Protein AF-0000000079924222 (afdb_homodimer)

Organism: NCBI:txid1123349

Sequence (800 aa):
MRINTKMEVRLDELLSSLSLALDLAENKSLDHSRRTSYISFRIADKLKVSQKIKENVYYASFLHDIGISNMPNQNSLEEIHSDLNLKKVHSDIGYKIVKNLPFDNDMSKYILYHHENYDGSGPNFIAKDDIPIGAQIIALGDYFEIAHKRKDISNKEKARMKNLIKSNKNKKFNPEIADALLELMDTDKFWLDLSINLNHEILNLITPEKVKVITMKELGQIAKAFAVIIDGKSKFTHLHSDGLADNVYMMSKYIGYDKQKSVKMKIAGYLHDIGKLAVPNKILDKPGKLTSEEFNIIKTHPYWTKLILSQVKSFRHDIAQWAGNHHEKLNGQGYPEKLRGNEITEEDQIVGICDIYQALIEDRPYRKGLEKLKALNIIKGIVDSGGFDKKIYELFKEAIMRINTKMEVRLDELLSSLSLALDLAENKSLDHSRRTSYISFRIADKLKVSQKIKENVYYASFLHDIGISNMPNQNSLEEIHSDLNLKKVHSDIGYKIVKNLPFDNDMSKYILYHHENYDGSGPNFIAKDDIPIGAQIIALGDYFEIAHKRKDISNKEKARMKNLIKSNKNKKFNPEIADALLELMDTDKFWLDLSINLNHEILNLITPEKVKVITMKELGQIAKAFAVIIDGKSKFTHLHSDGLADNVYMMSKYIGYDKQKSVKMKIAGYLHDIGKLAVPNKILDKPGKLTSEEFNIIKTHPYWTKLILSQVKSFRHDIAQWAGNHHEKLNGQGYPEKLRGNEITEEDQIVGICDIYQALIEDRPYRKGLEKLKALNIIKGIVDSGGFDKKIYELFKEAI

Secondary structure (DSSP, 8-state):
--------EEHHHHHHHHHHHHHHHTT--TTHHHHHHHHHHHHHHHHT--HHHHHHHHHHHHTTTTTGGG-SS---HHHHHH-HHHHHHHHHHHHHHHHTSSS-HHHHHHHHHTT--TTS-STT---GGGS-HHHHHHHHHHHHHHHS-TT---HHHHHHHHHHHHHTBTTTB-HHHHHHHHHHTTSHHHHHHHHSS-HHHHHHTT--SS--EE-HHHHHHHHHHHHHHHHHT-TT-TTHHHHHHHHHHHHHHHHT--HHHHHHHHHHHHHTTGGGGGS-HHHHT-SSPPPHHHHHHHTHHHHHHHHHHHTSGGGTTTHHHHHHTTT--TBS--SSS--BGGGS-HHHHHHHHHHHHHHHHS-BTTBPPPPHHHHHHHHHHHHHTTSS-HHHHHHHHHH-/--------EEHHHHHHHHHHHHHHHTT--TTHHHHHHHHHHHHHHHHT--HHHHHHHHHHHHTTTTTGGG-SS---HHHHHH-HHHHHHHHHHHHHHHHTSSS-HHHHHHHHTTT--TTS-STT---GGGS-HHHHHHHHHHHHHHHS-TT---HHHHHHHHHHHHHTBTTTB-HHHHHHHHHHTTSHHHHHHHHSS-HHHHHTTT--SS--EE-HHHHHHHHHHHHHHHHHT-TT-TTHHHHHHHHHHHHHHHHT--HHHHHHHHHHHHHTTGGGGGS-HHHHT-SSPPPHHHHHHHTHHHHHHHHHHHTSGGGTTTHHHHHHTTT--TBS--SSS--BGGGS-HHHHHHHHHHHHHHHHS-BTTBPPPPHHHHHHHHHHHHHTTSS-HHHHHHHHHH-

Solvent-accessible surface area (backbone atoms only — not comparable to full-atom values): 40363 Å² total; per-residue (Å²): 129,83,77,77,83,70,79,66,39,48,47,67,39,45,44,53,25,53,19,38,38,54,19,30,46,59,76,40,62,64,50,49,30,60,50,20,18,46,45,20,34,54,34,35,58,68,64,62,55,54,70,67,52,38,49,40,36,35,56,31,29,31,47,44,61,59,14,52,62,66,46,90,66,92,65,52,64,66,52,34,75,70,33,56,65,49,41,39,52,24,14,50,46,22,19,61,56,43,60,75,34,95,59,66,74,62,34,21,50,25,25,44,42,26,67,42,16,28,63,21,80,23,62,80,52,48,35,53,86,74,43,55,67,49,6,54,41,38,25,50,19,44,48,47,58,69,70,48,61,80,58,59,74,44,70,69,50,51,48,50,52,52,48,55,49,60,72,30,41,67,35,52,30,50,52,70,60,42,50,36,43,54,55,46,66,70,24,56,46,55,50,50,62,64,41,48,97,48,60,67,65,55,47,66,72,64,55,63,88,74,76,52,67,46,50,69,67,49,48,47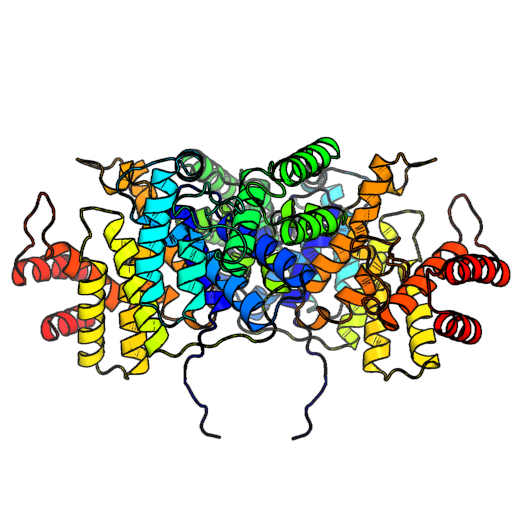,52,49,30,49,55,49,16,51,50,45,13,54,62,37,89,62,28,67,58,46,27,60,52,20,14,49,49,31,27,50,41,28,52,66,78,59,50,54,71,66,57,22,49,43,44,20,40,17,32,21,44,26,54,43,15,46,37,57,43,55,56,76,62,76,65,43,84,69,85,74,51,73,68,52,45,53,53,56,51,42,17,30,45,43,17,23,56,37,38,35,55,22,72,79,22,45,87,42,39,14,44,30,18,16,34,31,54,40,18,39,67,33,79,24,39,30,65,39,39,39,51,86,71,52,48,71,64,20,49,48,44,21,52,30,45,53,46,44,62,39,45,42,63,37,92,89,39,77,36,41,55,70,69,60,36,51,50,54,51,47,51,39,30,74,70,37,36,42,58,64,67,58,52,53,52,46,63,70,59,105,128,83,76,77,83,69,78,64,40,47,47,68,39,46,45,53,25,52,21,38,38,54,20,31,47,60,75,41,61,64,51,50,30,60,50,18,18,47,46,21,33,52,35,35,58,67,65,62,56,54,69,68,52,38,48,38,36,35,56,31,29,30,47,42,62,58,13,51,62,66,46,89,67,93,64,52,63,69,55,34,74,69,33,56,65,49,41,39,51,25,14,51,46,22,18,62,57,45,61,74,35,95,60,64,74,62,32,21,50,26,25,44,42,27,68,42,16,28,62,22,81,23,62,80,52,46,35,54,86,73,43,55,67,49,7,54,40,38,26,51,17,44,50,48,58,68,69,49,60,79,57,58,73,45,70,67,50,51,49,50,53,51,48,54,49,59,73,29,42,66,37,52,32,50,53,69,60,44,50,35,44,54,55,46,66,71,23,55,46,55,49,49,63,64,40,48,96,47,59,67,67,54,47,66,71,65,56,62,90,73,77,51,67,44,51,71,67,50,49,46,51,49,31,49,56,48,16,50,50,47,12,54,63,37,88,63,30,67,60,45,27,58,53,19,13,49,50,31,27,51,40,28,51,67,77,60,52,54,70,69,58,21,50,44,42,20,39,17,30,21,44,25,55,43,14,45,38,58,42,57,56,76,63,76,66,41,83,72,82,74,51,72,69,53,46,54,52,57,52,42,17,29,45,44,18,22,56,38,39,36,56,21,73,78,22,46,88,41,38,14,45,30,16,17,33,31,55,40,18,38,67,33,79,25,38,28,65,39,39,39,52,86,72,51,47,70,64,20,49,47,42,20,51,30,47,52,46,43,62,41,43,41,64,36,91,90,40,78,36,43,54,70,68,58,38,52,50,53,52,47,52,39,31,74,70,38,37,44,58,65,67,57,51,54,52,47,63,69,57,106

Structure (mmCIF, N/CA/C/O backbone):
data_AF-0000000079924222-model_v1
#
loop_
_entity.id
_entity.type
_entity.pdbx_description
1 polymer 'HD domain-containing protein'
#
loop_
_atom_site.group_PDB
_atom_site.id
_atom_site.type_symbol
_atom_site.label_atom_id
_atom_site.label_alt_id
_atom_site.label_comp_id
_atom_site.label_asym_id
_atom_site.label_entity_id
_atom_site.label_seq_id
_atom_site.pdbx_PDB_ins_code
_atom_site.Cartn_x
_atom_site.Cartn_y
_atom_site.Cartn_z
_atom_site.occupancy
_atom_site.B_iso_or_equiv
_atom_site.auth_seq_id
_atom_site.auth_comp_id
_atom_site.auth_asym_id
_atom_site.auth_atom_id
_atom_site.pdbx_PDB_model_num
ATOM 1 N N . MET A 1 1 ? -2.088 -8.688 35.344 1 24.53 1 MET A N 1
ATOM 2 C CA . MET A 1 1 ? -1.241 -8.484 34.156 1 24.53 1 MET A CA 1
ATOM 3 C C . MET A 1 1 ? -1.212 -7.012 33.75 1 24.53 1 MET A C 1
ATOM 5 O O . MET A 1 1 ? -2.26 -6.41 33.5 1 24.53 1 MET A O 1
ATOM 9 N N . ARG A 1 2 ? -0.379 -6.258 34.312 1 28.97 2 ARG A N 1
ATOM 10 C CA . ARG A 1 2 ? -0.293 -4.809 34.188 1 28.97 2 ARG A CA 1
ATOM 11 C C . ARG A 1 2 ? -0.279 -4.379 32.719 1 28.97 2 ARG A C 1
ATOM 13 O O . ARG A 1 2 ? 0.621 -4.758 31.953 1 28.97 2 ARG A O 1
ATOM 20 N N . ILE A 1 3 ? -1.356 -4.273 32 1 34.66 3 ILE A N 1
ATOM 21 C CA . ILE A 1 3 ? -1.546 -3.939 30.594 1 34.66 3 ILE A CA 1
ATOM 22 C C . ILE A 1 3 ? -0.616 -2.791 30.203 1 34.66 3 ILE A C 1
ATOM 24 O O . ILE A 1 3 ? -0.715 -1.691 30.766 1 34.66 3 ILE A O 1
ATOM 28 N N . ASN A 1 4 ? 0.618 -2.85 30.109 1 42.22 4 ASN A N 1
ATOM 29 C CA . ASN A 1 4 ? 1.67 -1.914 29.734 1 42.22 4 ASN A CA 1
ATOM 30 C C . ASN A 1 4 ? 1.224 -1.004 28.594 1 42.22 4 ASN A C 1
ATOM 32 O O . ASN A 1 4 ? 1.051 -1.459 27.453 1 42.22 4 ASN A O 1
ATOM 36 N N . THR A 1 5 ? 0.461 0.049 28.766 1 51.91 5 THR A N 1
ATOM 37 C CA . THR A 1 5 ? -0.309 1.023 28 1 51.91 5 THR A CA 1
ATOM 38 C C . THR A 1 5 ? 0.608 1.861 27.109 1 51.91 5 THR A C 1
ATOM 40 O O . THR A 1 5 ? 0.188 2.881 26.562 1 51.91 5 THR A O 1
ATOM 43 N N . LYS A 1 6 ? 1.975 1.461 27.062 1 63.66 6 LYS A N 1
ATOM 44 C CA . LYS A 1 6 ? 2.918 2.344 26.391 1 63.66 6 LYS A CA 1
ATOM 45 C C . LYS A 1 6 ? 2.826 2.182 24.875 1 63.66 6 LYS A C 1
ATOM 47 O O . LYS A 1 6 ? 2.84 1.06 24.359 1 63.66 6 LYS A O 1
ATOM 52 N N . MET A 1 7 ? 2.494 3.301 24.25 1 78.12 7 MET A N 1
ATOM 53 C CA . MET A 1 7 ? 2.414 3.35 22.797 1 78.12 7 MET A CA 1
ATOM 54 C C . MET A 1 7 ? 3.719 2.873 22.172 1 78.12 7 MET A C 1
ATOM 56 O O . MET A 1 7 ? 4.801 3.326 22.547 1 78.12 7 MET A O 1
ATOM 60 N N . GLU A 1 8 ? 3.729 1.849 21.422 1 86.19 8 GLU A N 1
ATOM 61 C CA . GLU A 1 8 ? 4.863 1.368 20.641 1 86.19 8 GLU A CA 1
ATOM 62 C C . GLU A 1 8 ? 4.828 1.919 19.219 1 86.19 8 GLU A C 1
ATOM 64 O O . GLU A 1 8 ? 3.846 1.733 18.5 1 86.19 8 GLU A O 1
ATOM 69 N N . VAL A 1 9 ? 5.883 2.768 18.891 1 92.75 9 VAL A N 1
ATOM 70 C CA . VAL A 1 9 ? 5.965 3.314 17.547 1 92.75 9 VAL A CA 1
ATOM 71 C C . VAL A 1 9 ? 7.062 2.596 16.766 1 92.75 9 VAL A C 1
ATOM 73 O O . VAL A 1 9 ? 8.219 2.566 17.188 1 92.75 9 VAL A O 1
ATOM 76 N N . ARG A 1 10 ? 6.664 1.994 15.734 1 93 10 ARG A N 1
ATOM 77 C CA . ARG A 1 10 ? 7.625 1.33 14.859 1 93 10 ARG A CA 1
ATOM 78 C C . ARG A 1 10 ? 8.375 2.344 14 1 93 10 ARG A C 1
ATOM 80 O O . ARG A 1 10 ? 7.766 3.164 13.32 1 93 10 ARG A O 1
ATOM 87 N N . LEU A 1 11 ? 9.734 2.215 14.008 1 93.62 11 LEU A N 1
ATOM 88 C CA . LEU A 1 11 ? 10.578 3.172 13.297 1 93.62 11 LEU A CA 1
ATOM 89 C C . LEU A 1 11 ? 10.406 3.033 11.789 1 93.62 11 LEU A C 1
ATOM 91 O O . LEU A 1 11 ? 10.43 4.027 11.062 1 93.62 11 LEU A O 1
ATOM 95 N N . ASP A 1 12 ? 10.258 1.786 11.266 1 92.88 12 ASP A N 1
ATOM 96 C CA . ASP A 1 12 ? 10.102 1.562 9.828 1 92.88 12 ASP A CA 1
ATOM 97 C C . ASP A 1 12 ? 8.836 2.232 9.305 1 92.88 12 ASP A C 1
ATOM 99 O O . ASP A 1 12 ? 8.859 2.881 8.258 1 92.88 12 ASP A O 1
ATOM 103 N N . GLU A 1 13 ? 7.738 2.152 10.07 1 92.81 13 GLU A N 1
ATOM 104 C CA . GLU A 1 13 ? 6.488 2.801 9.68 1 92.81 13 GLU A CA 1
ATOM 105 C C . GLU A 1 13 ? 6.629 4.32 9.695 1 92.81 13 GLU A C 1
ATOM 107 O O . GLU A 1 13 ? 6.164 5 8.773 1 92.81 13 GLU A O 1
ATOM 112 N N . LEU A 1 14 ? 7.254 4.785 10.734 1 95.62 14 LEU A N 1
ATOM 113 C CA . LEU A 1 14 ? 7.391 6.23 10.906 1 95.62 14 LEU A CA 1
ATOM 114 C C . LEU A 1 14 ? 8.227 6.836 9.781 1 95.62 14 LEU A C 1
ATOM 116 O O . LEU A 1 14 ? 7.789 7.781 9.125 1 95.62 14 LEU A O 1
ATOM 120 N N . LEU A 1 15 ? 9.375 6.23 9.516 1 94.81 15 LEU A N 1
ATOM 121 C CA . LEU A 1 15 ? 10.273 6.805 8.523 1 94.81 15 LEU A CA 1
ATOM 122 C C . LEU A 1 15 ? 9.711 6.637 7.117 1 94.81 15 LEU A C 1
ATOM 124 O O . LEU A 1 15 ? 9.859 7.523 6.273 1 94.81 15 LEU A O 1
ATOM 128 N N . SER A 1 16 ? 9.086 5.516 6.855 1 93.56 16 SER A N 1
ATOM 129 C CA . SER A 1 16 ? 8.422 5.328 5.574 1 93.56 16 SER A CA 1
ATOM 130 C C . SER A 1 16 ? 7.328 6.371 5.363 1 93.56 16 SER A C 1
ATOM 132 O O . SER A 1 16 ? 7.195 6.934 4.273 1 93.56 16 SER A O 1
ATOM 134 N N . SER A 1 17 ? 6.57 6.617 6.41 1 93.81 17 SER A N 1
ATOM 135 C CA . SER A 1 17 ? 5.5 7.605 6.352 1 93.81 17 SER A CA 1
ATOM 136 C C . SER A 1 17 ? 6.051 9.008 6.109 1 93.81 17 SER A C 1
ATOM 138 O O . SER A 1 17 ? 5.566 9.727 5.238 1 93.81 17 SER A O 1
ATOM 140 N N . LEU A 1 18 ? 7.062 9.383 6.848 1 94.62 18 LEU A N 1
ATOM 141 C CA . LEU A 1 18 ? 7.652 10.711 6.742 1 94.62 18 LEU A CA 1
ATOM 142 C C . LEU A 1 18 ? 8.336 10.898 5.395 1 94.62 18 LEU A C 1
ATOM 144 O O . LEU A 1 18 ? 8.383 12.016 4.863 1 94.62 18 LEU A O 1
ATOM 148 N N . SER A 1 19 ? 8.836 9.797 4.805 1 93.31 19 SER A N 1
ATOM 149 C CA . SER A 1 19 ? 9.477 9.875 3.496 1 93.31 19 SER A CA 1
ATOM 150 C C . SER A 1 19 ? 8.484 10.281 2.414 1 93.31 19 SER A C 1
ATOM 152 O O . SER A 1 19 ? 8.859 10.945 1.44 1 93.31 19 SER A O 1
ATOM 154 N N . LEU A 1 20 ? 7.211 9.953 2.574 1 90.94 20 LEU A N 1
ATOM 155 C CA . LEU A 1 20 ? 6.176 10.391 1.645 1 90.94 20 LEU A CA 1
ATOM 156 C C . LEU A 1 20 ? 6.074 11.914 1.62 1 90.94 20 LEU A C 1
ATOM 158 O O . LEU A 1 20 ? 5.945 12.508 0.55 1 90.94 20 LEU A O 1
ATOM 162 N N . ALA A 1 21 ? 6.152 12.469 2.814 1 91.31 21 ALA A N 1
ATOM 163 C CA . ALA A 1 21 ? 6.082 13.93 2.934 1 91.31 21 ALA A CA 1
ATOM 164 C C . ALA A 1 21 ? 7.277 14.594 2.26 1 91.31 21 ALA A C 1
ATOM 166 O O . ALA A 1 21 ? 7.129 15.602 1.564 1 91.31 21 ALA A O 1
ATOM 167 N N . LEU A 1 22 ? 8.406 13.984 2.42 1 89.69 22 LEU A N 1
ATOM 168 C CA . LEU A 1 22 ? 9.625 14.531 1.846 1 89.69 22 LEU A CA 1
ATOM 169 C C . LEU A 1 22 ? 9.594 14.445 0.323 1 89.69 22 LEU A C 1
ATOM 171 O O . LEU A 1 22 ? 10.031 15.375 -0.363 1 89.69 22 LEU A O 1
ATOM 175 N N . ASP A 1 23 ? 9.07 13.383 -0.22 1 88.5 23 ASP A N 1
ATOM 176 C CA . ASP A 1 23 ? 8.977 13.211 -1.667 1 88.5 23 ASP A CA 1
ATOM 177 C C . ASP A 1 23 ? 7.992 14.219 -2.271 1 88.5 23 ASP A C 1
ATOM 179 O O . ASP A 1 23 ? 8.234 14.758 -3.354 1 88.5 23 ASP A O 1
ATOM 183 N N . LEU A 1 24 ? 6.938 14.445 -1.548 1 82.69 24 LEU A N 1
ATOM 184 C CA . LEU A 1 24 ? 5.941 15.414 -1.998 1 82.69 24 LEU A CA 1
ATOM 185 C C . LEU A 1 24 ? 6.531 16.812 -2.055 1 82.69 24 LEU A C 1
ATOM 187 O O . LEU A 1 24 ? 6.219 17.594 -2.963 1 82.69 24 LEU A O 1
ATOM 191 N N . ALA A 1 25 ? 7.352 17.141 -1.09 1 78.19 25 ALA A N 1
ATOM 192 C CA . ALA A 1 25 ? 7.969 18.469 -0.973 1 78.19 25 ALA A CA 1
ATOM 193 C C . ALA A 1 25 ? 8.867 18.75 -2.17 1 78.19 25 ALA A C 1
ATOM 195 O O . ALA A 1 25 ? 9.016 19.906 -2.576 1 78.19 25 ALA A O 1
ATOM 196 N N . GLU A 1 26 ? 9.375 17.781 -2.682 1 71.5 26 GLU A N 1
ATOM 197 C CA . GLU A 1 26 ? 10.398 17.969 -3.701 1 71.5 26 GLU A CA 1
ATOM 198 C C . GLU A 1 26 ? 9.836 17.75 -5.102 1 71.5 26 GLU A C 1
ATOM 200 O O . GLU A 1 26 ? 10.586 17.625 -6.07 1 71.5 26 GLU A O 1
ATOM 205 N N . ASN A 1 27 ? 8.461 17.781 -5.141 1 64.56 27 ASN A N 1
ATOM 206 C CA . ASN A 1 27 ? 7.75 17.562 -6.398 1 64.56 27 ASN A CA 1
ATOM 207 C C . ASN A 1 27 ? 8.242 16.297 -7.105 1 64.56 27 ASN A C 1
ATOM 209 O O . ASN A 1 27 ? 8.43 16.312 -8.328 1 64.56 27 ASN A O 1
ATOM 213 N N . LYS A 1 28 ? 8.672 15.375 -6.195 1 65.81 28 LYS A N 1
ATOM 214 C CA . LYS A 1 28 ? 9.07 14.062 -6.711 1 65.81 28 LYS A CA 1
ATOM 215 C C . LYS A 1 28 ? 7.863 13.141 -6.848 1 65.81 28 LYS A C 1
ATOM 217 O O . LYS A 1 28 ? 6.75 13.5 -6.457 1 65.81 28 LYS A O 1
ATOM 222 N N . SER A 1 29 ? 8.242 12.117 -7.633 1 69 29 SER A N 1
ATOM 223 C CA . SER A 1 29 ? 7.262 11.039 -7.562 1 69 29 SER A CA 1
ATOM 224 C C . SER A 1 29 ? 7.027 10.602 -6.121 1 69 29 SER A C 1
ATOM 226 O O . SER A 1 29 ? 7.965 10.531 -5.324 1 69 29 SER A O 1
ATOM 228 N N . LEU A 1 30 ? 5.914 10.492 -5.73 1 72.88 30 LEU A N 1
ATOM 229 C CA . LEU A 1 30 ? 5.441 10.148 -4.395 1 72.88 30 LEU A CA 1
ATOM 230 C C . LEU A 1 30 ? 6.203 8.945 -3.842 1 72.88 30 LEU A C 1
ATOM 232 O O . LEU A 1 30 ? 6.402 8.836 -2.631 1 72.88 30 LEU A O 1
ATOM 236 N N . ASP A 1 31 ? 6.926 8.203 -4.672 1 83.81 31 ASP A N 1
ATOM 237 C CA . ASP A 1 31 ? 7.496 6.977 -4.133 1 83.81 31 ASP A CA 1
ATOM 238 C C . ASP A 1 31 ? 9 6.898 -4.402 1 83.81 31 ASP A C 1
ATOM 240 O O . ASP A 1 31 ? 9.594 5.824 -4.316 1 83.81 31 ASP A O 1
ATOM 244 N N . HIS A 1 32 ? 9.641 8.008 -4.52 1 90.62 32 HIS A N 1
ATOM 245 C CA . HIS A 1 32 ? 11.07 8 -4.82 1 90.62 32 HIS A CA 1
ATOM 246 C C . HIS A 1 32 ? 11.875 7.41 -3.672 1 90.62 32 HIS A C 1
ATOM 248 O O . HIS A 1 32 ? 12.688 6.504 -3.879 1 90.62 32 HIS A O 1
ATOM 254 N N . SER A 1 33 ? 11.688 7.922 -2.486 1 93.62 33 SER A N 1
ATOM 255 C CA . SER A 1 33 ? 12.469 7.484 -1.337 1 93.62 33 SER A CA 1
ATOM 256 C C . SER A 1 33 ? 12.188 6.023 -1.003 1 93.62 33 SER A C 1
ATOM 258 O O . SER A 1 33 ? 13.102 5.281 -0.623 1 93.62 33 SER A O 1
ATOM 260 N N . ARG A 1 34 ? 10.938 5.625 -1.141 1 92.56 34 ARG A N 1
ATOM 261 C CA . ARG A 1 34 ? 10.578 4.238 -0.869 1 92.56 34 ARG A CA 1
ATOM 262 C C . ARG A 1 34 ? 11.195 3.299 -1.896 1 92.56 34 ARG A C 1
ATOM 264 O O . ARG A 1 34 ? 11.672 2.215 -1.548 1 92.56 34 ARG A O 1
ATOM 271 N N . ARG A 1 35 ? 11.195 3.725 -3.129 1 94.31 35 ARG A N 1
ATOM 272 C CA . ARG A 1 35 ? 11.812 2.926 -4.18 1 94.31 35 ARG A CA 1
ATOM 273 C C . ARG A 1 35 ? 13.328 2.842 -3.979 1 94.31 35 ARG A C 1
ATOM 275 O O . ARG A 1 35 ? 13.922 1.776 -4.152 1 94.31 35 ARG A O 1
ATOM 282 N N . THR A 1 36 ? 13.898 3.965 -3.592 1 96.25 36 THR A N 1
ATOM 283 C CA . THR A 1 36 ? 15.32 3.975 -3.285 1 96.25 36 THR A CA 1
ATOM 284 C C . THR A 1 36 ? 15.633 3.023 -2.133 1 96.25 36 THR A C 1
ATOM 286 O O . THR A 1 36 ? 16.625 2.295 -2.174 1 96.25 36 THR A O 1
ATOM 289 N N . SER A 1 37 ? 14.773 3.059 -1.16 1 96.69 37 SER A N 1
ATOM 290 C CA . SER A 1 37 ? 14.953 2.176 -0.011 1 96.69 37 SER A CA 1
ATOM 291 C C . SER A 1 37 ? 14.867 0.71 -0.42 1 96.69 37 SER A C 1
ATOM 293 O O . SER A 1 37 ? 15.664 -0.115 0.034 1 96.69 37 SER A O 1
ATOM 295 N N . TYR A 1 38 ? 13.953 0.397 -1.261 1 96.31 38 TYR A N 1
ATOM 296 C CA . TYR A 1 38 ? 13.812 -0.969 -1.75 1 96.31 38 TYR A CA 1
ATOM 297 C C . TYR A 1 38 ? 15.07 -1.422 -2.484 1 96.31 38 TYR A C 1
ATOM 299 O O . TYR A 1 38 ? 15.617 -2.484 -2.188 1 96.31 38 TYR A O 1
ATOM 307 N N . ILE A 1 39 ? 15.523 -0.623 -3.445 1 97.88 39 ILE A N 1
ATOM 308 C CA . ILE A 1 39 ? 16.688 -0.972 -4.262 1 97.88 39 ILE A CA 1
ATOM 309 C C . ILE A 1 39 ? 17.922 -1.117 -3.375 1 97.88 39 ILE A C 1
ATOM 311 O O . ILE A 1 39 ? 18.656 -2.098 -3.484 1 97.88 39 ILE A O 1
ATOM 315 N N . SER A 1 40 ? 18.062 -0.158 -2.479 1 98.31 40 SER A N 1
ATOM 316 C CA . SER A 1 40 ? 19.219 -0.169 -1.584 1 98.31 40 SER A CA 1
ATOM 317 C C . SER A 1 40 ? 19.203 -1.392 -0.672 1 98.31 40 SER A C 1
ATOM 319 O O . SER A 1 40 ? 20.234 -2.021 -0.448 1 98.31 40 SER A O 1
ATOM 321 N N . PHE A 1 41 ? 18.078 -1.686 -0.173 1 96.75 41 PHE A N 1
ATOM 322 C CA . PHE A 1 41 ? 17.953 -2.852 0.695 1 96.75 41 PHE A CA 1
ATOM 323 C C . PHE A 1 41 ? 18.281 -4.129 -0.064 1 96.75 41 PHE A C 1
ATOM 325 O O . PHE A 1 41 ? 18.984 -5.008 0.459 1 96.75 41 PHE A O 1
ATOM 332 N N . ARG A 1 42 ? 17.766 -4.289 -1.256 1 96.94 42 ARG A N 1
ATOM 333 C CA . ARG A 1 42 ? 18.016 -5.484 -2.055 1 96.94 42 ARG A CA 1
ATOM 334 C C . ARG A 1 42 ? 19.516 -5.652 -2.338 1 96.94 42 ARG A C 1
ATOM 336 O O . ARG A 1 42 ? 20.031 -6.77 -2.322 1 96.94 42 ARG A O 1
ATOM 343 N N . ILE A 1 43 ? 20.172 -4.543 -2.637 1 98.44 43 ILE A N 1
ATOM 344 C CA . ILE A 1 43 ? 21.609 -4.57 -2.861 1 98.44 43 ILE A CA 1
ATOM 345 C C . ILE A 1 43 ? 22.328 -5.023 -1.588 1 98.44 43 ILE A C 1
ATOM 347 O O . ILE A 1 43 ? 23.172 -5.914 -1.629 1 98.44 43 ILE A O 1
ATOM 351 N N . ALA A 1 44 ? 21.953 -4.391 -0.457 1 97.94 44 ALA A N 1
ATOM 352 C CA . ALA A 1 44 ? 22.562 -4.734 0.823 1 97.94 44 ALA A CA 1
ATOM 353 C C . ALA A 1 44 ? 22.359 -6.211 1.151 1 97.94 44 ALA A C 1
ATOM 355 O O . ALA A 1 44 ? 23.266 -6.875 1.646 1 97.94 44 ALA A O 1
ATOM 356 N N . ASP A 1 45 ? 21.188 -6.656 0.891 1 95.38 45 ASP A N 1
ATOM 357 C CA . ASP A 1 45 ? 20.859 -8.055 1.149 1 95.38 45 ASP A CA 1
ATOM 358 C C . ASP A 1 45 ? 21.688 -8.984 0.271 1 95.38 45 ASP A C 1
ATOM 360 O O . ASP A 1 45 ? 22.172 -10.023 0.736 1 95.38 45 ASP A O 1
ATOM 364 N N . LYS A 1 46 ? 21.844 -8.664 -1.004 1 96.19 46 LYS A N 1
ATOM 365 C CA . LYS A 1 46 ? 22.625 -9.453 -1.947 1 96.19 46 LYS A CA 1
ATOM 366 C C . LYS A 1 46 ? 24.094 -9.492 -1.534 1 96.19 46 LYS A C 1
ATOM 368 O O . LYS A 1 46 ? 24.766 -10.516 -1.713 1 96.19 46 LYS A O 1
ATOM 373 N N . LEU A 1 47 ? 24.578 -8.406 -0.959 1 97.44 47 LEU A N 1
ATOM 374 C CA . LEU A 1 47 ? 25.969 -8.281 -0.538 1 97.44 47 LEU A CA 1
ATOM 375 C C . LEU A 1 47 ? 26.203 -9.047 0.76 1 97.44 47 LEU A C 1
ATOM 377 O O . LEU A 1 47 ? 27.359 -9.281 1.143 1 97.44 47 LEU A O 1
ATOM 381 N N . LYS A 1 48 ? 25.094 -9.414 1.424 1 95.44 48 LYS A N 1
ATOM 382 C CA . LYS A 1 48 ? 25.156 -10.125 2.701 1 95.44 48 LYS A CA 1
ATOM 383 C C . LYS A 1 48 ? 25.922 -9.32 3.744 1 95.44 48 LYS A C 1
ATOM 385 O O . LYS A 1 48 ? 26.766 -9.859 4.449 1 95.44 48 LYS A O 1
ATOM 390 N N . VAL A 1 49 ? 25.688 -8.016 3.697 1 96.19 49 VAL A N 1
ATOM 391 C CA . VAL A 1 49 ? 26.266 -7.172 4.742 1 96.19 49 VAL A CA 1
ATOM 392 C C . VAL A 1 49 ? 25.625 -7.5 6.086 1 96.19 49 VAL A C 1
ATOM 394 O O . VAL A 1 49 ? 24.656 -8.273 6.145 1 96.19 49 VAL A O 1
ATOM 397 N N . SER A 1 50 ? 26.219 -6.973 7.156 1 95.12 50 SER A N 1
ATOM 398 C CA . SER A 1 50 ? 25.688 -7.246 8.484 1 95.12 50 SER A CA 1
ATOM 399 C C . SER A 1 50 ? 24.25 -6.723 8.633 1 95.12 50 SER A C 1
ATOM 401 O O . SER A 1 50 ? 23.844 -5.812 7.91 1 95.12 50 SER A O 1
ATOM 403 N N . GLN A 1 51 ? 23.516 -7.312 9.547 1 93.75 51 GLN A N 1
ATOM 404 C CA . GLN A 1 51 ? 22.125 -6.906 9.797 1 93.75 51 GLN A CA 1
ATOM 405 C C . GLN A 1 51 ? 22.047 -5.434 10.18 1 93.75 51 GLN A C 1
ATOM 407 O O . GLN A 1 51 ? 21.125 -4.73 9.781 1 93.75 51 GLN A O 1
ATOM 412 N N . LYS A 1 52 ? 23.016 -5.004 10.938 1 93.81 52 LYS A N 1
ATOM 413 C CA . LYS A 1 52 ? 23.047 -3.602 11.352 1 93.81 52 LYS A CA 1
ATOM 414 C C . LYS A 1 52 ? 23.172 -2.676 10.148 1 93.81 52 LYS A C 1
ATOM 416 O O . LYS A 1 52 ? 22.469 -1.67 10.055 1 93.81 52 LYS A O 1
ATOM 421 N N . ILE A 1 53 ? 24.062 -3.025 9.211 1 96.19 53 ILE A N 1
ATOM 422 C CA . ILE A 1 53 ? 24.266 -2.215 8.016 1 96.19 53 ILE A CA 1
ATOM 423 C C . ILE A 1 53 ? 23 -2.234 7.156 1 96.19 53 ILE A C 1
ATOM 425 O O . ILE A 1 53 ? 22.562 -1.193 6.656 1 96.19 53 ILE A O 1
ATOM 429 N N . LYS A 1 54 ? 22.391 -3.393 7.023 1 95.31 54 LYS A N 1
ATOM 430 C CA . LYS A 1 54 ? 21.172 -3.527 6.23 1 95.31 54 LYS A CA 1
ATOM 431 C C . LYS A 1 54 ? 20.062 -2.643 6.789 1 95.31 54 LYS A C 1
ATOM 433 O O . LYS A 1 54 ? 19.375 -1.955 6.031 1 95.31 54 LYS A O 1
ATOM 438 N N . GLU A 1 55 ? 19.906 -2.676 8.094 1 94.12 55 GLU A N 1
ATOM 439 C CA . GLU A 1 55 ? 18.891 -1.874 8.758 1 94.12 55 GLU A CA 1
ATOM 440 C C . GLU A 1 55 ? 19.156 -0.383 8.57 1 94.12 55 GLU A C 1
ATOM 442 O O . GLU A 1 55 ? 18.234 0.381 8.273 1 94.12 55 GLU A O 1
ATOM 447 N N . ASN A 1 56 ? 20.375 -0.001 8.766 1 95.94 56 ASN A N 1
ATOM 448 C CA . ASN A 1 56 ? 20.734 1.407 8.625 1 95.94 56 ASN A CA 1
ATOM 449 C C . ASN A 1 56 ? 20.547 1.896 7.191 1 95.94 56 ASN A C 1
ATOM 451 O O . ASN A 1 56 ? 20.125 3.031 6.969 1 95.94 56 ASN A O 1
ATOM 455 N N . VAL A 1 57 ? 20.875 1.035 6.227 1 97.19 57 VAL A N 1
ATOM 456 C CA . VAL A 1 57 ? 20.672 1.37 4.82 1 97.19 57 VAL A CA 1
ATOM 457 C C . VAL A 1 57 ? 19.188 1.577 4.551 1 97.19 57 VAL A C 1
ATOM 459 O O . VAL A 1 57 ? 18.797 2.553 3.906 1 97.19 57 VAL A O 1
ATOM 462 N N . TYR A 1 58 ? 18.422 0.707 5.113 1 95.88 58 TYR A N 1
ATOM 463 C CA . TYR A 1 58 ? 16.969 0.763 4.938 1 95.88 58 TYR A CA 1
ATOM 464 C C . TYR A 1 58 ? 16.406 2.066 5.488 1 95.88 58 TYR A C 1
ATOM 466 O O . TYR A 1 58 ? 15.68 2.781 4.785 1 95.88 58 TYR A O 1
ATOM 474 N N . TYR A 1 59 ? 16.75 2.445 6.648 1 95.19 59 TYR A N 1
ATOM 475 C CA . TYR A 1 59 ? 16.203 3.621 7.32 1 95.19 59 TYR A CA 1
ATOM 476 C C . TYR A 1 59 ? 16.766 4.902 6.719 1 95.19 59 TYR A C 1
ATOM 478 O O . TYR A 1 59 ? 16.031 5.852 6.453 1 95.19 59 TYR A O 1
ATOM 486 N N . ALA A 1 60 ? 18.062 4.898 6.449 1 97.06 60 ALA A N 1
ATOM 487 C CA . ALA A 1 60 ? 18.719 6.098 5.926 1 97.06 60 ALA A CA 1
ATOM 488 C C . ALA A 1 60 ? 18.219 6.43 4.523 1 97.06 60 ALA A C 1
ATOM 490 O O . ALA A 1 60 ? 18.141 7.598 4.145 1 97.06 60 ALA A O 1
ATOM 491 N N . SER A 1 61 ? 17.891 5.395 3.781 1 96.81 61 SER A N 1
ATOM 492 C CA . SER A 1 61 ? 17.422 5.602 2.414 1 96.81 61 SER A CA 1
ATOM 493 C C . SER A 1 61 ? 16.094 6.359 2.387 1 96.81 61 SER A C 1
ATOM 495 O O . SER A 1 61 ? 15.836 7.129 1.461 1 96.81 61 SER A O 1
ATOM 497 N N . PHE A 1 62 ? 15.273 6.23 3.418 1 95.25 62 PHE A N 1
ATOM 498 C CA . PHE A 1 62 ? 14.023 6.973 3.508 1 95.25 62 PHE A CA 1
ATOM 499 C C . PHE A 1 62 ? 14.289 8.469 3.627 1 95.25 62 PHE A C 1
ATOM 501 O O . PHE A 1 62 ? 13.5 9.289 3.143 1 95.25 62 PHE A O 1
ATOM 508 N N . LEU A 1 63 ? 15.43 8.812 4.238 1 95.25 63 LEU A N 1
ATOM 509 C CA . LEU A 1 63 ? 15.68 10.195 4.645 1 95.25 63 LEU A CA 1
ATOM 510 C C . LEU A 1 63 ? 16.812 10.805 3.832 1 95.25 63 LEU A C 1
ATOM 512 O O . LEU A 1 63 ? 17.281 11.906 4.133 1 95.25 63 LEU A O 1
ATOM 516 N N . HIS A 1 64 ? 17.266 10.078 2.816 1 95.5 64 HIS A N 1
ATOM 517 C CA . HIS A 1 64 ? 18.531 10.461 2.195 1 95.5 64 HIS A CA 1
ATOM 518 C C . HIS A 1 64 ? 18.453 11.859 1.591 1 95.5 64 HIS A C 1
ATOM 520 O O . HIS A 1 64 ? 19.453 12.562 1.494 1 95.5 64 HIS A O 1
ATOM 526 N N . ASP A 1 65 ? 17.266 12.32 1.264 1 92.38 65 ASP A N 1
ATOM 527 C CA . ASP A 1 65 ? 17.078 13.617 0.621 1 92.38 65 ASP A CA 1
ATOM 528 C C . ASP A 1 65 ? 16.453 14.625 1.58 1 92.38 65 ASP A C 1
ATOM 530 O O . ASP A 1 65 ? 15.906 15.641 1.15 1 92.38 65 ASP A O 1
ATOM 534 N N . ILE A 1 66 ? 16.469 14.367 2.84 1 92 66 ILE A N 1
ATOM 535 C CA . ILE A 1 66 ? 15.797 15.188 3.842 1 92 66 ILE A CA 1
ATOM 536 C C . ILE A 1 66 ? 16.359 16.609 3.809 1 92 66 ILE A C 1
ATOM 538 O O . ILE A 1 66 ? 15.672 17.562 4.156 1 92 66 ILE A O 1
ATOM 542 N N . GLY A 1 67 ? 17.594 16.781 3.32 1 90.56 67 GLY A N 1
ATOM 543 C CA . GLY A 1 67 ? 18.234 18.078 3.271 1 90.56 67 GLY A CA 1
ATOM 544 C C . GLY A 1 67 ? 17.75 18.938 2.129 1 90.56 67 GLY A C 1
ATOM 545 O O . GLY A 1 67 ? 17.984 20.156 2.113 1 90.56 67 GLY A O 1
ATOM 546 N N . ILE A 1 68 ? 17.062 18.359 1.12 1 86.56 68 ILE A N 1
ATOM 547 C CA . ILE A 1 68 ? 16.609 19.094 -0.056 1 86.56 68 ILE A CA 1
ATOM 548 C C . ILE A 1 68 ? 15.477 20.047 0.335 1 86.56 68 ILE A C 1
ATOM 550 O O . ILE A 1 68 ? 15.383 21.156 -0.193 1 86.56 68 ILE A O 1
ATOM 554 N N . SER A 1 69 ? 14.617 19.625 1.195 1 76.38 69 SER A N 1
ATOM 555 C CA . SER A 1 69 ? 13.461 20.406 1.586 1 76.38 69 SER A CA 1
ATOM 556 C C . SER A 1 69 ? 13.875 21.734 2.223 1 76.38 69 SER A C 1
ATOM 558 O O . SER A 1 69 ? 13.094 22.688 2.275 1 76.38 69 SER A O 1
ATOM 560 N N . ASN A 1 70 ? 15.07 21.859 2.609 1 72.38 70 ASN A N 1
ATOM 561 C CA . ASN A 1 70 ? 15.531 23.047 3.312 1 72.38 70 ASN A CA 1
ATOM 562 C C . ASN A 1 70 ? 16.469 23.891 2.445 1 72.38 70 ASN A C 1
ATOM 564 O O . ASN A 1 70 ? 17.078 24.844 2.928 1 72.38 70 ASN A O 1
ATOM 568 N N . MET A 1 71 ? 16.469 23.438 1.191 1 74.06 71 MET A N 1
ATOM 569 C CA . MET A 1 71 ? 17.312 24.219 0.296 1 74.06 71 MET A CA 1
ATOM 570 C C . MET A 1 71 ? 16.594 25.484 -0.167 1 74.06 71 MET A C 1
ATOM 572 O O . MET A 1 71 ? 15.383 25.484 -0.328 1 74.06 71 MET A O 1
ATOM 576 N N . PRO A 1 72 ? 17.312 26.531 -0.249 1 59.88 72 PRO A N 1
ATOM 577 C CA . PRO A 1 72 ? 16.719 27.828 -0.598 1 59.88 72 PRO A CA 1
ATOM 578 C C . PRO A 1 72 ? 16.109 27.828 -1.997 1 59.88 72 PRO A C 1
ATOM 580 O O . PRO A 1 72 ? 15.133 28.547 -2.246 1 59.88 72 PRO A O 1
ATOM 583 N N . ASN A 1 73 ? 16.859 27.172 -2.934 1 60.31 73 ASN A N 1
ATOM 584 C CA . ASN A 1 73 ? 16.438 27.312 -4.32 1 60.31 73 ASN A CA 1
ATOM 585 C C . ASN A 1 73 ? 15.641 26.094 -4.785 1 60.31 73 ASN A C 1
ATOM 587 O O . ASN A 1 73 ? 15.875 24.984 -4.316 1 60.31 73 ASN A O 1
ATOM 591 N N . GLN A 1 74 ? 14.594 26.5 -5.527 1 62.06 74 GLN A N 1
ATOM 592 C CA . GLN A 1 74 ? 13.727 25.469 -6.09 1 62.06 74 GLN A CA 1
ATOM 593 C C . GLN A 1 74 ? 14.375 24.797 -7.289 1 62.06 74 GLN A C 1
ATOM 595 O O . GLN A 1 74 ? 14.188 25.219 -8.43 1 62.06 74 GLN A O 1
ATOM 600 N N . ASN A 1 75 ? 15.414 24.078 -7.09 1 67.44 75 ASN A N 1
ATOM 601 C CA . ASN A 1 75 ? 16 23.266 -8.156 1 67.44 75 ASN A CA 1
ATOM 602 C C . ASN A 1 75 ? 15.266 21.953 -8.336 1 67.44 75 ASN A C 1
ATOM 604 O O . ASN A 1 75 ? 14.641 21.453 -7.398 1 67.44 75 ASN A O 1
ATOM 608 N N . SER A 1 76 ? 15.219 21.562 -9.609 1 67.81 76 SER A N 1
ATOM 609 C CA . SER A 1 76 ? 14.672 20.234 -9.875 1 67.81 76 SER A CA 1
ATOM 610 C C . SER A 1 76 ? 15.531 19.141 -9.258 1 67.81 76 SER A C 1
ATOM 612 O O . SER A 1 76 ? 16.703 19.359 -8.953 1 67.81 76 SER A O 1
ATOM 614 N N . LEU A 1 77 ? 14.938 18.031 -9.008 1 68.94 77 LEU A N 1
ATOM 615 C CA . LEU A 1 77 ? 15.664 16.875 -8.5 1 68.94 77 LEU A CA 1
ATOM 616 C C . LEU A 1 77 ? 16.844 16.531 -9.398 1 68.94 77 LEU A C 1
ATOM 618 O O . LEU A 1 77 ? 17.938 16.219 -8.906 1 68.94 77 LEU A O 1
ATOM 622 N N . GLU A 1 78 ? 16.625 16.609 -10.656 1 71.38 78 GLU A N 1
ATOM 623 C CA . GLU A 1 78 ? 17.672 16.297 -11.625 1 71.38 78 GLU A CA 1
ATOM 624 C C . GLU A 1 78 ? 18.828 17.281 -11.531 1 71.38 78 GLU A C 1
ATOM 626 O O . GLU A 1 78 ? 20 16.891 -11.586 1 71.38 78 GLU A O 1
ATOM 631 N N . GLU A 1 79 ? 18.469 18.562 -11.32 1 76.5 79 GLU A N 1
ATOM 632 C CA . GLU A 1 79 ? 19.5 19.594 -11.18 1 76.5 79 GLU A CA 1
ATOM 633 C C . GLU A 1 79 ? 20.297 19.391 -9.906 1 76.5 79 GLU A C 1
ATOM 635 O O . GLU A 1 79 ? 21.531 19.5 -9.922 1 76.5 79 GLU A O 1
ATOM 640 N N . ILE A 1 80 ? 19.562 19.031 -8.938 1 76.56 80 ILE A N 1
ATOM 641 C CA . ILE A 1 80 ? 20.203 18.859 -7.645 1 76.56 80 ILE A CA 1
ATOM 642 C C . ILE A 1 80 ? 21.156 17.672 -7.699 1 76.56 80 ILE A C 1
ATOM 644 O O . ILE A 1 80 ? 22.281 17.734 -7.176 1 76.56 80 ILE A O 1
ATOM 648 N N . HIS A 1 81 ? 20.797 16.688 -8.469 1 81.56 81 HIS A N 1
ATOM 649 C CA . HIS A 1 81 ? 21.578 15.453 -8.477 1 81.56 81 HIS A CA 1
ATOM 650 C C . HIS A 1 81 ? 22.625 15.484 -9.578 1 81.56 81 HIS A C 1
ATOM 652 O O . HIS A 1 81 ? 23.453 14.57 -9.68 1 81.56 81 HIS A O 1
ATOM 658 N N . SER A 1 82 ? 22.641 16.531 -10.352 1 82.69 82 SER A N 1
ATOM 659 C CA . SER A 1 82 ? 23.641 16.641 -11.398 1 82.69 82 SER A CA 1
ATOM 660 C C . SER A 1 82 ? 24.734 17.625 -11.016 1 82.69 82 SER A C 1
ATOM 662 O O . SER A 1 82 ? 25.844 17.562 -11.555 1 82.69 82 SER A O 1
ATOM 664 N N . ASP A 1 83 ? 24.422 18.516 -10.07 1 87.62 83 ASP A N 1
ATOM 665 C CA . ASP A 1 83 ? 25.359 19.562 -9.656 1 87.62 83 ASP A CA 1
ATOM 666 C C . ASP A 1 83 ? 26.094 19.156 -8.375 1 87.62 83 ASP A C 1
ATOM 668 O O . ASP A 1 83 ? 25.453 18.922 -7.344 1 87.62 83 ASP A O 1
ATOM 672 N N . LEU A 1 84 ? 27.344 19.188 -8.469 1 90.19 84 LEU A N 1
ATOM 673 C CA . LEU A 1 84 ? 28.172 18.719 -7.359 1 90.19 84 LEU A CA 1
ATOM 674 C C . LEU A 1 84 ? 27.953 19.578 -6.117 1 90.19 84 LEU A C 1
ATOM 676 O O . LEU A 1 84 ? 27.938 19.078 -4.996 1 90.19 84 LEU A O 1
ATOM 680 N N . ASN A 1 85 ? 27.875 20.781 -6.312 1 90.12 85 ASN A N 1
ATOM 681 C CA . ASN A 1 85 ? 27.672 21.688 -5.188 1 90.12 85 ASN A CA 1
ATOM 682 C C . ASN A 1 85 ? 26.312 21.484 -4.539 1 90.12 85 ASN A C 1
ATOM 684 O O . ASN A 1 85 ? 26.188 21.484 -3.312 1 90.12 85 ASN A O 1
ATOM 688 N N . LEU A 1 86 ? 25.297 21.328 -5.336 1 89.75 86 LEU A N 1
ATOM 689 C CA . LEU A 1 86 ? 23.953 21.109 -4.82 1 89.75 86 LEU A CA 1
ATOM 690 C C . LEU A 1 86 ? 23.859 19.766 -4.102 1 89.75 86 LEU A C 1
ATOM 692 O O . LEU A 1 86 ? 23.156 19.656 -3.094 1 89.75 86 LEU A O 1
ATOM 696 N N . LYS A 1 87 ? 24.578 18.812 -4.613 1 92.56 87 LYS A N 1
ATOM 697 C CA . LYS A 1 87 ? 24.672 17.516 -3.945 1 92.56 87 LYS A CA 1
ATOM 698 C C . LYS A 1 87 ? 25.266 17.672 -2.551 1 92.56 87 LYS A C 1
ATOM 700 O O . LYS A 1 87 ? 24.734 17.125 -1.579 1 92.56 87 LYS A O 1
ATOM 705 N N . LYS A 1 88 ? 26.328 18.406 -2.533 1 94.38 88 LYS A N 1
ATOM 706 C CA . LYS A 1 88 ? 27.016 18.594 -1.258 1 94.38 88 LYS A CA 1
ATOM 707 C C . LYS A 1 88 ? 26.141 19.344 -0.262 1 94.38 88 LYS A C 1
ATOM 709 O O . LYS A 1 88 ? 26.031 18.938 0.9 1 94.38 88 LYS A O 1
ATOM 714 N N . VAL A 1 89 ? 25.531 20.375 -0.734 1 92.62 89 VAL A N 1
ATOM 715 C CA . VAL A 1 89 ? 24.75 21.25 0.142 1 92.62 89 VAL A CA 1
ATOM 716 C C . VAL A 1 89 ? 23.625 20.453 0.799 1 92.62 89 VAL A C 1
ATOM 718 O O . VAL A 1 89 ? 23.469 20.469 2.021 1 92.62 89 VAL A O 1
ATOM 721 N N . HIS A 1 90 ? 22.844 19.688 0.026 1 92.62 90 HIS A N 1
ATOM 722 C CA . HIS A 1 90 ? 21.703 19 0.633 1 92.62 90 HIS A CA 1
ATOM 723 C C . HIS A 1 90 ? 22.156 17.828 1.485 1 92.62 90 HIS A C 1
ATOM 725 O O . HIS A 1 90 ? 21.5 17.484 2.471 1 92.62 90 HIS A O 1
ATOM 731 N N . SER A 1 91 ? 23.297 17.203 1.111 1 95.38 91 SER A N 1
ATOM 732 C CA . SER A 1 91 ? 23.812 16.125 1.939 1 95.38 91 SER A CA 1
ATOM 733 C C . SER A 1 91 ? 24.328 16.641 3.279 1 95.38 91 SER A C 1
ATOM 735 O O . SER A 1 91 ? 24.141 16 4.312 1 95.38 91 SER A O 1
ATOM 737 N N . ASP A 1 92 ? 24.953 17.859 3.223 1 95.5 92 ASP A N 1
ATOM 738 C CA . ASP A 1 92 ? 25.438 18.484 4.453 1 95.5 92 ASP A CA 1
ATOM 739 C C . ASP A 1 92 ? 24.266 18.844 5.371 1 95.5 92 ASP A C 1
ATOM 741 O O . ASP A 1 92 ? 24.312 18.594 6.578 1 95.5 92 ASP A O 1
ATOM 745 N N . ILE A 1 93 ? 23.266 19.422 4.793 1 93.19 93 ILE A N 1
ATOM 746 C CA . ILE A 1 93 ? 22.078 19.812 5.555 1 93.19 93 ILE A CA 1
ATOM 747 C C . ILE A 1 93 ? 21.422 18.562 6.141 1 93.19 93 ILE A C 1
ATOM 749 O O . ILE A 1 93 ? 21.062 18.547 7.32 1 93.19 93 ILE A O 1
ATOM 753 N N . GLY A 1 94 ? 21.297 17.531 5.332 1 94.94 94 GLY A N 1
ATOM 754 C CA . GLY A 1 94 ? 20.719 16.281 5.801 1 94.94 94 GLY A CA 1
ATOM 755 C C . GLY A 1 94 ? 21.5 15.656 6.938 1 94.94 94 GLY A C 1
ATOM 756 O O . GLY A 1 94 ? 20.922 15.164 7.906 1 94.94 94 GLY A O 1
ATOM 757 N N . TYR A 1 95 ? 22.812 15.688 6.785 1 96.25 95 TYR A N 1
ATOM 758 C CA . TYR A 1 95 ? 23.688 15.188 7.844 1 96.25 95 TYR A CA 1
ATOM 759 C C . TYR A 1 95 ? 23.422 15.922 9.156 1 96.25 95 TYR A C 1
ATOM 761 O O . TYR A 1 95 ? 23.266 15.297 10.203 1 96.25 95 TYR A O 1
ATOM 769 N N . LYS A 1 96 ? 23.359 17.219 9.102 1 94.69 96 LYS A N 1
ATOM 770 C CA . LYS A 1 96 ? 23.172 18.031 10.297 1 94.69 96 LYS A CA 1
ATOM 771 C C . LYS A 1 96 ? 21.828 17.734 10.953 1 94.69 96 LYS A C 1
ATOM 773 O O . LYS A 1 96 ? 21.719 17.734 12.18 1 94.69 96 LYS A O 1
ATOM 778 N N . ILE A 1 97 ? 20.844 17.469 10.172 1 93.44 97 ILE A N 1
ATOM 779 C CA . ILE A 1 97 ? 19.516 17.156 10.688 1 93.44 97 ILE A CA 1
ATOM 780 C C . ILE A 1 97 ? 19.516 15.789 11.359 1 93.44 97 ILE A C 1
ATOM 782 O O . ILE A 1 97 ? 19.141 15.656 12.523 1 93.44 97 ILE A O 1
ATOM 786 N N . VAL A 1 98 ? 20.047 14.797 10.711 1 95.19 98 VAL A N 1
ATOM 787 C CA . VAL A 1 98 ? 19.906 13.406 11.125 1 95.19 98 VAL A CA 1
ATOM 788 C C . VAL A 1 98 ? 20.875 13.102 12.266 1 95.19 98 VAL A C 1
ATOM 790 O O . VAL A 1 98 ? 20.578 12.305 13.156 1 95.19 98 VAL A O 1
ATOM 793 N N . LYS A 1 99 ? 21.984 13.797 12.242 1 94.81 99 LYS A N 1
ATOM 794 C CA . LYS A 1 99 ? 22.969 13.562 13.297 1 94.81 99 LYS A CA 1
ATOM 795 C C . LYS A 1 99 ? 22.406 13.875 14.672 1 94.81 99 LYS A C 1
ATOM 797 O O . LYS A 1 99 ? 22.844 13.312 15.68 1 94.81 99 LYS A O 1
ATOM 802 N N . ASN A 1 100 ? 21.422 14.695 14.734 1 91.25 100 ASN A N 1
ATOM 803 C CA . ASN A 1 100 ? 20.828 15.117 15.992 1 91.25 100 ASN A CA 1
ATOM 804 C C . ASN A 1 100 ? 19.578 14.297 16.312 1 91.25 100 ASN A C 1
ATOM 806 O O . ASN A 1 100 ? 18.875 14.578 17.281 1 91.25 100 ASN A O 1
ATOM 810 N N . LEU A 1 101 ? 19.266 13.312 15.555 1 93.38 101 LEU A N 1
ATOM 811 C CA . LEU A 1 101 ? 18.125 12.43 15.781 1 93.38 101 LEU A CA 1
ATOM 812 C C . LEU A 1 101 ? 18.562 11.148 16.469 1 93.38 101 LEU A C 1
ATOM 814 O O . LEU A 1 101 ? 19.75 10.82 16.484 1 93.38 101 LEU A O 1
ATOM 818 N N . PRO A 1 102 ? 17.641 10.523 17.156 1 91.88 102 PRO A N 1
ATOM 819 C CA . PRO A 1 102 ? 17.969 9.328 17.922 1 91.88 102 PRO A CA 1
ATOM 820 C C . PRO A 1 102 ? 18.141 8.086 17.062 1 91.88 102 PRO A C 1
ATOM 822 O O . PRO A 1 102 ? 17.469 7.074 17.281 1 91.88 102 PRO A O 1
ATOM 825 N N . PHE A 1 103 ? 19.016 8.18 16.094 1 91.56 103 PHE A N 1
ATOM 826 C CA . PHE A 1 103 ? 19.328 7.078 15.195 1 91.56 103 PHE A CA 1
ATOM 827 C C . PHE A 1 103 ? 20.781 6.621 15.383 1 91.56 103 PHE A C 1
ATOM 829 O O . PHE A 1 103 ? 21.531 7.238 16.125 1 91.56 103 PHE A O 1
ATOM 836 N N . ASP A 1 104 ? 21.062 5.504 14.852 1 90.75 104 ASP A N 1
ATOM 837 C CA . ASP A 1 104 ? 22.438 5.043 14.758 1 90.75 104 ASP A CA 1
ATOM 838 C C . ASP A 1 104 ? 23.312 6.078 14.055 1 90.75 104 ASP A C 1
ATOM 840 O O . ASP A 1 104 ? 22.906 6.672 13.062 1 90.75 104 ASP A O 1
ATOM 844 N N . ASN A 1 105 ? 24.484 6.34 14.57 1 90.88 105 ASN A N 1
ATOM 845 C CA . ASN A 1 105 ? 25.391 7.363 14.062 1 90.88 105 ASN A CA 1
ATOM 846 C C . ASN A 1 105 ? 25.766 7.117 12.609 1 90.88 105 ASN A C 1
ATOM 848 O O . ASN A 1 105 ? 26.031 8.055 11.859 1 90.88 105 ASN A O 1
ATOM 852 N N . ASP A 1 106 ? 25.719 5.906 12.242 1 95.19 106 ASP A N 1
ATOM 853 C CA . ASP A 1 106 ? 26.078 5.574 10.867 1 95.19 106 ASP A CA 1
ATOM 854 C C . ASP A 1 106 ? 25.062 6.148 9.875 1 95.19 106 ASP A C 1
ATOM 856 O O . ASP A 1 106 ? 25.422 6.477 8.742 1 95.19 106 ASP A O 1
ATOM 860 N N . MET A 1 107 ? 23.844 6.297 10.281 1 95.62 107 MET A N 1
ATOM 861 C CA . MET A 1 107 ? 22.797 6.766 9.375 1 95.62 107 MET A CA 1
ATOM 862 C C . MET A 1 107 ? 23.094 8.18 8.883 1 95.62 107 MET A C 1
ATOM 864 O O . MET A 1 107 ? 22.922 8.484 7.703 1 95.62 107 MET A O 1
ATOM 868 N N . SER A 1 108 ? 23.547 9.031 9.852 1 97.12 108 SER A N 1
ATOM 869 C CA . SER A 1 108 ? 23.859 10.398 9.453 1 97.12 108 SER A CA 1
ATOM 870 C C . SER A 1 108 ? 25.031 10.438 8.484 1 97.12 108 SER A C 1
ATOM 872 O O . SER A 1 108 ? 25.047 11.258 7.559 1 97.12 108 SER A O 1
ATOM 874 N N . LYS A 1 109 ? 25.938 9.539 8.617 1 97.88 109 LYS A N 1
ATOM 875 C CA . LYS A 1 109 ? 27.078 9.461 7.703 1 97.88 109 LYS A CA 1
ATOM 876 C C . LYS A 1 109 ? 26.656 8.945 6.332 1 97.88 109 LYS A C 1
ATOM 878 O O . LYS A 1 109 ? 27.172 9.398 5.305 1 97.88 109 LYS A O 1
ATOM 883 N N . TYR A 1 110 ? 25.719 7.953 6.348 1 98.56 110 TYR A N 1
ATOM 884 C CA . TYR A 1 110 ? 25.203 7.473 5.074 1 98.56 110 TYR A CA 1
ATOM 885 C C . TYR A 1 110 ? 24.562 8.609 4.281 1 98.56 110 TYR A C 1
ATOM 887 O O . TYR A 1 110 ? 24.75 8.703 3.064 1 98.56 110 TYR A O 1
ATOM 895 N N . ILE A 1 111 ? 23.875 9.461 4.953 1 97.69 111 ILE A N 1
ATOM 896 C CA . ILE A 1 111 ? 23.203 10.586 4.316 1 97.69 111 ILE A CA 1
ATOM 897 C C . ILE A 1 111 ? 24.234 11.609 3.832 1 97.69 111 ILE A C 1
ATOM 899 O O . ILE A 1 111 ? 24.141 12.102 2.707 1 97.69 111 ILE A O 1
ATOM 903 N N . LEU A 1 112 ? 25.234 11.82 4.609 1 97.75 112 LEU A N 1
ATOM 904 C CA . LEU A 1 112 ? 26.281 12.781 4.277 1 97.75 112 LEU A CA 1
ATOM 905 C C . LEU A 1 112 ? 27 12.383 2.99 1 97.75 112 LEU A C 1
ATOM 907 O O . LEU A 1 112 ? 27.297 13.234 2.152 1 97.75 112 LEU A O 1
ATOM 911 N N . TYR A 1 113 ? 27.203 11.094 2.801 1 98.25 113 TYR A N 1
ATOM 912 C CA . TYR A 1 113 ? 28.156 10.672 1.771 1 98.25 113 TYR A CA 1
ATOM 913 C C . TYR A 1 113 ? 27.438 9.93 0.648 1 98.25 113 TYR A C 1
ATOM 915 O O . TYR A 1 113 ? 28.078 9.305 -0.197 1 98.25 113 TYR A O 1
ATOM 923 N N . HIS A 1 114 ? 26.078 9.977 0.552 1 97.94 114 HIS A N 1
ATOM 924 C CA . HIS A 1 114 ? 25.375 9.133 -0.401 1 97.94 114 HIS A CA 1
ATOM 925 C C . HIS A 1 114 ? 25.516 9.664 -1.824 1 97.94 114 HIS A C 1
ATOM 927 O O . HIS A 1 114 ? 25.062 9.031 -2.777 1 97.94 114 HIS A O 1
ATOM 933 N N . HIS A 1 115 ? 26.25 10.789 -2.01 1 97.38 115 HIS A N 1
ATOM 934 C CA . HIS A 1 115 ? 26.5 11.289 -3.357 1 97.38 115 HIS A CA 1
ATOM 935 C C . HIS A 1 115 ? 27.969 11.172 -3.727 1 97.38 115 HIS A C 1
ATOM 937 O O . HIS A 1 115 ? 28.391 11.688 -4.762 1 97.38 115 HIS A O 1
ATOM 943 N N . GLU A 1 116 ? 28.719 10.539 -2.9 1 97.62 116 GLU A N 1
ATOM 944 C CA . GLU A 1 116 ? 30.125 10.352 -3.234 1 97.62 116 GLU A CA 1
ATOM 945 C C . GLU A 1 116 ? 30.297 9.391 -4.406 1 97.62 116 GLU A C 1
ATOM 947 O O . GLU A 1 116 ? 29.438 8.531 -4.633 1 97.62 116 GLU A O 1
ATOM 952 N N . ASN A 1 117 ? 31.344 9.602 -5.105 1 98 117 ASN A N 1
ATOM 953 C CA . ASN A 1 117 ? 31.766 8.672 -6.141 1 98 117 ASN A CA 1
ATOM 954 C C . ASN A 1 117 ? 32.906 7.762 -5.652 1 98 117 ASN A C 1
ATOM 956 O O . ASN A 1 117 ? 33.781 8.211 -4.926 1 98 117 ASN A O 1
ATOM 960 N N . TYR A 1 118 ? 32.812 6.609 -6.086 1 98.31 118 TYR A N 1
ATOM 961 C CA . TYR A 1 118 ? 33.75 5.609 -5.629 1 98.31 118 TYR A CA 1
ATOM 962 C C . TYR A 1 118 ? 35.188 6.047 -5.914 1 98.31 118 TYR A C 1
ATOM 964 O O . TYR A 1 118 ? 36.094 5.762 -5.129 1 98.31 118 TYR A O 1
ATOM 972 N N . ASP A 1 119 ? 35.469 6.789 -6.961 1 97.75 119 ASP A N 1
ATOM 973 C CA . ASP A 1 119 ? 36.812 7.152 -7.398 1 97.75 119 ASP A CA 1
ATOM 974 C C . ASP A 1 119 ? 37.281 8.445 -6.727 1 97.75 119 ASP A C 1
ATOM 976 O O . ASP A 1 119 ? 38.344 8.953 -7.039 1 97.75 119 ASP A O 1
ATOM 980 N N . GLY A 1 120 ? 36.469 9.016 -5.926 1 97.31 120 GLY A N 1
ATOM 981 C CA . GLY A 1 120 ? 36.875 10.188 -5.176 1 97.31 120 GLY A CA 1
ATOM 982 C C . GLY A 1 120 ? 36.469 11.492 -5.844 1 97.31 120 GLY A C 1
ATOM 983 O O . GLY A 1 120 ? 36.812 12.57 -5.348 1 97.31 120 GLY A O 1
ATOM 984 N N . SER A 1 121 ? 35.719 11.492 -6.906 1 96.44 121 SER A N 1
ATOM 985 C CA . SER A 1 121 ? 35.344 12.703 -7.637 1 96.44 121 SER A CA 1
ATOM 986 C C . SER A 1 121 ? 34.031 13.266 -7.137 1 96.44 121 SER A C 1
ATOM 988 O O . SER A 1 121 ? 33.438 14.125 -7.785 1 96.44 121 SER A O 1
ATOM 990 N N . GLY A 1 122 ? 33.562 12.688 -6.008 1 95.94 122 GLY A N 1
ATOM 991 C CA . GLY A 1 122 ? 32.312 13.156 -5.445 1 95.94 122 GLY A CA 1
ATOM 992 C C . GLY A 1 122 ? 32.438 14.453 -4.68 1 95.94 122 GLY A C 1
ATOM 993 O O . GLY A 1 122 ? 33.469 15.125 -4.766 1 95.94 122 GLY A O 1
ATOM 994 N N . PRO A 1 123 ? 31.438 14.836 -3.998 1 95.88 123 PRO A N 1
ATOM 995 C CA . PRO A 1 123 ? 31.359 16.172 -3.416 1 95.88 123 PRO A CA 1
ATOM 996 C C . PRO A 1 123 ? 32.375 16.391 -2.305 1 95.88 123 PRO A C 1
ATOM 998 O O . PRO A 1 123 ? 32.844 17.516 -2.096 1 95.88 123 PRO A O 1
ATOM 1001 N N . ASN A 1 124 ? 32.781 15.398 -1.563 1 95.75 124 ASN A N 1
ATOM 1002 C CA . ASN A 1 124 ? 33.688 15.539 -0.446 1 95.75 124 ASN A CA 1
ATOM 1003 C C . ASN A 1 124 ? 35.062 14.961 -0.777 1 95.75 124 ASN A C 1
ATOM 1005 O O . ASN A 1 124 ? 35.938 14.914 0.082 1 95.75 124 ASN A O 1
ATOM 1009 N N . PHE A 1 125 ? 35.219 14.375 -1.904 1 96.06 125 PHE A N 1
ATOM 1010 C CA . PHE A 1 125 ? 36.469 13.922 -2.479 1 96.06 125 PHE A CA 1
ATOM 1011 C C . PHE A 1 125 ? 37.062 12.773 -1.666 1 96.06 125 PHE A C 1
ATOM 1013 O O . PHE A 1 125 ? 38.281 12.648 -1.547 1 96.06 125 PHE A O 1
ATOM 1020 N N . ILE A 1 126 ? 36.188 12.047 -0.968 1 96.81 126 ILE A N 1
ATOM 1021 C CA . ILE A 1 126 ? 36.625 10.805 -0.345 1 96.81 126 ILE A CA 1
ATOM 1022 C C . ILE A 1 126 ? 36.375 9.633 -1.296 1 96.81 126 ILE A C 1
ATOM 1024 O O . ILE A 1 126 ? 35.469 9.695 -2.139 1 96.81 126 ILE A O 1
ATOM 1028 N N . ALA A 1 127 ? 37.219 8.555 -1.117 1 97.38 127 ALA A N 1
ATOM 1029 C CA . ALA A 1 127 ? 37.188 7.504 -2.135 1 97.38 127 ALA A CA 1
ATOM 1030 C C . ALA A 1 127 ? 37.156 6.121 -1.495 1 97.38 127 ALA A C 1
ATOM 1032 O O . ALA A 1 127 ? 37.531 5.953 -0.339 1 97.38 127 ALA A O 1
ATOM 1033 N N . LYS A 1 128 ? 36.594 5.195 -2.219 1 97.44 128 LYS A N 1
ATOM 1034 C CA . LYS A 1 128 ? 36.688 3.766 -1.941 1 97.44 128 LYS A CA 1
ATOM 1035 C C . LYS A 1 128 ? 36.281 3.455 -0.509 1 97.44 128 LYS A C 1
ATOM 1037 O O . LYS A 1 128 ? 35.188 3.85 -0.079 1 97.44 128 LYS A O 1
ATOM 1042 N N . ASP A 1 129 ? 37.094 2.947 0.311 1 96.06 129 ASP A N 1
ATOM 1043 C CA . ASP A 1 129 ? 36.719 2.414 1.618 1 96.06 129 ASP A CA 1
ATOM 1044 C C . ASP A 1 129 ? 36.562 3.535 2.641 1 96.06 129 ASP A C 1
ATOM 1046 O O . ASP A 1 129 ? 36.031 3.314 3.727 1 96.06 129 ASP A O 1
ATOM 1050 N N . ASP A 1 130 ? 36.938 4.707 2.24 1 97.75 130 ASP A N 1
ATOM 1051 C CA . ASP A 1 130 ? 36.688 5.852 3.113 1 97.75 130 ASP A CA 1
ATOM 1052 C C . ASP A 1 130 ? 35.219 6.238 3.111 1 97.75 130 ASP A C 1
ATOM 1054 O O . ASP A 1 130 ? 34.75 6.934 4.016 1 97.75 130 ASP A O 1
ATOM 1058 N N . ILE A 1 131 ? 34.5 5.867 2.049 1 98.31 131 ILE A N 1
ATOM 1059 C CA . ILE A 1 131 ? 33.062 6.066 1.977 1 98.31 131 ILE A CA 1
ATOM 1060 C C . ILE A 1 131 ? 32.344 4.918 2.691 1 98.31 131 ILE A C 1
ATOM 1062 O O . ILE A 1 131 ? 32.562 3.748 2.371 1 98.31 131 ILE A O 1
ATOM 1066 N N . PRO A 1 132 ? 31.547 5.242 3.691 1 98.25 132 PRO A N 1
ATOM 1067 C CA . PRO A 1 132 ? 30.812 4.148 4.332 1 98.25 132 PRO A CA 1
ATOM 1068 C C . PRO A 1 132 ? 30.062 3.273 3.334 1 98.25 132 PRO A C 1
ATOM 1070 O O . PRO A 1 132 ? 29.469 3.789 2.385 1 98.25 132 PRO A O 1
ATOM 1073 N N . ILE A 1 133 ? 30.078 2 3.57 1 98.5 133 ILE A N 1
ATOM 1074 C CA . ILE A 1 133 ? 29.516 1.049 2.621 1 98.5 133 ILE A CA 1
ATOM 1075 C C . ILE A 1 133 ? 28.031 1.34 2.422 1 98.5 133 ILE A C 1
ATOM 1077 O O . ILE A 1 133 ? 27.5 1.212 1.312 1 98.5 133 ILE A O 1
ATOM 1081 N N . GLY A 1 134 ? 27.328 1.698 3.539 1 98.5 134 GLY A N 1
ATOM 1082 C CA . GLY A 1 134 ? 25.922 2.025 3.432 1 98.5 134 GLY A CA 1
ATOM 1083 C C . GLY A 1 134 ? 25.641 3.221 2.537 1 98.5 134 GLY A C 1
ATOM 1084 O O . GLY A 1 134 ? 24.672 3.234 1.791 1 98.5 134 GLY A O 1
ATOM 1085 N N . ALA A 1 135 ? 26.516 4.227 2.586 1 98.75 135 ALA A N 1
ATOM 1086 C CA . ALA A 1 135 ? 26.391 5.387 1.712 1 98.75 135 ALA A CA 1
ATOM 1087 C C . ALA A 1 135 ? 26.562 4.992 0.248 1 98.75 135 ALA A C 1
ATOM 1089 O O . ALA A 1 135 ? 25.875 5.504 -0.628 1 98.75 135 ALA A O 1
ATOM 1090 N N . GLN A 1 136 ? 27.484 4.102 0.016 1 98.81 136 GLN A N 1
ATOM 1091 C CA . GLN A 1 136 ? 27.75 3.637 -1.341 1 98.81 136 GLN A CA 1
ATOM 1092 C C . GLN A 1 136 ? 26.562 2.865 -1.9 1 98.81 136 GLN A C 1
ATOM 1094 O O . GLN A 1 136 ? 26.219 3.016 -3.074 1 98.81 136 GLN A O 1
ATOM 1099 N N . ILE A 1 137 ? 25.953 2.07 -1.041 1 98.81 137 ILE A N 1
ATOM 1100 C CA . ILE A 1 137 ? 24.781 1.3 -1.435 1 98.81 137 ILE A CA 1
ATOM 1101 C C . ILE A 1 137 ? 23.625 2.246 -1.776 1 98.81 137 ILE A C 1
ATOM 1103 O O . ILE A 1 137 ? 22.984 2.109 -2.824 1 98.81 137 ILE A O 1
ATOM 1107 N N . ILE A 1 138 ? 23.375 3.244 -0.908 1 98.75 138 ILE A N 1
ATOM 1108 C CA . ILE A 1 138 ? 22.297 4.199 -1.112 1 98.75 138 ILE A CA 1
ATOM 1109 C C . ILE A 1 138 ? 22.562 5.027 -2.367 1 98.75 138 ILE A C 1
ATOM 1111 O O . ILE A 1 138 ? 21.641 5.328 -3.131 1 98.75 138 ILE A O 1
ATOM 1115 N N . ALA A 1 139 ? 23.844 5.359 -2.604 1 98.5 139 ALA A N 1
ATOM 1116 C CA . ALA A 1 139 ? 24.219 6.117 -3.795 1 98.5 139 ALA A CA 1
ATOM 1117 C C . ALA A 1 139 ? 23.812 5.375 -5.066 1 98.5 139 ALA A C 1
ATOM 1119 O O . ALA A 1 139 ? 23.219 5.965 -5.973 1 98.5 139 ALA A O 1
ATOM 1120 N N . LEU A 1 140 ? 24.141 4.152 -5.102 1 98.69 140 LEU A N 1
ATOM 1121 C CA . LEU A 1 140 ? 23.797 3.357 -6.277 1 98.69 140 LEU A CA 1
ATOM 1122 C C . LEU A 1 140 ? 22.297 3.168 -6.387 1 98.69 140 LEU A C 1
ATOM 1124 O O . LEU A 1 140 ? 21.734 3.252 -7.484 1 98.69 140 LEU A O 1
ATOM 1128 N N . GLY A 1 141 ? 21.625 2.854 -5.266 1 98.31 141 GLY A N 1
ATOM 1129 C CA . GLY A 1 141 ? 20.172 2.732 -5.273 1 98.31 141 GLY A CA 1
ATOM 1130 C C . GLY A 1 141 ? 19.484 3.982 -5.77 1 98.31 141 GLY A C 1
ATOM 1131 O O . GLY A 1 141 ? 18.547 3.902 -6.578 1 98.31 141 GLY A O 1
ATOM 1132 N N . ASP A 1 142 ? 19.938 5.109 -5.273 1 96.62 142 ASP A N 1
ATOM 1133 C CA . ASP A 1 142 ? 19.391 6.398 -5.676 1 96.62 142 ASP A CA 1
ATOM 1134 C C . ASP A 1 142 ? 19.625 6.656 -7.164 1 96.62 142 ASP A C 1
ATOM 1136 O O . ASP A 1 142 ? 18.703 7.094 -7.871 1 96.62 142 ASP A O 1
ATOM 1140 N N . TYR A 1 143 ? 20.812 6.402 -7.629 1 96.69 143 TYR A N 1
ATOM 1141 C CA . TYR A 1 143 ? 21.156 6.59 -9.031 1 96.69 143 TYR A CA 1
ATOM 1142 C C . TYR A 1 143 ? 20.266 5.742 -9.93 1 96.69 143 TYR A C 1
ATOM 1144 O O . TYR A 1 143 ? 19.734 6.23 -10.93 1 96.69 143 TYR A O 1
ATOM 1152 N N . PHE A 1 144 ? 20.141 4.492 -9.57 1 97.75 144 PHE A N 1
ATOM 1153 C CA . PHE A 1 144 ? 19.328 3.578 -10.352 1 97.75 144 PHE A CA 1
ATOM 1154 C C . PHE A 1 144 ? 17.875 4.066 -10.422 1 97.75 144 PHE A C 1
ATOM 1156 O O . PHE A 1 144 ? 17.266 4.062 -11.492 1 97.75 144 PHE A O 1
ATOM 1163 N N . GLU A 1 145 ? 17.344 4.449 -9.289 1 95.62 145 GLU A N 1
ATOM 1164 C CA . GLU A 1 145 ? 15.961 4.887 -9.195 1 95.62 145 GLU A CA 1
ATOM 1165 C C . GLU A 1 145 ? 15.695 6.082 -10.102 1 95.62 145 GLU A C 1
ATOM 1167 O O . GLU A 1 145 ? 14.633 6.176 -10.719 1 95.62 145 GLU A O 1
ATOM 1172 N N . ILE A 1 146 ? 16.609 6.953 -10.195 1 92.69 146 ILE A N 1
ATOM 1173 C CA . ILE A 1 146 ? 16.438 8.18 -10.977 1 92.69 146 ILE A CA 1
ATOM 1174 C C . ILE A 1 146 ? 16.641 7.875 -12.461 1 92.69 146 ILE A C 1
ATOM 1176 O O . ILE A 1 146 ? 15.898 8.383 -13.305 1 92.69 146 ILE A O 1
ATOM 1180 N N . ALA A 1 147 ? 17.594 7.035 -12.789 1 94.88 147 ALA A N 1
ATOM 1181 C CA . ALA A 1 147 ? 17.984 6.785 -14.172 1 94.88 147 ALA A CA 1
ATOM 1182 C C . ALA A 1 147 ? 17 5.855 -14.867 1 94.88 147 ALA A C 1
ATOM 1184 O O . ALA A 1 147 ? 16.797 5.949 -16.078 1 94.88 147 ALA A O 1
ATOM 1185 N N . HIS A 1 148 ? 16.453 4.918 -14.047 1 95.38 148 HIS A N 1
ATOM 1186 C CA . HIS A 1 148 ? 15.547 3.924 -14.609 1 95.38 148 HIS A CA 1
ATOM 1187 C C . HIS A 1 148 ? 14.258 4.57 -15.102 1 95.38 148 HIS A C 1
ATOM 1189 O O . HIS A 1 148 ? 13.648 5.371 -14.391 1 95.38 148 HIS A O 1
ATOM 1195 N N . LYS A 1 149 ? 13.945 4.305 -16.422 1 90.25 149 LYS A N 1
ATOM 1196 C CA . LYS A 1 149 ? 12.641 4.734 -16.922 1 90.25 149 LYS A CA 1
ATOM 1197 C C . LYS A 1 149 ? 11.508 3.969 -16.234 1 90.25 149 LYS A C 1
ATOM 1199 O O . LYS A 1 149 ? 11.32 2.777 -16.5 1 90.25 149 LYS A O 1
ATOM 1204 N N . ARG A 1 150 ? 10.781 4.621 -15.531 1 86.5 150 ARG A N 1
ATOM 1205 C CA . ARG A 1 150 ? 9.773 3.996 -14.68 1 86.5 150 ARG A CA 1
ATOM 1206 C C . ARG A 1 150 ? 8.828 3.125 -15.492 1 86.5 150 ARG A C 1
ATOM 1208 O O . ARG A 1 150 ? 8.422 3.5 -16.594 1 86.5 150 ARG A O 1
ATOM 1215 N N . LYS A 1 151 ? 8.523 1.935 -15.062 1 86.69 151 LYS A N 1
ATOM 1216 C CA . LYS A 1 151 ? 7.559 0.959 -15.555 1 86.69 151 LYS A CA 1
ATOM 1217 C C . LYS A 1 151 ? 8.062 0.28 -16.828 1 86.69 151 LYS A C 1
ATOM 1219 O O . LYS A 1 151 ? 7.402 -0.612 -17.359 1 86.69 151 LYS A O 1
ATOM 1224 N N . ASP A 1 152 ? 9.297 0.726 -17.344 1 91.81 152 ASP A N 1
ATOM 1225 C CA . ASP A 1 152 ? 9.852 0.094 -18.531 1 91.81 152 ASP A CA 1
ATOM 1226 C C . ASP A 1 152 ? 10.672 -1.146 -18.172 1 91.81 152 ASP A C 1
ATOM 1228 O O . ASP A 1 152 ? 11.727 -1.041 -17.547 1 91.81 152 ASP A O 1
ATOM 1232 N N . ILE A 1 153 ? 10.211 -2.252 -18.609 1 92.5 153 ILE A N 1
ATOM 1233 C CA . ILE A 1 153 ? 10.922 -3.49 -18.312 1 92.5 153 ILE A CA 1
ATOM 1234 C C . ILE A 1 153 ? 11.328 -4.164 -19.625 1 92.5 153 ILE A C 1
ATOM 1236 O O . ILE A 1 153 ? 11.383 -5.391 -19.719 1 92.5 153 ILE A O 1
ATOM 1240 N N . SER A 1 154 ? 11.414 -3.41 -20.641 1 92.56 154 SER A N 1
ATOM 1241 C CA . SER A 1 154 ? 11.828 -3.93 -21.938 1 92.56 154 SER A CA 1
ATOM 1242 C C . SER A 1 154 ? 13.281 -4.379 -21.922 1 92.56 154 SER A C 1
ATOM 1244 O O . SER A 1 154 ? 14.062 -3.936 -21.078 1 92.56 154 SER A O 1
ATOM 1246 N N . ASN A 1 155 ? 13.609 -5.234 -22.812 1 92.69 155 ASN A N 1
ATOM 1247 C CA . ASN A 1 155 ? 14.992 -5.66 -22.953 1 92.69 155 ASN A CA 1
ATOM 1248 C C . ASN A 1 155 ? 15.914 -4.488 -23.281 1 92.69 155 ASN A C 1
ATOM 1250 O O . ASN A 1 155 ? 17.062 -4.465 -22.844 1 92.69 155 ASN A O 1
ATOM 1254 N N . LYS A 1 156 ? 15.375 -3.572 -24 1 95 156 LYS A N 1
ATOM 1255 C CA . LYS A 1 156 ? 16.156 -2.379 -24.344 1 95 156 LYS A CA 1
ATOM 1256 C C . LYS A 1 156 ? 16.5 -1.579 -23.094 1 95 156 LYS A C 1
ATOM 1258 O O . LYS A 1 156 ? 17.641 -1.151 -22.922 1 95 156 LYS A O 1
ATOM 1263 N N . GLU A 1 157 ? 15.508 -1.402 -22.219 1 96.38 157 GLU A N 1
ATOM 1264 C CA . GLU A 1 157 ? 15.734 -0.666 -20.984 1 96.38 157 GLU A CA 1
ATOM 1265 C C . GLU A 1 157 ? 16.672 -1.43 -20.047 1 96.38 157 GLU A C 1
ATOM 1267 O O . GLU A 1 157 ? 17.547 -0.835 -19.406 1 96.38 157 GLU A O 1
ATOM 1272 N N . LYS A 1 158 ? 16.469 -2.686 -19.969 1 96.38 158 LYS A N 1
ATOM 1273 C CA . LYS A 1 158 ? 17.344 -3.518 -19.141 1 96.38 158 LYS A CA 1
ATOM 1274 C C . LYS A 1 158 ? 18.797 -3.414 -19.594 1 96.38 158 LYS A C 1
ATOM 1276 O O . LYS A 1 158 ? 19.703 -3.266 -18.781 1 96.38 158 LYS A O 1
ATOM 1281 N N . ALA A 1 159 ? 18.953 -3.5 -20.859 1 97.25 159 ALA A N 1
ATOM 1282 C CA . ALA A 1 159 ? 20.297 -3.391 -21.422 1 97.25 159 ALA A CA 1
ATOM 1283 C C . ALA A 1 159 ? 20.891 -2.008 -21.172 1 97.25 159 ALA A C 1
ATOM 1285 O O . ALA A 1 159 ? 22.078 -1.884 -20.828 1 97.25 159 ALA A O 1
ATOM 1286 N N . ARG A 1 160 ? 20.094 -1.008 -21.344 1 98 160 ARG A N 1
ATOM 1287 C CA . ARG A 1 160 ? 20.531 0.36 -21.109 1 98 160 ARG A CA 1
ATOM 1288 C C . ARG A 1 160 ? 21.016 0.539 -19.672 1 98 160 ARG A C 1
ATOM 1290 O O . ARG A 1 160 ? 22.094 1.074 -19.438 1 98 160 ARG A O 1
ATOM 1297 N N . MET A 1 161 ? 20.266 0.085 -18.75 1 98.31 161 MET A N 1
ATOM 1298 C CA . MET A 1 161 ? 20.578 0.229 -17.328 1 98.31 161 MET A CA 1
ATOM 1299 C C . MET A 1 161 ? 21.812 -0.577 -16.969 1 98.31 161 MET A C 1
ATOM 1301 O O . MET A 1 161 ? 22.672 -0.111 -16.203 1 98.31 161 MET A O 1
ATOM 1305 N N . LYS A 1 162 ? 21.906 -1.816 -17.484 1 98.38 162 LYS A N 1
ATOM 1306 C CA . LYS A 1 162 ? 23.094 -2.631 -17.234 1 98.38 162 LYS A CA 1
ATOM 1307 C C . LYS A 1 162 ? 24.359 -1.93 -17.734 1 98.38 162 LYS A C 1
ATOM 1309 O O . LYS A 1 162 ? 25.375 -1.918 -17.047 1 98.38 162 LYS A O 1
ATOM 1314 N N . ASN A 1 163 ? 24.219 -1.37 -18.922 1 98.44 163 ASN A N 1
ATOM 1315 C CA . ASN A 1 163 ? 25.344 -0.651 -19.484 1 98.44 163 ASN A CA 1
ATOM 1316 C C . ASN A 1 163 ? 25.719 0.562 -18.641 1 98.44 163 ASN A C 1
ATOM 1318 O O . ASN A 1 163 ? 26.906 0.859 -18.469 1 98.44 163 ASN A O 1
ATOM 1322 N N . LEU A 1 164 ? 24.734 1.258 -18.172 1 98.12 164 LEU A N 1
ATOM 1323 C CA . LEU A 1 164 ? 24.969 2.422 -17.328 1 98.12 164 LEU A CA 1
ATOM 1324 C C . LEU A 1 164 ? 25.719 2.031 -16.062 1 98.12 164 LEU A C 1
ATOM 1326 O O . LEU A 1 164 ? 26.656 2.721 -15.648 1 98.12 164 LEU A O 1
ATOM 1330 N N . ILE A 1 165 ? 25.344 0.949 -15.414 1 98.5 165 ILE A N 1
ATOM 1331 C CA . ILE A 1 165 ? 25.953 0.495 -14.172 1 98.5 165 ILE A CA 1
ATOM 1332 C C . ILE A 1 165 ? 27.375 0.002 -14.453 1 98.5 165 ILE A C 1
ATOM 1334 O O . ILE A 1 165 ? 28.312 0.338 -13.719 1 98.5 165 ILE A O 1
ATOM 1338 N N . LYS A 1 166 ? 27.531 -0.752 -15.555 1 98.31 166 LYS A N 1
ATOM 1339 C CA . LYS A 1 166 ? 28.828 -1.291 -15.914 1 98.31 166 LYS A CA 1
ATOM 1340 C C . LYS A 1 166 ? 29.812 -0.173 -16.25 1 98.31 166 LYS A C 1
ATOM 1342 O O . LYS A 1 166 ? 30.984 -0.221 -15.852 1 98.31 166 LYS A O 1
ATOM 1347 N N . SER A 1 167 ? 29.359 0.81 -16.969 1 98.12 167 SER A N 1
ATOM 1348 C CA . SER A 1 167 ? 30.219 1.894 -17.422 1 98.12 167 SER A CA 1
ATOM 1349 C C . SER A 1 167 ? 30.672 2.766 -16.25 1 98.12 167 SER A C 1
ATOM 1351 O O . SER A 1 167 ? 31.672 3.471 -16.344 1 98.12 167 SER A O 1
ATOM 1353 N N . ASN A 1 168 ? 29.938 2.729 -15.156 1 98.06 168 ASN A N 1
ATOM 1354 C CA . ASN A 1 168 ? 30.25 3.594 -14.023 1 98.06 168 ASN A CA 1
ATOM 1355 C C . ASN A 1 168 ? 30.922 2.814 -12.898 1 98.06 168 ASN A C 1
ATOM 1357 O O . ASN A 1 168 ? 31.234 3.377 -11.844 1 98.06 168 ASN A O 1
ATOM 1361 N N . LYS A 1 169 ? 31.109 1.52 -13.18 1 97.44 169 LYS A N 1
ATOM 1362 C CA . LYS A 1 169 ? 31.859 0.688 -12.234 1 97.44 169 LYS A CA 1
ATOM 1363 C C . LYS A 1 169 ? 33.281 1.199 -12.055 1 97.44 169 LYS A C 1
ATOM 1365 O O . LYS A 1 169 ? 33.938 1.565 -13.023 1 97.44 169 LYS A O 1
ATOM 1370 N N . ASN A 1 170 ? 33.781 1.235 -10.859 1 97.31 170 ASN A N 1
ATOM 1371 C CA . ASN A 1 170 ? 35.094 1.679 -10.469 1 97.31 170 ASN A CA 1
ATOM 1372 C C . ASN A 1 170 ? 35.25 3.189 -10.617 1 97.31 170 ASN A C 1
ATOM 1374 O O . ASN A 1 170 ? 36.344 3.73 -10.414 1 97.31 170 ASN A O 1
ATOM 1378 N N . LYS A 1 171 ? 34.219 3.891 -10.984 1 97.69 171 LYS A N 1
ATOM 1379 C CA . LYS A 1 171 ? 34.188 5.352 -11.016 1 97.69 171 LYS A CA 1
ATOM 1380 C C . LYS A 1 171 ? 33.188 5.895 -10 1 97.69 171 LYS A C 1
ATOM 1382 O O . LYS A 1 171 ? 33.531 6.203 -8.867 1 97.69 171 LYS A O 1
ATOM 1387 N N . LYS A 1 172 ? 31.938 5.781 -10.359 1 97.62 172 LYS A N 1
ATOM 1388 C CA . LYS A 1 172 ? 30.891 6.23 -9.445 1 97.62 172 LYS A CA 1
ATOM 1389 C C . LYS A 1 172 ? 30.578 5.164 -8.398 1 97.62 172 LYS A C 1
ATOM 1391 O O . LYS A 1 172 ? 30.219 5.488 -7.262 1 97.62 172 LYS A O 1
ATOM 1396 N N . PHE A 1 173 ? 30.719 3.924 -8.844 1 98.62 173 PHE A N 1
ATOM 1397 C CA . PHE A 1 173 ? 30.188 2.865 -7.988 1 98.62 173 PHE A CA 1
ATOM 1398 C C . PHE A 1 173 ? 31.281 1.883 -7.602 1 98.62 173 PHE A C 1
ATOM 1400 O O . PHE A 1 173 ? 32.156 1.547 -8.422 1 98.62 173 PHE A O 1
ATOM 1407 N N . ASN A 1 174 ? 31.266 1.424 -6.352 1 98.38 174 ASN A N 1
ATOM 1408 C CA . ASN A 1 174 ? 32.031 0.268 -5.891 1 98.38 174 ASN A CA 1
ATOM 1409 C C . ASN A 1 174 ? 31.75 -0.964 -6.75 1 98.38 174 ASN A C 1
ATOM 1411 O O . ASN A 1 174 ? 30.594 -1.349 -6.934 1 98.38 174 ASN A O 1
ATOM 1415 N N . PRO A 1 175 ? 32.812 -1.532 -7.312 1 98.31 175 PRO A N 1
ATOM 1416 C CA . PRO A 1 175 ? 32.594 -2.643 -8.242 1 98.31 175 PRO A CA 1
ATOM 1417 C C . PRO A 1 175 ? 31.828 -3.795 -7.617 1 98.31 175 PRO A C 1
ATOM 1419 O O . PRO A 1 175 ? 31.016 -4.434 -8.297 1 98.31 175 PRO A O 1
ATOM 1422 N N . GLU A 1 176 ? 32.031 -4.105 -6.352 1 98.38 176 GLU A N 1
ATOM 1423 C CA . GLU A 1 176 ? 31.297 -5.188 -5.695 1 98.38 176 GLU A CA 1
ATOM 1424 C C . GLU A 1 176 ? 29.812 -4.852 -5.559 1 98.38 176 GLU A C 1
ATOM 1426 O O . GLU A 1 176 ? 28.953 -5.723 -5.742 1 98.38 176 GLU A O 1
ATOM 1431 N N . ILE A 1 177 ? 29.531 -3.627 -5.211 1 98.75 177 ILE A N 1
ATOM 1432 C CA . ILE A 1 177 ? 28.156 -3.18 -5.055 1 98.75 177 ILE A CA 1
ATOM 1433 C C . ILE A 1 177 ? 27.453 -3.15 -6.414 1 98.75 177 ILE A C 1
ATOM 1435 O O . ILE A 1 177 ? 26.297 -3.568 -6.539 1 98.75 177 ILE A O 1
ATOM 1439 N N . ALA A 1 178 ? 28.141 -2.65 -7.422 1 98.75 178 ALA A N 1
ATOM 1440 C CA . ALA A 1 178 ? 27.609 -2.643 -8.781 1 98.75 178 ALA A CA 1
ATOM 1441 C C . ALA A 1 178 ? 27.297 -4.059 -9.258 1 98.75 178 ALA A C 1
ATOM 1443 O O . ALA A 1 178 ? 26.25 -4.297 -9.867 1 98.75 178 ALA A O 1
ATOM 1444 N N . ASP A 1 179 ? 28.219 -5 -8.977 1 98.69 179 ASP A N 1
ATOM 1445 C CA . ASP A 1 179 ? 28.016 -6.391 -9.383 1 98.69 179 ASP A CA 1
ATOM 1446 C C . ASP A 1 179 ? 26.797 -6.992 -8.703 1 98.69 179 ASP A C 1
ATOM 1448 O O . ASP A 1 179 ? 26.062 -7.777 -9.312 1 98.69 179 ASP A O 1
ATOM 1452 N N . ALA A 1 180 ? 26.625 -6.641 -7.438 1 98.5 180 ALA A N 1
ATOM 1453 C CA . ALA A 1 180 ? 25.453 -7.105 -6.715 1 98.5 180 ALA A CA 1
ATOM 1454 C C . ALA A 1 180 ? 24.172 -6.641 -7.398 1 98.5 180 ALA A C 1
ATOM 1456 O O . ALA A 1 180 ? 23.234 -7.418 -7.57 1 98.5 180 ALA A O 1
ATOM 1457 N N . LEU A 1 181 ? 24.109 -5.355 -7.77 1 98.75 181 LEU A N 1
ATOM 1458 C CA . LEU A 1 181 ? 22.938 -4.836 -8.461 1 98.75 181 LEU A CA 1
ATOM 1459 C C . LEU A 1 181 ? 22.766 -5.508 -9.82 1 98.75 181 LEU A C 1
ATOM 1461 O O . LEU A 1 181 ? 21.641 -5.832 -10.211 1 98.75 181 LEU A O 1
ATOM 1465 N N . LEU A 1 182 ? 23.875 -5.711 -10.539 1 98.5 182 LEU A N 1
ATOM 1466 C CA . LEU A 1 182 ? 23.812 -6.355 -11.852 1 98.5 182 LEU A CA 1
ATOM 1467 C C . LEU A 1 182 ? 23.234 -7.766 -11.734 1 98.5 182 LEU A C 1
ATOM 1469 O O . LEU A 1 182 ? 22.484 -8.203 -12.602 1 98.5 182 LEU A O 1
ATOM 1473 N N . GLU A 1 183 ? 23.594 -8.453 -10.695 1 97.38 183 GLU A N 1
ATOM 1474 C CA . GLU A 1 183 ? 23.031 -9.781 -10.461 1 97.38 183 GLU A CA 1
ATOM 1475 C C . GLU A 1 183 ? 21.531 -9.711 -10.172 1 97.38 183 GLU A C 1
ATOM 1477 O O . GLU A 1 183 ? 20.766 -10.555 -10.633 1 97.38 183 GLU A O 1
ATOM 1482 N N . LEU A 1 184 ? 21.125 -8.727 -9.352 1 97.12 184 LEU A N 1
ATOM 1483 C CA . LEU A 1 184 ? 19.703 -8.523 -9.086 1 97.12 184 LEU A CA 1
ATOM 1484 C C . LEU A 1 184 ? 18.938 -8.258 -10.375 1 97.12 184 LEU A C 1
ATOM 1486 O O . LEU A 1 184 ? 17.828 -8.75 -10.555 1 97.12 184 LEU A O 1
ATOM 1490 N N . MET A 1 185 ? 19.562 -7.535 -11.273 1 97.12 185 MET A N 1
ATOM 1491 C CA . MET A 1 185 ? 18.953 -7.129 -12.531 1 97.12 185 MET A CA 1
ATOM 1492 C C . MET A 1 185 ? 18.719 -8.336 -13.438 1 97.12 185 MET A C 1
ATOM 1494 O O . MET A 1 185 ? 17.953 -8.258 -14.398 1 97.12 185 MET A O 1
ATOM 1498 N N . ASP A 1 186 ? 19.344 -9.453 -13.094 1 94.38 186 ASP A N 1
ATOM 1499 C CA . ASP A 1 186 ? 19.172 -10.664 -13.883 1 94.38 186 ASP A CA 1
ATOM 1500 C C . ASP A 1 186 ? 17.875 -11.375 -13.516 1 94.38 186 ASP A C 1
ATOM 1502 O O . ASP A 1 186 ? 17.422 -12.273 -14.234 1 94.38 186 ASP A O 1
ATOM 1506 N N . THR A 1 187 ? 17.281 -11.016 -12.422 1 93.69 187 THR A N 1
ATOM 1507 C CA . THR A 1 187 ? 16.031 -11.633 -11.992 1 93.69 187 THR A CA 1
ATOM 1508 C C . THR A 1 187 ? 14.844 -10.844 -12.523 1 93.69 187 THR A C 1
ATOM 1510 O O . THR A 1 187 ? 14.867 -9.617 -12.562 1 93.69 187 THR A O 1
ATOM 1513 N N . ASP A 1 188 ? 13.781 -11.539 -12.914 1 93.06 188 ASP A N 1
ATOM 1514 C CA . ASP A 1 188 ? 12.555 -10.891 -13.367 1 93.06 188 ASP A CA 1
ATOM 1515 C C . ASP A 1 188 ? 11.891 -10.133 -12.227 1 93.06 188 ASP A C 1
ATOM 1517 O O . ASP A 1 188 ? 11.328 -9.055 -12.43 1 93.06 188 ASP A O 1
ATOM 1521 N N . LYS A 1 189 ? 11.992 -10.695 -11.07 1 94.69 189 LYS A N 1
ATOM 1522 C CA . LYS A 1 189 ? 11.328 -10.117 -9.906 1 94.69 189 LYS A CA 1
ATOM 1523 C C . LYS A 1 189 ? 11.789 -8.68 -9.664 1 94.69 189 LYS A C 1
ATOM 1525 O O . LYS A 1 189 ? 10.977 -7.816 -9.32 1 94.69 189 LYS A O 1
ATOM 1530 N N . PHE A 1 190 ? 13.102 -8.422 -9.836 1 96.12 190 PHE A N 1
ATOM 1531 C CA . PHE A 1 190 ? 13.648 -7.09 -9.57 1 96.12 190 PHE A CA 1
ATOM 1532 C C . PHE A 1 190 ? 12.969 -6.047 -10.453 1 96.12 190 PHE A C 1
ATOM 1534 O O . PHE A 1 190 ? 12.531 -5.004 -9.961 1 96.12 190 PHE A O 1
ATOM 1541 N N . TRP A 1 191 ? 12.82 -6.344 -11.695 1 94.94 191 TRP A N 1
ATOM 1542 C CA . TRP A 1 191 ? 12.227 -5.418 -12.656 1 94.94 191 TRP A CA 1
ATOM 1543 C C . TRP A 1 191 ? 10.727 -5.301 -12.445 1 94.94 191 TRP A C 1
ATOM 1545 O O . TRP A 1 191 ? 10.164 -4.211 -12.531 1 94.94 191 TRP A O 1
ATOM 1555 N N . LEU A 1 192 ? 10.117 -6.379 -12.133 1 94.06 192 LEU A N 1
ATOM 1556 C CA . LEU A 1 192 ? 8.672 -6.371 -11.922 1 94.06 192 LEU A CA 1
ATOM 1557 C C . LEU A 1 192 ? 8.305 -5.594 -10.664 1 94.06 192 LEU A C 1
ATOM 1559 O O . LEU A 1 192 ? 7.328 -4.84 -10.664 1 94.06 192 LEU A O 1
ATOM 1563 N N . ASP A 1 193 ? 9.102 -5.762 -9.586 1 94.56 193 ASP A N 1
ATOM 1564 C CA . ASP A 1 193 ? 8.898 -5.008 -8.352 1 94.56 193 ASP A CA 1
ATOM 1565 C C . ASP A 1 193 ? 8.914 -3.504 -8.617 1 94.56 193 ASP A C 1
ATOM 1567 O O . ASP A 1 193 ? 8.18 -2.748 -7.977 1 94.56 193 ASP A O 1
ATOM 1571 N N . LEU A 1 194 ? 9.727 -3.104 -9.539 1 93.81 194 LEU A N 1
ATOM 1572 C CA . LEU A 1 194 ? 9.938 -1.68 -9.781 1 93.81 194 LEU A CA 1
ATOM 1573 C C . LEU A 1 194 ? 8.93 -1.151 -10.805 1 93.81 194 LEU A C 1
ATOM 1575 O O . LEU A 1 194 ? 8.781 0.062 -10.961 1 93.81 194 LEU A O 1
ATOM 1579 N N . SER A 1 195 ? 8.25 -2.045 -11.477 1 91.19 195 SER A N 1
ATOM 1580 C CA . SER A 1 195 ? 7.398 -1.62 -12.586 1 91.19 195 SER A CA 1
ATOM 1581 C C . SER A 1 195 ? 5.949 -1.473 -12.148 1 91.19 195 SER A C 1
ATOM 1583 O O . SER A 1 195 ? 5.152 -0.819 -12.82 1 91.19 195 SER A O 1
ATOM 1585 N N . ILE A 1 196 ? 5.578 -2.111 -11.039 1 86.31 196 ILE A N 1
ATOM 1586 C CA . ILE A 1 196 ? 4.172 -2.121 -10.648 1 86.31 196 ILE A CA 1
ATOM 1587 C C . ILE A 1 196 ? 3.93 -1.056 -9.578 1 86.31 196 ILE A C 1
ATOM 1589 O O . ILE A 1 196 ? 4.859 -0.646 -8.883 1 86.31 196 ILE A O 1
ATOM 1593 N N . ASN A 1 197 ? 2.707 -0.554 -9.5 1 80.19 197 ASN A N 1
ATOM 1594 C CA . ASN A 1 197 ? 2.338 0.478 -8.539 1 80.19 197 ASN A CA 1
ATOM 1595 C C . ASN A 1 197 ? 1.898 -0.129 -7.207 1 80.19 197 ASN A C 1
ATOM 1597 O O . ASN A 1 197 ? 0.792 0.138 -6.734 1 80.19 197 ASN A O 1
ATOM 1601 N N . LEU A 1 198 ? 2.76 -0.936 -6.586 1 85.56 198 LEU A N 1
ATOM 1602 C CA . LEU A 1 198 ? 2.525 -1.55 -5.285 1 85.56 198 LEU A CA 1
ATOM 1603 C C . LEU A 1 198 ? 3.746 -1.396 -4.383 1 85.56 198 LEU A C 1
ATOM 1605 O O . LEU A 1 198 ? 4.18 -2.361 -3.748 1 85.56 198 LEU A O 1
ATOM 1609 N N . ASN A 1 199 ? 4.301 -0.138 -4.379 1 84.62 199 ASN A N 1
ATOM 1610 C CA . ASN A 1 199 ? 5.547 0.134 -3.672 1 84.62 199 ASN A CA 1
ATOM 1611 C C . ASN A 1 199 ? 5.41 -0.126 -2.174 1 84.62 199 ASN A C 1
ATOM 1613 O O . ASN A 1 199 ? 6.324 -0.66 -1.546 1 84.62 199 ASN A O 1
ATOM 1617 N N . HIS A 1 200 ? 4.273 0.23 -1.685 1 83.56 200 HIS A N 1
ATOM 1618 C CA . HIS A 1 200 ? 4.047 0.01 -0.26 1 83.56 200 HIS A CA 1
ATOM 1619 C C . HIS A 1 200 ? 4 -1.479 0.067 1 83.56 200 HIS A C 1
ATOM 1621 O O . HIS A 1 200 ? 4.633 -1.926 1.028 1 83.56 200 HIS A O 1
ATOM 1627 N N . GLU A 1 201 ? 3.266 -2.238 -0.679 1 86.12 201 GLU A N 1
ATOM 1628 C CA . GLU A 1 201 ? 3.139 -3.676 -0.47 1 86.12 201 GLU A CA 1
ATOM 1629 C C . GLU A 1 201 ? 4.492 -4.371 -0.589 1 86.12 201 GLU A C 1
ATOM 1631 O O . GLU A 1 201 ? 4.824 -5.238 0.223 1 86.12 201 GLU A O 1
ATOM 1636 N N . ILE A 1 202 ? 5.254 -3.92 -1.579 1 90.69 202 ILE A N 1
ATOM 1637 C CA . ILE A 1 202 ? 6.551 -4.531 -1.856 1 90.69 202 ILE A CA 1
ATOM 1638 C C . ILE A 1 202 ? 7.527 -4.207 -0.727 1 90.69 202 ILE A C 1
ATOM 1640 O O . ILE A 1 202 ? 8.242 -5.09 -0.244 1 90.69 202 ILE A O 1
ATOM 1644 N N . LEU A 1 203 ? 7.488 -2.959 -0.288 1 88.88 203 LEU A N 1
ATOM 1645 C CA . LEU A 1 203 ? 8.383 -2.537 0.786 1 88.88 203 LEU A CA 1
ATOM 1646 C C . LEU A 1 203 ? 8.055 -3.273 2.082 1 88.88 203 LEU A C 1
ATOM 1648 O O . LEU A 1 203 ? 8.953 -3.568 2.873 1 88.88 203 LEU A O 1
ATOM 1652 N N . ASN A 1 204 ? 6.844 -3.561 2.311 1 86.12 204 ASN A N 1
ATOM 1653 C CA . ASN A 1 204 ? 6.418 -4.258 3.52 1 86.12 204 ASN A CA 1
ATOM 1654 C C . ASN A 1 204 ? 6.93 -5.695 3.549 1 86.12 204 ASN A C 1
ATOM 1656 O O . ASN A 1 204 ? 6.957 -6.328 4.605 1 86.12 204 ASN A O 1
ATOM 1660 N N . LEU A 1 205 ? 7.332 -6.211 2.4 1 88.5 205 LEU A N 1
ATOM 1661 C CA . LEU A 1 205 ? 7.797 -7.59 2.332 1 88.5 205 LEU A CA 1
ATOM 1662 C C . LEU A 1 205 ? 9.289 -7.68 2.639 1 88.5 205 LEU A C 1
ATOM 1664 O O . LEU A 1 205 ? 9.812 -8.766 2.875 1 88.5 205 LEU A O 1
ATOM 1668 N N . ILE A 1 206 ? 9.992 -6.512 2.602 1 86.19 206 ILE A N 1
ATOM 1669 C CA . ILE A 1 206 ? 11.438 -6.59 2.816 1 86.19 206 ILE A CA 1
ATOM 1670 C C . ILE A 1 206 ? 11.797 -5.918 4.141 1 86.19 206 ILE A C 1
ATOM 1672 O O . ILE A 1 206 ? 12.977 -5.82 4.492 1 86.19 206 ILE A O 1
ATOM 1676 N N . THR A 1 207 ? 10.891 -5.582 4.926 1 74.62 207 THR A N 1
ATOM 1677 C CA . THR A 1 207 ? 11.188 -4.934 6.199 1 74.62 207 THR A CA 1
ATOM 1678 C C . THR A 1 207 ? 12.125 -5.793 7.043 1 74.62 207 THR A C 1
ATOM 1680 O O . THR A 1 207 ? 11.984 -7.02 7.078 1 74.62 207 THR A O 1
ATOM 1683 N N . PRO A 1 208 ? 12.992 -5.07 7.66 1 72.12 208 PRO A N 1
ATOM 1684 C CA . PRO A 1 208 ? 13.984 -5.793 8.469 1 72.12 208 PRO A CA 1
ATOM 1685 C C . PRO A 1 208 ? 13.336 -6.703 9.508 1 72.12 208 PRO A C 1
ATOM 1687 O O . PRO A 1 208 ? 12.211 -6.445 9.953 1 72.12 208 PRO A O 1
ATOM 1690 N N . GLU A 1 209 ? 13.883 -7.707 9.766 1 65.94 209 GLU A N 1
ATOM 1691 C CA . GLU A 1 209 ? 13.445 -8.75 10.68 1 65.94 209 GLU A CA 1
ATOM 1692 C C . GLU A 1 209 ? 13.148 -8.18 12.07 1 65.94 209 GLU A C 1
ATOM 1694 O O . GLU A 1 209 ? 12.164 -8.562 12.703 1 65.94 209 GLU A O 1
ATOM 1699 N N . LYS A 1 210 ? 14.102 -7.305 12.414 1 75.06 210 LYS A N 1
ATOM 1700 C CA . LYS A 1 210 ? 13.891 -6.695 13.727 1 75.06 210 LYS A CA 1
ATOM 1701 C C . LYS A 1 210 ? 13.289 -5.301 13.594 1 75.06 210 LYS A C 1
ATOM 1703 O O . LYS A 1 210 ? 13.945 -4.379 13.102 1 75.06 210 LYS A O 1
ATOM 1708 N N . VAL A 1 211 ? 12.062 -5.289 13.992 1 78.94 211 VAL A N 1
ATOM 1709 C CA . VAL A 1 211 ? 11.367 -4.008 13.969 1 78.94 211 VAL A CA 1
ATOM 1710 C C . VAL A 1 211 ? 11.789 -3.168 15.172 1 78.94 211 VAL A C 1
ATOM 1712 O O . VAL A 1 211 ? 11.641 -3.6 16.312 1 78.94 211 VAL A O 1
ATOM 1715 N N . LYS A 1 212 ? 12.469 -2.076 14.844 1 87.44 212 LYS A N 1
ATOM 1716 C CA . LYS A 1 212 ? 12.859 -1.155 15.914 1 87.44 212 LYS A CA 1
ATOM 1717 C C . LYS A 1 212 ? 11.664 -0.323 16.375 1 87.44 212 LYS A C 1
ATOM 1719 O O . LYS A 1 212 ? 10.906 0.198 15.555 1 87.44 212 LYS A O 1
ATOM 1724 N N . VAL A 1 213 ? 11.469 -0.366 17.719 1 92.31 213 VAL A N 1
ATOM 1725 C CA . VAL A 1 213 ? 10.445 0.471 18.328 1 92.31 213 VAL A CA 1
ATOM 1726 C C . VAL A 1 213 ? 11.094 1.654 19.047 1 92.31 213 VAL A C 1
ATOM 1728 O O . VAL A 1 213 ? 12.148 1.507 19.672 1 92.31 213 VAL A O 1
ATOM 1731 N N . ILE A 1 214 ? 10.477 2.791 18.906 1 92.88 214 ILE A N 1
ATOM 1732 C CA . ILE A 1 214 ? 11.078 3.971 19.516 1 92.88 214 ILE A CA 1
ATOM 1733 C C . ILE A 1 214 ? 10.227 4.441 20.688 1 92.88 214 ILE A C 1
ATOM 1735 O O . ILE A 1 214 ? 9.023 4.152 20.75 1 92.88 214 ILE A O 1
ATOM 1739 N N . THR A 1 215 ? 10.883 5.129 21.609 1 91.75 215 THR A N 1
ATOM 1740 C CA . THR A 1 215 ? 10.227 5.672 22.781 1 91.75 215 THR A CA 1
ATOM 1741 C C . THR A 1 215 ? 9.492 6.969 22.453 1 91.75 215 THR A C 1
ATOM 1743 O O . THR A 1 215 ? 9.711 7.551 21.375 1 91.75 215 THR A O 1
ATOM 1746 N N . MET A 1 216 ? 8.703 7.422 23.359 1 93 216 MET A N 1
ATOM 1747 C CA . MET A 1 216 ? 7.996 8.688 23.203 1 93 216 MET A CA 1
ATOM 1748 C C . MET A 1 216 ? 8.977 9.852 23.141 1 93 216 MET A C 1
ATOM 1750 O O . MET A 1 216 ? 8.734 10.836 22.438 1 93 216 MET A O 1
ATOM 1754 N N . LYS A 1 217 ? 9.961 9.734 23.891 1 93.06 217 LYS A N 1
ATOM 1755 C CA . LYS A 1 217 ? 10.992 10.773 23.891 1 93.06 217 LYS A CA 1
ATOM 1756 C C . LYS A 1 217 ? 11.664 10.875 22.531 1 93.06 217 LYS A C 1
ATOM 1758 O O . LYS A 1 217 ? 11.844 11.977 22 1 93.06 217 LYS A O 1
ATOM 1763 N N . GLU A 1 218 ? 12.039 9.695 22 1 94.75 218 GLU A N 1
ATOM 1764 C CA . GLU A 1 218 ? 12.648 9.656 20.672 1 94.75 218 GLU A CA 1
ATOM 1765 C C . GLU A 1 218 ? 11.688 10.172 19.609 1 94.75 218 GLU A C 1
ATOM 1767 O O . GLU A 1 218 ? 12.086 10.906 18.703 1 94.75 218 GLU A O 1
ATOM 1772 N N . LEU A 1 219 ? 10.484 9.805 19.75 1 96.19 219 LEU A N 1
ATOM 1773 C CA . LEU A 1 219 ? 9.453 10.281 18.844 1 96.19 219 LEU A CA 1
ATOM 1774 C C . LEU A 1 219 ? 9.359 11.805 18.875 1 96.19 219 LEU A C 1
ATOM 1776 O O . LEU A 1 219 ? 9.227 12.445 17.828 1 96.19 219 LEU A O 1
ATOM 1780 N N . GLY A 1 220 ? 9.359 12.367 20.094 1 95.81 220 GLY A N 1
ATOM 1781 C CA . GLY A 1 220 ? 9.344 13.812 20.25 1 95.81 220 GLY A CA 1
ATOM 1782 C C . GLY A 1 220 ? 10.5 14.508 19.531 1 95.81 220 GLY A C 1
ATOM 1783 O O . GLY A 1 220 ? 10.312 15.547 18.906 1 95.81 220 GLY A O 1
ATOM 1784 N N . GLN A 1 221 ? 11.672 13.914 19.578 1 95.38 221 GLN A N 1
ATOM 1785 C CA . GLN A 1 221 ? 12.852 14.469 18.922 1 95.38 221 GLN A CA 1
ATOM 1786 C C . GLN A 1 221 ? 12.688 14.469 17.391 1 95.38 221 GLN A C 1
ATOM 1788 O O . GLN A 1 221 ? 13.023 15.445 16.734 1 95.38 221 GLN A O 1
ATOM 1793 N N . ILE A 1 222 ? 12.203 13.367 16.922 1 96.44 222 ILE A N 1
ATOM 1794 C CA . ILE A 1 222 ? 12.008 13.234 15.477 1 96.44 222 ILE A CA 1
ATOM 1795 C C . ILE A 1 222 ? 10.953 14.234 15.008 1 96.44 222 ILE A C 1
ATOM 1797 O O . ILE A 1 222 ? 11.148 14.938 14.023 1 96.44 222 ILE A O 1
ATOM 1801 N N . ALA A 1 223 ? 9.867 14.305 15.789 1 96.94 223 ALA A N 1
ATOM 1802 C CA . ALA A 1 223 ? 8.781 15.211 15.438 1 96.94 223 ALA A CA 1
ATOM 1803 C C . ALA A 1 223 ? 9.258 16.656 15.43 1 96.94 223 ALA A C 1
ATOM 1805 O O . ALA A 1 223 ? 8.898 17.438 14.539 1 96.94 223 ALA A O 1
ATOM 1806 N N . LYS A 1 224 ? 10.039 17.047 16.375 1 95.62 224 LYS A N 1
ATOM 1807 C CA . LYS A 1 224 ? 10.57 18.391 16.453 1 95.62 224 LYS A CA 1
ATOM 1808 C C . LYS A 1 224 ? 11.461 18.719 15.266 1 95.62 224 LYS A C 1
ATOM 1810 O O . LYS A 1 224 ? 11.406 19.812 14.711 1 95.62 224 LYS A O 1
ATOM 1815 N N . ALA A 1 225 ? 12.281 17.734 14.906 1 93.75 225 ALA A N 1
ATOM 1816 C CA . ALA A 1 225 ? 13.133 17.922 13.734 1 93.75 225 ALA A CA 1
ATOM 1817 C C . ALA A 1 225 ? 12.305 18.156 12.477 1 93.75 225 ALA A C 1
ATOM 1819 O O . ALA A 1 225 ? 12.633 19 11.648 1 93.75 225 ALA A O 1
ATOM 1820 N N . PHE A 1 226 ? 11.266 17.422 12.312 1 94.31 226 PHE A N 1
ATOM 1821 C CA . PHE A 1 226 ? 10.406 17.578 11.141 1 94.31 226 PHE A CA 1
ATOM 1822 C C . PHE A 1 226 ? 9.625 18.875 11.211 1 94.31 226 PHE A C 1
ATOM 1824 O O . PHE A 1 226 ? 9.328 19.484 10.172 1 94.31 226 PHE A O 1
ATOM 1831 N N . ALA A 1 227 ? 9.305 19.328 12.43 1 94.56 227 ALA A N 1
ATOM 1832 C CA . ALA A 1 227 ? 8.672 20.641 12.586 1 94.56 227 ALA A CA 1
ATOM 1833 C C . ALA A 1 227 ? 9.539 21.734 11.977 1 94.56 227 ALA A C 1
ATOM 1835 O O . ALA A 1 227 ? 9.023 22.656 11.344 1 94.56 227 ALA A O 1
ATOM 1836 N N . VAL A 1 228 ? 10.805 21.609 12.156 1 91.19 228 VAL A N 1
ATOM 1837 C CA . VAL A 1 228 ? 11.742 22.578 11.602 1 91.19 228 VAL A CA 1
ATOM 1838 C C . VAL A 1 228 ? 11.695 22.531 10.078 1 91.19 228 VAL A C 1
ATOM 1840 O O . VAL A 1 228 ? 11.727 23.562 9.414 1 91.19 228 VAL A O 1
ATOM 1843 N N . ILE A 1 229 ? 11.656 21.344 9.523 1 89.38 229 ILE A N 1
ATOM 1844 C CA . ILE A 1 229 ? 11.57 21.156 8.078 1 89.38 229 ILE A CA 1
ATOM 1845 C C . ILE A 1 229 ? 10.281 21.766 7.551 1 89.38 229 ILE A C 1
ATOM 1847 O O . ILE A 1 229 ? 10.289 22.484 6.547 1 89.38 229 ILE A O 1
ATOM 1851 N N . ILE A 1 230 ? 9.195 21.484 8.242 1 91.5 230 ILE A N 1
ATOM 1852 C CA . ILE A 1 230 ? 7.875 22 7.879 1 91.5 230 ILE A CA 1
ATOM 1853 C C . ILE A 1 230 ? 7.895 23.516 7.879 1 91.5 230 ILE A C 1
ATOM 1855 O O . ILE A 1 230 ? 7.484 24.156 6.906 1 91.5 230 ILE A O 1
ATOM 1859 N N . ASP A 1 231 ? 8.398 24.094 8.953 1 89.44 231 ASP A N 1
ATOM 1860 C CA . ASP A 1 231 ? 8.406 25.547 9.133 1 89.44 231 ASP A CA 1
ATOM 1861 C C . ASP A 1 231 ? 9.359 26.219 8.148 1 89.44 231 ASP A C 1
ATOM 1863 O O . ASP A 1 231 ? 9.188 27.391 7.812 1 89.44 231 ASP A O 1
ATOM 1867 N N . GLY A 1 232 ? 10.352 25.453 7.695 1 84.12 232 GLY A N 1
ATOM 1868 C CA . GLY A 1 232 ? 11.305 25.984 6.73 1 84.12 232 GLY A CA 1
ATOM 1869 C C . GLY A 1 232 ? 10.742 26.078 5.328 1 84.12 232 GLY A C 1
ATOM 1870 O O . GLY A 1 232 ? 11.32 26.734 4.461 1 84.12 232 GLY A O 1
ATOM 1871 N N . LYS A 1 233 ? 9.648 25.438 5.086 1 81.62 233 LYS A N 1
ATOM 1872 C CA . LYS A 1 233 ? 9.016 25.406 3.771 1 81.62 233 LYS A CA 1
ATOM 1873 C C . LYS A 1 233 ? 8.586 26.797 3.33 1 81.62 233 LYS A C 1
ATOM 1875 O O . LYS A 1 233 ? 8.625 27.109 2.141 1 81.62 233 LYS A O 1
ATOM 1880 N N . SER A 1 234 ? 8.203 27.516 4.34 1 77.94 234 SER A N 1
ATOM 1881 C CA . SER A 1 234 ? 7.738 28.875 4.031 1 77.94 234 SER A CA 1
ATOM 1882 C C . SER A 1 234 ? 8.391 29.906 4.945 1 77.94 234 SER A C 1
ATOM 1884 O O . SER A 1 234 ? 8.602 29.641 6.133 1 77.94 234 SER A O 1
ATOM 1886 N N . LYS A 1 235 ? 8.727 31 4.391 1 69.31 235 LYS A N 1
ATOM 1887 C CA . LYS A 1 235 ? 9.312 32.094 5.152 1 69.31 235 LYS A CA 1
ATOM 1888 C C . LYS A 1 235 ? 8.328 32.625 6.195 1 69.31 235 LYS A C 1
ATOM 1890 O O . LYS A 1 235 ? 8.727 33.281 7.156 1 69.31 235 LYS A O 1
ATOM 1895 N N . PHE A 1 236 ? 7.141 32.219 6.02 1 67.25 236 PHE A N 1
ATOM 1896 C CA . PHE A 1 236 ? 6.082 32.781 6.852 1 67.25 236 PHE A CA 1
ATOM 1897 C C . PHE A 1 236 ? 5.883 31.953 8.109 1 67.25 236 PHE A C 1
ATOM 1899 O O . PHE A 1 236 ? 5.25 32.406 9.07 1 67.25 236 PHE A O 1
ATOM 1906 N N . THR A 1 237 ? 6.516 30.75 8.117 1 67.69 237 THR A N 1
ATOM 1907 C CA . THR A 1 237 ? 6.141 29.844 9.195 1 67.69 237 THR A CA 1
ATOM 1908 C C . THR A 1 237 ? 7.348 29.5 10.055 1 67.69 237 THR A C 1
ATOM 1910 O O . THR A 1 237 ? 7.324 28.516 10.805 1 67.69 237 THR A O 1
ATOM 1913 N N . HIS A 1 238 ? 8.383 30.172 10.227 1 67.56 238 HIS A N 1
ATOM 1914 C CA . HIS A 1 238 ? 9.664 29.797 10.812 1 67.56 238 HIS A CA 1
ATOM 1915 C C . HIS A 1 238 ? 9.484 29.188 12.195 1 67.56 238 HIS A C 1
ATOM 1917 O O . HIS A 1 238 ? 10.07 28.141 12.5 1 67.56 238 HIS A O 1
ATOM 1923 N N . LEU A 1 239 ? 8.578 29.672 13.07 1 83.44 239 LEU A N 1
ATOM 1924 C CA . LEU A 1 239 ? 8.445 29.109 14.406 1 83.44 239 LEU A CA 1
ATOM 1925 C C . LEU A 1 239 ? 6.996 28.719 14.695 1 83.44 239 LEU A C 1
ATOM 1927 O O . LEU A 1 239 ? 6.613 28.547 15.852 1 83.44 239 LEU A O 1
ATOM 1931 N N . HIS A 1 240 ? 6.371 28.422 13.695 1 91.06 240 HIS A N 1
ATOM 1932 C CA . HIS A 1 240 ? 4.941 28.188 13.852 1 91.06 240 HIS A CA 1
ATOM 1933 C C . HIS A 1 240 ? 4.68 26.844 14.531 1 91.06 240 HIS A C 1
ATOM 1935 O O . HIS A 1 240 ? 3.969 26.781 15.539 1 91.06 240 HIS A O 1
ATOM 1941 N N . SER A 1 241 ? 5.246 25.75 14.039 1 94.44 241 SER A N 1
ATOM 1942 C CA . SER A 1 241 ? 4.992 24.406 14.57 1 94.44 241 SER A CA 1
ATOM 1943 C C . SER A 1 241 ? 5.52 24.266 15.992 1 94.44 241 SER A C 1
ATOM 1945 O O . SER A 1 241 ? 4.891 23.625 16.828 1 94.44 241 SER A O 1
ATOM 1947 N N . ASP A 1 242 ? 6.637 24.891 16.219 1 92 242 ASP A N 1
ATOM 1948 C CA . ASP A 1 242 ? 7.227 24.844 17.547 1 92 242 ASP A CA 1
ATOM 1949 C C . ASP A 1 242 ? 6.34 25.547 18.578 1 92 242 ASP A C 1
ATOM 1951 O O . ASP A 1 242 ? 6.051 25 19.641 1 92 242 ASP A O 1
ATOM 1955 N N . GLY A 1 243 ? 5.957 26.766 18.234 1 93.25 243 GLY A N 1
ATOM 1956 C CA . GLY A 1 243 ? 5.066 27.516 19.109 1 93.25 243 GLY A CA 1
ATOM 1957 C C . GLY A 1 243 ? 3.732 26.844 19.328 1 93.25 243 GLY A C 1
ATOM 1958 O O . GLY A 1 243 ? 3.221 26.812 20.453 1 93.25 243 GLY A O 1
ATOM 1959 N N . LEU A 1 244 ? 3.219 26.312 18.297 1 96 244 LEU A N 1
ATOM 1960 C CA . LEU A 1 244 ? 1.947 25.609 18.406 1 96 244 LEU A CA 1
ATOM 1961 C C . LEU A 1 244 ? 2.08 24.391 19.297 1 96 244 LEU A C 1
ATOM 1963 O O . LEU A 1 244 ? 1.216 24.141 20.141 1 96 244 LEU A O 1
ATOM 1967 N N . ALA A 1 245 ? 3.139 23.562 19.062 1 96.94 245 ALA A N 1
ATOM 1968 C CA . ALA A 1 245 ? 3.365 22.375 19.875 1 96.94 245 ALA A CA 1
ATOM 1969 C C . ALA A 1 245 ? 3.449 22.734 21.344 1 96.94 245 ALA A C 1
ATOM 1971 O O . ALA A 1 245 ? 2.893 22.016 22.203 1 96.94 245 ALA A O 1
ATOM 1972 N N . ASP A 1 246 ? 4.059 23.828 21.672 1 95.38 246 ASP A N 1
ATOM 1973 C CA . ASP A 1 246 ? 4.18 24.281 23.047 1 95.38 246 ASP A CA 1
ATOM 1974 C C . ASP A 1 246 ? 2.818 24.656 23.625 1 95.38 246 ASP A C 1
ATOM 1976 O O . ASP A 1 246 ? 2.498 24.312 24.766 1 95.38 246 ASP A O 1
ATOM 1980 N N . ASN A 1 247 ? 2.086 25.453 22.859 1 96.31 247 ASN A N 1
ATOM 1981 C CA . ASN A 1 247 ? 0.756 25.859 23.297 1 96.31 247 ASN A CA 1
ATOM 1982 C C . ASN A 1 247 ? -0.152 24.656 23.531 1 96.31 247 ASN A C 1
ATOM 1984 O O . ASN A 1 247 ? -0.901 24.609 24.516 1 96.31 247 ASN A O 1
ATOM 1988 N N . VAL A 1 248 ? -0.101 23.672 22.625 1 97.88 248 VAL A N 1
ATOM 1989 C CA . VAL A 1 248 ? -0.922 22.469 22.719 1 97.88 248 VAL A CA 1
ATOM 1990 C C . VAL A 1 248 ? -0.528 21.688 23.969 1 97.88 248 VAL A C 1
ATOM 1992 O O . VAL A 1 248 ? -1.392 21.188 24.703 1 97.88 248 VAL A O 1
ATOM 1995 N N . TYR A 1 249 ? 0.771 21.547 24.188 1 96.88 249 TYR A N 1
ATOM 1996 C CA . TYR A 1 249 ? 1.272 20.844 25.359 1 96.88 249 TYR A CA 1
ATOM 1997 C C . TYR A 1 249 ? 0.827 21.531 26.641 1 96.88 249 TYR A C 1
ATOM 1999 O O . TYR A 1 249 ? 0.358 20.891 27.578 1 96.88 249 TYR A O 1
ATOM 2007 N N . MET A 1 250 ? 0.969 22.797 26.703 1 95.75 250 MET A N 1
ATOM 2008 C CA . MET A 1 250 ? 0.575 23.594 27.859 1 95.75 250 MET A CA 1
ATOM 2009 C C . MET A 1 250 ? -0.914 23.422 28.156 1 95.75 250 MET A C 1
ATOM 2011 O O . MET A 1 250 ? -1.31 23.219 29.297 1 95.75 250 MET A O 1
ATOM 2015 N N . MET A 1 251 ? -1.647 23.547 27.141 1 96.56 251 MET A N 1
ATOM 2016 C CA . MET A 1 251 ? -3.092 23.391 27.281 1 96.56 251 MET A CA 1
ATOM 2017 C C . MET A 1 251 ? -3.438 21.984 27.781 1 96.56 251 MET A C 1
ATOM 2019 O O . MET A 1 251 ? -4.32 21.828 28.625 1 96.56 251 MET A O 1
ATOM 2023 N N . SER A 1 252 ? -2.791 21 27.219 1 96.94 252 SER A N 1
ATOM 2024 C CA . SER A 1 252 ? -3.018 19.625 27.625 1 96.94 252 SER A CA 1
ATOM 2025 C C . SER A 1 252 ? -2.77 19.438 29.109 1 96.94 252 SER A C 1
ATOM 2027 O O . SER A 1 252 ? -3.561 18.781 29.797 1 96.94 252 SER A O 1
ATOM 2029 N N . LYS A 1 253 ? -1.743 20.031 29.594 1 95.75 253 LYS A N 1
ATOM 2030 C CA . LYS A 1 253 ? -1.407 19.969 31.016 1 95.75 253 LYS A CA 1
ATOM 2031 C C . LYS A 1 253 ? -2.451 20.688 31.859 1 95.75 253 LYS A C 1
ATOM 2033 O O . LYS A 1 253 ? -2.842 20.188 32.938 1 95.75 253 LYS A O 1
ATOM 2038 N N . TYR A 1 254 ? -2.811 21.766 31.391 1 96.12 254 TYR A N 1
ATOM 2039 C CA . TYR A 1 254 ? -3.781 22.562 32.125 1 96.12 254 TYR A CA 1
ATOM 2040 C C . TYR A 1 254 ? -5.098 21.812 32.281 1 96.12 254 TYR A C 1
ATOM 2042 O O . TYR A 1 254 ? -5.727 21.859 33.344 1 96.12 254 TYR A O 1
ATOM 2050 N N . ILE A 1 255 ? -5.559 21.203 31.203 1 95.25 255 ILE A N 1
ATOM 2051 C CA . ILE A 1 255 ? -6.812 20.453 31.203 1 95.25 255 ILE A CA 1
ATOM 2052 C C . ILE A 1 255 ? -6.695 19.25 32.125 1 95.25 255 ILE A C 1
ATOM 2054 O O . ILE A 1 255 ? -7.695 18.797 32.688 1 95.25 255 ILE A O 1
ATOM 2058 N N . GLY A 1 256 ? -5.484 18.656 32.219 1 96.06 256 GLY A N 1
ATOM 2059 C CA . GLY A 1 256 ? -5.266 17.531 33.094 1 96.06 256 GLY A CA 1
ATOM 2060 C C . GLY A 1 256 ? -5.039 16.219 32.344 1 96.06 256 GLY A C 1
ATOM 2061 O O . GLY A 1 256 ? -5.289 15.141 32.875 1 96.06 256 GLY A O 1
ATOM 2062 N N . TYR A 1 257 ? -4.676 16.281 31.078 1 96.56 257 TYR A N 1
ATOM 2063 C CA . TYR A 1 257 ? -4.301 15.07 30.375 1 96.56 257 TYR A CA 1
ATOM 2064 C C . TYR A 1 257 ? -3.078 14.422 31.016 1 96.56 257 TYR A C 1
ATOM 2066 O O . TYR A 1 257 ? -2.23 15.109 31.578 1 96.56 257 TYR A O 1
ATOM 2074 N N . ASP A 1 258 ? -2.982 13.062 30.969 1 95.94 258 ASP A N 1
ATOM 2075 C CA . ASP A 1 258 ? -1.79 12.406 31.5 1 95.94 258 ASP A CA 1
ATOM 2076 C C . ASP A 1 258 ? -0.569 12.711 30.625 1 95.94 258 ASP A C 1
ATOM 2078 O O . ASP A 1 258 ? -0.689 13.336 29.578 1 95.94 258 ASP A O 1
ATOM 2082 N N . LYS A 1 259 ? 0.563 12.359 31.109 1 94.25 259 LYS A N 1
ATOM 2083 C CA . LYS A 1 259 ? 1.829 12.703 30.469 1 94.25 259 LYS A CA 1
ATOM 2084 C C . LYS A 1 259 ? 1.889 12.164 29.047 1 94.25 259 LYS A C 1
ATOM 2086 O O . LYS A 1 259 ? 2.316 12.859 28.125 1 94.25 259 LYS A O 1
ATOM 2091 N N . GLN A 1 260 ? 1.526 10.953 28.844 1 94.81 260 GLN A N 1
ATOM 2092 C CA . GLN A 1 260 ? 1.585 10.344 27.516 1 94.81 260 GLN A CA 1
ATOM 2093 C C . GLN A 1 260 ? 0.69 11.086 26.531 1 94.81 260 GLN A C 1
ATOM 2095 O O . GLN A 1 260 ? 1.111 11.383 25.406 1 94.81 260 GLN A O 1
ATOM 2100 N N . LYS A 1 261 ? -0.525 11.297 26.953 1 96.38 261 LYS A N 1
ATOM 2101 C CA . LYS A 1 261 ? -1.454 12.008 26.078 1 96.38 261 LYS A CA 1
ATOM 2102 C C . LYS A 1 261 ? -0.953 13.422 25.781 1 96.38 261 LYS A C 1
ATOM 2104 O O . LYS A 1 261 ? -1.084 13.906 24.656 1 96.38 261 LYS A O 1
ATOM 2109 N N . SER A 1 262 ? -0.389 14.086 26.766 1 97.06 262 SER A N 1
ATOM 2110 C CA . SER A 1 262 ? 0.139 15.43 26.578 1 97.06 262 SER A CA 1
ATOM 2111 C C . SER A 1 262 ? 1.275 15.445 25.562 1 97.06 262 SER A C 1
ATOM 2113 O O . SER A 1 262 ? 1.372 16.359 24.734 1 97.06 262 SER A O 1
ATOM 2115 N N . VAL A 1 263 ? 2.098 14.406 25.625 1 96.56 263 VAL A N 1
ATOM 2116 C CA . VAL A 1 263 ? 3.209 14.305 24.688 1 96.56 263 VAL A CA 1
ATOM 2117 C C . VAL A 1 263 ? 2.674 14.016 23.281 1 96.56 263 VAL A C 1
ATOM 2119 O O . VAL A 1 263 ? 3.16 14.578 22.297 1 96.56 263 VAL A O 1
ATOM 2122 N N . LYS A 1 264 ? 1.715 13.148 23.203 1 97.75 264 LYS A N 1
ATOM 2123 C CA . LYS A 1 264 ? 1.087 12.875 21.906 1 97.75 264 LYS A CA 1
ATOM 2124 C C . LYS A 1 264 ? 0.501 14.141 21.297 1 97.75 264 LYS A C 1
ATOM 2126 O O . LYS A 1 264 ? 0.63 14.375 20.094 1 97.75 264 LYS A O 1
ATOM 2131 N N . MET A 1 265 ? -0.129 14.953 22.172 1 98.06 265 MET A N 1
ATOM 2132 C CA . MET A 1 265 ? -0.702 16.219 21.719 1 98.06 265 MET A CA 1
ATOM 2133 C C . MET A 1 265 ? 0.385 17.156 21.203 1 98.06 265 MET A C 1
ATOM 2135 O O . MET A 1 265 ? 0.204 17.812 20.172 1 98.06 265 MET A O 1
ATOM 2139 N N . LYS A 1 266 ? 1.44 17.188 21.891 1 98.12 266 LYS A N 1
ATOM 2140 C CA . LYS A 1 266 ? 2.572 18.016 21.469 1 98.12 266 LYS A CA 1
ATOM 2141 C C . LYS A 1 266 ? 3.107 17.562 20.125 1 98.12 266 LYS A C 1
ATOM 2143 O O . LYS A 1 266 ? 3.406 18.391 19.25 1 98.12 266 LYS A O 1
ATOM 2148 N N . ILE A 1 267 ? 3.225 16.25 19.922 1 98 267 ILE A N 1
ATOM 2149 C CA . ILE A 1 267 ? 3.701 15.672 18.672 1 98 267 ILE A CA 1
ATOM 2150 C C . ILE A 1 267 ? 2.744 16.031 17.547 1 98 267 ILE A C 1
ATOM 2152 O O . ILE A 1 267 ? 3.178 16.375 16.438 1 98 267 ILE A O 1
ATOM 2156 N N . ALA A 1 268 ? 1.457 15.977 17.797 1 98.44 268 ALA A N 1
ATOM 2157 C CA . ALA A 1 268 ? 0.47 16.406 16.812 1 98.44 268 ALA A CA 1
ATOM 2158 C C . ALA A 1 268 ? 0.69 17.859 16.422 1 98.44 268 ALA A C 1
ATOM 2160 O O . ALA A 1 268 ? 0.54 18.219 15.25 1 98.44 268 ALA A O 1
ATOM 2161 N N . GLY A 1 269 ? 1.031 18.641 17.391 1 98.06 269 GLY A N 1
ATOM 2162 C CA . GLY A 1 269 ? 1.348 20.031 17.125 1 98.06 269 GLY A CA 1
ATOM 2163 C C . GLY A 1 269 ? 2.555 20.219 16.219 1 98.06 269 GLY A C 1
ATOM 2164 O O . GLY A 1 269 ? 2.51 20.984 15.258 1 98.06 269 GLY A O 1
ATOM 2165 N N . TYR A 1 270 ? 3.598 19.438 16.5 1 97.62 270 TYR A N 1
ATOM 2166 C CA . TYR A 1 270 ? 4.805 19.5 15.688 1 97.62 270 TYR A CA 1
ATOM 2167 C C . TYR A 1 270 ? 4.504 19.141 14.234 1 97.62 270 TYR A C 1
ATOM 2169 O O . TYR A 1 270 ? 5.035 19.75 13.312 1 97.62 270 TYR A O 1
ATOM 2177 N N . LEU A 1 271 ? 3.592 18.172 14.008 1 97.81 271 LEU A N 1
ATOM 2178 C CA . LEU A 1 271 ? 3.488 17.531 12.703 1 97.81 271 LEU A CA 1
ATOM 2179 C C . LEU A 1 271 ? 2.217 17.969 11.984 1 97.81 271 LEU A C 1
ATOM 2181 O O . LEU A 1 271 ? 1.953 17.516 10.859 1 97.81 271 LEU A O 1
ATOM 2185 N N . HIS A 1 272 ? 1.409 18.891 12.562 1 98 272 HIS A N 1
ATOM 2186 C CA . HIS A 1 272 ? 0.074 19.203 12.062 1 98 272 HIS A CA 1
ATOM 2187 C C . HIS A 1 272 ? 0.126 19.719 10.633 1 98 272 HIS A C 1
ATOM 2189 O O . HIS A 1 272 ? -0.82 19.531 9.859 1 98 272 HIS A O 1
ATOM 2195 N N . ASP A 1 273 ? 1.237 20.312 10.266 1 96.44 273 ASP A N 1
ATOM 2196 C CA . ASP A 1 273 ? 1.351 20.953 8.961 1 96.44 273 ASP A CA 1
ATOM 2197 C C . ASP A 1 273 ? 2.297 20.188 8.047 1 96.44 273 ASP A C 1
ATOM 2199 O O . ASP A 1 273 ? 2.812 20.734 7.07 1 96.44 273 ASP A O 1
ATOM 2203 N N . ILE A 1 274 ? 2.576 18.906 8.32 1 96.25 274 ILE A N 1
ATOM 2204 C CA . ILE A 1 274 ? 3.518 18.125 7.523 1 96.25 274 ILE A CA 1
ATOM 2205 C C . ILE A 1 274 ? 3.006 18.016 6.09 1 96.25 274 ILE A C 1
ATOM 2207 O O . ILE A 1 274 ? 3.797 17.938 5.148 1 96.25 274 ILE A O 1
ATOM 2211 N N . GLY A 1 275 ? 1.729 18.078 5.883 1 95.38 275 GLY A N 1
ATOM 2212 C CA . GLY A 1 275 ? 1.132 18.016 4.559 1 95.38 275 GLY A CA 1
ATOM 2213 C C . GLY A 1 275 ? 1.414 19.25 3.723 1 95.38 275 GLY A C 1
ATOM 2214 O O . GLY A 1 275 ? 1.251 19.234 2.502 1 95.38 275 GLY A O 1
ATOM 2215 N N . LYS A 1 276 ? 1.849 20.359 4.312 1 93.38 276 LYS A N 1
ATOM 2216 C CA . LYS A 1 276 ? 2.193 21.562 3.58 1 93.38 276 LYS A CA 1
ATOM 2217 C C . LYS A 1 276 ? 3.391 21.328 2.664 1 93.38 276 LYS A C 1
ATOM 2219 O O . LYS A 1 276 ? 3.592 22.078 1.696 1 93.38 276 LYS A O 1
ATOM 2224 N N . LEU A 1 277 ? 4.102 20.344 3.012 1 90.31 277 LEU A N 1
ATOM 2225 C CA . LEU A 1 277 ? 5.242 20.016 2.166 1 90.31 277 LEU A CA 1
ATOM 2226 C C . LEU A 1 277 ? 4.785 19.625 0.767 1 90.31 277 LEU A C 1
ATOM 2228 O O . LEU A 1 277 ? 5.562 19.688 -0.189 1 90.31 277 LEU A O 1
ATOM 2232 N N . ALA A 1 278 ? 3.531 19.234 0.631 1 89 278 ALA A N 1
ATOM 2233 C CA . ALA A 1 278 ? 2.973 18.828 -0.654 1 89 278 ALA A CA 1
ATOM 2234 C C . ALA A 1 278 ? 2.443 20.031 -1.43 1 89 278 ALA A C 1
ATOM 2236 O O . ALA A 1 278 ? 2.137 19.922 -2.619 1 89 278 ALA A O 1
ATOM 2237 N N . VAL A 1 279 ? 2.346 21.203 -0.79 1 90.5 279 VAL A N 1
ATOM 2238 C CA . VAL A 1 279 ? 1.79 22.391 -1.417 1 90.5 279 VAL A CA 1
ATOM 2239 C C . VAL A 1 279 ? 2.906 23.188 -2.092 1 90.5 279 VAL A C 1
ATOM 2241 O O . VAL A 1 279 ? 3.936 23.469 -1.475 1 90.5 279 VAL A O 1
ATOM 2244 N N . PRO A 1 280 ? 2.725 23.547 -3.357 1 87.06 280 PRO A N 1
ATOM 2245 C CA . PRO A 1 280 ? 3.762 24.312 -4.055 1 87.06 280 PRO A CA 1
ATOM 2246 C C . PRO A 1 280 ? 4.059 25.656 -3.391 1 87.06 280 PRO A C 1
ATOM 2248 O O . PRO A 1 280 ? 3.135 26.344 -2.949 1 87.06 280 PRO A O 1
ATOM 2251 N N . ASN A 1 281 ? 5.32 26.016 -3.387 1 84.75 281 ASN A N 1
ATOM 2252 C CA . ASN A 1 281 ? 5.738 27.266 -2.771 1 84.75 281 ASN A CA 1
ATOM 2253 C C . ASN A 1 281 ? 5.137 28.469 -3.488 1 84.75 281 ASN A C 1
ATOM 2255 O O . ASN A 1 281 ? 4.852 29.5 -2.863 1 84.75 281 ASN A O 1
ATOM 2259 N N . LYS A 1 282 ? 4.953 28.297 -4.809 1 85.31 282 LYS A N 1
ATOM 2260 C CA . LYS A 1 282 ? 4.375 29.391 -5.594 1 85.31 282 LYS A CA 1
ATOM 2261 C C . LYS A 1 282 ? 2.988 29.766 -5.074 1 85.31 282 LYS A C 1
ATOM 2263 O O . LYS A 1 282 ? 2.545 30.891 -5.242 1 85.31 282 LYS A O 1
ATOM 2268 N N . ILE A 1 283 ? 2.396 28.797 -4.402 1 89.19 283 ILE A N 1
ATOM 2269 C CA . ILE A 1 283 ? 1.067 29.031 -3.85 1 89.19 283 ILE A CA 1
ATOM 2270 C C . ILE A 1 283 ? 1.188 29.453 -2.383 1 89.19 283 ILE A C 1
ATOM 2272 O O . ILE A 1 283 ? 0.57 30.422 -1.954 1 89.19 283 ILE A O 1
ATOM 2276 N N . LEU A 1 284 ? 2.027 28.812 -1.623 1 86.12 284 LEU A N 1
ATOM 2277 C CA . LEU A 1 284 ? 2.176 29.047 -0.19 1 86.12 284 LEU A CA 1
ATOM 2278 C C . LEU A 1 284 ? 2.703 30.453 0.083 1 86.12 284 LEU A C 1
ATOM 2280 O O . LEU A 1 284 ? 2.299 31.094 1.055 1 86.12 284 LEU A O 1
ATOM 2284 N N . ASP A 1 285 ? 3.592 30.906 -0.771 1 84.31 285 ASP A N 1
ATOM 2285 C CA . ASP A 1 285 ? 4.27 32.188 -0.539 1 84.31 285 ASP A CA 1
ATOM 2286 C C . ASP A 1 285 ? 3.77 33.25 -1.503 1 84.31 285 ASP A C 1
ATOM 2288 O O . ASP A 1 285 ? 4.426 34.281 -1.691 1 84.31 285 ASP A O 1
ATOM 2292 N N . LYS A 1 286 ? 2.729 32.875 -2.193 1 85.75 286 LYS A N 1
ATOM 2293 C CA . LYS A 1 286 ? 2.205 33.844 -3.146 1 85.75 286 LYS A CA 1
ATOM 2294 C C . LYS A 1 286 ? 1.909 35.188 -2.465 1 85.75 286 LYS A C 1
ATOM 2296 O O . LYS A 1 286 ? 1.187 35.219 -1.466 1 85.75 286 LYS A O 1
ATOM 2301 N N . PRO A 1 287 ? 2.568 36.188 -3.16 1 82.12 287 PRO A N 1
ATOM 2302 C CA . PRO A 1 287 ? 2.215 37.5 -2.625 1 82.12 287 PRO A CA 1
ATOM 2303 C C . PRO A 1 287 ? 0.809 37.938 -3.027 1 82.12 287 PRO A C 1
ATOM 2305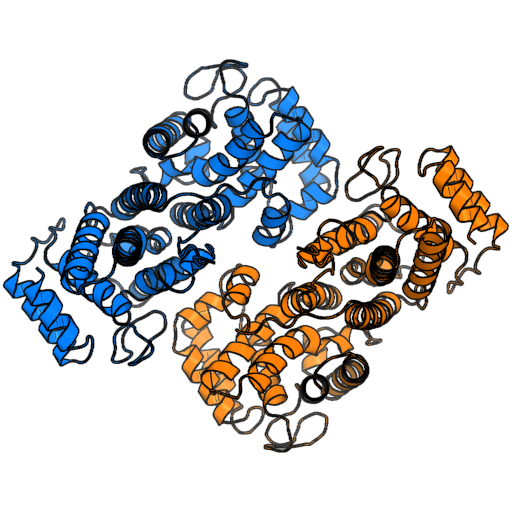 O O . PRO A 1 287 ? 0.402 37.75 -4.176 1 82.12 287 PRO A O 1
ATOM 2308 N N . GLY A 1 288 ? 0.021 38.281 -2.191 1 82 288 GLY A N 1
ATOM 2309 C CA . GLY A 1 288 ? -1.312 38.75 -2.533 1 82 288 GLY A CA 1
ATOM 2310 C C . GLY A 1 288 ? -2.396 37.75 -2.225 1 82 288 GLY A C 1
ATOM 2311 O O . GLY A 1 288 ? -2.16 36.781 -1.497 1 82 288 GLY A O 1
ATOM 2312 N N . LYS A 1 289 ? -3.508 38 -2.883 1 88.69 289 LYS A N 1
ATOM 2313 C CA . LYS A 1 289 ? -4.664 37.156 -2.588 1 88.69 289 LYS A CA 1
ATOM 2314 C C . LYS A 1 289 ? -4.637 35.875 -3.412 1 88.69 289 LYS A C 1
ATOM 2316 O O . LYS A 1 289 ? -4.277 35.906 -4.59 1 88.69 289 LYS A O 1
ATOM 2321 N N . LEU A 1 290 ? -4.938 34.75 -2.793 1 90.62 290 LEU A N 1
ATOM 2322 C CA . LEU A 1 290 ? -5.043 33.469 -3.465 1 90.62 290 LEU A CA 1
ATOM 2323 C C . LEU A 1 290 ? -6.348 33.375 -4.246 1 90.62 290 LEU A C 1
ATOM 2325 O O . LEU A 1 290 ? -7.379 33.906 -3.812 1 90.62 290 LEU A O 1
ATOM 2329 N N . THR A 1 291 ? -6.262 32.812 -5.477 1 91.56 291 THR A N 1
ATOM 2330 C CA . THR A 1 291 ? -7.484 32.438 -6.172 1 91.56 291 THR A CA 1
ATOM 2331 C C . THR A 1 291 ? -8.18 31.281 -5.449 1 91.56 291 THR A C 1
ATOM 2333 O O . THR A 1 291 ? -7.598 30.641 -4.562 1 91.56 291 THR A O 1
ATOM 2336 N N . SER A 1 292 ? -9.422 31.109 -5.754 1 89.31 292 SER A N 1
ATOM 2337 C CA . SER A 1 292 ? -10.164 30 -5.16 1 89.31 292 SER A CA 1
ATOM 2338 C C . SER A 1 292 ? -9.484 28.656 -5.445 1 89.31 292 SER A C 1
ATOM 2340 O O . SER A 1 292 ? -9.445 27.781 -4.582 1 89.31 292 SER A O 1
ATOM 2342 N N . GLU A 1 293 ? -8.953 28.547 -6.59 1 89.25 293 GLU A N 1
ATOM 2343 C CA . GLU A 1 293 ? -8.266 27.312 -6.988 1 89.25 293 GLU A CA 1
ATOM 2344 C C . GLU A 1 293 ? -6.984 27.109 -6.191 1 89.25 293 GLU A C 1
ATOM 2346 O O . GLU A 1 293 ? -6.672 26 -5.781 1 89.25 293 GLU A O 1
ATOM 2351 N N . GLU A 1 294 ? -6.297 28.172 -6.031 1 91.94 294 GLU A N 1
ATOM 2352 C CA . GLU A 1 294 ? -5.059 28.109 -5.258 1 91.94 294 GLU A CA 1
ATOM 2353 C C . GLU A 1 294 ? -5.34 27.75 -3.799 1 91.94 294 GLU A C 1
ATOM 2355 O O . GLU A 1 294 ? -4.613 26.969 -3.195 1 91.94 294 GLU A O 1
ATOM 2360 N N . PHE A 1 295 ? -6.391 28.328 -3.32 1 90.81 295 PHE A N 1
ATOM 2361 C CA . PHE A 1 295 ? -6.758 28.047 -1.937 1 90.81 295 PHE A CA 1
ATOM 2362 C C . PHE A 1 295 ? -7.164 26.594 -1.768 1 90.81 295 PHE A C 1
ATOM 2364 O O . PHE A 1 295 ? -6.879 25.969 -0.739 1 90.81 295 PHE A O 1
ATOM 2371 N N . ASN A 1 296 ? -7.797 26.078 -2.76 1 89.44 296 ASN A N 1
ATOM 2372 C CA . ASN A 1 296 ? -8.172 24.672 -2.729 1 89.44 296 ASN A CA 1
ATOM 2373 C C . ASN A 1 296 ? -6.941 23.766 -2.654 1 89.44 296 ASN A C 1
ATOM 2375 O O . ASN A 1 296 ? -6.988 22.703 -2.039 1 89.44 296 ASN A O 1
ATOM 2379 N N . ILE A 1 297 ? -5.926 24.188 -3.232 1 91.19 297 ILE A N 1
ATOM 2380 C CA . ILE A 1 297 ? -4.68 23.438 -3.178 1 91.19 297 ILE A CA 1
ATOM 2381 C C . ILE A 1 297 ? -4.105 23.484 -1.765 1 91.19 297 ILE A C 1
ATOM 2383 O O . ILE A 1 297 ? -3.639 22.469 -1.238 1 91.19 297 ILE A O 1
ATOM 2387 N N . ILE A 1 298 ? -4.184 24.625 -1.109 1 92.38 298 ILE A N 1
ATOM 2388 C CA . ILE A 1 298 ? -3.686 24.781 0.253 1 92.38 298 ILE A CA 1
ATOM 2389 C C . ILE A 1 298 ? -4.496 23.906 1.2 1 92.38 298 ILE A C 1
ATOM 2391 O O . ILE A 1 298 ? -3.938 23.281 2.113 1 92.38 298 ILE A O 1
ATOM 2395 N N . LYS A 1 299 ? -5.762 23.797 0.887 1 93.19 299 LYS A N 1
ATOM 2396 C CA . LYS A 1 299 ? -6.684 23.062 1.748 1 93.19 299 LYS A CA 1
ATOM 2397 C C . LYS A 1 299 ? -6.383 21.562 1.726 1 93.19 299 LYS A C 1
ATOM 2399 O O . LYS A 1 299 ? -6.871 20.812 2.576 1 93.19 299 LYS A O 1
ATOM 2404 N N . THR A 1 300 ? -5.492 21.156 0.875 1 94.06 300 THR A N 1
ATOM 2405 C CA . THR A 1 300 ? -5.188 19.734 0.794 1 94.06 300 THR A CA 1
ATOM 2406 C C . THR A 1 300 ? -4.184 19.328 1.873 1 94.06 300 THR A C 1
ATOM 2408 O O . THR A 1 300 ? -4.012 18.141 2.158 1 94.06 300 THR A O 1
ATOM 2411 N N . HIS A 1 301 ? -3.508 20.312 2.488 1 96 301 HIS A N 1
ATOM 2412 C CA . HIS A 1 301 ? -2.393 19.969 3.361 1 96 301 HIS A CA 1
ATOM 2413 C C . HIS A 1 301 ? -2.865 19.172 4.574 1 96 301 HIS A C 1
ATOM 2415 O O . HIS A 1 301 ? -2.199 18.219 4.996 1 96 301 HIS A O 1
ATOM 2421 N N . PRO A 1 302 ? -4.062 19.5 5.164 1 97.56 302 PRO A N 1
ATOM 2422 C CA . PRO A 1 302 ? -4.488 18.656 6.281 1 97.56 302 PRO A CA 1
ATOM 2423 C C . PRO A 1 302 ? -4.832 17.234 5.852 1 97.56 302 PRO A C 1
ATOM 2425 O O . PRO A 1 302 ? -4.641 16.297 6.621 1 97.56 302 PRO A O 1
ATOM 2428 N N . TYR A 1 303 ? -5.293 17.109 4.598 1 96.44 303 TYR A N 1
ATOM 2429 C CA . TYR A 1 303 ? -5.531 15.781 4.055 1 96.44 303 TYR A CA 1
ATOM 2430 C C . TYR A 1 303 ? -4.242 14.961 4.023 1 96.44 303 TYR A C 1
ATOM 2432 O O . TYR A 1 303 ? -4.199 13.836 4.52 1 96.44 303 TYR A O 1
ATOM 2440 N N . TRP A 1 304 ? -3.23 15.5 3.471 1 95.75 304 TRP A N 1
ATOM 2441 C CA . TRP A 1 304 ? -1.936 14.828 3.393 1 95.75 304 TRP A CA 1
ATOM 2442 C C . TRP A 1 304 ? -1.393 14.531 4.785 1 95.75 304 TRP A C 1
ATOM 2444 O O . TRP A 1 304 ? -0.839 13.453 5.023 1 95.75 304 TRP A O 1
ATOM 2454 N N . THR A 1 305 ? -1.568 15.5 5.66 1 98 305 THR A N 1
ATOM 2455 C CA . THR A 1 305 ? -1.108 15.312 7.031 1 98 305 THR A CA 1
ATOM 2456 C C . THR A 1 305 ? -1.738 14.062 7.645 1 98 305 THR A C 1
ATOM 2458 O O . THR A 1 305 ? -1.032 13.195 8.156 1 98 305 THR A O 1
ATOM 2461 N N . LYS A 1 306 ? -3.002 14.016 7.535 1 96.94 306 LYS A N 1
ATOM 2462 C CA . LYS A 1 306 ? -3.729 12.898 8.133 1 96.94 306 LYS A CA 1
ATOM 2463 C C . LYS A 1 306 ? -3.354 11.578 7.469 1 96.94 306 LYS A C 1
ATOM 2465 O O . LYS A 1 306 ? -3.139 10.578 8.148 1 96.94 306 LYS A O 1
ATOM 2470 N N . LEU A 1 307 ? -3.291 11.586 6.176 1 95.5 307 LEU A N 1
ATOM 2471 C CA . LEU A 1 307 ? -2.965 10.375 5.434 1 95.5 307 LEU A CA 1
ATOM 2472 C C . LEU A 1 307 ? -1.555 9.898 5.766 1 95.5 307 LEU A C 1
ATOM 2474 O O . LEU A 1 307 ? -1.35 8.719 6.059 1 95.5 307 LEU A O 1
ATOM 2478 N N . ILE A 1 308 ? -0.591 10.766 5.77 1 95.62 308 ILE A N 1
ATOM 2479 C CA . ILE A 1 308 ? 0.812 10.445 6.004 1 95.62 308 ILE A CA 1
ATOM 2480 C C . ILE A 1 308 ? 0.988 9.906 7.422 1 95.62 308 ILE A C 1
ATOM 2482 O O . ILE A 1 308 ? 1.557 8.836 7.621 1 95.62 308 ILE A O 1
ATOM 2486 N N . LEU A 1 309 ? 0.42 10.578 8.367 1 97.81 309 LEU A N 1
ATOM 2487 C CA . LEU A 1 309 ? 0.614 10.195 9.758 1 97.81 309 LEU A CA 1
ATOM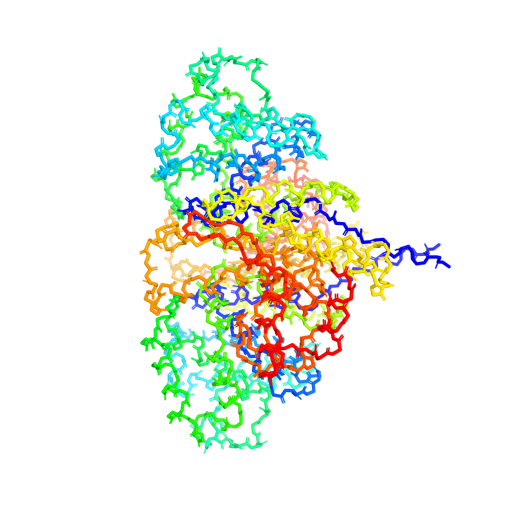 2488 C C . LEU A 1 309 ? -0.156 8.914 10.078 1 97.81 309 LEU A C 1
ATOM 2490 O O . LEU A 1 309 ? 0.256 8.141 10.945 1 97.81 309 LEU A O 1
ATOM 2494 N N . SER A 1 310 ? -1.207 8.68 9.344 1 96.25 310 SER A N 1
ATOM 2495 C CA . SER A 1 310 ? -2.018 7.492 9.586 1 96.25 310 SER A CA 1
ATOM 2496 C C . SER A 1 310 ? -1.316 6.234 9.094 1 96.25 310 SER A C 1
ATOM 2498 O O . SER A 1 310 ? -1.736 5.117 9.406 1 96.25 310 SER A O 1
ATOM 2500 N N . GLN A 1 311 ? -0.253 6.379 8.352 1 92.5 311 GLN A N 1
ATOM 2501 C CA . GLN A 1 311 ? 0.505 5.207 7.926 1 92.5 311 GLN A CA 1
ATOM 2502 C C . GLN A 1 311 ? 1.252 4.578 9.102 1 92.5 311 GLN A C 1
ATOM 2504 O O . GLN A 1 311 ? 1.723 3.443 9.008 1 92.5 311 GLN A O 1
ATOM 2509 N N . VAL A 1 312 ? 1.433 5.355 10.141 1 94.75 312 VAL A N 1
ATOM 2510 C CA . VAL A 1 312 ? 1.926 4.812 11.398 1 94.75 312 VAL A CA 1
ATOM 2511 C C . VAL A 1 312 ? 0.761 4.246 12.211 1 94.75 312 VAL A C 1
ATOM 2513 O O . VAL A 1 312 ? -0.075 5 12.719 1 94.75 312 VAL A O 1
ATOM 2516 N N . LYS A 1 313 ? 0.725 3.014 12.398 1 91.19 313 LYS A N 1
ATOM 2517 C CA . LYS A 1 313 ? -0.427 2.342 12.992 1 91.19 313 LYS A CA 1
ATOM 2518 C C . LYS A 1 313 ? -0.769 2.934 14.359 1 91.19 313 LYS A C 1
ATOM 2520 O O . LYS A 1 313 ? -1.94 3.172 14.664 1 91.19 313 LYS A O 1
ATOM 2525 N N . SER A 1 314 ? 0.22 3.221 15.148 1 94.06 314 SER A N 1
ATOM 2526 C CA . SER A 1 314 ? 0.009 3.703 16.5 1 94.06 314 SER A CA 1
ATOM 2527 C C . SER A 1 314 ? -0.502 5.141 16.516 1 94.06 314 SER A C 1
ATOM 2529 O O . SER A 1 314 ? -0.961 5.641 17.547 1 94.06 314 SER A O 1
ATOM 2531 N N . PHE A 1 315 ? -0.459 5.836 15.312 1 96.75 315 PHE A N 1
ATOM 2532 C CA . PHE A 1 315 ? -0.902 7.219 15.203 1 96.75 315 PHE A CA 1
ATOM 2533 C C . PHE A 1 315 ? -2.357 7.289 14.75 1 96.75 315 PHE A C 1
ATOM 2535 O O . PHE A 1 315 ? -2.998 8.336 14.867 1 96.75 315 PHE A O 1
ATOM 2542 N N . ARG A 1 316 ? -2.904 6.273 14.266 1 93.38 316 ARG A N 1
ATOM 2543 C CA . ARG A 1 316 ? -4.094 6.266 13.422 1 93.38 316 ARG A CA 1
ATOM 2544 C C . ARG A 1 316 ? -5.285 6.887 14.141 1 93.38 316 ARG A C 1
ATOM 2546 O O . ARG A 1 316 ? -6.082 7.598 13.531 1 93.38 316 ARG A O 1
ATOM 2553 N N . HIS A 1 317 ? -5.395 6.711 15.461 1 93.12 317 HIS A N 1
ATOM 2554 C CA . HIS A 1 317 ? -6.629 7.094 16.141 1 93.12 317 HIS A CA 1
ATOM 2555 C C . HIS A 1 317 ? -6.402 8.281 17.062 1 93.12 317 HIS A C 1
ATOM 2557 O O . HIS A 1 317 ? -7.297 8.664 17.828 1 93.12 317 HIS A O 1
ATOM 2563 N N . ASP A 1 318 ? -5.23 8.867 17.016 1 96.19 318 ASP A N 1
ATOM 2564 C CA . ASP A 1 318 ? -4.961 10.031 17.859 1 96.19 318 ASP A CA 1
ATOM 2565 C C . ASP A 1 318 ? -4.137 11.078 17.109 1 96.19 318 ASP A C 1
ATOM 2567 O O . ASP A 1 318 ? -4.684 11.859 16.328 1 96.19 318 ASP A O 1
ATOM 2571 N N . ILE A 1 319 ? -2.818 10.883 17.078 1 97.81 319 ILE A N 1
ATOM 2572 C CA . ILE A 1 319 ? -1.913 11.898 16.547 1 97.81 319 ILE A CA 1
ATOM 2573 C C . ILE A 1 319 ? -2.334 12.281 15.141 1 97.81 319 ILE A C 1
ATOM 2575 O O . ILE A 1 319 ? -2.402 13.461 14.805 1 97.81 319 ILE A O 1
ATOM 2579 N N . ALA A 1 320 ? -2.574 11.273 14.32 1 98.12 320 ALA A N 1
ATOM 2580 C CA . ALA A 1 320 ? -2.939 11.523 12.93 1 98.12 320 ALA A CA 1
ATOM 2581 C C . ALA A 1 320 ? -4.246 12.305 12.844 1 98.12 320 ALA A C 1
ATOM 2583 O O . ALA A 1 320 ? -4.379 13.211 12.016 1 98.12 320 ALA A O 1
ATOM 2584 N N . GLN A 1 321 ? -5.195 11.984 13.727 1 97.75 321 GLN A N 1
ATOM 2585 C CA . GLN A 1 321 ? -6.484 12.672 13.727 1 97.75 321 GLN A CA 1
ATOM 2586 C C . GLN A 1 321 ? -6.344 14.109 14.227 1 97.75 321 GLN A C 1
ATOM 2588 O O . GLN A 1 321 ? -6.781 15.047 13.562 1 97.75 321 GLN A O 1
ATOM 2593 N N . TRP A 1 322 ? -5.707 14.258 15.375 1 98.56 322 TRP A N 1
ATOM 2594 C CA . TRP A 1 322 ? -5.57 15.578 15.992 1 98.56 322 TRP A CA 1
ATOM 2595 C C . TRP A 1 322 ? -4.828 16.531 15.062 1 98.56 322 TRP A C 1
ATOM 2597 O O . TRP A 1 322 ? -5.246 17.672 14.883 1 98.56 322 TRP A O 1
ATOM 2607 N N . ALA A 1 323 ? -3.725 16 14.453 1 98.5 323 ALA A N 1
ATOM 2608 C CA . ALA A 1 323 ? -2.939 16.828 13.531 1 98.5 323 ALA A CA 1
ATOM 2609 C C . ALA A 1 323 ? -3.729 17.125 12.258 1 98.5 323 ALA A C 1
ATOM 2611 O O . ALA A 1 323 ? -3.752 18.266 11.797 1 98.5 323 ALA A O 1
ATOM 2612 N N . GLY A 1 324 ? -4.422 16.172 11.758 1 97.88 324 GLY A N 1
ATOM 2613 C CA . GLY A 1 324 ? -5.098 16.297 10.477 1 97.88 324 GLY A CA 1
ATOM 2614 C C . GLY A 1 324 ? -6.398 17.062 10.562 1 97.88 324 GLY A C 1
ATOM 2615 O O . GLY A 1 324 ? -6.867 17.625 9.562 1 97.88 324 GLY A O 1
ATOM 2616 N N . ASN A 1 325 ? -7.004 17.172 11.719 1 98.06 325 ASN A N 1
ATOM 2617 C CA . ASN A 1 325 ? -8.32 17.781 11.891 1 98.06 325 ASN A CA 1
ATOM 2618 C C . ASN A 1 325 ? -8.203 19.234 12.328 1 98.06 325 ASN A C 1
ATOM 2620 O O . ASN A 1 325 ? -9.203 19.875 12.664 1 98.06 325 ASN A O 1
ATOM 2624 N N . HIS A 1 326 ? -7.012 19.781 12.305 1 98 326 HIS A N 1
ATOM 2625 C CA . HIS A 1 326 ? -6.789 21.062 12.969 1 98 326 HIS A CA 1
ATOM 2626 C C . HIS A 1 326 ? -7.527 22.188 12.258 1 98 326 HIS A C 1
ATOM 2628 O O . HIS A 1 326 ? -7.707 23.266 12.82 1 98 326 HIS A O 1
ATOM 2634 N N . HIS A 1 327 ? -8.039 21.984 11.039 1 97.62 327 HIS A N 1
ATOM 2635 C CA . HIS A 1 327 ? -8.828 23 10.344 1 97.62 327 HIS A CA 1
ATOM 2636 C C . HIS A 1 327 ? -10.312 22.656 10.352 1 97.62 327 HIS A C 1
ATOM 2638 O O . HIS A 1 327 ? -11.125 23.375 9.773 1 97.62 327 HIS A O 1
ATOM 2644 N N . GLU A 1 328 ? -10.695 21.531 10.93 1 97.75 328 GLU A N 1
ATOM 2645 C CA . GLU A 1 328 ? -12.109 21.188 11.062 1 97.75 328 GLU A CA 1
ATOM 2646 C C . GLU A 1 328 ? -12.805 22.094 12.07 1 97.75 328 GLU A C 1
ATOM 2648 O O . GLU A 1 328 ? -12.164 22.609 12.992 1 97.75 328 GLU A O 1
ATOM 2653 N N . LYS A 1 329 ? -14.07 22.359 11.883 1 97.44 329 LYS A N 1
ATOM 2654 C CA . LYS A 1 329 ? -14.906 23.172 12.75 1 97.44 329 LYS A CA 1
ATOM 2655 C C . LYS A 1 329 ? -16.172 22.438 13.164 1 97.44 329 LYS A C 1
ATOM 2657 O O . LYS A 1 329 ? -16.766 21.719 12.352 1 97.44 329 LYS A O 1
ATOM 2662 N N . LEU A 1 330 ? -16.609 22.703 14.32 1 97.19 330 LEU A N 1
ATOM 2663 C CA . LEU A 1 330 ? -17.781 22.031 14.867 1 97.19 330 LEU A CA 1
ATOM 2664 C C . LEU A 1 330 ? -19 22.25 13.977 1 97.19 330 LEU A C 1
ATOM 2666 O O . LEU A 1 330 ? -19.875 21.375 13.898 1 97.19 330 LEU A O 1
ATOM 2670 N N . ASN A 1 331 ? -19.078 23.375 13.281 1 96.19 331 ASN A N 1
ATOM 2671 C CA . ASN A 1 331 ? -20.25 23.734 12.484 1 96.19 331 ASN A CA 1
ATOM 2672 C C . ASN A 1 331 ? -20.188 23.125 11.086 1 96.19 331 ASN A C 1
ATOM 2674 O O . ASN A 1 331 ? -21.031 23.406 10.242 1 96.19 331 ASN A O 1
ATOM 2678 N N . GLY A 1 332 ? -19.109 22.344 10.781 1 94.19 332 GLY A N 1
ATOM 2679 C CA . GLY A 1 332 ? -19.016 21.625 9.516 1 94.19 332 GLY A CA 1
ATOM 2680 C C . GLY A 1 332 ? -18.406 22.453 8.406 1 94.19 332 GLY A C 1
ATOM 2681 O O . GLY A 1 332 ? -18.344 22.016 7.254 1 94.19 332 GLY A O 1
ATOM 2682 N N . GLN A 1 333 ? -17.906 23.594 8.734 1 93.88 333 GLN A N 1
ATOM 2683 C CA . GLN A 1 333 ? -17.391 24.5 7.711 1 93.88 333 GLN A CA 1
ATOM 2684 C C . GLN A 1 333 ? -15.883 24.344 7.547 1 93.88 333 GLN A C 1
ATOM 2686 O O . GLN A 1 333 ? -15.266 25.062 6.758 1 93.88 333 GLN A O 1
ATOM 2691 N N . GLY A 1 334 ? -15.328 23.406 8.266 1 94.94 334 GLY A N 1
ATOM 2692 C CA . GLY A 1 334 ? -13.898 23.172 8.148 1 94.94 334 GLY A CA 1
ATOM 2693 C C . GLY A 1 334 ? -13.547 22.219 7.027 1 94.94 334 GLY A C 1
ATOM 2694 O O . GLY A 1 334 ? -14.375 21.938 6.156 1 94.94 334 GLY A O 1
ATOM 2695 N N . TYR A 1 335 ? -12.391 21.781 6.91 1 94.5 335 TYR A N 1
ATOM 2696 C CA . TYR A 1 335 ? -11.844 20.891 5.895 1 94.5 335 TYR A CA 1
ATOM 2697 C C . TYR A 1 335 ? -10.719 20.031 6.473 1 94.5 335 TYR A C 1
ATOM 2699 O O . TYR A 1 335 ? -10.148 20.359 7.516 1 94.5 335 TYR A O 1
ATOM 2707 N N . PRO A 1 336 ? -10.445 18.906 5.879 1 94.38 336 PRO A N 1
ATOM 2708 C CA . PRO A 1 336 ? -10.898 18.469 4.555 1 94.38 336 PRO A CA 1
ATOM 2709 C C . PRO A 1 336 ? -12.117 17.547 4.617 1 94.38 336 PRO A C 1
ATOM 2711 O O . PRO A 1 336 ? -12.617 17.109 3.582 1 94.38 336 PRO A O 1
ATOM 2714 N N . GLU A 1 337 ? -12.586 17.234 5.793 1 95.06 337 GLU A N 1
ATOM 2715 C CA . GLU A 1 337 ? -13.609 16.203 5.93 1 95.06 337 GLU A CA 1
ATOM 2716 C C . GLU A 1 337 ? -14.969 16.812 6.285 1 95.06 337 GLU A C 1
ATOM 2718 O O . GLU A 1 337 ? -15.977 16.109 6.312 1 95.06 337 GLU A O 1
ATOM 2723 N N . LYS A 1 338 ? -14.992 18.141 6.621 1 95.12 338 LYS A N 1
ATOM 2724 C CA . LYS A 1 338 ? -16.219 18.812 7.031 1 95.12 338 LYS A CA 1
ATOM 2725 C C . LYS A 1 338 ? -16.875 18.094 8.195 1 95.12 338 LYS A C 1
ATOM 2727 O O . LYS A 1 338 ? -18.094 17.828 8.164 1 95.12 338 LYS A O 1
ATOM 2732 N N . LEU A 1 339 ? -16.078 17.719 9.133 1 95.06 339 LEU A N 1
ATOM 2733 C CA . LEU A 1 339 ? -16.562 17.062 10.344 1 95.06 339 LEU A CA 1
ATOM 2734 C C . LEU A 1 339 ? -17.516 17.969 11.117 1 95.06 339 LEU A C 1
ATOM 2736 O O . LEU A 1 339 ? -17.484 19.188 10.938 1 95.06 339 LEU A O 1
ATOM 2740 N N . ARG A 1 340 ? -18.406 17.359 12 1 93.69 340 ARG A N 1
ATOM 2741 C CA . ARG A 1 340 ? -19.391 18.125 12.75 1 93.69 340 ARG A CA 1
ATOM 2742 C C . ARG A 1 340 ? -19.578 17.562 14.156 1 93.69 340 ARG A C 1
ATOM 2744 O O . ARG A 1 340 ? -19.469 16.344 14.359 1 93.69 340 ARG A O 1
ATOM 2751 N N . GLY A 1 341 ? -19.797 18.453 14.961 1 93.44 341 GLY A N 1
ATOM 2752 C CA . GLY A 1 341 ? -20.234 18.094 16.297 1 93.44 341 GLY A CA 1
ATOM 2753 C C . GLY A 1 341 ? -19.359 17.031 16.953 1 93.44 341 GLY A C 1
ATOM 2754 O O . GLY A 1 341 ? -18.156 17.234 17.094 1 93.44 341 GLY A O 1
ATOM 2755 N N . ASN A 1 342 ? -19.984 15.883 17.094 1 92.06 342 ASN A N 1
ATOM 2756 C CA . ASN A 1 342 ? -19.344 14.836 17.875 1 92.06 342 ASN A CA 1
ATOM 2757 C C . ASN A 1 342 ? -18.234 14.133 17.094 1 92.06 342 ASN A C 1
ATOM 2759 O O . ASN A 1 342 ? -17.484 13.336 17.656 1 92.06 342 ASN A O 1
ATOM 2763 N N . GLU A 1 343 ? -18.094 14.445 15.844 1 94.06 343 GLU A N 1
ATOM 2764 C CA . GLU A 1 343 ? -17.031 13.875 15.031 1 94.06 343 GLU A CA 1
ATOM 2765 C C . GLU A 1 343 ? -15.688 14.531 15.344 1 94.06 343 GLU A C 1
ATOM 2767 O O . GLU A 1 343 ? -14.633 14.016 14.969 1 94.06 343 GLU A O 1
ATOM 2772 N N . ILE A 1 344 ? -15.742 15.68 16.047 1 96.62 344 ILE A N 1
ATOM 2773 C CA . ILE A 1 344 ? -14.555 16.438 16.406 1 96.62 344 ILE A CA 1
ATOM 2774 C C . ILE A 1 344 ? -14.312 16.312 17.906 1 96.62 344 ILE A C 1
ATOM 2776 O O . ILE A 1 344 ? -15.172 16.672 18.719 1 96.62 344 ILE A O 1
ATOM 2780 N N . THR A 1 345 ? -13.227 15.805 18.25 1 97.31 345 THR A N 1
ATOM 2781 C CA . THR A 1 345 ? -12.922 15.555 19.656 1 97.31 345 THR A CA 1
ATOM 2782 C C . THR A 1 345 ? -12.414 16.828 20.344 1 97.31 345 THR A C 1
ATOM 2784 O O . THR A 1 345 ? -12.156 17.828 19.672 1 97.31 345 THR A O 1
ATOM 2787 N N . GLU A 1 346 ? -12.367 16.719 21.609 1 97.31 346 GLU A N 1
ATOM 2788 C CA . GLU A 1 346 ? -11.781 17.812 22.375 1 97.31 346 GLU A CA 1
ATOM 2789 C C . GLU A 1 346 ? -10.352 18.109 21.922 1 97.31 346 GLU A C 1
ATOM 2791 O O . GLU A 1 346 ? -9.977 19.266 21.75 1 97.31 346 GLU A O 1
ATOM 2796 N N . GLU A 1 347 ? -9.57 17.016 21.703 1 98.06 347 GLU A N 1
ATOM 2797 C CA . GLU A 1 347 ? -8.18 17.141 21.281 1 98.06 347 GLU A CA 1
ATOM 2798 C C . GLU A 1 347 ? -8.078 17.828 19.922 1 98.06 347 GLU A C 1
ATOM 2800 O O . GLU A 1 347 ? -7.223 18.688 19.719 1 98.06 347 GLU A O 1
ATOM 2805 N N . ASP A 1 348 ? -8.992 17.469 19.016 1 98.19 348 ASP A N 1
ATOM 2806 C CA . ASP A 1 348 ? -9.047 18.125 17.719 1 98.19 348 ASP A CA 1
ATOM 2807 C C . ASP A 1 348 ? -9.188 19.641 17.859 1 98.19 348 ASP A C 1
ATOM 2809 O O . ASP A 1 348 ? -8.477 20.391 17.203 1 98.19 348 ASP A O 1
ATOM 2813 N N . GLN A 1 349 ? -10.102 20.031 18.672 1 98 349 GLN A N 1
ATOM 2814 C CA . GLN A 1 349 ? -10.414 21.438 18.859 1 98 349 GLN A CA 1
ATOM 2815 C C . GLN A 1 349 ? -9.242 22.188 19.5 1 98 349 GLN A C 1
ATOM 2817 O O . GLN A 1 349 ? -8.953 23.328 19.156 1 98 349 GLN A O 1
ATOM 2822 N N . ILE A 1 350 ? -8.602 21.5 20.422 1 97.94 350 ILE A N 1
ATOM 2823 C CA . ILE A 1 350 ? -7.465 22.109 21.109 1 97.94 350 ILE A CA 1
ATOM 2824 C C . ILE A 1 350 ? -6.363 22.422 20.094 1 97.94 350 ILE A C 1
ATOM 2826 O O . ILE A 1 350 ? -5.82 23.531 20.078 1 97.94 350 ILE A O 1
ATOM 2830 N N . VAL A 1 351 ? -6.012 21.422 19.219 1 98.44 351 VAL A N 1
ATOM 2831 C CA . VAL A 1 351 ? -4.984 21.641 18.203 1 98.44 351 VA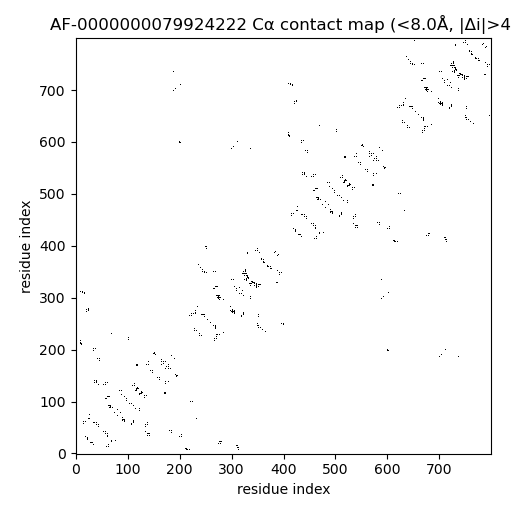L A CA 1
ATOM 2832 C C . VAL A 1 351 ? -5.422 22.766 17.266 1 98.44 351 VAL A C 1
ATOM 2834 O O . VAL A 1 351 ? -4.621 23.625 16.891 1 98.44 351 VAL A O 1
ATOM 2837 N N . GLY A 1 352 ? -6.664 22.766 16.891 1 98.12 352 GLY A N 1
ATOM 2838 C CA . GLY A 1 352 ? -7.195 23.781 16 1 98.12 352 GLY A CA 1
ATOM 2839 C C . GLY A 1 352 ? -7.121 25.172 16.562 1 98.12 352 GLY A C 1
ATOM 2840 O O . GLY A 1 352 ? -6.66 26.109 15.891 1 98.12 352 GLY A O 1
ATOM 2841 N N . ILE A 1 353 ? -7.559 25.375 17.812 1 97.75 353 ILE A N 1
ATOM 2842 C CA . ILE A 1 353 ? -7.559 26.688 18.469 1 97.75 353 ILE A CA 1
ATOM 2843 C C . ILE A 1 353 ? -6.125 27.172 18.625 1 97.75 353 ILE A C 1
ATOM 2845 O O . ILE A 1 353 ? -5.832 28.344 18.375 1 97.75 353 ILE A O 1
ATOM 2849 N N . CYS A 1 354 ? -5.25 26.281 19.031 1 97.69 354 CYS A N 1
ATOM 2850 C CA . CYS A 1 354 ? -3.85 26.656 19.219 1 97.69 354 CYS A CA 1
ATOM 2851 C C . CYS A 1 354 ? -3.219 27.062 17.891 1 97.69 354 CYS A C 1
ATOM 2853 O O . CYS A 1 354 ? -2.387 27.969 17.859 1 97.69 354 CYS A O 1
ATOM 2855 N N . ASP A 1 355 ? -3.568 26.359 16.844 1 97.69 355 ASP A N 1
ATOM 2856 C CA . ASP A 1 355 ? -3.055 26.688 15.516 1 97.69 355 ASP A CA 1
ATOM 2857 C C . ASP A 1 355 ? -3.451 28.094 15.102 1 97.69 355 ASP A C 1
ATOM 2859 O O . ASP A 1 355 ? -2.617 28.875 14.625 1 97.69 355 ASP A O 1
ATOM 2863 N N . ILE A 1 356 ? -4.703 28.438 15.273 1 96.94 356 ILE A N 1
ATOM 2864 C CA . ILE A 1 356 ? -5.215 29.766 14.906 1 96.94 356 ILE A CA 1
ATOM 2865 C C . ILE A 1 356 ? -4.551 30.828 15.773 1 96.94 356 ILE A C 1
ATOM 2867 O O . ILE A 1 356 ? -4.102 31.859 15.266 1 96.94 356 ILE A O 1
ATOM 2871 N N . TYR A 1 357 ? -4.504 30.562 17.078 1 96.88 357 TYR A N 1
ATOM 2872 C CA . TYR A 1 357 ? -3.881 31.5 18 1 96.88 357 TYR A CA 1
ATOM 2873 C C . TYR A 1 357 ? -2.434 31.781 17.594 1 96.88 357 TYR A C 1
ATOM 2875 O O . TYR A 1 357 ? -2.014 32.938 17.5 1 96.88 357 TYR A O 1
ATOM 2883 N N . GLN A 1 358 ? -1.684 30.672 17.391 1 95.38 358 GLN A N 1
ATOM 2884 C CA . GLN A 1 358 ? -0.274 30.781 17.031 1 95.38 358 GLN A CA 1
ATOM 2885 C C . GLN A 1 358 ? -0.103 31.594 15.75 1 95.38 358 GLN A C 1
ATOM 2887 O O . GLN A 1 358 ? 0.805 32.438 15.648 1 95.38 358 GLN A O 1
ATOM 2892 N N . ALA A 1 359 ? -0.954 31.359 14.766 1 92.88 359 ALA A N 1
ATOM 2893 C CA . ALA A 1 359 ? -0.89 32.062 13.492 1 92.88 359 ALA A CA 1
ATOM 2894 C C . ALA A 1 359 ? -1.155 33.562 13.695 1 92.88 359 ALA A C 1
ATOM 2896 O O . ALA A 1 359 ? -0.577 34.406 13 1 92.88 359 ALA A O 1
ATOM 2897 N N . LEU A 1 360 ? -2.039 33.906 14.594 1 94.31 360 LEU A N 1
ATOM 2898 C CA . LEU A 1 360 ? -2.447 35.281 14.828 1 94.31 360 LEU A CA 1
ATOM 2899 C C . LEU A 1 360 ? -1.362 36.031 15.578 1 94.31 360 LEU A C 1
ATOM 2901 O O . LEU A 1 360 ? -1.156 37.219 15.336 1 94.31 360 LEU A O 1
ATOM 2905 N N . ILE A 1 361 ? -0.654 35.406 16.453 1 93.5 361 ILE A N 1
ATOM 2906 C CA . ILE A 1 361 ? 0.243 36.125 17.328 1 93.5 361 ILE A CA 1
ATOM 2907 C C . ILE A 1 361 ? 1.654 36.125 16.75 1 93.5 361 ILE A C 1
ATOM 2909 O O . ILE A 1 361 ? 2.521 36.875 17.219 1 93.5 361 ILE A O 1
ATOM 2913 N N . GLU A 1 362 ? 1.93 35.25 15.82 1 89.81 362 GLU A N 1
ATOM 2914 C CA . GLU A 1 362 ? 3.279 35.156 15.273 1 89.81 362 GLU A CA 1
ATOM 2915 C C . GLU A 1 362 ? 3.553 36.281 14.281 1 89.81 362 GLU A C 1
ATOM 2917 O O . GLU A 1 362 ? 2.662 36.688 13.531 1 89.81 362 GLU A O 1
ATOM 2922 N N . ASP A 1 363 ? 4.77 36.781 14.297 1 86.56 363 ASP A N 1
ATOM 2923 C CA . ASP A 1 363 ? 5.199 37.781 13.312 1 86.56 363 ASP A CA 1
ATOM 2924 C C . ASP A 1 363 ? 5.348 37.156 11.93 1 86.56 363 ASP A C 1
ATOM 2926 O O . ASP A 1 363 ? 5.828 36 11.805 1 86.56 363 ASP A O 1
ATOM 2930 N N . ARG A 1 364 ? 4.871 37.781 10.984 1 77.88 364 ARG A N 1
ATOM 2931 C CA . ARG A 1 364 ? 5.035 37.375 9.586 1 77.88 364 ARG A CA 1
ATOM 2932 C C . ARG A 1 364 ? 5.73 38.5 8.797 1 77.88 364 ARG A C 1
ATOM 2934 O O . ARG A 1 364 ? 5.867 39.625 9.281 1 77.88 364 ARG A O 1
ATOM 2941 N N . PRO A 1 365 ? 6.336 38.156 7.703 1 73.75 365 PRO A N 1
ATOM 2942 C CA . PRO A 1 365 ? 7.125 39.125 6.953 1 73.75 365 PRO A CA 1
ATOM 2943 C C . PRO A 1 365 ? 6.379 40.438 6.719 1 73.75 365 PRO A C 1
ATOM 2945 O O . PRO A 1 365 ? 6.98 41.5 6.762 1 73.75 365 PRO A O 1
ATOM 2948 N N . TYR A 1 366 ? 5.105 40.406 6.598 1 73.94 366 TYR A N 1
ATOM 2949 C CA . TYR A 1 366 ? 4.41 41.625 6.215 1 73.94 366 TYR A CA 1
ATOM 2950 C C . TYR A 1 366 ? 3.42 42.062 7.293 1 73.94 366 TYR A C 1
ATOM 2952 O O . TYR A 1 366 ? 2.678 43.031 7.113 1 73.94 366 TYR A O 1
ATOM 2960 N N . ARG A 1 367 ? 3.422 41.312 8.32 1 79.38 367 ARG A N 1
ATOM 2961 C CA . ARG A 1 367 ? 2.432 41.625 9.344 1 79.38 367 ARG A CA 1
ATOM 2962 C C . ARG A 1 367 ? 2.959 41.281 10.734 1 79.38 367 ARG A C 1
ATOM 2964 O O . ARG A 1 367 ? 3.471 40.156 10.953 1 79.38 367 ARG A O 1
ATOM 2971 N N . LYS A 1 368 ? 2.857 42.281 11.562 1 88.69 368 LYS A N 1
ATOM 2972 C CA . LYS A 1 368 ? 3.209 42 12.953 1 88.69 368 LYS A CA 1
ATOM 2973 C C . LYS A 1 368 ? 2.152 41.125 13.633 1 88.69 368 LYS A C 1
ATOM 2975 O O . LYS A 1 368 ? 0.958 41.281 13.352 1 88.69 368 LYS A O 1
ATOM 2980 N N . GLY A 1 369 ? 2.607 40.281 14.523 1 91.69 369 GLY A N 1
ATOM 2981 C CA . GLY A 1 369 ? 1.677 39.469 15.297 1 91.69 369 GLY A CA 1
ATOM 2982 C C . GLY A 1 369 ? 0.722 40.312 16.141 1 91.69 369 GLY A C 1
ATOM 2983 O O . GLY A 1 369 ? 1.082 41.375 16.609 1 91.69 369 GLY A O 1
ATOM 2984 N N . LEU A 1 370 ? -0.4 39.781 16.344 1 95.31 370 LEU A N 1
ATOM 2985 C CA . LEU A 1 370 ? -1.417 40.469 17.141 1 95.31 370 LEU A CA 1
ATOM 2986 C C . LEU A 1 370 ? -1.138 40.312 18.625 1 95.31 370 LEU A C 1
ATOM 2988 O O . LEU A 1 370 ? -0.488 39.344 19.031 1 95.31 370 LEU A O 1
ATOM 2992 N N . GLU A 1 371 ? -1.652 41.281 19.312 1 95.88 371 GLU A N 1
ATOM 2993 C CA . GLU A 1 371 ? -1.644 41.125 20.766 1 95.88 371 GLU A CA 1
ATOM 2994 C C . GLU A 1 371 ? -2.57 40 21.234 1 95.88 371 GLU A C 1
ATOM 2996 O O . GLU A 1 371 ? -3.564 39.719 20.562 1 95.88 371 GLU A O 1
ATOM 3001 N N . LYS A 1 372 ? -2.244 39.469 22.391 1 95.75 372 LYS A N 1
ATOM 3002 C CA . LYS A 1 372 ? -2.945 38.312 22.938 1 95.75 372 LYS A CA 1
ATOM 3003 C C . LYS A 1 372 ? -4.453 38.531 22.969 1 95.75 372 LYS A C 1
ATOM 3005 O O . LYS A 1 372 ? -5.223 37.688 22.516 1 95.75 372 LYS A O 1
ATOM 3010 N N . LEU A 1 373 ? -4.895 39.656 23.438 1 96.31 373 LEU A N 1
ATOM 3011 C CA . LEU A 1 373 ? -6.316 39.938 23.625 1 96.31 373 LEU A CA 1
ATOM 3012 C C . LEU A 1 373 ? -7.027 40 22.266 1 96.31 373 LEU A C 1
ATOM 3014 O O . LEU A 1 373 ? -8.164 39.531 22.141 1 96.31 373 LEU A O 1
ATOM 3018 N N . LYS A 1 374 ? -6.41 40.625 21.344 1 97.12 374 LYS A N 1
ATOM 3019 C CA . LYS A 1 374 ? -6.992 40.719 20.016 1 97.12 374 LYS A CA 1
ATOM 3020 C C . LYS A 1 374 ? -7.125 39.344 19.375 1 97.12 374 LYS A C 1
ATOM 3022 O O . LYS A 1 374 ? -8.133 39.031 18.719 1 97.12 374 LYS A O 1
ATOM 3027 N N . ALA A 1 375 ? -6.09 38.562 19.516 1 97.25 375 ALA A N 1
ATOM 3028 C CA . ALA A 1 375 ? -6.113 37.188 18.984 1 97.25 375 ALA A CA 1
ATOM 3029 C C . ALA A 1 375 ? -7.242 36.375 19.609 1 97.25 375 ALA A C 1
ATOM 3031 O O . ALA A 1 375 ? -7.977 35.688 18.891 1 97.25 375 ALA A O 1
ATOM 3032 N N . LEU A 1 376 ? -7.387 36.5 20.922 1 97.69 376 LEU A N 1
ATOM 3033 C CA . LEU A 1 376 ? -8.43 35.781 21.641 1 97.69 376 LEU A CA 1
ATOM 3034 C C . LEU A 1 376 ? -9.812 36.219 21.188 1 97.69 376 LEU A C 1
ATOM 3036 O O . LEU A 1 376 ? -10.734 35.406 21.078 1 97.69 376 LEU A O 1
ATOM 3040 N N . ASN A 1 377 ? -9.914 37.5 20.844 1 97.44 377 ASN A N 1
ATOM 3041 C CA . ASN A 1 377 ? -11.195 38.031 20.375 1 97.44 377 ASN A CA 1
ATOM 3042 C C . ASN A 1 377 ? -11.562 37.469 19.016 1 97.44 377 ASN A C 1
ATOM 3044 O O . ASN A 1 377 ? -12.734 37.188 18.734 1 97.44 377 ASN A O 1
ATOM 3048 N N . ILE A 1 378 ? -10.602 37.344 18.234 1 97.31 378 ILE A N 1
ATOM 3049 C CA . ILE A 1 378 ? -10.836 36.781 16.922 1 97.31 378 ILE A CA 1
ATOM 3050 C C . ILE A 1 378 ? -11.297 35.312 17.062 1 97.31 378 ILE A C 1
ATOM 3052 O O . ILE A 1 378 ? -12.258 34.906 16.406 1 97.31 378 ILE A O 1
ATOM 3056 N N . ILE A 1 379 ? -10.648 34.594 17.922 1 97.94 379 ILE A N 1
ATOM 3057 C CA . ILE A 1 379 ? -11.023 33.188 18.156 1 97.94 379 ILE A CA 1
ATOM 3058 C C . ILE A 1 379 ? -12.422 33.125 18.766 1 97.94 379 ILE A C 1
ATOM 3060 O O . ILE A 1 379 ? -13.203 32.219 18.453 1 97.94 379 ILE A O 1
ATOM 3064 N N . LYS A 1 380 ? -12.734 34.062 19.672 1 97.88 380 LYS A N 1
ATOM 3065 C CA . LYS A 1 380 ? -14.078 34.125 20.25 1 97.88 380 LYS A CA 1
ATOM 3066 C C . LYS A 1 380 ? -15.133 34.281 19.156 1 97.88 380 LYS A C 1
ATOM 3068 O O . LYS A 1 380 ? -16.219 33.688 19.266 1 97.88 380 LYS A O 1
ATOM 3073 N N . GLY A 1 381 ? -14.82 35.062 18.141 1 97.69 381 GLY A N 1
ATOM 3074 C CA . GLY A 1 381 ? -15.727 35.156 17 1 97.69 381 GLY A CA 1
ATOM 3075 C C . GLY A 1 381 ? -16.016 33.844 16.328 1 97.69 381 GLY A C 1
ATOM 3076 O O . GLY A 1 381 ? -17.141 33.562 15.93 1 97.69 381 GLY A O 1
ATOM 3077 N N . ILE A 1 382 ? -15.008 33 16.234 1 97.25 382 ILE A N 1
ATOM 3078 C CA . ILE A 1 382 ? -15.156 31.688 15.641 1 97.25 382 ILE A CA 1
ATOM 3079 C C . ILE A 1 382 ? -16.016 30.812 16.547 1 97.25 382 ILE A C 1
ATOM 3081 O O . ILE A 1 382 ? -16.859 30.047 16.062 1 97.25 382 ILE A O 1
ATOM 3085 N N . VAL A 1 383 ? -15.812 30.906 17.844 1 97.81 383 VAL A N 1
ATOM 3086 C CA . VAL A 1 383 ? -16.609 30.172 18.812 1 97.81 383 VAL A CA 1
ATOM 3087 C C . VAL A 1 383 ? -18.078 30.594 18.703 1 97.81 383 VAL A C 1
ATOM 3089 O O . VAL A 1 383 ? -18.969 29.75 18.688 1 97.81 383 VAL A O 1
ATOM 3092 N N . ASP A 1 384 ? -18.281 31.906 18.578 1 97.69 384 ASP A N 1
ATOM 3093 C CA . ASP A 1 384 ? -19.641 32.469 18.516 1 97.69 384 ASP A CA 1
ATOM 3094 C C . ASP A 1 384 ? -20.359 31.984 17.25 1 97.69 384 ASP A C 1
ATOM 3096 O O . ASP A 1 384 ? -21.578 31.859 17.25 1 97.69 384 ASP A O 1
ATOM 3100 N N . SER A 1 385 ? -19.609 31.703 16.266 1 97 385 SER A N 1
ATOM 3101 C CA . SER A 1 385 ? -20.172 31.219 15.016 1 97 385 SER A CA 1
ATOM 3102 C C . SER A 1 385 ? -20.312 29.703 15.016 1 97 385 SER A C 1
ATOM 3104 O O . SER A 1 385 ? -20.672 29.094 14 1 97 385 SER A O 1
ATOM 3106 N N . GLY A 1 386 ? -19.891 29.094 16.094 1 96.94 386 GLY A N 1
ATOM 3107 C CA . GLY A 1 386 ? -20.062 27.656 16.25 1 96.94 386 GLY A CA 1
ATOM 3108 C C . GLY A 1 386 ? -18.859 26.844 15.812 1 96.94 386 GLY A C 1
ATOM 3109 O O . GLY A 1 386 ? -18.953 25.625 15.641 1 96.94 386 GLY A O 1
ATOM 3110 N N . GLY A 1 387 ? -17.766 27.484 15.586 1 97.12 387 GLY A N 1
ATOM 3111 C CA . GLY A 1 387 ? -16.578 26.812 15.07 1 97.12 387 GLY A CA 1
ATOM 3112 C C . GLY A 1 387 ? -15.883 25.969 16.125 1 97.12 387 GLY A C 1
ATOM 3113 O O . GLY A 1 387 ? -15.297 24.938 15.797 1 97.12 387 GLY A O 1
ATOM 3114 N N . PHE A 1 388 ? -15.852 26.391 17.406 1 98 388 PHE A N 1
ATOM 3115 C CA . PHE A 1 388 ? -15.258 25.672 18.531 1 98 388 PHE A CA 1
ATOM 3116 C C . PHE A 1 388 ? -16.203 25.672 19.734 1 98 388 PHE A C 1
ATOM 3118 O O . PHE A 1 388 ? -17.109 26.5 19.812 1 98 388 PHE A O 1
ATOM 3125 N N . ASP A 1 389 ? -16.031 24.734 20.609 1 97.62 389 ASP A N 1
ATOM 3126 C CA . ASP A 1 389 ? -16.797 24.656 21.844 1 97.62 389 ASP A CA 1
ATOM 3127 C C . ASP A 1 389 ? -16.422 25.797 22.797 1 97.62 389 ASP A C 1
ATOM 3129 O O . ASP A 1 389 ? -15.234 26.094 22.984 1 97.62 389 ASP A O 1
ATOM 3133 N N . LYS A 1 390 ? -17.469 26.422 23.391 1 97.5 390 LYS A N 1
ATOM 3134 C CA . LYS A 1 390 ? -17.25 27.531 24.297 1 97.5 390 LYS A CA 1
ATOM 3135 C C . LYS A 1 390 ? -16.406 27.109 25.5 1 97.5 390 LYS A C 1
ATOM 3137 O O . LYS A 1 390 ? -15.555 27.875 25.969 1 97.5 390 LYS A O 1
ATOM 3142 N N . LYS A 1 391 ? -16.656 25.938 25.969 1 96.94 391 LYS A N 1
ATOM 3143 C CA . LYS A 1 391 ? -15.914 25.438 27.125 1 96.94 391 LYS A CA 1
ATOM 3144 C C . LYS A 1 391 ? -14.43 25.297 26.812 1 96.94 391 LYS A C 1
ATOM 3146 O O . LYS A 1 391 ? -13.578 25.625 27.656 1 96.94 391 LYS A O 1
ATOM 3151 N N . ILE A 1 392 ? -14.125 24.812 25.672 1 96.31 392 ILE A N 1
ATOM 3152 C CA . ILE A 1 392 ? -12.742 24.609 25.281 1 96.31 392 ILE A CA 1
ATOM 3153 C C . ILE A 1 392 ? -12.039 25.953 25.125 1 96.31 392 ILE A C 1
ATOM 3155 O O . ILE A 1 392 ? -10.875 26.109 25.5 1 96.31 392 ILE A O 1
ATOM 3159 N N . TYR A 1 393 ? -12.758 26.906 24.547 1 97.12 393 TYR A N 1
ATOM 3160 C CA . TYR A 1 393 ? -12.211 28.25 24.406 1 97.12 393 TYR A CA 1
ATOM 3161 C C . TYR A 1 393 ? -11.898 28.859 25.766 1 97.12 393 TYR A C 1
ATOM 3163 O O . TYR A 1 393 ? -10.844 29.484 25.938 1 97.12 393 TYR A O 1
ATOM 3171 N N . GLU A 1 394 ? -12.82 28.703 26.703 1 96.94 394 GLU A N 1
ATOM 3172 C CA . GLU A 1 394 ? -12.602 29.25 28.031 1 96.94 394 GLU A CA 1
ATOM 3173 C C . GLU A 1 394 ? -11.391 28.609 28.703 1 96.94 394 GLU A C 1
ATOM 3175 O O . GLU A 1 394 ? -10.602 29.297 29.359 1 96.94 394 GLU A O 1
ATOM 3180 N N . LEU A 1 395 ? -11.289 27.344 28.531 1 95.38 395 LEU A N 1
ATOM 3181 C CA . LEU A 1 395 ? -10.133 26.641 29.062 1 95.38 395 LEU A CA 1
ATOM 3182 C C . LEU A 1 395 ? -8.844 27.141 28.406 1 95.38 395 LEU A C 1
ATOM 3184 O O . LEU A 1 395 ? -7.828 27.312 29.094 1 95.38 395 LEU A O 1
ATOM 3188 N N . PHE A 1 396 ? -8.906 27.375 27.172 1 96 396 PHE A N 1
ATOM 3189 C CA . PHE A 1 396 ? -7.754 27.875 26.438 1 96 396 PHE A CA 1
ATOM 3190 C C . PHE A 1 396 ? -7.348 29.25 26.953 1 96 396 PHE A C 1
ATOM 3192 O O . PHE A 1 396 ? -6.168 29.516 27.188 1 96 396 PHE A O 1
ATOM 3199 N N . LYS A 1 397 ? -8.305 30.047 27.062 1 95.5 397 LYS A N 1
ATOM 3200 C CA . LYS A 1 397 ? -8.078 31.406 27.562 1 95.5 397 LYS A CA 1
ATOM 3201 C C . LYS A 1 397 ? -7.41 31.391 28.938 1 95.5 397 LYS A C 1
ATOM 3203 O O . LYS A 1 397 ? -6.508 32.188 29.203 1 95.5 397 LYS A O 1
ATOM 3208 N N . GLU A 1 398 ? -7.812 30.5 29.719 1 95.06 398 GLU A N 1
ATOM 3209 C CA . GLU A 1 398 ? -7.242 30.375 31.062 1 95.06 398 GLU A CA 1
ATOM 3210 C C . GLU A 1 398 ? -5.809 29.859 31 1 95.06 398 GLU A C 1
ATOM 3212 O O . GLU A 1 398 ? -4.957 30.281 31.781 1 95.06 398 GLU A O 1
ATOM 3217 N N . ALA A 1 399 ? -5.594 28.953 30.156 1 93 399 ALA A N 1
ATOM 3218 C CA . ALA A 1 399 ? -4.305 28.266 30.062 1 93 399 ALA A CA 1
ATOM 3219 C C . ALA A 1 399 ? -3.227 29.203 29.516 1 93 399 ALA A C 1
ATOM 3221 O O . ALA A 1 399 ? -2.057 29.094 29.891 1 93 399 ALA A O 1
ATOM 3222 N N . ILE A 1 400 ? -3.588 30.031 28.656 1 89.12 400 ILE A N 1
ATOM 3223 C CA . ILE A 1 400 ? -2.572 30.844 28 1 89.12 400 ILE A CA 1
ATOM 3224 C C . ILE A 1 400 ? -2.355 32.125 28.797 1 89.12 400 ILE A C 1
ATOM 3226 O O . ILE A 1 400 ? -1.327 32.812 28.641 1 89.12 400 ILE A O 1
ATOM 3230 N N . MET B 1 1 ? 2.246 -21.781 29.172 1 24.94 1 MET B N 1
ATOM 3231 C CA . MET B 1 1 ? 1.402 -21 28.281 1 24.94 1 MET B CA 1
ATOM 3232 C C . MET B 1 1 ? 1.34 -21.609 26.891 1 24.94 1 MET B C 1
ATOM 3234 O O . MET B 1 1 ? 2.373 -21.828 26.25 1 24.94 1 MET B O 1
ATOM 3238 N N . ARG B 1 2 ? 0.511 -22.516 26.672 1 29.69 2 ARG B N 1
ATOM 3239 C CA . ARG B 1 2 ? 0.383 -23.359 25.484 1 29.69 2 ARG B CA 1
ATOM 3240 C C . ARG B 1 2 ? 0.339 -22.516 24.219 1 29.69 2 ARG B C 1
ATOM 3242 O O . ARG B 1 2 ? -0.566 -21.703 24.047 1 29.69 2 ARG B O 1
ATOM 3249 N N . ILE B 1 3 ? 1.407 -22.016 23.656 1 35.16 3 ILE B N 1
ATOM 3250 C CA . ILE B 1 3 ? 1.576 -21.141 22.5 1 35.16 3 ILE B CA 1
ATOM 3251 C C . ILE B 1 3 ? 0.633 -21.594 21.391 1 35.16 3 ILE B C 1
ATOM 3253 O O . ILE B 1 3 ? 0.727 -22.719 20.891 1 35.16 3 ILE B O 1
ATOM 3257 N N . ASN B 1 4 ? -0.591 -21.5 21.391 1 42.47 4 ASN B N 1
ATOM 3258 C CA . ASN B 1 4 ? -1.654 -21.797 20.438 1 42.47 4 ASN B CA 1
ATOM 3259 C C . ASN B 1 4 ? -1.227 -21.5 19 1 42.47 4 ASN B C 1
ATOM 3261 O O . ASN B 1 4 ? -1.06 -20.344 18.625 1 42.47 4 ASN B O 1
ATOM 3265 N N . THR B 1 5 ? -0.461 -22.312 18.281 1 52.16 5 THR B N 1
ATOM 3266 C CA . THR B 1 5 ? 0.308 -22.359 17.047 1 52.16 5 THR B CA 1
ATOM 3267 C C . THR B 1 5 ? -0.607 -22.203 15.836 1 52.16 5 THR B C 1
ATOM 3269 O O . THR B 1 5 ? -0.19 -22.453 14.703 1 52.16 5 THR B O 1
ATOM 3272 N N . LYS B 1 6 ? -1.967 -21.922 16.109 1 63.66 6 LYS B N 1
ATOM 3273 C CA . LYS B 1 6 ? -2.906 -21.953 15 1 63.66 6 LYS B CA 1
ATOM 3274 C C . LYS B 1 6 ? -2.801 -20.688 14.148 1 63.66 6 LYS B C 1
ATOM 3276 O O . LYS B 1 6 ? -2.807 -19.578 14.68 1 63.66 6 LYS B O 1
ATOM 3281 N N . MET B 1 7 ? -2.471 -20.938 12.906 1 77.94 7 MET B N 1
ATOM 3282 C CA . MET B 1 7 ? -2.381 -19.844 11.938 1 77.94 7 MET B CA 1
ATOM 3283 C C . MET B 1 7 ? -3.68 -19.062 11.891 1 77.94 7 MET B C 1
ATOM 3285 O O . MET B 1 7 ? -4.762 -19.641 11.773 1 77.94 7 MET B O 1
ATOM 3289 N N . GLU B 1 8 ? -3.703 -17.828 12.203 1 86.12 8 GLU B N 1
ATOM 3290 C CA . GLU B 1 8 ? -4.832 -16.922 12.062 1 86.12 8 GLU B CA 1
ATOM 3291 C C . GLU B 1 8 ? -4.781 -16.172 10.727 1 86.12 8 GLU B C 1
ATOM 3293 O O . GLU B 1 8 ? -3.791 -15.508 10.422 1 86.12 8 GLU B O 1
ATOM 3298 N N . VAL B 1 9 ? -5.82 -16.469 9.852 1 92.81 9 VAL B N 1
ATOM 3299 C CA . VAL B 1 9 ? -5.887 -15.773 8.57 1 92.81 9 VAL B CA 1
ATOM 3300 C C . VAL B 1 9 ? -6.98 -14.711 8.609 1 92.81 9 VAL B C 1
ATOM 3302 O O . VAL B 1 9 ? -8.141 -15.008 8.898 1 92.81 9 VAL B O 1
ATOM 3305 N N . ARG B 1 10 ? -6.582 -13.531 8.422 1 93.06 10 ARG B N 1
ATOM 3306 C CA . ARG B 1 10 ? -7.535 -12.43 8.359 1 93.06 10 ARG B CA 1
ATOM 3307 C C . ARG B 1 10 ? -8.281 -12.422 7.031 1 93.06 10 ARG B C 1
ATOM 3309 O O . ARG B 1 10 ? -7.664 -12.422 5.965 1 93.06 10 ARG B O 1
ATOM 3316 N N . LEU B 1 11 ? -9.641 -12.336 7.129 1 93.69 11 LEU B N 1
ATOM 3317 C CA . LEU B 1 11 ? -10.469 -12.398 5.934 1 93.69 11 LEU B CA 1
ATOM 3318 C C . LEU B 1 11 ? -10.297 -11.148 5.078 1 93.69 11 LEU B C 1
ATOM 3320 O O . LEU B 1 11 ? -10.312 -11.227 3.846 1 93.69 11 LEU B O 1
ATOM 3324 N N . ASP B 1 12 ? -10.156 -9.953 5.695 1 92.88 12 ASP B N 1
ATOM 3325 C CA . ASP B 1 12 ? -9.992 -8.703 4.953 1 92.88 12 ASP B CA 1
ATOM 3326 C C . ASP B 1 12 ? -8.719 -8.727 4.109 1 92.88 12 ASP B C 1
ATOM 3328 O O . ASP B 1 12 ? -8.734 -8.336 2.941 1 92.88 12 ASP B O 1
ATOM 3332 N N . GLU B 1 13 ? -7.633 -9.266 4.672 1 92.75 13 GLU B N 1
ATOM 3333 C CA . GLU B 1 13 ? -6.379 -9.383 3.934 1 92.75 13 GLU B CA 1
ATOM 3334 C C . GLU B 1 13 ? -6.508 -10.359 2.771 1 92.75 13 GLU B C 1
ATOM 3336 O O . GLU B 1 13 ? -6.035 -10.086 1.667 1 92.75 13 GLU B O 1
ATOM 3341 N N . LEU B 1 14 ? -7.141 -11.461 3.076 1 95.62 14 LEU B N 1
ATOM 3342 C CA . LEU B 1 14 ? -7.27 -12.508 2.074 1 95.62 14 LEU B CA 1
ATOM 3343 C C . LEU B 1 14 ? -8.094 -12.031 0.883 1 95.62 14 LEU B C 1
ATOM 3345 O O . LEU B 1 14 ? -7.648 -12.125 -0.263 1 95.62 14 LEU B O 1
ATOM 3349 N N . LEU B 1 15 ? -9.25 -11.445 1.18 1 94.75 15 LEU B N 1
ATOM 3350 C CA . LEU B 1 15 ? -10.141 -11.047 0.096 1 94.75 15 LEU B CA 1
ATOM 3351 C C . LEU B 1 15 ? -9.562 -9.859 -0.667 1 94.75 15 LEU B C 1
ATOM 3353 O O . LEU B 1 15 ? -9.711 -9.766 -1.889 1 94.75 15 LEU B O 1
ATOM 3357 N N . SER B 1 16 ? -8.945 -8.938 0.03 1 93.5 16 SER B N 1
ATOM 3358 C CA . SER B 1 16 ? -8.273 -7.832 -0.641 1 93.5 16 SER B CA 1
ATOM 3359 C C . SER B 1 16 ? -7.172 -8.336 -1.569 1 93.5 16 SER B C 1
ATOM 3361 O O . SER B 1 16 ? -7.035 -7.855 -2.697 1 93.5 16 SER B O 1
ATOM 3363 N N . SER B 1 17 ? -6.422 -9.305 -1.087 1 93.75 17 SER B N 1
ATOM 3364 C CA . SER B 1 17 ? -5.344 -9.891 -1.881 1 93.75 17 SER B CA 1
ATOM 3365 C C . SER B 1 17 ? -5.895 -10.594 -3.117 1 93.75 17 SER B C 1
ATOM 3367 O O . SER B 1 17 ? -5.398 -10.383 -4.227 1 93.75 17 SER B O 1
ATOM 3369 N N . LEU B 1 18 ? -6.902 -11.406 -2.945 1 94.56 18 LEU B N 1
ATOM 3370 C CA . LEU B 1 18 ? -7.488 -12.172 -4.039 1 94.56 18 LEU B CA 1
ATOM 3371 C C . LEU B 1 18 ? -8.164 -11.25 -5.047 1 94.56 18 LEU B C 1
ATOM 3373 O O . LEU B 1 18 ? -8.211 -11.555 -6.242 1 94.56 18 LEU B O 1
ATOM 3377 N N . SER B 1 19 ? -8.664 -10.094 -4.578 1 93.25 19 SER B N 1
ATOM 3378 C CA . SER B 1 19 ? -9.297 -9.141 -5.477 1 93.25 19 SER B CA 1
ATOM 3379 C C . SER B 1 19 ? -8.297 -8.57 -6.477 1 93.25 19 SER B C 1
ATOM 3381 O O . SER B 1 19 ? -8.664 -8.242 -7.609 1 93.25 19 SER B O 1
ATOM 3383 N N . LEU B 1 20 ? -7.027 -8.477 -6.109 1 90.62 20 LEU B N 1
ATOM 3384 C CA . LEU B 1 20 ? -5.988 -8.039 -7.035 1 90.62 20 LEU B CA 1
ATOM 3385 C C . LEU B 1 20 ? -5.879 -9 -8.219 1 90.62 20 LEU B C 1
ATOM 3387 O O . LEU B 1 20 ? -5.742 -8.562 -9.359 1 90.62 20 LEU B O 1
ATOM 3391 N N . ALA B 1 21 ? -5.961 -10.273 -7.887 1 91.12 21 ALA B N 1
ATOM 3392 C CA . ALA B 1 21 ? -5.883 -11.289 -8.93 1 91.12 21 ALA B CA 1
ATOM 3393 C C . ALA B 1 21 ? -7.074 -11.195 -9.883 1 91.12 21 ALA B C 1
ATOM 3395 O O . ALA B 1 21 ? -6.914 -11.312 -11.094 1 91.12 21 ALA B O 1
ATOM 3396 N N . LEU B 1 22 ? -8.195 -10.93 -9.312 1 89.62 22 LEU B N 1
ATOM 3397 C CA . LEU B 1 22 ? -9.414 -10.836 -10.109 1 89.62 22 LEU B CA 1
ATOM 3398 C C . LEU B 1 22 ? -9.375 -9.609 -11.016 1 89.62 22 LEU B C 1
ATOM 3400 O O . LEU B 1 22 ? -9.805 -9.672 -12.172 1 89.62 22 LEU B O 1
ATOM 3404 N N . ASP B 1 23 ? -8.852 -8.516 -10.539 1 88.44 23 ASP B N 1
ATOM 3405 C CA . ASP B 1 23 ? -8.742 -7.293 -11.336 1 88.44 23 ASP B CA 1
ATOM 3406 C C . ASP B 1 23 ? -7.754 -7.473 -12.484 1 88.44 23 ASP B C 1
ATOM 3408 O O . ASP B 1 23 ? -7.988 -6.988 -13.594 1 88.44 23 ASP B O 1
ATOM 3412 N N . LEU B 1 24 ? -6.699 -8.172 -12.203 1 82.5 24 LEU B N 1
ATOM 3413 C CA . LEU B 1 24 ? -5.699 -8.445 -13.227 1 82.5 24 LEU B CA 1
ATOM 3414 C C . LEU B 1 24 ? -6.285 -9.297 -14.352 1 82.5 24 LEU B C 1
ATOM 3416 O O . LEU B 1 24 ? -5.965 -9.094 -15.523 1 82.5 24 LEU B O 1
ATOM 3420 N N . ALA B 1 25 ? -7.113 -10.242 -14 1 78.38 25 ALA B N 1
ATOM 3421 C CA . ALA B 1 25 ? -7.73 -11.164 -14.945 1 78.38 25 ALA B CA 1
ATOM 3422 C C . ALA B 1 25 ? -8.617 -10.422 -15.945 1 78.38 25 ALA B C 1
ATOM 3424 O O . ALA B 1 25 ? -8.758 -10.844 -17.094 1 78.38 25 ALA B O 1
ATOM 3425 N N . GLU B 1 26 ? -9.117 -9.445 -15.508 1 71.25 26 GLU B N 1
ATOM 3426 C CA . GLU B 1 26 ? -10.133 -8.766 -16.312 1 71.25 26 GLU B CA 1
ATOM 3427 C C . GLU B 1 26 ? -9.547 -7.559 -17.031 1 71.25 26 GLU B C 1
ATOM 3429 O O . GLU B 1 26 ? -10.289 -6.719 -17.562 1 71.25 26 GLU B O 1
ATOM 3434 N N . ASN B 1 27 ? -8.172 -7.535 -17.078 1 64.19 27 ASN B N 1
ATOM 3435 C CA . ASN B 1 27 ? -7.445 -6.438 -17.703 1 64.19 27 ASN B CA 1
ATOM 3436 C C . ASN B 1 27 ? -7.934 -5.082 -17.203 1 64.19 27 ASN B C 1
ATOM 3438 O O . ASN B 1 27 ? -8.117 -4.152 -17.984 1 64.19 27 ASN B O 1
ATOM 3442 N N . LYS B 1 28 ? -8.359 -5.168 -15.898 1 65.94 28 LYS B N 1
ATOM 3443 C CA . LYS B 1 28 ? -8.758 -3.936 -15.227 1 65.94 28 LYS B CA 1
ATOM 3444 C C . LYS B 1 28 ? -7.559 -3.25 -14.578 1 65.94 28 LYS B C 1
ATOM 3446 O O . LYS B 1 28 ? -6.449 -3.791 -14.586 1 65.94 28 LYS B O 1
ATOM 3451 N N . SER B 1 29 ? -7.922 -2.008 -14.32 1 68.94 29 SER B N 1
ATOM 3452 C CA . SER B 1 29 ? -6.953 -1.367 -13.438 1 68.94 29 SER B CA 1
ATOM 3453 C C . SER B 1 29 ? -6.754 -2.176 -12.156 1 68.94 29 SER B C 1
ATOM 3455 O O . SER B 1 29 ? -7.711 -2.727 -11.609 1 68.94 29 SER B O 1
ATOM 3457 N N . LEU B 1 30 ? -5.637 -2.449 -11.797 1 73.06 30 LEU B N 1
ATOM 3458 C CA . LEU B 1 30 ? -5.191 -3.24 -10.656 1 73.06 30 LEU B CA 1
ATOM 3459 C C . LEU B 1 30 ? -5.961 -2.855 -9.391 1 73.06 30 LEU B C 1
ATOM 3461 O O . LEU B 1 30 ? -6.172 -3.689 -8.508 1 73.06 30 LEU B O 1
ATOM 3465 N N . ASP B 1 31 ? -6.703 -1.764 -9.391 1 83.5 31 ASP B N 1
ATOM 3466 C CA . ASP B 1 31 ? -7.281 -1.355 -8.117 1 83.5 31 ASP B CA 1
ATOM 3467 C C . ASP B 1 31 ? -8.781 -1.11 -8.242 1 83.5 31 ASP B C 1
ATOM 3469 O O . ASP B 1 31 ? -9.398 -0.507 -7.363 1 83.5 31 ASP B O 1
ATOM 3473 N N . HIS B 1 32 ? -9.414 -1.757 -9.164 1 90.44 32 HIS B N 1
ATOM 3474 C CA . HIS B 1 32 ? -10.836 -1.522 -9.367 1 90.44 32 HIS B CA 1
ATOM 3475 C C . HIS B 1 32 ? -11.656 -2.029 -8.188 1 90.44 32 HIS B C 1
ATOM 3477 O O . HIS B 1 32 ? -12.469 -1.29 -7.629 1 90.44 32 HIS B O 1
ATOM 3483 N N . SER B 1 33 ? -11.469 -3.27 -7.82 1 93.44 33 SER B N 1
ATOM 3484 C CA . SER B 1 33 ? -12.266 -3.871 -6.754 1 93.44 33 SER B CA 1
ATOM 3485 C C . SER B 1 33 ? -11.992 -3.197 -5.414 1 93.44 33 SER B C 1
ATOM 3487 O O . SER B 1 33 ? -12.906 -3.016 -4.605 1 93.44 33 SER B O 1
ATOM 3489 N N . ARG B 1 34 ? -10.742 -2.85 -5.195 1 92.44 34 ARG B N 1
ATOM 3490 C CA . ARG B 1 34 ? -10.383 -2.174 -3.953 1 92.44 34 ARG B CA 1
ATOM 3491 C C . ARG B 1 34 ? -11 -0.78 -3.891 1 92.44 34 ARG B C 1
ATOM 3493 O O . ARG B 1 34 ? -11.469 -0.352 -2.838 1 92.44 34 ARG B O 1
ATOM 3500 N N . ARG B 1 35 ? -10.977 -0.099 -5 1 94.25 35 ARG B N 1
ATOM 3501 C CA . ARG B 1 35 ? -11.594 1.223 -5.062 1 94.25 35 ARG B CA 1
ATOM 3502 C C . ARG B 1 35 ? -13.102 1.13 -4.883 1 94.25 35 ARG B C 1
ATOM 3504 O O . ARG B 1 35 ? -13.703 1.949 -4.18 1 94.25 35 ARG B O 1
ATOM 3511 N N . THR B 1 36 ? -13.68 0.122 -5.5 1 96.19 36 THR B N 1
ATOM 3512 C CA . THR B 1 36 ? -15.109 -0.116 -5.32 1 96.19 36 THR B CA 1
ATOM 3513 C C . THR B 1 36 ? -15.43 -0.394 -3.855 1 96.19 36 THR B C 1
ATOM 3515 O O . THR B 1 36 ? -16.422 0.105 -3.328 1 96.19 36 THR B O 1
ATOM 3518 N N . SER B 1 37 ? -14.578 -1.175 -3.258 1 96.56 37 SER B N 1
ATOM 3519 C CA . SER B 1 37 ? -14.766 -1.492 -1.847 1 96.56 37 SER B CA 1
ATOM 3520 C C . SER B 1 37 ? -14.68 -0.24 -0.981 1 96.56 37 SER B C 1
ATOM 3522 O O . SER B 1 37 ? -15.484 -0.057 -0.062 1 96.56 37 SER B O 1
ATOM 3524 N N . TYR B 1 38 ? -13.766 0.607 -1.275 1 96.25 38 TYR B N 1
ATOM 3525 C CA . TYR B 1 38 ? -13.617 1.857 -0.538 1 96.25 38 TYR B CA 1
ATOM 3526 C C . TYR B 1 38 ? -14.867 2.717 -0.667 1 96.25 38 TYR B C 1
ATOM 3528 O O . TYR B 1 38 ? -15.422 3.174 0.336 1 96.25 38 TYR B O 1
ATOM 3536 N N . ILE B 1 39 ? -15.312 2.945 -1.895 1 97.81 39 ILE B N 1
ATOM 3537 C CA . ILE B 1 39 ? -16.469 3.801 -2.156 1 97.81 39 ILE B CA 1
ATOM 3538 C C . ILE B 1 39 ? -17.703 3.217 -1.485 1 97.81 39 ILE B C 1
ATOM 3540 O O . ILE B 1 39 ? -18.453 3.932 -0.805 1 97.81 39 ILE B O 1
ATOM 3544 N N . SER B 1 40 ? -17.859 1.916 -1.649 1 98.31 40 SER B N 1
ATOM 3545 C CA . SER B 1 40 ? -19.031 1.241 -1.076 1 98.31 40 SER B CA 1
ATOM 3546 C C . SER B 1 40 ? -19.016 1.321 0.447 1 98.31 40 SER B C 1
ATOM 3548 O O . SER B 1 40 ? -20.047 1.556 1.069 1 98.31 40 SER B O 1
ATOM 3550 N N . PHE B 1 41 ? -17.906 1.12 0.998 1 96.69 41 PHE B N 1
ATOM 3551 C CA . PHE B 1 41 ? -17.781 1.195 2.449 1 96.69 41 PHE B CA 1
ATOM 3552 C C . PHE B 1 41 ? -18.109 2.598 2.947 1 96.69 41 PHE B C 1
ATOM 3554 O O . PHE B 1 41 ? -18.812 2.76 3.951 1 96.69 41 PHE B O 1
ATOM 3561 N N . ARG B 1 42 ? -17.578 3.611 2.303 1 96.88 42 ARG B N 1
ATOM 3562 C CA . ARG B 1 42 ? -17.828 4.992 2.711 1 96.88 42 ARG B CA 1
ATOM 3563 C C . ARG B 1 42 ? -19.312 5.32 2.648 1 96.88 42 ARG B C 1
ATOM 3565 O O . ARG B 1 42 ? -19.844 6.023 3.516 1 96.88 42 ARG B O 1
ATOM 3572 N N . ILE B 1 43 ? -19.984 4.844 1.604 1 98.38 43 ILE B N 1
ATOM 3573 C CA . ILE B 1 43 ? -21.422 5.039 1.475 1 98.38 43 ILE B CA 1
ATOM 3574 C C . ILE B 1 43 ? -22.141 4.352 2.633 1 98.38 43 ILE B C 1
ATOM 3576 O O . ILE B 1 43 ? -22.984 4.953 3.287 1 98.38 43 ILE B O 1
ATOM 3580 N N . ALA B 1 44 ? -21.766 3.078 2.871 1 97.94 44 ALA B N 1
ATOM 3581 C CA . ALA B 1 44 ? -22.391 2.316 3.951 1 97.94 44 ALA B CA 1
ATOM 3582 C C . ALA B 1 44 ? -22.188 3.006 5.297 1 97.94 44 ALA B C 1
ATOM 3584 O O . ALA B 1 44 ? -23.109 3.055 6.117 1 97.94 44 ALA B O 1
ATOM 3585 N N . ASP B 1 45 ? -21.016 3.49 5.473 1 95.31 45 ASP B N 1
ATOM 3586 C CA . ASP B 1 45 ? -20.688 4.184 6.715 1 95.31 45 ASP B CA 1
ATOM 3587 C C . ASP B 1 45 ? -21.516 5.457 6.863 1 95.31 45 ASP B C 1
ATOM 3589 O O . ASP B 1 45 ? -22 5.762 7.953 1 95.31 45 ASP B O 1
ATOM 3593 N N . LYS B 1 46 ? -21.656 6.227 5.801 1 96.12 46 LYS B N 1
ATOM 3594 C CA . LYS B 1 46 ? -22.438 7.461 5.797 1 96.12 46 LYS B CA 1
ATOM 3595 C C . LYS B 1 46 ? -23.906 7.176 6.086 1 96.12 46 LYS B C 1
ATOM 3597 O O . LYS B 1 46 ? -24.578 7.969 6.75 1 96.12 46 LYS B O 1
ATOM 3602 N N . LEU B 1 47 ? -24.391 6.035 5.621 1 97.44 47 LEU B N 1
ATOM 3603 C CA . LEU B 1 47 ? -25.797 5.641 5.789 1 97.44 47 LEU B CA 1
ATOM 3604 C C . LEU B 1 47 ? -26.047 5.133 7.203 1 97.44 47 LEU B C 1
ATOM 3606 O O . LEU B 1 47 ? -27.203 4.992 7.621 1 97.44 47 LEU B O 1
ATOM 3610 N N . LYS B 1 48 ? -24.938 4.852 7.914 1 95.38 48 LYS B N 1
ATOM 3611 C CA . LYS B 1 48 ? -25 4.32 9.273 1 95.38 48 LYS B CA 1
ATOM 3612 C C . LYS B 1 48 ? -25.781 3.006 9.32 1 95.38 48 LYS B C 1
ATOM 3614 O O . LYS B 1 48 ? -26.641 2.814 10.18 1 95.38 48 LYS B O 1
ATOM 3619 N N . VAL B 1 49 ? -25.531 2.215 8.289 1 96.19 49 VAL B N 1
ATOM 3620 C CA . VAL B 1 49 ? -26.109 0.875 8.305 1 96.19 49 VAL B CA 1
ATOM 3621 C C . VAL B 1 49 ? -25.469 0.05 9.422 1 96.19 49 VAL B C 1
ATOM 3623 O O . VAL B 1 49 ? -24.516 0.493 10.062 1 96.19 49 VAL B O 1
ATOM 3626 N N . SER B 1 50 ? -26.078 -1.117 9.703 1 95.06 50 SER B N 1
ATOM 3627 C CA . SER B 1 50 ? -25.547 -1.969 10.766 1 95.06 50 SER B CA 1
ATOM 3628 C C . SER B 1 50 ? -24.125 -2.416 10.461 1 95.06 50 SER B C 1
ATOM 3630 O O . SER B 1 50 ? -23.703 -2.447 9.305 1 95.06 50 SER B O 1
ATOM 3632 N N . GLN B 1 51 ? -23.391 -2.746 11.5 1 93.69 51 GLN B N 1
ATOM 3633 C CA . GLN B 1 51 ? -22.016 -3.203 11.359 1 93.69 51 GLN B CA 1
ATOM 3634 C C . GLN B 1 51 ? -21.938 -4.441 10.477 1 93.69 51 GLN B C 1
ATOM 3636 O O . GLN B 1 51 ? -21 -4.586 9.68 1 93.69 51 GLN B O 1
ATOM 3641 N N . LYS B 1 52 ? -22.906 -5.297 10.625 1 93.81 52 LYS B N 1
ATOM 3642 C CA . LYS B 1 52 ? -22.938 -6.508 9.812 1 93.81 52 LYS B CA 1
ATOM 3643 C C . LYS B 1 52 ? -23.047 -6.172 8.328 1 93.81 52 LYS B C 1
ATOM 3645 O O . LYS B 1 52 ? -22.344 -6.75 7.496 1 93.81 52 LYS B O 1
ATOM 3650 N N . ILE B 1 53 ? -23.938 -5.227 7.984 1 96.12 53 ILE B N 1
ATOM 3651 C CA . ILE B 1 53 ? -24.125 -4.824 6.598 1 96.12 53 ILE B CA 1
ATOM 3652 C C . ILE B 1 53 ? -22.859 -4.16 6.07 1 96.12 53 ILE B C 1
ATOM 3654 O O . ILE B 1 53 ? -22.422 -4.441 4.953 1 96.12 53 ILE B O 1
ATOM 3658 N N . LYS B 1 54 ? -22.25 -3.318 6.883 1 95.25 54 LYS B N 1
ATOM 3659 C CA . LYS B 1 54 ? -21.031 -2.633 6.488 1 95.25 54 LYS B CA 1
ATOM 3660 C C . LYS B 1 54 ? -19.922 -3.629 6.168 1 95.25 54 LYS B C 1
ATOM 3662 O O . LYS B 1 54 ? -19.219 -3.49 5.16 1 95.25 54 LYS B O 1
ATOM 3667 N N . GLU B 1 55 ? -19.781 -4.609 7.031 1 94.12 55 GLU B N 1
ATOM 3668 C CA . GLU B 1 55 ? -18.766 -5.641 6.844 1 94.12 55 GLU B CA 1
ATOM 3669 C C . GLU B 1 55 ? -19.016 -6.445 5.574 1 94.12 55 GLU B C 1
ATOM 3671 O O . GLU B 1 55 ? -18.094 -6.707 4.805 1 94.12 55 GLU B O 1
ATOM 3676 N N . ASN B 1 56 ? -20.234 -6.832 5.398 1 95.88 56 ASN B N 1
ATOM 3677 C CA . ASN B 1 56 ? -20.594 -7.625 4.223 1 95.88 56 ASN B CA 1
ATOM 3678 C C . ASN B 1 56 ? -20.406 -6.836 2.934 1 95.88 56 ASN B C 1
ATOM 3680 O O . ASN B 1 56 ? -19.969 -7.391 1.919 1 95.88 56 ASN B O 1
ATOM 3684 N N . VAL B 1 57 ? -20.734 -5.543 2.982 1 97.12 57 VAL B N 1
ATOM 3685 C CA . VAL B 1 57 ? -20.516 -4.676 1.827 1 97.12 57 VAL B CA 1
ATOM 3686 C C . VAL B 1 57 ? -19.031 -4.605 1.504 1 97.12 57 VAL B C 1
ATOM 3688 O O . VAL B 1 57 ? -18.625 -4.738 0.344 1 97.12 57 VAL B O 1
ATOM 3691 N N . TYR B 1 58 ? -18.25 -4.484 2.535 1 95.69 58 TYR B N 1
ATOM 3692 C CA . TYR B 1 58 ? -16.812 -4.391 2.391 1 95.69 58 TYR B CA 1
ATOM 3693 C C . TYR B 1 58 ? -16.25 -5.648 1.74 1 95.69 58 TYR B C 1
ATOM 3695 O O . TYR B 1 58 ? -15.516 -5.57 0.749 1 95.69 58 TYR B O 1
ATOM 3703 N N . TYR B 1 59 ? -16.609 -6.785 2.182 1 95.19 59 TYR B N 1
ATOM 3704 C CA . TYR B 1 59 ? -16.062 -8.055 1.706 1 95.19 59 TYR B CA 1
ATOM 3705 C C . TYR B 1 59 ? -16.625 -8.406 0.335 1 95.19 59 TYR B C 1
ATOM 3707 O O . TYR B 1 59 ? -15.883 -8.812 -0.561 1 95.19 59 TYR B O 1
ATOM 3715 N N . ALA B 1 60 ? -17.922 -8.195 0.162 1 97.06 60 ALA B N 1
ATOM 3716 C CA . ALA B 1 60 ? -18.562 -8.555 -1.097 1 97.06 60 ALA B CA 1
ATOM 3717 C C . ALA B 1 60 ? -18.062 -7.688 -2.244 1 97.06 60 ALA B C 1
ATOM 3719 O O . ALA B 1 60 ? -17.969 -8.141 -3.387 1 97.06 60 ALA B O 1
ATOM 3720 N N . SER B 1 61 ? -17.719 -6.461 -1.922 1 96.81 61 SER B N 1
ATOM 3721 C CA . SER B 1 61 ? -17.234 -5.543 -2.951 1 96.81 61 SER B CA 1
ATOM 3722 C C . SER B 1 61 ? -15.922 -6.016 -3.545 1 96.81 61 SER B C 1
ATOM 3724 O O . SER B 1 61 ? -15.648 -5.805 -4.73 1 96.81 61 SER B O 1
ATOM 3726 N N . PHE B 1 62 ? -15.102 -6.723 -2.779 1 95.19 62 PHE B N 1
ATOM 3727 C CA . PHE B 1 62 ? -13.852 -7.277 -3.287 1 95.19 62 PHE B CA 1
ATOM 3728 C C . PHE B 1 62 ? -14.125 -8.32 -4.363 1 95.19 62 PHE B C 1
ATOM 3730 O O . PHE B 1 62 ? -13.328 -8.477 -5.293 1 95.19 62 PHE B O 1
ATOM 3737 N N . LEU B 1 63 ? -15.266 -9.008 -4.242 1 95.25 63 LEU B N 1
ATOM 3738 C CA . LEU B 1 63 ? -15.516 -10.195 -5.043 1 95.25 63 LEU B CA 1
ATOM 3739 C C . LEU B 1 63 ? -16.641 -9.953 -6.035 1 95.25 63 LEU B C 1
ATOM 3741 O O . LEU B 1 63 ? -17.109 -10.891 -6.695 1 95.25 63 LEU B O 1
ATOM 3745 N N . HIS B 1 64 ? -17.094 -8.711 -6.129 1 95.5 64 HIS B N 1
ATOM 3746 C CA . HIS B 1 64 ? -18.359 -8.477 -6.828 1 95.5 64 HIS B CA 1
ATOM 3747 C C . HIS B 1 64 ? -18.266 -8.906 -8.289 1 95.5 64 HIS B C 1
ATOM 3749 O O . HIS B 1 64 ? -19.266 -9.273 -8.898 1 95.5 64 HIS B O 1
ATOM 3755 N N . ASP B 1 65 ? -17.078 -8.953 -8.844 1 92.31 65 ASP B N 1
ATOM 3756 C CA . ASP B 1 65 ? -16.891 -9.289 -10.25 1 92.31 65 ASP B CA 1
ATOM 3757 C C . ASP B 1 65 ? -16.25 -10.672 -10.406 1 92.31 65 ASP B C 1
ATOM 3759 O O . ASP B 1 65 ? -15.703 -10.992 -11.461 1 92.31 65 ASP B O 1
ATOM 3763 N N . ILE B 1 66 ? -16.281 -11.477 -9.414 1 92 66 ILE B N 1
ATOM 3764 C CA . ILE B 1 66 ? -15.609 -12.773 -9.398 1 92 66 ILE B CA 1
ATOM 3765 C C . ILE B 1 66 ? -16.172 -13.656 -10.516 1 92 66 ILE B C 1
ATOM 3767 O O . ILE B 1 66 ? -15.469 -14.531 -11.023 1 92 66 ILE B O 1
ATOM 3771 N N . GLY B 1 67 ? -17.406 -13.383 -10.953 1 90.44 67 GLY B N 1
ATOM 3772 C CA . GLY B 1 67 ? -18.031 -14.18 -11.992 1 90.44 67 GLY B CA 1
ATOM 3773 C C . GLY B 1 67 ? -17.531 -13.859 -13.391 1 90.44 67 GLY B C 1
ATOM 3774 O O . GLY B 1 67 ? -17.766 -14.625 -14.328 1 90.44 67 GLY B O 1
ATOM 3775 N N . ILE B 1 68 ? -16.844 -12.703 -13.586 1 86.62 68 ILE B N 1
ATOM 3776 C CA . ILE B 1 68 ? -16.375 -12.273 -14.898 1 86.62 68 ILE B CA 1
ATOM 3777 C C . ILE B 1 68 ? -15.25 -13.188 -15.375 1 86.62 68 ILE B C 1
ATOM 3779 O O . ILE B 1 68 ? -15.156 -13.5 -16.562 1 86.62 68 ILE B O 1
ATOM 3783 N N . SER B 1 69 ? -14.398 -13.586 -14.492 1 76.19 69 SER B N 1
ATOM 3784 C CA . SER B 1 69 ? -13.234 -14.398 -14.852 1 76.19 69 SER B CA 1
ATOM 3785 C C . SER B 1 69 ? -13.664 -15.734 -15.453 1 76.19 69 SER B C 1
ATOM 3787 O O . SER B 1 69 ? -12.875 -16.391 -16.141 1 76.19 69 SER B O 1
ATOM 3789 N N . ASN B 1 70 ? -14.852 -16.094 -15.297 1 72.12 70 ASN B N 1
ATOM 3790 C CA . ASN B 1 70 ? -15.312 -17.406 -15.758 1 72.12 70 ASN B CA 1
ATOM 3791 C C . ASN B 1 70 ? -16.25 -17.266 -16.953 1 72.12 70 ASN B C 1
ATOM 3793 O O . ASN B 1 70 ? -16.875 -18.25 -17.375 1 72.12 70 ASN B O 1
ATOM 3797 N N . MET B 1 71 ? -16.234 -16.016 -17.422 1 73.81 71 MET B N 1
ATOM 3798 C CA . MET B 1 71 ? -17.078 -15.836 -18.594 1 73.81 71 MET B CA 1
ATOM 3799 C C . MET B 1 71 ? -16.359 -16.297 -19.859 1 73.81 71 MET B C 1
ATOM 3801 O O . MET B 1 71 ? -15.133 -16.188 -19.953 1 73.81 71 MET B O 1
ATOM 3805 N N . PRO B 1 72 ? -17.078 -16.922 -20.719 1 59.66 72 PRO B N 1
ATOM 3806 C CA . PRO B 1 72 ? -16.469 -17.5 -21.922 1 59.66 72 PRO B CA 1
ATOM 3807 C C . PRO B 1 72 ? -15.852 -16.438 -22.828 1 59.66 72 PRO B C 1
ATOM 3809 O O . PRO B 1 72 ? -14.875 -16.719 -23.531 1 59.66 72 PRO B O 1
ATOM 3812 N N . ASN B 1 73 ? -16.609 -15.281 -22.938 1 60.16 73 ASN B N 1
ATOM 3813 C CA . ASN B 1 73 ? -16.156 -14.312 -23.938 1 60.16 73 ASN B CA 1
ATOM 3814 C C . ASN B 1 73 ? -15.367 -13.172 -23.297 1 60.16 73 ASN B C 1
ATOM 3816 O O . ASN B 1 73 ? -15.609 -12.82 -22.156 1 60.16 73 ASN B O 1
ATOM 3820 N N . GLN B 1 74 ? -14.305 -12.883 -24.078 1 62.03 74 GLN B N 1
ATOM 3821 C CA . GLN B 1 74 ? -13.438 -11.797 -23.641 1 62.03 74 GLN B CA 1
ATOM 3822 C C . GLN B 1 74 ? -14.086 -10.438 -23.891 1 62.03 74 GLN B C 1
ATOM 3824 O O . GLN B 1 74 ? -13.883 -9.836 -24.953 1 62.03 74 GLN B O 1
ATOM 3829 N N . ASN B 1 75 ? -15.125 -10.125 -23.219 1 67.5 75 ASN B N 1
ATOM 3830 C CA . ASN B 1 75 ? -15.703 -8.789 -23.281 1 67.5 75 ASN B CA 1
ATOM 3831 C C . ASN B 1 75 ? -14.969 -7.805 -22.375 1 67.5 75 ASN B C 1
ATOM 3833 O O . ASN B 1 75 ? -14.359 -8.203 -21.391 1 67.5 75 ASN B O 1
ATOM 3837 N N . SER B 1 76 ? -14.914 -6.586 -22.906 1 67.94 76 SER B N 1
ATOM 3838 C CA . SER B 1 76 ? -14.359 -5.531 -22.062 1 67.94 76 SER B CA 1
ATOM 3839 C C . SER B 1 76 ? -15.227 -5.297 -20.828 1 67.94 76 SER B C 1
ATOM 3841 O O . SER B 1 76 ? -16.406 -5.66 -20.812 1 67.94 76 SER B O 1
ATOM 3843 N N . LEU B 1 77 ? -14.656 -4.777 -19.812 1 68.69 77 LEU B N 1
ATOM 3844 C CA . LEU B 1 77 ? -15.383 -4.422 -18.594 1 68.69 77 LEU B CA 1
ATOM 3845 C C . LEU B 1 77 ? -16.562 -3.5 -18.922 1 68.69 77 LEU B C 1
ATOM 3847 O O . LEU B 1 77 ? -17.656 -3.666 -18.375 1 68.69 77 LEU B O 1
ATOM 3851 N N . GLU B 1 78 ? -16.312 -2.59 -19.781 1 71.06 78 GLU B N 1
ATOM 3852 C CA . GLU B 1 78 ? -17.359 -1.634 -20.156 1 71.06 78 GLU B CA 1
ATOM 3853 C C . GLU B 1 78 ? -18.516 -2.328 -20.875 1 71.06 78 GLU B C 1
ATOM 3855 O O . GLU B 1 78 ? -19.672 -2.018 -20.609 1 71.06 78 GLU B O 1
ATOM 3860 N N . GLU B 1 79 ? -18.156 -3.303 -21.703 1 76.5 79 GLU B N 1
ATOM 3861 C CA . GLU B 1 79 ? -19.188 -4.062 -22.406 1 76.5 79 GLU B CA 1
ATOM 3862 C C . GLU B 1 79 ? -20.016 -4.91 -21.438 1 76.5 79 GLU B C 1
ATOM 3864 O O . GLU B 1 79 ? -21.234 -4.953 -21.531 1 76.5 79 GLU B O 1
ATOM 3869 N N . ILE B 1 80 ? -19.266 -5.434 -20.547 1 76.62 80 ILE B N 1
ATOM 3870 C CA . ILE B 1 80 ? -19.922 -6.309 -19.594 1 76.62 80 ILE B CA 1
ATOM 3871 C C . ILE B 1 80 ? -20.875 -5.496 -18.719 1 76.62 80 ILE B C 1
ATOM 3873 O O . ILE B 1 80 ? -22 -5.934 -18.422 1 76.62 80 ILE B O 1
ATOM 3877 N N . HIS B 1 81 ? -20.5 -4.273 -18.453 1 81.62 81 HIS B N 1
ATOM 3878 C CA . HIS B 1 81 ? -21.281 -3.465 -17.516 1 81.62 81 HIS B CA 1
ATOM 3879 C C . HIS B 1 81 ? -22.328 -2.637 -18.25 1 81.62 81 HIS B C 1
ATOM 3881 O O . HIS B 1 81 ? -23.156 -1.969 -17.609 1 81.62 81 HIS B O 1
ATOM 3887 N N . SER B 1 82 ? -22.344 -2.727 -19.547 1 82.69 82 SER B N 1
ATOM 3888 C CA . SER B 1 82 ? -23.344 -1.979 -20.312 1 82.69 82 SER B CA 1
ATOM 3889 C C . SER B 1 82 ? -24.438 -2.896 -20.828 1 82.69 82 SER B C 1
ATOM 3891 O O . SER B 1 82 ? -25.547 -2.441 -21.109 1 82.69 82 SER B O 1
ATOM 3893 N N . ASP B 1 83 ? -24.141 -4.191 -20.906 1 87.62 83 ASP B N 1
ATOM 3894 C CA . ASP B 1 83 ? -25.078 -5.172 -21.453 1 87.62 83 ASP B CA 1
ATOM 3895 C C . ASP B 1 83 ? -25.812 -5.898 -20.328 1 87.62 83 ASP B C 1
ATOM 3897 O O . ASP B 1 83 ? -25.203 -6.535 -19.469 1 87.62 83 ASP B O 1
ATOM 3901 N N . LEU B 1 84 ? -27.062 -5.832 -20.422 1 90.12 84 LEU B N 1
ATOM 3902 C CA . LEU B 1 84 ? -27.906 -6.383 -19.375 1 90.12 84 LEU B CA 1
ATOM 3903 C C . LEU B 1 84 ? -27.703 -7.887 -19.234 1 90.12 84 LEU B C 1
ATOM 3905 O O . LEU B 1 84 ? -27.688 -8.422 -18.125 1 90.12 84 LEU B O 1
ATOM 3909 N N . ASN B 1 85 ? -27.609 -8.5 -20.281 1 90.19 85 ASN B N 1
ATOM 3910 C CA . ASN B 1 85 ? -27.406 -9.945 -20.25 1 90.19 85 ASN B CA 1
ATOM 3911 C C . ASN B 1 85 ? -26.047 -10.32 -19.656 1 90.19 85 ASN B C 1
ATOM 3913 O O . ASN B 1 85 ? -25.953 -11.25 -18.859 1 90.19 85 ASN B O 1
ATOM 3917 N N . LEU B 1 86 ? -25.047 -9.617 -20.047 1 89.69 86 LEU B N 1
ATOM 3918 C CA . LEU B 1 86 ? -23.703 -9.883 -19.547 1 89.69 86 LEU B CA 1
ATOM 3919 C C . LEU B 1 86 ? -23.625 -9.57 -18.047 1 89.69 86 LEU B C 1
ATOM 3921 O O . LEU B 1 86 ? -22.938 -10.273 -17.297 1 89.69 86 LEU B O 1
ATOM 3925 N N . LYS B 1 87 ? -24.328 -8.562 -17.641 1 92.5 87 LYS B N 1
ATOM 3926 C CA . LYS B 1 87 ? -24.438 -8.242 -16.234 1 92.5 87 LYS B CA 1
ATOM 3927 C C . LYS B 1 87 ? -25.047 -9.406 -15.445 1 92.5 87 LYS B C 1
ATOM 3929 O O . LYS B 1 87 ? -24.516 -9.812 -14.406 1 92.5 87 LYS B O 1
ATOM 3934 N N . LYS B 1 88 ? -26.109 -9.891 -16.016 1 94.31 88 LYS B N 1
ATOM 3935 C CA . LYS B 1 88 ? -26.797 -10.977 -15.344 1 94.31 88 LYS B CA 1
ATOM 3936 C C . LYS B 1 88 ? -25.922 -12.234 -15.281 1 94.31 88 LYS B C 1
ATOM 3938 O O . LYS B 1 88 ? -25.828 -12.867 -14.227 1 94.31 88 LYS B O 1
ATOM 3943 N N . VAL B 1 89 ? -25.312 -12.539 -16.375 1 92.62 89 VAL B N 1
ATOM 3944 C CA . VAL B 1 89 ? -24.531 -13.773 -16.469 1 92.62 89 VAL B CA 1
ATOM 3945 C C . VAL B 1 89 ? -23.422 -13.766 -15.438 1 92.62 89 VAL B C 1
ATOM 3947 O O . VAL B 1 89 ? -23.266 -14.727 -14.672 1 92.62 89 VAL B O 1
ATOM 3950 N N . HIS B 1 90 ? -22.625 -12.688 -15.336 1 92.62 90 HIS B N 1
ATOM 3951 C CA . HIS B 1 90 ? -21.484 -12.727 -14.422 1 92.62 90 HIS B CA 1
ATOM 3952 C C . HIS B 1 90 ? -21.938 -12.625 -12.969 1 92.62 90 HIS B C 1
ATOM 3954 O O . HIS B 1 90 ? -21.297 -13.164 -12.07 1 92.62 90 HIS B O 1
ATOM 3960 N N . SER B 1 91 ? -23.094 -11.938 -12.734 1 95.44 91 SER B N 1
ATOM 3961 C CA . SER B 1 91 ? -23.625 -11.883 -11.383 1 95.44 91 SER B CA 1
ATOM 3962 C C . SER B 1 91 ? -24.141 -13.242 -10.93 1 95.44 91 SER B C 1
ATOM 3964 O O . SER B 1 91 ? -23.953 -13.625 -9.766 1 95.44 91 SER B O 1
ATOM 3966 N N . ASP B 1 92 ? -24.766 -13.969 -11.898 1 95.5 92 ASP B N 1
ATOM 3967 C CA . ASP B 1 92 ? -25.25 -15.312 -11.594 1 95.5 92 ASP B CA 1
ATOM 3968 C C . ASP B 1 92 ? -24.078 -16.25 -11.273 1 95.5 92 ASP B C 1
ATOM 3970 O O . ASP B 1 92 ? -24.141 -17.016 -10.312 1 95.5 92 ASP B O 1
ATOM 3974 N N . ILE B 1 93 ? -23.078 -16.203 -12.086 1 93.19 93 ILE B N 1
ATOM 3975 C CA . ILE B 1 93 ? -21.906 -17.031 -11.891 1 93.19 93 ILE B CA 1
ATOM 3976 C C . ILE B 1 93 ? -21.25 -16.688 -10.547 1 93.19 93 ILE B C 1
ATOM 3978 O O . ILE B 1 93 ? -20.891 -17.578 -9.773 1 93.19 93 ILE B O 1
ATOM 3982 N N . GLY B 1 94 ? -21.109 -15.391 -10.273 1 94.94 94 GLY B N 1
ATOM 3983 C CA . GLY B 1 94 ? -20.547 -14.961 -9.008 1 94.94 94 GLY B CA 1
ATOM 3984 C C . GLY B 1 94 ? -21.344 -15.43 -7.805 1 94.94 94 GLY B C 1
ATOM 3985 O O . GLY B 1 94 ? -20.766 -15.859 -6.805 1 94.94 94 GLY B O 1
ATOM 3986 N N . TYR B 1 95 ? -22.656 -15.336 -7.941 1 96.25 95 TYR B N 1
ATOM 3987 C CA . TYR B 1 95 ? -23.531 -15.82 -6.887 1 96.25 95 TYR B CA 1
ATOM 3988 C C . TYR B 1 95 ? -23.281 -17.297 -6.609 1 96.25 95 TYR B C 1
ATOM 3990 O O . TYR B 1 95 ? -23.125 -17.703 -5.457 1 96.25 95 TYR B O 1
ATOM 3998 N N . LYS B 1 96 ? -23.203 -18.078 -7.633 1 94.69 96 LYS B N 1
ATOM 3999 C CA . LYS B 1 96 ? -23.016 -19.531 -7.5 1 94.69 96 LYS B CA 1
ATOM 4000 C C . LYS B 1 96 ? -21.672 -19.844 -6.84 1 94.69 96 LYS B C 1
ATOM 4002 O O . LYS B 1 96 ? -21.578 -20.781 -6.043 1 94.69 96 LYS B O 1
ATOM 4007 N N . ILE B 1 97 ? -20.688 -19.078 -7.121 1 93.44 97 ILE B N 1
ATOM 4008 C CA . ILE B 1 97 ? -19.359 -19.281 -6.547 1 93.44 97 ILE B CA 1
ATOM 4009 C C . ILE B 1 97 ? -19.391 -18.922 -5.062 1 93.44 97 ILE B C 1
ATOM 4011 O O . ILE B 1 97 ? -19 -19.734 -4.215 1 93.44 97 ILE B O 1
ATOM 4015 N N . VAL B 1 98 ? -19.906 -17.781 -4.727 1 95.19 98 VAL B N 1
ATOM 4016 C CA . VAL B 1 98 ? -19.781 -17.219 -3.387 1 95.19 98 VAL B CA 1
ATOM 4017 C C . VAL B 1 98 ? -20.75 -17.891 -2.436 1 95.19 98 VAL B C 1
ATOM 4019 O O . VAL B 1 98 ? -20.453 -18.078 -1.251 1 95.19 98 VAL B O 1
ATOM 4022 N N . LYS B 1 99 ? -21.859 -18.312 -2.984 1 94.88 99 LYS B N 1
ATOM 4023 C CA . LYS B 1 99 ? -22.859 -18.969 -2.139 1 94.88 99 LYS B CA 1
ATOM 4024 C C . LYS B 1 99 ? -22.297 -20.234 -1.496 1 94.88 99 LYS B C 1
ATOM 4026 O O . LYS B 1 99 ? -22.734 -20.641 -0.424 1 94.88 99 LYS B O 1
ATOM 4031 N N . ASN B 1 100 ? -21.312 -20.812 -2.094 1 91.19 100 ASN B N 1
ATOM 4032 C CA . ASN B 1 100 ? -20.719 -22.047 -1.607 1 91.19 100 ASN B CA 1
ATOM 4033 C C . ASN B 1 100 ? -19.469 -21.781 -0.765 1 91.19 100 ASN B C 1
ATOM 4035 O O . ASN B 1 100 ? -18.766 -22.703 -0.366 1 91.19 100 ASN B O 1
ATOM 4039 N N . LEU B 1 101 ? -19.156 -20.578 -0.494 1 93.25 101 LEU B N 1
ATOM 4040 C CA . LEU B 1 101 ? -18.016 -20.188 0.338 1 93.25 101 LEU B CA 1
ATOM 4041 C C . LEU B 1 101 ? -18.469 -19.891 1.767 1 93.25 101 LEU B C 1
ATOM 4043 O O . LEU B 1 101 ? -19.656 -19.703 2.021 1 93.25 101 LEU B O 1
ATOM 4047 N N . PRO B 1 102 ? -17.531 -20.016 2.688 1 91.75 102 PRO B N 1
ATOM 4048 C CA . PRO B 1 102 ? -17.891 -19.859 4.102 1 91.75 102 PRO B CA 1
ATOM 4049 C C . PRO B 1 102 ? -18.062 -18.391 4.496 1 91.75 102 PRO B C 1
ATOM 4051 O O . PRO B 1 102 ? -17.391 -17.922 5.426 1 91.75 102 PRO B O 1
ATOM 4054 N N . PHE B 1 103 ? -18.922 -17.719 3.805 1 91.44 103 PHE B N 1
ATOM 4055 C CA . PHE B 1 103 ? -19.234 -16.312 4.07 1 91.44 103 PHE B CA 1
ATOM 4056 C C . PHE B 1 103 ? -20.688 -16.156 4.527 1 91.44 103 PHE B C 1
ATOM 4058 O O . PHE B 1 103 ? -21.453 -17.125 4.523 1 91.44 103 PHE B O 1
ATOM 4065 N N . ASP B 1 104 ? -20.969 -15.039 5.051 1 90.56 104 ASP B N 1
ATOM 4066 C CA . ASP B 1 104 ? -22.344 -14.664 5.336 1 90.56 104 ASP B CA 1
ATOM 4067 C C . ASP B 1 104 ? -23.219 -14.781 4.086 1 90.56 104 ASP B C 1
ATOM 4069 O O . ASP B 1 104 ? -22.797 -14.391 2.994 1 90.56 104 ASP B O 1
ATOM 4073 N N . ASN B 1 105 ? -24.391 -15.344 4.203 1 90.56 105 ASN B N 1
ATOM 4074 C CA . ASN B 1 105 ? -25.281 -15.602 3.084 1 90.56 105 ASN B CA 1
ATOM 4075 C C . ASN B 1 105 ? -25.641 -14.312 2.35 1 90.56 105 ASN B C 1
ATOM 4077 O O . ASN B 1 105 ? -25.922 -14.336 1.146 1 90.56 105 ASN B O 1
ATOM 4081 N N . ASP B 1 106 ? -25.594 -13.258 3.051 1 95 106 ASP B N 1
ATOM 4082 C CA . ASP B 1 106 ? -25.953 -11.984 2.436 1 95 106 ASP B CA 1
ATOM 4083 C C . ASP B 1 106 ? -24.938 -11.594 1.36 1 95 106 ASP B C 1
ATOM 4085 O O . ASP B 1 106 ? -25.281 -10.93 0.383 1 95 106 ASP B O 1
ATOM 4089 N N . MET B 1 107 ? -23.703 -12.016 1.502 1 95.56 107 MET B N 1
ATOM 4090 C CA . MET B 1 107 ? -22.656 -11.625 0.567 1 95.56 107 MET B CA 1
ATOM 4091 C C . MET B 1 107 ? -22.953 -12.156 -0.833 1 95.56 107 MET B C 1
ATOM 4093 O O . MET B 1 107 ? -22.766 -11.438 -1.821 1 95.56 107 MET B O 1
ATOM 4097 N N . SER B 1 108 ? -23.406 -13.43 -0.875 1 97.12 108 SER B N 1
ATOM 4098 C CA . SER B 1 108 ? -23.719 -14 -2.184 1 97.12 108 SER B CA 1
ATOM 4099 C C . SER B 1 108 ? -24.891 -13.273 -2.842 1 97.12 108 SER B C 1
ATOM 4101 O O . SER B 1 108 ? -24.906 -13.086 -4.059 1 97.12 108 SER B O 1
ATOM 4103 N N . LYS B 1 109 ? -25.797 -12.797 -2.064 1 97.88 109 LYS B N 1
ATOM 4104 C CA . LYS B 1 109 ? -26.938 -12.039 -2.592 1 97.88 109 LYS B CA 1
ATOM 4105 C C . LYS B 1 109 ? -26.5 -10.664 -3.074 1 97.88 109 LYS B C 1
ATOM 4107 O O . LYS B 1 109 ? -27 -10.156 -4.078 1 97.88 109 LYS B O 1
ATOM 4112 N N . TYR B 1 110 ? -25.578 -10.039 -2.291 1 98.56 110 TYR B N 1
ATOM 4113 C CA . TYR B 1 110 ? -25.047 -8.75 -2.729 1 98.56 110 TYR B CA 1
ATOM 4114 C C . TYR B 1 110 ? -24.406 -8.867 -4.109 1 98.56 110 TYR B C 1
ATOM 4116 O O . TYR B 1 110 ? -24.578 -7.988 -4.957 1 98.56 110 TYR B O 1
ATOM 4124 N N . ILE B 1 111 ? -23.719 -9.93 -4.332 1 97.69 111 ILE B N 1
ATOM 4125 C CA . ILE B 1 111 ? -23.031 -10.164 -5.598 1 97.69 111 ILE B CA 1
ATOM 4126 C C . ILE B 1 111 ? -24.047 -10.438 -6.695 1 97.69 111 ILE B C 1
ATOM 4128 O O . ILE B 1 111 ? -23.953 -9.891 -7.797 1 97.69 111 ILE B O 1
ATOM 4132 N N . LEU B 1 112 ? -25.062 -11.172 -6.375 1 97.75 112 LEU B N 1
ATOM 4133 C CA . LEU B 1 112 ? -26.109 -11.523 -7.332 1 97.75 112 LEU B CA 1
ATOM 4134 C C . LEU B 1 112 ? -26.812 -10.273 -7.852 1 97.75 112 LEU B C 1
ATOM 4136 O O . LEU B 1 112 ? -27.109 -10.172 -9.047 1 97.75 112 LEU B O 1
ATOM 4140 N N . TYR B 1 113 ? -27.031 -9.305 -6.98 1 98.25 113 TYR B N 1
ATOM 4141 C CA . TYR B 1 113 ? -27.969 -8.242 -7.32 1 98.25 113 TYR B CA 1
ATOM 4142 C C . TYR B 1 113 ? -27.25 -6.906 -7.461 1 98.25 113 TYR B C 1
ATOM 4144 O O . TYR B 1 113 ? -27.875 -5.855 -7.516 1 98.25 113 TYR B O 1
ATOM 4152 N N . HIS B 1 114 ? -25.891 -6.871 -7.562 1 97.94 114 HIS B N 1
ATOM 4153 C CA . HIS B 1 114 ? -25.172 -5.605 -7.516 1 97.94 114 HIS B CA 1
ATOM 4154 C C . HIS B 1 114 ? -25.312 -4.844 -8.836 1 97.94 114 HIS B C 1
ATOM 4156 O O . HIS B 1 114 ? -24.844 -3.709 -8.953 1 97.94 114 HIS B O 1
ATOM 4162 N N . HIS B 1 115 ? -26.031 -5.418 -9.82 1 97.31 115 HIS B N 1
ATOM 4163 C CA . HIS B 1 115 ? -26.266 -4.699 -11.07 1 97.31 115 HIS B CA 1
ATOM 4164 C C . HIS B 1 115 ? -27.75 -4.34 -11.227 1 97.31 115 HIS B C 1
ATOM 4166 O O . HIS B 1 115 ? -28.172 -3.871 -12.289 1 97.31 115 HIS B O 1
ATOM 4172 N N . GLU B 1 116 ? -28.5 -4.566 -10.219 1 97.62 116 GLU B N 1
ATOM 4173 C CA . GLU B 1 116 ? -29.906 -4.184 -10.289 1 97.62 116 GLU B CA 1
ATOM 4174 C C . GLU B 1 116 ? -30.078 -2.666 -10.297 1 97.62 116 GLU B C 1
ATOM 4176 O O . GLU B 1 116 ? -29.219 -1.944 -9.781 1 97.62 116 GLU B O 1
ATOM 4181 N N . ASN B 1 117 ? -31.125 -2.26 -10.914 1 98 117 ASN B N 1
ATOM 4182 C CA . ASN B 1 117 ? -31.547 -0.863 -10.859 1 98 117 ASN B CA 1
ATOM 4183 C C . ASN B 1 117 ? -32.688 -0.656 -9.859 1 98 117 ASN B C 1
ATOM 4185 O O . ASN B 1 117 ? -33.562 -1.497 -9.742 1 98 117 ASN B O 1
ATOM 4189 N N . TYR B 1 118 ? -32.594 0.409 -9.242 1 98.31 118 TYR B N 1
ATOM 4190 C CA . TYR B 1 118 ? -33.562 0.702 -8.188 1 98.31 118 TYR B CA 1
ATOM 4191 C C . TYR B 1 118 ? -34.969 0.648 -8.711 1 98.31 118 TYR B C 1
ATOM 4193 O O . TYR B 1 118 ? -35.906 0.232 -8 1 98.31 118 TYR B O 1
ATOM 4201 N N . ASP B 1 119 ? -35.25 0.986 -9.961 1 97.75 119 ASP B N 1
ATOM 4202 C CA . ASP B 1 119 ? -36.594 1.097 -10.531 1 97.75 119 ASP B CA 1
ATOM 4203 C C . ASP B 1 119 ? -37.062 -0.242 -11.094 1 97.75 119 ASP B C 1
ATOM 4205 O O . ASP B 1 119 ? -38.125 -0.326 -11.695 1 97.75 119 ASP B O 1
ATOM 4209 N N . GLY B 1 120 ? -36.25 -1.226 -11.023 1 97.25 120 GLY B N 1
ATOM 4210 C CA . GLY B 1 120 ? -36.656 -2.553 -11.445 1 97.25 120 GLY B CA 1
ATOM 4211 C C . GLY B 1 120 ? -36.25 -2.873 -12.875 1 97.25 120 GLY B C 1
ATOM 4212 O O . GLY B 1 120 ? -36.594 -3.943 -13.391 1 97.25 120 GLY B O 1
ATOM 4213 N N . SER B 1 121 ? -35.5 -2.064 -13.547 1 96.31 121 SER B N 1
ATOM 4214 C CA . SER B 1 121 ? -35.125 -2.273 -14.945 1 96.31 121 SER B CA 1
ATOM 4215 C C . SER B 1 121 ? -33.781 -3.025 -15.047 1 96.31 121 SER B C 1
ATOM 4217 O O . SER B 1 121 ? -33.188 -3.084 -16.125 1 96.31 121 SER B O 1
ATOM 4219 N N . GLY B 1 122 ? -33.344 -3.525 -13.883 1 95.94 122 GLY B N 1
ATOM 4220 C CA . GLY B 1 122 ? -32.062 -4.262 -13.875 1 95.94 122 GLY B CA 1
ATOM 4221 C C . GLY B 1 122 ? -32.219 -5.684 -14.383 1 95.94 122 GLY B C 1
ATOM 4222 O O . GLY B 1 122 ? -33.25 -6.043 -14.961 1 95.94 122 GLY B O 1
ATOM 4223 N N . PRO B 1 123 ? -31.203 -6.457 -14.227 1 95.81 123 PRO B N 1
ATOM 4224 C CA . PRO B 1 123 ? -31.141 -7.762 -14.883 1 95.81 123 PRO B CA 1
ATOM 4225 C C . PRO B 1 123 ? -32.156 -8.75 -14.352 1 95.81 123 PRO B C 1
ATOM 4227 O O . PRO B 1 123 ? -32.625 -9.633 -15.086 1 95.81 123 PRO B O 1
ATOM 4230 N N . ASN B 1 124 ? -32.562 -8.68 -13.102 1 95.69 124 ASN B N 1
ATOM 4231 C CA . ASN B 1 124 ? -33.5 -9.625 -12.508 1 95.69 124 ASN B CA 1
ATOM 4232 C C . ASN B 1 124 ? -34.875 -9 -12.281 1 95.69 124 ASN B C 1
ATOM 4234 O O . ASN B 1 124 ? -35.75 -9.625 -11.703 1 95.69 124 ASN B O 1
ATOM 4238 N N . PHE B 1 125 ? -35 -7.762 -12.562 1 96 125 PHE B N 1
ATOM 4239 C CA . PHE B 1 125 ? -36.25 -7.027 -12.586 1 96 125 PHE B CA 1
ATOM 4240 C C . PHE B 1 125 ? -36.844 -6.914 -11.188 1 96 125 PHE B C 1
ATOM 4242 O O . PHE B 1 125 ? -38.062 -6.93 -11.023 1 96 125 PHE B O 1
ATOM 4249 N N . ILE B 1 126 ? -36 -6.98 -10.18 1 96.75 126 ILE B N 1
ATOM 4250 C CA . ILE B 1 126 ? -36.438 -6.66 -8.828 1 96.75 126 ILE B CA 1
ATOM 4251 C C . ILE B 1 126 ? -36.188 -5.184 -8.539 1 96.75 126 ILE B C 1
ATOM 4253 O O . ILE B 1 126 ? -35.281 -4.574 -9.117 1 96.75 126 ILE B O 1
ATOM 4257 N N . ALA B 1 127 ? -37.031 -4.629 -7.59 1 97.44 127 ALA B N 1
ATOM 4258 C CA . ALA B 1 127 ? -37 -3.176 -7.434 1 97.44 127 ALA B CA 1
ATOM 4259 C C . ALA B 1 127 ? -36.938 -2.783 -5.961 1 97.44 127 ALA B C 1
ATOM 4261 O O . ALA B 1 127 ? -37.344 -3.564 -5.094 1 97.44 127 ALA B O 1
ATOM 4262 N N . LYS B 1 128 ? -36.406 -1.642 -5.711 1 97.44 128 LYS B N 1
ATOM 4263 C CA . LYS B 1 128 ? -36.5 -0.94 -4.434 1 97.44 128 LYS B CA 1
ATOM 4264 C C . LYS B 1 128 ? -36.094 -1.841 -3.277 1 97.44 128 LYS B C 1
ATOM 4266 O O . LYS B 1 128 ? -35 -2.424 -3.299 1 97.44 128 LYS B O 1
ATOM 4271 N N . ASP B 1 129 ? -36.906 -2.141 -2.371 1 95.94 129 ASP B N 1
ATOM 4272 C CA . ASP B 1 129 ? -36.562 -2.803 -1.123 1 95.94 129 ASP B CA 1
ATOM 4273 C C . ASP B 1 129 ? -36.406 -4.309 -1.329 1 95.94 129 ASP B C 1
ATOM 4275 O O . ASP B 1 129 ? -35.844 -5.004 -0.463 1 95.94 129 ASP B O 1
ATOM 4279 N N . ASP B 1 130 ? -36.75 -4.742 -2.49 1 97.69 130 ASP B N 1
ATOM 4280 C CA . ASP B 1 130 ? -36.531 -6.148 -2.809 1 97.69 130 ASP B CA 1
ATOM 4281 C C . ASP B 1 130 ? -35.031 -6.398 -3.096 1 97.69 130 ASP B C 1
ATOM 4283 O O . ASP B 1 130 ? -34.594 -7.539 -3.051 1 97.69 130 ASP B O 1
ATOM 4287 N N . ILE B 1 131 ? -34.344 -5.352 -3.488 1 98.31 131 ILE B N 1
ATOM 4288 C CA . ILE B 1 131 ? -32.906 -5.426 -3.68 1 98.31 131 ILE B CA 1
ATOM 4289 C C . ILE B 1 131 ? -32.188 -5.25 -2.338 1 98.31 131 ILE B C 1
ATOM 4291 O O . ILE B 1 131 ? -32.406 -4.254 -1.642 1 98.31 131 ILE B O 1
ATOM 4295 N N . PRO B 1 132 ? -31.391 -6.23 -1.936 1 98.25 132 PRO B N 1
ATOM 4296 C CA . PRO B 1 132 ? -30.656 -6.031 -0.679 1 98.25 132 PRO B CA 1
ATOM 4297 C C . PRO B 1 132 ? -29.906 -4.707 -0.64 1 98.25 132 PRO B C 1
ATOM 4299 O O . PRO B 1 132 ? -29.297 -4.309 -1.64 1 98.25 132 PRO B O 1
ATOM 4302 N N . ILE B 1 133 ? -29.922 -4.078 0.485 1 98.44 133 ILE B N 1
ATOM 4303 C CA . ILE B 1 133 ? -29.344 -2.742 0.615 1 98.44 133 ILE B CA 1
ATOM 4304 C C . ILE B 1 133 ? -27.859 -2.781 0.272 1 98.44 133 ILE B C 1
ATOM 4306 O O . ILE B 1 133 ? -27.328 -1.847 -0.336 1 98.44 133 ILE B O 1
ATOM 4310 N N . GLY B 1 134 ? -27.172 -3.877 0.719 1 98.5 134 GLY B N 1
ATOM 4311 C CA . GLY B 1 134 ? -25.766 -4.008 0.407 1 98.5 134 GLY B CA 1
ATOM 4312 C C . GLY B 1 134 ? -25.484 -4.082 -1.082 1 98.5 134 GLY B C 1
ATOM 4313 O O . GLY B 1 134 ? -24.5 -3.523 -1.564 1 98.5 134 GLY B O 1
ATOM 4314 N N . ALA B 1 135 ? -26.344 -4.754 -1.836 1 98.75 135 ALA B N 1
ATOM 4315 C CA . ALA B 1 135 ? -26.219 -4.824 -3.289 1 98.75 135 ALA B CA 1
ATOM 4316 C C . ALA B 1 135 ? -26.391 -3.447 -3.922 1 98.75 135 ALA B C 1
ATOM 4318 O O . ALA B 1 135 ? -25.672 -3.102 -4.871 1 98.75 135 ALA B O 1
ATOM 4319 N N . GLN B 1 136 ? -27.297 -2.697 -3.391 1 98.75 136 GLN B N 1
ATOM 4320 C CA . GLN B 1 136 ? -27.562 -1.354 -3.9 1 98.75 136 GLN B CA 1
ATOM 4321 C C . GLN B 1 136 ? -26.359 -0.435 -3.658 1 98.75 136 GLN B C 1
ATOM 4323 O O . GLN B 1 136 ? -26 0.371 -4.52 1 98.75 136 GLN B O 1
ATOM 4328 N N . ILE B 1 137 ? -25.766 -0.592 -2.496 1 98.81 137 ILE B N 1
ATOM 4329 C CA . ILE B 1 137 ? -24.578 0.199 -2.148 1 98.81 137 ILE B CA 1
ATOM 4330 C C . ILE B 1 137 ? -23.438 -0.147 -3.088 1 98.81 137 ILE B C 1
ATOM 4332 O O . ILE B 1 137 ? -22.797 0.745 -3.648 1 98.81 137 ILE B O 1
ATOM 4336 N N . ILE B 1 138 ? -23.188 -1.455 -3.295 1 98.75 138 ILE B N 1
ATOM 4337 C CA . ILE B 1 138 ? -22.094 -1.913 -4.156 1 98.75 138 ILE B CA 1
ATOM 4338 C C . ILE B 1 138 ? -22.359 -1.475 -5.594 1 98.75 138 ILE B C 1
ATOM 4340 O O . ILE B 1 138 ? -21.438 -1.083 -6.309 1 98.75 138 ILE B O 1
ATOM 4344 N N . ALA B 1 139 ? -23.641 -1.498 -6.008 1 98.5 139 ALA B N 1
ATOM 4345 C CA . ALA B 1 139 ? -24 -1.063 -7.355 1 98.5 139 ALA B CA 1
ATOM 4346 C C . ALA B 1 139 ? -23.578 0.385 -7.594 1 98.5 139 ALA B C 1
ATOM 4348 O O . ALA B 1 139 ? -22.984 0.703 -8.625 1 98.5 139 ALA B O 1
ATOM 4349 N N . LEU B 1 140 ? -23.922 1.203 -6.672 1 98.69 140 LEU B N 1
ATOM 4350 C CA . LEU B 1 140 ? -23.562 2.613 -6.809 1 98.69 140 LEU B CA 1
ATOM 4351 C C . LEU B 1 140 ? -22.062 2.814 -6.723 1 98.69 140 LEU B C 1
ATOM 4353 O O . LEU B 1 140 ? -21.484 3.602 -7.484 1 98.69 140 LEU B O 1
ATOM 4357 N N . GLY B 1 141 ? -21.406 2.139 -5.77 1 98.31 141 GLY B N 1
ATOM 4358 C CA . GLY B 1 141 ? -19.953 2.215 -5.672 1 98.31 141 GLY B CA 1
ATOM 4359 C C . GLY B 1 141 ? -19.25 1.794 -6.945 1 98.31 141 GLY B C 1
ATOM 4360 O O . GLY B 1 141 ? -18.312 2.463 -7.395 1 98.31 141 GLY B O 1
ATOM 4361 N N . ASP B 1 142 ? -19.719 0.695 -7.496 1 96.56 142 ASP B N 1
ATOM 4362 C CA . ASP B 1 142 ? -19.156 0.179 -8.742 1 96.56 142 ASP B CA 1
ATOM 4363 C C . ASP B 1 142 ? -19.375 1.162 -9.891 1 96.56 142 ASP B C 1
ATOM 4365 O O 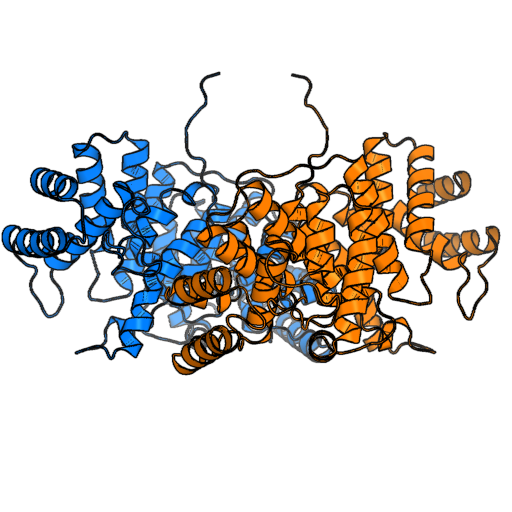. ASP B 1 142 ? -18.453 1.426 -10.672 1 96.56 142 ASP B O 1
ATOM 4369 N N . TYR B 1 143 ? -20.578 1.68 -10 1 96.62 143 TYR B N 1
ATOM 4370 C CA . TYR B 1 143 ? -20.906 2.643 -11.039 1 96.62 143 TYR B CA 1
ATOM 4371 C C . TYR B 1 143 ? -20.016 3.873 -10.953 1 96.62 143 TYR B C 1
ATOM 4373 O O . TYR B 1 143 ? -19.469 4.324 -11.969 1 96.62 143 TYR B O 1
ATOM 4381 N N . PHE B 1 144 ? -19.891 4.402 -9.766 1 97.75 144 PHE B N 1
ATOM 4382 C CA . PHE B 1 144 ? -19.062 5.59 -9.562 1 97.75 144 PHE B CA 1
ATOM 4383 C C . PHE B 1 144 ? -17.625 5.328 -9.977 1 97.75 144 PHE B C 1
ATOM 4385 O O . PHE B 1 144 ? -17.016 6.152 -10.656 1 97.75 144 PHE B O 1
ATOM 4392 N N . GLU B 1 145 ? -17.094 4.203 -9.547 1 95.56 145 GLU B N 1
ATOM 4393 C CA . GLU B 1 145 ? -15.703 3.848 -9.812 1 95.56 145 GLU B CA 1
ATOM 4394 C C . GLU B 1 145 ? -15.43 3.785 -11.312 1 95.56 145 GLU B C 1
ATOM 4396 O O . GLU B 1 145 ? -14.367 4.199 -11.781 1 95.56 145 GLU B O 1
ATOM 4401 N N . ILE B 1 146 ? -16.328 3.305 -12.047 1 92.56 146 ILE B N 1
ATOM 4402 C CA . ILE B 1 146 ? -16.172 3.123 -13.484 1 92.56 146 ILE B CA 1
ATOM 4403 C C . ILE B 1 146 ? -16.359 4.461 -14.195 1 92.56 146 ILE B C 1
ATOM 4405 O O . ILE B 1 146 ? -15.609 4.785 -15.117 1 92.56 146 ILE B O 1
ATOM 4409 N N . ALA B 1 147 ? -17.312 5.246 -13.773 1 94.75 147 ALA B N 1
ATOM 4410 C CA . ALA B 1 147 ? -17.703 6.469 -14.469 1 94.75 147 ALA B CA 1
ATOM 4411 C C . ALA B 1 147 ? -16.703 7.594 -14.203 1 94.75 147 ALA B C 1
ATOM 4413 O O . ALA B 1 147 ? -16.5 8.469 -15.047 1 94.75 147 ALA B O 1
ATOM 4414 N N . HIS B 1 148 ? -16.172 7.562 -12.953 1 95.38 148 HIS B N 1
ATOM 4415 C CA . HIS B 1 148 ? -15.258 8.633 -12.547 1 95.38 148 HIS B CA 1
ATOM 4416 C C . HIS B 1 148 ? -13.961 8.586 -13.344 1 95.38 148 HIS B C 1
ATOM 4418 O O . HIS B 1 148 ? -13.359 7.523 -13.5 1 95.38 148 HIS B O 1
ATOM 4424 N N . LYS B 1 149 ? -13.641 9.773 -13.984 1 90.38 149 LYS B N 1
ATOM 4425 C CA . LYS B 1 149 ? -12.328 9.875 -14.625 1 90.38 149 LYS B CA 1
ATOM 4426 C C . LYS B 1 149 ? -11.211 9.836 -13.594 1 90.38 149 LYS B C 1
ATOM 4428 O O . LYS B 1 149 ? -11.023 10.797 -12.836 1 90.38 149 LYS B O 1
ATOM 4433 N N . ARG B 1 150 ? -10.469 8.875 -13.633 1 86.56 150 ARG B N 1
ATOM 4434 C CA . ARG B 1 150 ? -9.477 8.617 -12.602 1 86.56 150 ARG B CA 1
ATOM 4435 C C . ARG B 1 150 ? -8.523 9.805 -12.453 1 86.56 150 ARG B C 1
ATOM 4437 O O . ARG B 1 150 ? -8.117 10.414 -13.445 1 86.56 150 ARG B O 1
ATOM 4444 N N . LYS B 1 151 ? -8.227 10.227 -11.258 1 86.75 151 LYS B N 1
ATOM 4445 C CA . LYS B 1 151 ? -7.262 11.234 -10.82 1 86.75 151 LYS B CA 1
ATOM 4446 C C . LYS B 1 151 ? -7.766 12.648 -11.117 1 86.75 151 LYS B C 1
ATOM 4448 O O . LYS B 1 151 ? -7.109 13.625 -10.766 1 86.75 151 LYS B O 1
ATOM 4453 N N . ASP B 1 152 ? -8.984 12.758 -11.797 1 91.81 152 ASP B N 1
ATOM 4454 C CA . ASP B 1 152 ? -9.539 14.078 -12.078 1 91.81 152 ASP B CA 1
ATOM 4455 C C . ASP B 1 152 ? -10.359 14.594 -10.898 1 91.81 152 ASP B C 1
ATOM 4457 O O . ASP B 1 152 ? -11.422 14.047 -10.586 1 91.81 152 ASP B O 1
ATOM 4461 N N . ILE B 1 153 ? -9.906 15.633 -10.32 1 92.5 153 ILE B N 1
ATOM 4462 C CA . ILE B 1 153 ? -10.633 16.203 -9.188 1 92.5 153 ILE B CA 1
ATOM 4463 C C . ILE B 1 153 ? -11.031 17.641 -9.508 1 92.5 153 ILE B C 1
ATOM 4465 O O . ILE B 1 153 ? -11.086 18.5 -8.617 1 92.5 153 ILE B O 1
ATOM 4469 N N . SER B 1 154 ? -11.109 17.953 -10.734 1 92.56 154 SER B N 1
ATOM 4470 C CA . SER B 1 154 ? -11.508 19.281 -11.172 1 92.56 154 SER B CA 1
ATOM 4471 C C . SER B 1 154 ? -12.969 19.562 -10.82 1 92.56 154 SER B C 1
ATOM 4473 O O . SER B 1 154 ? -13.75 18.625 -10.625 1 92.56 154 SER B O 1
ATOM 4475 N N . ASN B 1 155 ? -13.289 20.797 -10.742 1 92.69 155 ASN B N 1
ATOM 4476 C CA . ASN B 1 155 ? -14.68 21.172 -10.508 1 92.69 155 ASN B CA 1
ATOM 4477 C C . ASN B 1 155 ? -15.594 20.672 -11.617 1 92.69 155 ASN B C 1
ATOM 4479 O O . ASN B 1 155 ? -16.75 20.328 -11.375 1 92.69 155 ASN B O 1
ATOM 4483 N N . LYS B 1 156 ? -15.055 20.641 -12.781 1 95 156 LYS B N 1
ATOM 4484 C CA . LYS B 1 156 ? -15.82 20.141 -13.922 1 95 156 LYS B CA 1
ATOM 4485 C C . LYS B 1 156 ? -16.172 18.672 -13.734 1 95 156 LYS B C 1
ATOM 4487 O O . LYS B 1 156 ? -17.312 18.266 -13.953 1 95 156 LYS B O 1
ATOM 4492 N N . GLU B 1 157 ? -15.195 17.891 -13.32 1 96.44 157 GLU B N 1
ATOM 4493 C CA . GLU B 1 157 ? -15.43 16.469 -13.094 1 96.44 157 GLU B CA 1
ATOM 4494 C C . GLU B 1 157 ? -16.359 16.234 -11.906 1 96.44 157 GLU B C 1
ATOM 4496 O O . GLU B 1 157 ? -17.234 15.375 -11.961 1 96.44 157 GLU B O 1
ATOM 4501 N N . LYS B 1 158 ? -16.172 16.969 -10.883 1 96.38 158 LYS B N 1
ATOM 4502 C CA . LYS B 1 158 ? -17.047 16.875 -9.719 1 96.38 158 LYS B CA 1
ATOM 4503 C C . LYS B 1 158 ? -18.5 17.156 -10.102 1 96.38 158 LYS B C 1
ATOM 4505 O O . LYS B 1 158 ? -19.406 16.438 -9.695 1 96.38 158 LYS B O 1
ATOM 4510 N N . ALA B 1 159 ? -18.656 18.188 -10.844 1 97.25 159 ALA B N 1
ATOM 4511 C CA . ALA B 1 159 ? -19.984 18.562 -11.297 1 97.25 159 ALA B CA 1
ATOM 4512 C C . ALA B 1 159 ? -20.578 17.469 -12.195 1 97.25 159 ALA B C 1
ATOM 4514 O O . ALA B 1 159 ? -21.766 17.141 -12.078 1 97.25 159 ALA B O 1
ATOM 4515 N N . ARG B 1 160 ? -19.781 16.969 -13.07 1 98 160 ARG B N 1
ATOM 4516 C CA . ARG B 1 160 ? -20.219 15.922 -13.977 1 98 160 ARG B CA 1
ATOM 4517 C C . ARG B 1 160 ? -20.703 14.703 -13.195 1 98 160 ARG B C 1
ATOM 4519 O O . ARG B 1 160 ? -21.797 14.188 -13.453 1 98 160 ARG B O 1
ATOM 4526 N N . MET B 1 161 ? -19.969 14.281 -12.258 1 98.25 161 MET B N 1
ATOM 4527 C CA . MET B 1 161 ? -20.297 13.102 -11.461 1 98.25 161 MET B CA 1
ATOM 4528 C C . MET B 1 161 ? -21.531 13.336 -10.617 1 98.25 161 MET B C 1
ATOM 4530 O O . MET B 1 161 ? -22.391 12.453 -10.484 1 98.25 161 MET B O 1
ATOM 4534 N N . LYS B 1 162 ? -21.609 14.531 -9.992 1 98.38 162 LYS B N 1
ATOM 4535 C CA . LYS B 1 162 ? -22.812 14.867 -9.211 1 98.38 162 LYS B CA 1
ATOM 4536 C C . LYS B 1 162 ? -24.062 14.805 -10.078 1 98.38 162 LYS B C 1
ATOM 4538 O O . LYS B 1 162 ? -25.094 14.273 -9.648 1 98.38 162 LYS B O 1
ATOM 4543 N N . ASN B 1 163 ? -23.922 15.352 -11.266 1 98.44 163 ASN B N 1
ATOM 4544 C CA . ASN B 1 163 ? -25.047 15.336 -12.188 1 98.44 163 ASN B CA 1
ATOM 4545 C C . ASN B 1 163 ? -25.438 13.906 -12.578 1 98.44 163 ASN B C 1
ATOM 4547 O O . ASN B 1 163 ? -26.609 13.586 -12.695 1 98.44 163 ASN B O 1
ATOM 4551 N N . LEU B 1 164 ? -24.453 13.109 -12.812 1 98.12 164 LEU B N 1
ATOM 4552 C CA . LEU B 1 164 ? -24.688 11.711 -13.164 1 98.12 164 LEU B CA 1
ATOM 4553 C C . LEU B 1 164 ? -25.438 10.992 -12.055 1 98.12 164 LEU B C 1
ATOM 4555 O O . LEU B 1 164 ? -26.375 10.234 -12.328 1 98.12 164 LEU B O 1
ATOM 4559 N N . ILE B 1 165 ? -25.062 11.188 -10.812 1 98.5 165 ILE B N 1
ATOM 4560 C CA . ILE B 1 165 ? -25.688 10.523 -9.672 1 98.5 165 ILE B CA 1
ATOM 4561 C C . ILE B 1 165 ? -27.109 11.055 -9.477 1 98.5 165 ILE B C 1
ATOM 4563 O O . ILE B 1 165 ? -28.047 10.281 -9.273 1 98.5 165 ILE B O 1
ATOM 4567 N N . LYS B 1 166 ? -27.25 12.383 -9.602 1 98.31 166 LYS B N 1
ATOM 4568 C CA . LYS B 1 166 ? -28.562 13.008 -9.422 1 98.31 166 LYS B CA 1
ATOM 4569 C C . LYS B 1 166 ? -29.531 12.562 -10.508 1 98.31 166 LYS B C 1
ATOM 4571 O O . LYS B 1 166 ? -30.703 12.281 -10.219 1 98.31 166 LYS B O 1
ATOM 4576 N N . SER B 1 167 ? -29.062 12.477 -11.719 1 98.12 167 SER B N 1
ATOM 4577 C CA . SER B 1 167 ? -29.922 12.141 -12.844 1 98.12 167 SER B CA 1
ATOM 4578 C C . SER B 1 167 ? -30.375 10.688 -12.773 1 98.12 167 SER B C 1
ATOM 4580 O O . SER B 1 167 ? -31.391 10.312 -13.375 1 98.12 167 SER B O 1
ATOM 4582 N N . ASN B 1 168 ? -29.656 9.859 -12.031 1 98.06 168 ASN B N 1
ATOM 4583 C CA . ASN B 1 168 ? -30 8.438 -11.977 1 98.06 168 ASN B CA 1
ATOM 4584 C C . ASN B 1 168 ? -30.672 8.07 -10.656 1 98.06 168 ASN B C 1
ATOM 4586 O O . ASN B 1 168 ? -30.984 6.902 -10.414 1 98.06 168 ASN B O 1
ATOM 4590 N N . LYS B 1 169 ? -30.844 9.117 -9.852 1 97.44 169 LYS B N 1
ATOM 4591 C CA . LYS B 1 169 ? -31.594 8.93 -8.609 1 97.44 169 LYS B CA 1
ATOM 4592 C C . LYS B 1 169 ? -33.031 8.4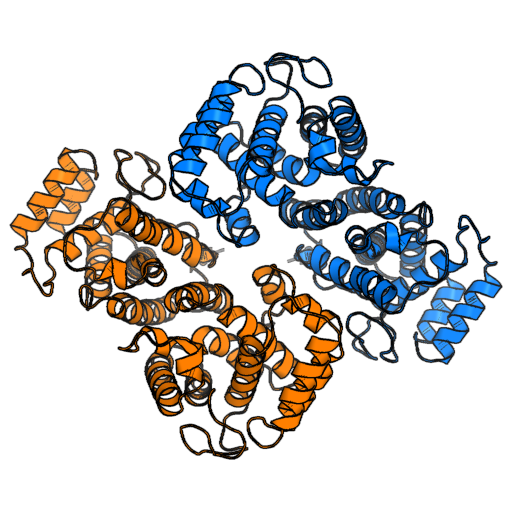69 -8.898 1 97.44 169 LYS B C 1
ATOM 4594 O O . LYS B 1 169 ? -33.688 8.977 -9.805 1 97.44 169 LYS B O 1
ATOM 4599 N N . ASN B 1 170 ? -33.531 7.527 -8.164 1 97.31 170 ASN B N 1
ATOM 4600 C CA . ASN B 1 170 ? -34.844 6.941 -8.258 1 97.31 170 ASN B CA 1
ATOM 4601 C C . ASN B 1 170 ? -35 6.09 -9.516 1 97.31 170 ASN B C 1
ATOM 4603 O O . ASN B 1 170 ? -36.094 5.598 -9.812 1 97.31 170 ASN B O 1
ATOM 4607 N N . LYS B 1 171 ? -33.969 5.914 -10.273 1 97.75 171 LYS B N 1
ATOM 4608 C CA . LYS B 1 171 ? -33.906 5.008 -11.422 1 97.75 171 LYS B CA 1
ATOM 4609 C C . LYS B 1 171 ? -32.938 3.877 -11.188 1 97.75 171 LYS B C 1
ATOM 4611 O O . LYS B 1 171 ? -33.281 2.807 -10.695 1 97.75 171 LYS B O 1
ATOM 4616 N N . LYS B 1 172 ? -31.672 4.215 -11.32 1 97.62 172 LYS B N 1
ATOM 4617 C CA . LYS B 1 172 ? -30.625 3.221 -11.078 1 97.62 172 LYS B CA 1
ATOM 4618 C C . LYS B 1 172 ? -30.328 3.098 -9.586 1 97.62 172 LYS B C 1
ATOM 4620 O O . LYS B 1 172 ? -29.969 2.02 -9.109 1 97.62 172 LYS B O 1
ATOM 4625 N N . PHE B 1 173 ? -30.484 4.238 -8.914 1 98.62 173 PHE B N 1
ATOM 4626 C CA . PHE B 1 173 ? -29.953 4.258 -7.555 1 98.62 173 PHE B CA 1
ATOM 4627 C C . PHE B 1 173 ? -31.062 4.594 -6.559 1 98.62 173 PHE B C 1
ATOM 4629 O O . PHE B 1 173 ? -31.922 5.441 -6.832 1 98.62 173 PHE B O 1
ATOM 4636 N N . ASN B 1 174 ? -31.047 3.928 -5.41 1 98.38 174 ASN B N 1
ATOM 4637 C CA . ASN B 1 174 ? -31.812 4.312 -4.234 1 98.38 174 ASN B CA 1
ATOM 4638 C C . ASN B 1 174 ? -31.547 5.758 -3.83 1 98.38 174 ASN B C 1
ATOM 4640 O O . ASN B 1 174 ? -30.391 6.145 -3.65 1 98.38 174 ASN B O 1
ATOM 4644 N N . PRO B 1 175 ? -32.594 6.555 -3.754 1 98.31 175 PRO B N 1
ATOM 4645 C CA . PRO B 1 175 ? -32.375 7.98 -3.49 1 98.31 175 PRO B CA 1
ATOM 4646 C C . PRO B 1 175 ? -31.609 8.234 -2.203 1 98.31 175 PRO B C 1
ATOM 4648 O O . PRO B 1 175 ? -30.797 9.156 -2.141 1 98.31 175 PRO B O 1
ATOM 4651 N N . GLU B 1 176 ? -31.812 7.457 -1.158 1 98.38 176 GLU B N 1
ATOM 4652 C CA . GLU B 1 176 ? -31.094 7.637 0.098 1 98.38 176 GLU B CA 1
ATOM 4653 C C . GLU B 1 176 ? -29.609 7.316 -0.067 1 98.38 176 GLU B C 1
ATOM 4655 O O . GLU B 1 176 ? -28.75 8.008 0.488 1 98.38 176 GLU B O 1
ATOM 4660 N N . ILE B 1 177 ? -29.328 6.266 -0.79 1 98.75 177 ILE B N 1
ATOM 4661 C CA . ILE B 1 177 ? -27.953 5.852 -1.026 1 98.75 177 ILE B CA 1
ATOM 4662 C C . ILE B 1 177 ? -27.25 6.879 -1.912 1 98.75 177 ILE B C 1
ATOM 4664 O O . ILE B 1 177 ? -26.094 7.242 -1.663 1 98.75 177 ILE B O 1
ATOM 4668 N N . ALA B 1 178 ? -27.922 7.34 -2.941 1 98.75 178 ALA B N 1
ATOM 4669 C CA . ALA B 1 178 ? -27.391 8.383 -3.814 1 98.75 178 ALA B CA 1
ATOM 4670 C C . ALA B 1 178 ? -27.078 9.648 -3.027 1 98.75 178 ALA B C 1
ATOM 4672 O O . ALA B 1 178 ? -26.031 10.266 -3.227 1 98.75 178 ALA B O 1
ATOM 4673 N N . ASP B 1 179 ? -28 10.039 -2.121 1 98.69 179 ASP B N 1
ATOM 4674 C CA . ASP B 1 179 ? -27.797 11.242 -1.312 1 98.69 179 ASP B CA 1
ATOM 4675 C C . ASP B 1 179 ? -26.578 11.094 -0.408 1 98.69 179 ASP B C 1
ATOM 4677 O O . ASP B 1 179 ? -25.844 12.062 -0.186 1 98.69 179 ASP B O 1
ATOM 4681 N N . ALA B 1 180 ? -26.406 9.898 0.123 1 98.5 180 ALA B N 1
ATOM 4682 C CA . ALA B 1 180 ? -25.234 9.633 0.949 1 98.5 180 ALA B CA 1
ATOM 4683 C C . ALA B 1 180 ? -23.953 9.859 0.159 1 98.5 180 ALA B C 1
ATOM 4685 O O . ALA B 1 180 ? -23.016 10.484 0.655 1 98.5 180 ALA B O 1
ATOM 4686 N N . LEU B 1 181 ? -23.891 9.32 -1.064 1 98.75 181 LEU B N 1
ATOM 4687 C CA . LEU B 1 181 ? -22.719 9.516 -1.903 1 98.75 181 LEU B CA 1
ATOM 4688 C C . LEU B 1 181 ? -22.531 10.992 -2.25 1 98.75 181 LEU B C 1
ATOM 4690 O O . LEU B 1 181 ? -21.406 11.5 -2.25 1 98.75 181 LEU B O 1
ATOM 4694 N N . LEU B 1 182 ? -23.641 11.68 -2.562 1 98.5 182 LEU B N 1
ATOM 4695 C CA . LEU B 1 182 ? -23.578 13.102 -2.9 1 98.5 182 LEU B CA 1
ATOM 4696 C C . LEU B 1 182 ? -23 13.906 -1.74 1 98.5 182 LEU B C 1
ATOM 4698 O O . LEU B 1 182 ? -22.234 14.852 -1.952 1 98.5 182 LEU B O 1
ATOM 4702 N N . GLU B 1 183 ? -23.359 13.555 -0.55 1 97.31 183 GLU B N 1
ATOM 4703 C CA . GLU B 1 183 ? -22.797 14.219 0.626 1 97.31 183 GLU B CA 1
ATOM 4704 C C . GLU B 1 183 ? -21.297 13.945 0.761 1 97.31 183 GLU B C 1
ATOM 4706 O O . GLU B 1 183 ? -20.531 14.844 1.116 1 97.31 183 GLU B O 1
ATOM 4711 N N . LEU B 1 184 ? -20.891 12.695 0.531 1 97.06 184 LEU B N 1
ATOM 4712 C CA . LEU B 1 184 ? -19.484 12.352 0.551 1 97.06 184 LEU B CA 1
ATOM 4713 C C . LEU B 1 184 ? -18.703 13.172 -0.478 1 97.06 184 LEU B C 1
ATOM 4715 O O . LEU B 1 184 ? -17.594 13.625 -0.208 1 97.06 184 LEU B O 1
ATOM 4719 N N . MET B 1 185 ? -19.328 13.406 -1.611 1 97.06 185 MET B N 1
ATOM 4720 C CA . MET B 1 185 ? -18.703 14.109 -2.725 1 97.06 185 MET B CA 1
ATOM 4721 C C . MET B 1 185 ? -18.469 15.578 -2.373 1 97.06 185 MET B C 1
ATOM 4723 O O . MET B 1 185 ? -17.703 16.266 -3.041 1 97.06 185 MET B O 1
ATOM 4727 N N . ASP B 1 186 ? -19.109 16.031 -1.297 1 94.25 186 ASP B N 1
ATOM 4728 C CA . ASP B 1 186 ? -18.922 17.422 -0.865 1 94.25 186 ASP B CA 1
ATOM 4729 C C . ASP B 1 186 ? -17.625 17.578 -0.075 1 94.25 186 ASP B C 1
ATOM 4731 O O . ASP B 1 186 ? -17.188 18.703 0.163 1 94.25 186 ASP B O 1
ATOM 4735 N N . THR B 1 187 ? -17.047 16.5 0.342 1 93.62 187 THR B N 1
ATOM 4736 C CA . THR B 1 187 ? -15.805 16.562 1.097 1 93.62 187 THR B CA 1
ATOM 4737 C C . THR B 1 187 ? -14.602 16.469 0.163 1 93.62 187 THR B C 1
ATOM 4739 O O . THR B 1 187 ? -14.625 15.711 -0.811 1 93.62 187 THR B O 1
ATOM 4742 N N . ASP B 1 188 ? -13.547 17.219 0.462 1 92.94 188 ASP B N 1
ATOM 4743 C CA . ASP B 1 188 ? -12.32 17.141 -0.322 1 92.94 188 ASP B CA 1
ATOM 4744 C C . ASP B 1 188 ? -11.648 15.773 -0.17 1 92.94 188 ASP B C 1
ATOM 4746 O O . ASP B 1 188 ? -11.086 15.242 -1.127 1 92.94 188 ASP B O 1
ATOM 4750 N N . LYS B 1 189 ? -11.766 15.242 0.991 1 94.5 189 LYS B N 1
ATOM 4751 C CA . LYS B 1 189 ? -11.102 13.977 1.297 1 94.5 189 LYS B CA 1
ATOM 4752 C C . LYS B 1 189 ? -11.555 12.875 0.347 1 94.5 189 LYS B C 1
ATOM 4754 O O . LYS B 1 189 ? -10.75 12.062 -0.1 1 94.5 189 LYS B O 1
ATOM 4759 N N . PHE B 1 190 ? -12.867 12.836 0.029 1 96.12 190 PHE B N 1
ATOM 4760 C CA . PHE B 1 190 ? -13.406 11.789 -0.828 1 96.12 190 PHE B CA 1
ATOM 4761 C C . PHE B 1 190 ? -12.727 11.797 -2.189 1 96.12 190 PHE B C 1
ATOM 4763 O O . PHE B 1 190 ? -12.281 10.758 -2.674 1 96.12 190 PHE B O 1
ATOM 4770 N N . TRP B 1 191 ? -12.578 12.945 -2.758 1 94.88 191 TRP B N 1
ATOM 4771 C CA . TRP B 1 191 ? -11.977 13.094 -4.078 1 94.88 191 TRP B CA 1
ATOM 4772 C C . TRP B 1 191 ? -10.469 12.852 -4.023 1 94.88 191 TRP B C 1
ATOM 4774 O O . TRP B 1 191 ? -9.906 12.219 -4.922 1 94.88 191 TRP B O 1
ATOM 4784 N N . LEU B 1 192 ? -9.875 13.297 -2.992 1 94 192 LEU B N 1
ATOM 4785 C CA . LEU B 1 192 ? -8.43 13.133 -2.859 1 94 192 LEU B CA 1
ATOM 4786 C C . LEU B 1 192 ? -8.062 11.664 -2.656 1 94 192 LEU B C 1
ATOM 4788 O O . LEU B 1 192 ? -7.086 11.18 -3.229 1 94 192 LEU B O 1
ATOM 4792 N N . ASP B 1 193 ? -8.859 10.953 -1.838 1 94.62 193 ASP B N 1
ATOM 4793 C CA . ASP B 1 193 ? -8.664 9.516 -1.632 1 94.62 193 ASP B CA 1
ATOM 4794 C C . ASP B 1 193 ? -8.672 8.766 -2.959 1 94.62 193 ASP B C 1
ATOM 4796 O O . ASP B 1 193 ? -7.941 7.789 -3.133 1 94.62 193 ASP B O 1
ATOM 4800 N N . LEU B 1 194 ? -9.484 9.219 -3.854 1 93.88 194 LEU B N 1
ATOM 4801 C CA . LEU B 1 194 ? -9.688 8.492 -5.105 1 93.88 194 LEU B CA 1
ATOM 4802 C C . LEU B 1 194 ? -8.68 8.938 -6.156 1 93.88 194 LEU B C 1
ATOM 4804 O O . LEU B 1 194 ? -8.523 8.281 -7.191 1 93.88 194 LEU B O 1
ATOM 4808 N N . SER B 1 195 ? -7.992 10.031 -5.902 1 91.38 195 SER B N 1
ATOM 4809 C CA . SER B 1 195 ? -7.137 10.609 -6.93 1 91.38 195 SER B CA 1
ATOM 4810 C C . SER B 1 195 ? -5.684 10.172 -6.75 1 91.38 195 SER B C 1
ATOM 4812 O O . SER B 1 195 ? -4.883 10.266 -7.68 1 91.38 195 SER B O 1
ATOM 4814 N N . ILE B 1 196 ? -5.324 9.742 -5.547 1 86.5 196 ILE B N 1
ATOM 4815 C CA . ILE B 1 196 ? -3.922 9.445 -5.273 1 86.5 196 ILE B CA 1
ATOM 4816 C C . ILE B 1 196 ? -3.678 7.941 -5.414 1 86.5 196 ILE B C 1
ATOM 4818 O O . ILE B 1 196 ? -4.605 7.141 -5.285 1 86.5 196 ILE B O 1
ATOM 4822 N N . ASN B 1 197 ? -2.449 7.574 -5.754 1 80.38 197 ASN B N 1
ATOM 4823 C CA . ASN B 1 197 ? -2.08 6.172 -5.934 1 80.38 197 ASN B CA 1
ATOM 4824 C C . ASN B 1 197 ? -1.642 5.535 -4.617 1 80.38 197 ASN B C 1
ATOM 4826 O O . ASN B 1 197 ? -0.532 5.008 -4.52 1 80.38 197 ASN B O 1
ATOM 4830 N N . LEU B 1 198 ? -2.496 5.547 -3.607 1 85.81 198 LEU B N 1
ATOM 4831 C CA . LEU B 1 198 ? -2.27 4.934 -2.305 1 85.81 198 LEU B CA 1
ATOM 4832 C C . LEU B 1 198 ? -3.49 4.141 -1.855 1 85.81 198 LEU B C 1
ATOM 4834 O O . LEU B 1 198 ? -3.93 4.262 -0.71 1 85.81 198 LEU B O 1
ATOM 4838 N N . ASN B 1 199 ? -4.043 3.344 -2.826 1 84.5 199 ASN B N 1
ATOM 4839 C CA . ASN B 1 199 ? -5.293 2.625 -2.596 1 84.5 199 ASN B CA 1
ATOM 4840 C C . ASN B 1 199 ? -5.168 1.638 -1.439 1 84.5 199 ASN B C 1
ATOM 4842 O O . ASN B 1 199 ? -6.09 1.498 -0.635 1 84.5 199 ASN B O 1
ATOM 4846 N N . HIS B 1 200 ? -4.039 1.03 -1.389 1 83.62 200 HIS B N 1
ATOM 4847 C CA . HIS B 1 200 ? -3.826 0.072 -0.309 1 83.62 200 HIS B CA 1
ATOM 4848 C C . HIS B 1 200 ? -3.789 0.77 1.047 1 83.62 200 HIS B C 1
ATOM 4850 O O . HIS B 1 200 ? -4.43 0.318 1.999 1 83.62 200 HIS B O 1
ATOM 4856 N N . GLU B 1 201 ? -3.047 1.823 1.152 1 86.31 201 GLU B N 1
ATOM 4857 C CA . GLU B 1 201 ? -2.924 2.58 2.395 1 86.31 201 GLU B CA 1
ATOM 4858 C C . GLU B 1 201 ? -4.277 3.125 2.844 1 86.31 201 GLU B C 1
ATOM 4860 O O . GLU B 1 201 ? -4.617 3.059 4.027 1 86.31 201 GLU B O 1
ATOM 4865 N N . ILE B 1 202 ? -5.035 3.592 1.856 1 90.69 202 ILE B N 1
ATOM 4866 C CA . ILE B 1 202 ? -6.328 4.203 2.141 1 90.69 202 ILE B CA 1
ATOM 4867 C C . ILE B 1 202 ? -7.312 3.129 2.605 1 90.69 202 ILE B C 1
ATOM 4869 O O . ILE B 1 202 ? -8.031 3.322 3.588 1 90.69 202 ILE B O 1
ATOM 4873 N N . LEU B 1 203 ? -7.273 1.998 1.934 1 88.81 203 LEU B N 1
ATOM 4874 C CA . LEU B 1 203 ? -8.18 0.907 2.287 1 88.81 203 LEU B CA 1
ATOM 4875 C C . LEU B 1 203 ? -7.867 0.378 3.684 1 88.81 203 LEU B C 1
ATOM 4877 O O . LEU B 1 203 ? -8.773 -0.041 4.406 1 88.81 203 LEU B O 1
ATOM 4881 N N . ASN B 1 204 ? -6.656 0.387 4.059 1 86.12 204 ASN B N 1
ATOM 4882 C CA . ASN B 1 204 ? -6.242 -0.102 5.367 1 86.12 204 ASN B CA 1
ATOM 4883 C C . ASN B 1 204 ? -6.758 0.795 6.492 1 86.12 204 ASN B C 1
ATOM 4885 O O . ASN B 1 204 ? -6.785 0.389 7.652 1 86.12 204 ASN B O 1
ATOM 4889 N N . LEU B 1 205 ? -7.164 2.002 6.148 1 88.62 205 LEU B N 1
ATOM 4890 C CA . LEU B 1 205 ? -7.637 2.938 7.164 1 88.62 205 LEU B CA 1
ATOM 4891 C C . LEU B 1 205 ? -9.133 2.762 7.418 1 88.62 205 LEU B C 1
ATOM 4893 O O . LEU B 1 205 ? -9.664 3.279 8.406 1 88.62 205 LEU B O 1
ATOM 4897 N N . ILE B 1 206 ? -9.828 2.037 6.488 1 86.31 206 ILE B N 1
ATOM 4898 C CA . ILE B 1 206 ? -11.273 1.924 6.676 1 86.31 206 ILE B CA 1
ATOM 4899 C C . ILE B 1 206 ? -11.641 0.48 7.012 1 86.31 206 ILE B C 1
ATOM 4901 O O . ILE B 1 206 ? -12.82 0.146 7.145 1 86.31 206 ILE B O 1
ATOM 4905 N N . THR B 1 207 ? -10.758 -0.332 7.293 1 74.81 207 THR B N 1
ATOM 4906 C CA . THR B 1 207 ? -11.055 -1.724 7.605 1 74.81 207 THR B CA 1
ATOM 4907 C C . THR B 1 207 ? -12.016 -1.816 8.789 1 74.81 207 THR B C 1
ATOM 4909 O O . THR B 1 207 ? -11.898 -1.054 9.75 1 74.81 207 THR B O 1
ATOM 4912 N N . PRO B 1 208 ? -12.891 -2.762 8.617 1 72.62 208 PRO B N 1
ATOM 4913 C CA . PRO B 1 208 ? -13.891 -2.914 9.68 1 72.62 208 PRO B CA 1
ATOM 4914 C C . PRO B 1 208 ? -13.273 -3.131 11.055 1 72.62 208 PRO B C 1
ATOM 4916 O O . PRO B 1 208 ? -12.148 -3.631 11.156 1 72.62 208 PRO B O 1
ATOM 4919 N N . GLU B 1 209 ? -13.852 -2.676 11.984 1 66.5 209 GLU B N 1
ATOM 4920 C CA . GLU B 1 209 ? -13.438 -2.703 13.383 1 66.5 209 GLU B CA 1
ATOM 4921 C C . GLU B 1 209 ? -13.141 -4.129 13.844 1 66.5 209 GLU B C 1
ATOM 4923 O O . GLU B 1 209 ? -12.172 -4.363 14.57 1 66.5 209 GLU B O 1
ATOM 4928 N N . LYS B 1 210 ? -14.062 -4.969 13.359 1 75.62 210 LYS B N 1
ATOM 4929 C CA . LYS B 1 210 ? -13.844 -6.359 13.742 1 75.62 210 LYS B CA 1
ATOM 4930 C C . LYS B 1 210 ? -13.227 -7.156 12.594 1 75.62 210 LYS B C 1
ATOM 4932 O O . LYS B 1 210 ? -13.875 -7.375 11.562 1 75.62 210 LYS B O 1
ATOM 4937 N N . VAL B 1 211 ? -12.008 -7.484 12.859 1 78.94 211 VAL B N 1
ATOM 4938 C CA . VAL B 1 211 ? -11.305 -8.297 11.875 1 78.94 211 VAL B CA 1
ATOM 4939 C C . VAL B 1 211 ? -11.727 -9.758 12 1 78.94 211 VAL B C 1
ATOM 4941 O O . VAL B 1 211 ? -11.609 -10.352 13.078 1 78.94 211 VAL B O 1
ATOM 4944 N N . LYS B 1 212 ? -12.383 -10.203 10.945 1 87.62 212 LYS B N 1
ATOM 4945 C CA . LYS B 1 212 ? -12.773 -11.609 10.922 1 87.62 212 LYS B CA 1
ATOM 4946 C C . LYS B 1 212 ? -11.578 -12.508 10.586 1 87.62 212 LYS B C 1
ATOM 4948 O O . LYS B 1 212 ? -10.82 -12.219 9.656 1 87.62 212 LYS B O 1
ATOM 4953 N N . VAL B 1 213 ? -11.398 -13.523 11.484 1 92.38 213 VAL B N 1
ATOM 4954 C CA . VAL B 1 213 ? -10.375 -14.531 11.242 1 92.38 213 VAL B CA 1
ATOM 4955 C C . VAL B 1 213 ? -11.031 -15.828 10.781 1 92.38 213 VAL B C 1
ATOM 4957 O O . VAL B 1 213 ? -12.094 -16.219 11.289 1 92.38 213 VAL B O 1
ATOM 4960 N N . ILE B 1 214 ? -10.406 -16.453 9.82 1 92.94 214 ILE B N 1
ATOM 4961 C CA . ILE B 1 214 ? -11.008 -17.672 9.297 1 92.94 214 ILE B CA 1
ATOM 4962 C C . ILE B 1 214 ? -10.164 -18.891 9.695 1 92.94 214 ILE B C 1
ATOM 4964 O O . ILE B 1 214 ? -8.969 -18.75 9.969 1 92.94 214 ILE B O 1
ATOM 4968 N N . THR B 1 215 ? -10.836 -20.031 9.734 1 91.75 215 THR B N 1
ATOM 4969 C CA . THR B 1 215 ? -10.18 -21.281 10.07 1 91.75 215 THR B CA 1
ATOM 4970 C C . THR B 1 215 ? -9.438 -21.859 8.867 1 91.75 215 THR B C 1
ATOM 4972 O O . THR B 1 215 ? -9.648 -21.406 7.734 1 91.75 215 THR B O 1
ATOM 4975 N N . MET B 1 216 ? -8.664 -22.859 9.102 1 93 216 MET B N 1
ATOM 4976 C CA . MET B 1 216 ? -7.949 -23.547 8.023 1 93 216 MET B CA 1
ATOM 4977 C C . MET B 1 216 ? -8.922 -24.25 7.09 1 93 216 MET B C 1
ATOM 4979 O O . MET B 1 216 ? -8.68 -24.344 5.883 1 93 216 MET B O 1
ATOM 4983 N N . LYS B 1 217 ? -9.914 -24.734 7.648 1 92.94 217 LYS B N 1
ATOM 4984 C CA . LYS B 1 217 ? -10.945 -25.391 6.844 1 92.94 217 LYS B CA 1
ATOM 4985 C C . LYS B 1 217 ? -11.602 -24.406 5.887 1 92.94 217 LYS B C 1
ATOM 4987 O O . LYS B 1 217 ? -11.781 -24.703 4.703 1 92.94 217 LYS B O 1
ATOM 4992 N N . GLU B 1 218 ? -11.977 -23.234 6.453 1 94.75 218 GLU B N 1
ATOM 4993 C CA . GLU B 1 218 ? -12.578 -22.188 5.637 1 94.75 218 GLU B CA 1
ATOM 4994 C C . GLU B 1 218 ? -11.609 -21.703 4.562 1 94.75 218 GLU B C 1
ATOM 4996 O O . GLU B 1 218 ? -12 -21.469 3.416 1 94.75 218 GLU B O 1
ATOM 5001 N N . LEU B 1 219 ? -10.398 -21.594 4.949 1 96.19 219 LEU B N 1
ATOM 5002 C CA . LEU B 1 219 ? -9.367 -21.188 3.998 1 96.19 219 LEU B CA 1
ATOM 5003 C C . LEU B 1 219 ? -9.266 -22.188 2.855 1 96.19 219 LEU B C 1
ATOM 5005 O O . LEU B 1 219 ? -9.125 -21.812 1.693 1 96.19 219 LEU B O 1
ATOM 5009 N N . GLY B 1 220 ? -9.281 -23.484 3.197 1 95.75 220 GLY B N 1
ATOM 5010 C CA . GLY B 1 220 ? -9.266 -24.531 2.184 1 95.75 220 GLY B CA 1
ATOM 5011 C C . GLY B 1 220 ? -10.406 -24.422 1.195 1 95.75 220 GLY B C 1
ATOM 5012 O O . GLY B 1 220 ? -10.219 -24.609 -0.008 1 95.75 220 GLY B O 1
ATOM 5013 N N . GLN B 1 221 ? -11.578 -24.078 1.662 1 95.31 221 GLN B N 1
ATOM 5014 C CA . GLN B 1 221 ? -12.758 -23.906 0.81 1 95.31 221 GLN B CA 1
ATOM 5015 C C . GLN B 1 221 ? -12.578 -22.75 -0.156 1 95.31 221 GLN B C 1
ATOM 5017 O O . GLN B 1 221 ? -12.906 -22.859 -1.339 1 95.31 221 GLN B O 1
ATOM 5022 N N . ILE B 1 222 ? -12.102 -21.672 0.388 1 96.44 222 ILE B N 1
ATOM 5023 C CA . ILE B 1 222 ? -11.898 -20.484 -0.43 1 96.44 222 ILE B CA 1
ATOM 5024 C C . ILE B 1 222 ? -10.828 -20.766 -1.487 1 96.44 222 ILE B C 1
ATOM 5026 O O . ILE B 1 222 ? -11.016 -20.453 -2.666 1 96.44 222 ILE B O 1
ATOM 5030 N N . ALA B 1 223 ? -9.742 -21.406 -1.046 1 96.88 223 ALA B N 1
ATOM 5031 C CA . ALA B 1 223 ? -8.656 -21.734 -1.961 1 96.88 223 ALA B CA 1
ATOM 5032 C C . ALA B 1 223 ? -9.133 -22.641 -3.084 1 96.88 223 ALA B C 1
ATOM 5034 O O . ALA B 1 223 ? -8.766 -22.453 -4.246 1 96.88 223 ALA B O 1
ATOM 5035 N N . LYS B 1 224 ? -9.922 -23.609 -2.77 1 95.62 224 LYS B N 1
ATOM 5036 C CA . LYS B 1 224 ? -10.445 -24.531 -3.764 1 95.62 224 LYS B CA 1
ATOM 5037 C C . LYS B 1 224 ? -11.328 -23.812 -4.777 1 95.62 224 LYS B C 1
ATOM 5039 O O . LYS B 1 224 ? -11.266 -24.094 -5.977 1 95.62 224 LYS B O 1
ATOM 5044 N N . ALA B 1 225 ? -12.156 -22.922 -4.27 1 93.69 225 ALA B N 1
ATOM 5045 C CA . ALA B 1 225 ? -13 -22.125 -5.164 1 93.69 225 ALA B CA 1
ATOM 5046 C C . ALA B 1 225 ? -12.156 -21.312 -6.137 1 93.69 225 ALA B C 1
ATOM 5048 O O . ALA B 1 225 ? -12.484 -21.219 -7.324 1 93.69 225 ALA B O 1
ATOM 5049 N N . PHE B 1 226 ? -11.117 -20.719 -5.684 1 94.25 226 PHE B N 1
ATOM 5050 C CA . PHE B 1 226 ? -10.25 -19.922 -6.539 1 94.25 226 PHE B CA 1
ATOM 5051 C C . PHE B 1 226 ? -9.461 -20.812 -7.496 1 94.25 226 PHE B C 1
ATOM 5053 O O . PHE B 1 226 ? -9.164 -20.406 -8.617 1 94.25 226 PHE B O 1
ATOM 5060 N N . ALA B 1 227 ? -9.156 -22.031 -7.051 1 94.5 227 ALA B N 1
ATOM 5061 C CA . ALA B 1 227 ? -8.523 -22.984 -7.957 1 94.5 227 ALA B CA 1
ATOM 5062 C C . ALA B 1 227 ? -9.375 -23.219 -9.195 1 94.5 227 ALA B C 1
ATOM 5064 O O . ALA B 1 227 ? -8.852 -23.328 -10.312 1 94.5 227 ALA B O 1
ATOM 5065 N N . VAL B 1 228 ? -10.641 -23.281 -8.984 1 91.12 228 VAL B N 1
ATOM 5066 C CA . VAL B 1 228 ? -11.57 -23.469 -10.094 1 91.12 228 VAL B CA 1
ATOM 5067 C C . VAL B 1 228 ? -11.516 -22.266 -11.031 1 91.12 228 VAL B C 1
ATOM 5069 O O . VAL B 1 228 ? -11.531 -22.422 -12.258 1 91.12 228 VAL B O 1
ATOM 5072 N N . ILE B 1 229 ? -11.469 -21.078 -10.477 1 89.25 229 ILE B N 1
ATOM 5073 C CA . ILE B 1 229 ? -11.375 -19.844 -11.258 1 89.25 229 ILE B CA 1
ATOM 5074 C C . ILE B 1 229 ? -10.078 -19.844 -12.055 1 89.25 229 ILE B C 1
ATOM 5076 O O . ILE B 1 229 ? -10.07 -19.531 -13.25 1 89.25 229 ILE B O 1
ATOM 5080 N N . ILE B 1 230 ? -9 -20.203 -11.383 1 91.38 230 ILE B N 1
ATOM 5081 C CA . ILE B 1 230 ? -7.676 -20.25 -11.992 1 91.38 230 ILE B CA 1
ATOM 5082 C C . ILE B 1 230 ? -7.691 -21.219 -13.172 1 91.38 230 ILE B C 1
ATOM 5084 O O . ILE B 1 230 ? -7.27 -20.875 -14.273 1 91.38 230 ILE B O 1
ATOM 5088 N N . ASP B 1 231 ? -8.203 -22.422 -12.938 1 89.31 231 ASP B N 1
ATOM 5089 C CA . ASP B 1 231 ? -8.203 -23.484 -13.938 1 89.31 231 ASP B CA 1
ATOM 5090 C C . ASP B 1 231 ? -9.148 -23.156 -15.094 1 89.31 231 ASP B C 1
ATOM 5092 O O . ASP B 1 231 ? -8.969 -23.641 -16.203 1 89.31 231 ASP B O 1
ATOM 5096 N N . GLY B 1 232 ? -10.133 -22.312 -14.797 1 83.94 232 GLY B N 1
ATOM 5097 C CA . GLY B 1 232 ? -11.078 -21.891 -15.828 1 83.94 232 GLY B CA 1
ATOM 5098 C C . GLY B 1 232 ? -10.5 -20.875 -16.797 1 83.94 232 GLY B C 1
ATOM 5099 O O . GLY B 1 232 ? -11.07 -20.625 -17.859 1 83.94 232 GLY B O 1
ATOM 5100 N N . LYS B 1 233 ? -9.406 -20.297 -16.453 1 81.5 233 LYS B N 1
ATOM 5101 C CA . LYS B 1 233 ? -8.766 -19.266 -17.25 1 81.5 233 LYS B CA 1
ATOM 5102 C C . LYS B 1 233 ? -8.32 -19.812 -18.609 1 81.5 233 LYS B C 1
ATOM 5104 O O . LYS B 1 233 ? -8.352 -19.109 -19.609 1 81.5 233 LYS B O 1
ATOM 5109 N N . SER B 1 234 ? -7.945 -21.047 -18.516 1 78 234 SER B N 1
ATOM 5110 C CA . SER B 1 234 ? -7.469 -21.672 -19.75 1 78 234 SER B CA 1
ATOM 5111 C C . SER B 1 234 ? -8.125 -23.031 -19.969 1 78 234 SER B C 1
ATOM 5113 O O . SER B 1 234 ? -8.359 -23.781 -19.016 1 78 234 SER B O 1
ATOM 5115 N N . LYS B 1 235 ? -8.453 -23.297 -21.172 1 69 235 LYS B N 1
ATOM 5116 C CA . LYS B 1 235 ? -9.047 -24.578 -21.531 1 69 235 LYS B CA 1
ATOM 5117 C C . LYS B 1 235 ? -8.07 -25.734 -21.281 1 69 235 LYS B C 1
ATOM 5119 O O . LYS B 1 235 ? -8.484 -26.891 -21.188 1 69 235 LYS B O 1
ATOM 5124 N N . PHE B 1 236 ? -6.879 -25.344 -21.078 1 67.12 236 PHE B N 1
ATOM 5125 C CA . PHE B 1 236 ? -5.828 -26.344 -20.969 1 67.12 236 PHE B CA 1
ATOM 5126 C C . PHE B 1 236 ? -5.641 -26.797 -19.531 1 67.12 236 PHE B C 1
ATOM 5128 O O . PHE B 1 236 ? -5.016 -27.828 -19.266 1 67.12 236 PHE B O 1
ATOM 5135 N N . THR B 1 237 ? -6.258 -26.031 -18.594 1 67.06 237 THR B N 1
ATOM 5136 C CA . THR B 1 237 ? -5.902 -26.297 -17.203 1 67.06 237 THR B CA 1
ATOM 5137 C C . THR B 1 237 ? -7.121 -26.734 -16.391 1 67.06 237 THR B C 1
ATOM 5139 O O . THR B 1 237 ? -7.117 -26.672 -15.164 1 67.06 237 THR B O 1
ATOM 5142 N N . HIS B 1 238 ? -8.148 -27.312 -16.828 1 67.25 238 HIS B N 1
ATOM 5143 C CA . HIS B 1 238 ? -9.445 -27.516 -16.188 1 67.25 238 HIS B CA 1
ATOM 5144 C C . HIS B 1 238 ? -9.281 -28.172 -14.82 1 67.25 238 HIS B C 1
ATOM 5146 O O . HIS B 1 238 ? -9.859 -27.703 -13.836 1 67.25 238 HIS B O 1
ATOM 5152 N N . LEU B 1 239 ? -8.406 -29.156 -14.602 1 83.06 239 LEU B N 1
ATOM 5153 C CA . LEU B 1 239 ? -8.289 -29.812 -13.305 1 83.06 239 LEU B CA 1
ATOM 5154 C C . LEU B 1 239 ? -6.848 -29.781 -12.812 1 83.06 239 LEU B C 1
ATOM 5156 O O . LEU B 1 239 ? -6.48 -30.547 -11.922 1 83.06 239 LEU B O 1
ATOM 5160 N N . HIS B 1 240 ? -6.191 -28.828 -13.227 1 90.94 240 HIS B N 1
ATOM 5161 C CA . HIS B 1 240 ? -4.766 -28.797 -12.93 1 90.94 240 HIS B CA 1
ATOM 5162 C C . HIS B 1 240 ? -4.516 -28.469 -11.461 1 90.94 240 HIS B C 1
ATOM 5164 O O . HIS B 1 240 ? -3.814 -29.203 -10.766 1 90.94 240 HIS B O 1
ATOM 5170 N N . SER B 1 241 ? -5.082 -27.391 -10.938 1 94.38 241 SER B N 1
ATOM 5171 C CA . SER B 1 241 ? -4.836 -26.938 -9.57 1 94.38 241 SER B CA 1
ATOM 5172 C C . SER B 1 241 ? -5.379 -27.938 -8.555 1 94.38 241 SER B C 1
ATOM 5174 O O . SER B 1 241 ? -4.762 -28.188 -7.52 1 94.38 241 SER B O 1
ATOM 5176 N N . ASP B 1 242 ? -6.484 -28.516 -8.906 1 91.81 242 ASP B N 1
ATOM 5177 C CA . ASP B 1 242 ? -7.086 -29.5 -8.016 1 91.81 242 ASP B CA 1
ATOM 5178 C C . ASP B 1 242 ? -6.207 -30.75 -7.898 1 91.81 242 ASP B C 1
ATOM 5180 O O . ASP B 1 242 ? -5.926 -31.219 -6.793 1 91.81 242 ASP B O 1
ATOM 5184 N N . GLY B 1 243 ? -5.82 -31.266 -9.055 1 93 243 GLY B N 1
ATOM 5185 C CA . GLY B 1 243 ? -4.934 -32.438 -9.062 1 93 243 GLY B CA 1
ATOM 5186 C C . GLY B 1 243 ? -3.604 -32.156 -8.383 1 93 243 GLY B C 1
ATOM 5187 O O . GLY B 1 243 ? -3.1 -33 -7.645 1 93 243 GLY B O 1
ATOM 5188 N N . LEU B 1 244 ? -3.082 -31.031 -8.641 1 95.88 244 LEU B N 1
ATOM 5189 C CA . LEU B 1 244 ? -1.815 -30.656 -8.016 1 95.88 244 LEU B CA 1
ATOM 5190 C C . LEU B 1 244 ? -1.959 -30.578 -6.5 1 95.88 244 LEU B C 1
ATOM 5192 O O . LEU B 1 244 ? -1.102 -31.062 -5.766 1 95.88 244 LEU B O 1
ATOM 5196 N N . ALA B 1 245 ? -3.014 -29.859 -6.039 1 96.88 245 ALA B N 1
ATOM 5197 C CA . ALA B 1 245 ? -3.248 -29.734 -4.602 1 96.88 245 ALA B CA 1
ATOM 5198 C C . ALA B 1 245 ? -3.342 -31.094 -3.928 1 96.88 245 ALA B C 1
ATOM 5200 O O . ALA B 1 245 ? -2.795 -31.297 -2.842 1 96.88 245 ALA B O 1
ATOM 5201 N N . ASP B 1 246 ? -3.951 -32.031 -4.57 1 95.25 246 ASP B N 1
ATOM 5202 C CA . ASP B 1 246 ? -4.078 -33.375 -4.039 1 95.25 246 ASP B CA 1
ATOM 5203 C C . ASP B 1 246 ? -2.719 -34.062 -3.959 1 95.25 246 ASP B C 1
ATOM 5205 O O . ASP B 1 246 ? -2.404 -34.719 -2.959 1 95.25 246 ASP B O 1
ATOM 5209 N N . ASN B 1 247 ? -1.983 -34 -5.035 1 96.19 247 ASN B N 1
ATOM 5210 C CA . ASN B 1 247 ? -0.654 -34.594 -5.062 1 96.19 247 ASN B CA 1
ATOM 5211 C C . ASN B 1 247 ? 0.247 -34 -3.98 1 96.19 247 ASN B C 1
ATOM 5213 O O . ASN B 1 247 ? 0.991 -34.75 -3.322 1 96.19 247 ASN B O 1
ATOM 5217 N N . VAL B 1 248 ? 0.201 -32.688 -3.816 1 97.81 248 VAL B N 1
ATOM 5218 C CA . VAL B 1 248 ? 1.016 -32 -2.82 1 97.81 248 VAL B CA 1
ATOM 5219 C C . VAL B 1 248 ? 0.61 -32.438 -1.419 1 97.81 248 VAL B C 1
ATOM 5221 O O . VAL B 1 248 ? 1.468 -32.688 -0.568 1 97.81 248 VAL B O 1
ATOM 5224 N N . TYR B 1 249 ? -0.689 -32.531 -1.177 1 96.81 249 TYR B N 1
ATOM 5225 C CA . TYR B 1 249 ? -1.2 -32.969 0.112 1 96.81 249 TYR B CA 1
ATOM 5226 C C . TYR B 1 249 ? -0.76 -34.406 0.399 1 96.81 249 TYR B C 1
ATOM 5228 O O . TYR B 1 249 ? -0.298 -34.719 1.501 1 96.81 249 TYR B O 1
ATOM 5236 N N . MET B 1 250 ? -0.896 -35.25 -0.541 1 95.62 250 MET B N 1
ATOM 5237 C CA . MET B 1 250 ? -0.505 -36.656 -0.397 1 95.62 250 MET B CA 1
ATOM 5238 C C . MET B 1 250 ? 0.981 -36.781 -0.078 1 95.62 250 MET B C 1
ATOM 5240 O O . MET B 1 250 ? 1.369 -37.531 0.815 1 95.62 250 MET B O 1
ATOM 5244 N N . MET B 1 251 ? 1.718 -36.094 -0.817 1 96.5 251 MET B N 1
ATOM 5245 C CA . MET B 1 251 ? 3.16 -36.094 -0.591 1 96.5 251 MET B CA 1
ATOM 5246 C C . MET B 1 251 ? 3.498 -35.594 0.804 1 96.5 251 MET B C 1
ATOM 5248 O O . MET B 1 251 ? 4.371 -36.125 1.478 1 96.5 251 MET B O 1
ATOM 5252 N N . SER B 1 252 ? 2.854 -34.5 1.192 1 96.88 252 SER B N 1
ATOM 5253 C CA . SER B 1 252 ? 3.074 -33.938 2.516 1 96.88 252 SER B CA 1
ATOM 5254 C C . SER B 1 252 ? 2.814 -34.969 3.613 1 96.88 252 SER B C 1
ATOM 5256 O O . SER B 1 252 ? 3.596 -35.094 4.559 1 96.88 252 SER B O 1
ATOM 5258 N N . LYS B 1 253 ? 1.792 -35.719 3.449 1 95.62 253 LYS B N 1
ATOM 5259 C CA . LYS B 1 253 ? 1.445 -36.75 4.414 1 95.62 253 LYS B CA 1
ATOM 5260 C C . LYS B 1 253 ? 2.484 -37.875 4.41 1 95.62 253 LYS B C 1
ATOM 5262 O O . LYS B 1 253 ? 2.871 -38.375 5.473 1 95.62 253 LYS B O 1
ATOM 5267 N N . TYR B 1 254 ? 2.855 -38.219 3.287 1 96 254 TYR B N 1
ATOM 5268 C CA . TYR B 1 254 ? 3.826 -39.312 3.156 1 96 254 TYR B CA 1
ATOM 5269 C C . TYR B 1 254 ? 5.141 -38.938 3.842 1 96 254 TYR B C 1
ATOM 5271 O O . TYR B 1 254 ? 5.762 -39.781 4.488 1 96 254 TYR B O 1
ATOM 5279 N N . ILE B 1 255 ? 5.598 -37.719 3.613 1 95.12 255 ILE B N 1
ATOM 5280 C CA . ILE B 1 255 ? 6.848 -37.25 4.191 1 95.12 255 ILE B CA 1
ATOM 5281 C C . ILE B 1 255 ? 6.723 -37.188 5.711 1 95.12 255 ILE B C 1
ATOM 5283 O O . ILE B 1 255 ? 7.715 -37.344 6.426 1 95.12 255 ILE B O 1
ATOM 5287 N N . GLY B 1 256 ? 5.5 -36.875 6.223 1 95.94 256 GLY B N 1
ATOM 5288 C CA . GLY B 1 256 ? 5.273 -36.812 7.66 1 95.94 256 GLY B CA 1
ATOM 5289 C C . GLY B 1 256 ? 5.051 -35.406 8.18 1 95.94 256 GLY B C 1
ATOM 5290 O O . GLY B 1 256 ? 5.297 -35.125 9.359 1 95.94 256 GLY B O 1
ATOM 5291 N N . TYR B 1 257 ? 4.703 -34.469 7.316 1 96.5 257 TYR B N 1
ATOM 5292 C CA . TYR B 1 257 ? 4.328 -33.156 7.801 1 96.5 257 TYR B CA 1
ATOM 5293 C C . TYR B 1 257 ? 3.098 -33.219 8.695 1 96.5 257 TYR B C 1
ATOM 5295 O O . TYR B 1 257 ? 2.25 -34.094 8.523 1 96.5 257 TYR B O 1
ATOM 5303 N N . ASP B 1 258 ? 2.988 -32.312 9.719 1 95.81 258 ASP B N 1
ATOM 5304 C CA . ASP B 1 258 ? 1.79 -32.312 10.547 1 95.81 258 ASP B CA 1
ATOM 5305 C C . ASP B 1 258 ? 0.576 -31.828 9.75 1 95.81 258 ASP B C 1
ATOM 5307 O O . ASP B 1 258 ? 0.704 -31.438 8.594 1 95.81 258 ASP B O 1
ATOM 5311 N N . LYS B 1 259 ? -0.557 -31.984 10.32 1 94.19 259 LYS B N 1
ATOM 5312 C CA . LYS B 1 259 ? -1.817 -31.703 9.633 1 94.19 259 LYS B CA 1
ATOM 5313 C C . LYS B 1 259 ? -1.87 -30.266 9.141 1 94.19 259 LYS B C 1
ATOM 5315 O O . LYS B 1 259 ? -2.287 -30.016 8.008 1 94.19 259 LYS B O 1
ATOM 5320 N N . GLN B 1 260 ? -1.511 -29.344 9.938 1 94.81 260 GLN B N 1
ATOM 5321 C CA . GLN B 1 260 ? -1.566 -27.938 9.562 1 94.81 260 GLN B CA 1
ATOM 5322 C C . GLN B 1 260 ? -0.661 -27.641 8.367 1 94.81 260 GLN B C 1
ATOM 5324 O O . GLN B 1 260 ? -1.073 -26.984 7.418 1 94.81 260 GLN B O 1
ATOM 5329 N N . LYS B 1 261 ? 0.558 -28.109 8.484 1 96.31 261 LYS B N 1
ATOM 5330 C CA . LYS B 1 261 ? 1.494 -27.906 7.383 1 96.31 261 LYS B CA 1
ATOM 5331 C C . LYS B 1 261 ? 1 -28.562 6.102 1 96.31 261 LYS B C 1
ATOM 5333 O O . LYS B 1 261 ? 1.136 -28.016 5.012 1 96.31 261 LYS B O 1
ATOM 5338 N N . SER B 1 262 ? 0.436 -29.75 6.215 1 97 262 SER B N 1
ATOM 5339 C CA . SER B 1 262 ? -0.086 -30.469 5.055 1 97 262 SER B CA 1
ATOM 5340 C C . SER B 1 262 ? -1.216 -29.688 4.391 1 97 262 SER B C 1
ATOM 5342 O O . SER B 1 262 ? -1.302 -29.625 3.16 1 97 262 SER B O 1
ATOM 5344 N N . VAL B 1 263 ? -2.047 -29.078 5.215 1 96.5 263 VAL B N 1
ATOM 5345 C CA . VAL B 1 263 ? -3.15 -28.281 4.684 1 96.5 263 VAL B CA 1
ATOM 5346 C C . VAL B 1 263 ? -2.609 -27.016 4.016 1 96.5 263 VAL B C 1
ATOM 5348 O O . VAL B 1 263 ? -3.086 -26.609 2.951 1 96.5 263 VAL B O 1
ATOM 5351 N N . LYS B 1 264 ? -1.659 -26.406 4.637 1 97.69 264 LYS B N 1
ATOM 5352 C CA . LYS B 1 264 ? -1.024 -25.234 4.031 1 97.69 264 LYS B CA 1
ATOM 5353 C C . LYS B 1 264 ? -0.429 -25.578 2.67 1 97.69 264 LYS B C 1
ATOM 5355 O O . LYS B 1 264 ? -0.548 -24.797 1.723 1 97.69 264 LYS B O 1
ATOM 5360 N N . MET B 1 265 ? 0.196 -26.766 2.611 1 98.06 265 MET B N 1
ATOM 5361 C CA . MET B 1 265 ? 0.778 -27.234 1.355 1 98.06 265 MET B CA 1
ATOM 5362 C C . MET B 1 265 ? -0.301 -27.422 0.295 1 98.06 265 MET B C 1
ATOM 5364 O O . MET B 1 265 ? -0.111 -27.062 -0.865 1 98.06 265 MET B O 1
ATOM 5368 N N . LYS B 1 266 ? -1.359 -27.984 0.699 1 98.06 266 LYS B N 1
ATOM 5369 C CA . LYS B 1 266 ? -2.484 -28.172 -0.211 1 98.06 266 LYS B CA 1
ATOM 5370 C C . LYS B 1 266 ? -3.012 -26.844 -0.731 1 98.06 266 LYS B C 1
ATOM 5372 O O . LYS B 1 266 ? -3.301 -26.703 -1.922 1 98.06 266 LYS B O 1
ATOM 5377 N N . ILE B 1 267 ? -3.137 -25.859 0.151 1 98 267 ILE B N 1
ATOM 5378 C CA . ILE B 1 267 ? -3.605 -24.531 -0.202 1 98 267 ILE B CA 1
ATOM 5379 C C . ILE B 1 267 ? -2.641 -23.891 -1.195 1 98 267 ILE B C 1
ATOM 5381 O O . ILE B 1 267 ? -3.066 -23.266 -2.168 1 98 267 ILE B O 1
ATOM 5385 N N . ALA B 1 268 ? -1.355 -24.047 -0.977 1 98.38 268 ALA B N 1
ATOM 5386 C CA . ALA B 1 268 ? -0.361 -23.562 -1.932 1 98.38 268 ALA B CA 1
ATOM 5387 C C . ALA B 1 268 ? -0.572 -24.203 -3.307 1 98.38 268 ALA B C 1
ATOM 5389 O O . ALA B 1 268 ? -0.414 -23.531 -4.332 1 98.38 268 ALA B O 1
ATOM 5390 N N . GLY B 1 269 ? -0.913 -25.438 -3.291 1 98.06 269 GLY B N 1
ATOM 5391 C CA . GLY B 1 269 ? -1.221 -26.125 -4.535 1 98.06 269 GLY B CA 1
ATOM 5392 C C . GLY B 1 269 ? -2.42 -25.531 -5.258 1 98.06 269 GLY B C 1
ATOM 5393 O O . GLY B 1 269 ? -2.363 -25.281 -6.465 1 98.06 269 GLY B O 1
ATOM 5394 N N . TYR B 1 270 ? -3.469 -25.266 -4.484 1 97.56 270 TYR B N 1
ATOM 5395 C CA . TYR B 1 270 ? -4.672 -24.672 -5.062 1 97.56 270 TYR B CA 1
ATOM 5396 C C . TYR B 1 270 ? -4.363 -23.328 -5.711 1 97.56 270 TYR B C 1
ATOM 5398 O O . TYR B 1 270 ? -4.887 -23.016 -6.781 1 97.56 270 TYR B O 1
ATOM 5406 N N . LEU B 1 271 ? -3.457 -22.531 -5.109 1 97.75 271 LEU B N 1
ATOM 5407 C CA . LEU B 1 271 ? -3.348 -21.125 -5.445 1 97.75 271 LEU B CA 1
ATOM 5408 C C . LEU B 1 271 ? -2.068 -20.844 -6.23 1 97.75 271 LEU B C 1
ATOM 5410 O O . LEU B 1 271 ? -1.797 -19.703 -6.605 1 97.75 271 LEU B O 1
ATOM 5414 N N . HIS B 1 272 ? -1.262 -21.875 -6.566 1 97.94 272 HIS B N 1
ATOM 5415 C CA . HIS B 1 272 ? 0.078 -21.703 -7.113 1 97.94 272 HIS B CA 1
ATOM 5416 C C . HIS B 1 272 ? 0.038 -20.938 -8.43 1 97.94 272 HIS B C 1
ATOM 5418 O O . HIS B 1 272 ? 0.988 -20.219 -8.766 1 97.94 272 HIS B O 1
ATOM 5424 N N . ASP B 1 273 ? -1.07 -21.031 -9.133 1 96.31 273 ASP B N 1
ATOM 5425 C CA . ASP B 1 273 ? -1.17 -20.438 -10.461 1 96.31 273 ASP B CA 1
ATOM 5426 C C . ASP B 1 273 ? -2.109 -19.234 -10.453 1 96.31 273 ASP B C 1
ATOM 5428 O O . ASP B 1 273 ? -2.609 -18.828 -11.5 1 96.31 273 ASP B O 1
ATOM 5432 N N . ILE B 1 274 ? -2.389 -18.625 -9.297 1 96.25 274 ILE B N 1
ATOM 5433 C CA . ILE B 1 274 ? -3.326 -17.516 -9.219 1 96.25 274 ILE B CA 1
ATOM 5434 C C . ILE B 1 274 ? -2.805 -16.328 -10.039 1 96.25 274 ILE B C 1
ATOM 5436 O O . ILE B 1 274 ? -3.588 -15.555 -10.586 1 96.25 274 ILE B O 1
ATOM 5440 N N . GLY B 1 275 ? -1.521 -16.219 -10.203 1 95.25 275 GLY B N 1
ATOM 5441 C CA . GLY B 1 275 ? -0.914 -15.172 -11 1 95.25 275 GLY B CA 1
ATOM 5442 C C . GLY B 1 275 ? -1.181 -15.32 -12.492 1 95.25 275 GLY B C 1
ATOM 5443 O O . GLY B 1 275 ? -1.01 -14.367 -13.25 1 95.25 275 GLY B O 1
ATOM 5444 N N . LYS B 1 276 ? -1.616 -16.469 -12.961 1 93.31 276 LYS B N 1
ATOM 5445 C CA . LYS B 1 276 ? -1.946 -16.688 -14.367 1 93.31 276 LYS B CA 1
ATOM 5446 C C . LYS B 1 276 ? -3.139 -15.828 -14.789 1 93.31 276 LYS B C 1
ATOM 5448 O O . LYS B 1 276 ? -3.328 -15.555 -15.977 1 93.31 276 LYS B O 1
ATOM 5453 N N . LEU B 1 277 ? -3.865 -15.469 -13.812 1 90.25 277 LEU B N 1
ATOM 5454 C CA . LEU B 1 277 ? -5.004 -14.609 -14.109 1 90.25 277 LEU B CA 1
ATOM 5455 C C . LEU B 1 277 ? -4.539 -13.281 -14.695 1 90.25 277 LEU B C 1
ATOM 5457 O O . LEU B 1 277 ? -5.309 -12.594 -15.375 1 90.25 277 LEU B O 1
ATOM 5461 N N . ALA B 1 278 ? -3.283 -12.938 -14.477 1 88.75 278 ALA B N 1
ATOM 5462 C CA . ALA B 1 278 ? -2.719 -11.68 -14.977 1 88.75 278 ALA B CA 1
ATOM 5463 C C . ALA B 1 278 ? -2.172 -11.852 -16.391 1 88.75 278 ALA B C 1
ATOM 5465 O O . ALA B 1 278 ? -1.854 -10.867 -17.062 1 88.75 278 ALA B O 1
ATOM 5466 N N . VAL B 1 279 ? -2.076 -13.086 -16.875 1 90.38 279 VAL B N 1
ATOM 5467 C CA . VAL B 1 279 ? -1.509 -13.367 -18.188 1 90.38 279 VAL B CA 1
ATOM 5468 C C . VAL B 1 279 ? -2.613 -13.352 -19.25 1 90.38 279 VAL B C 1
ATOM 5470 O O . VAL B 1 279 ? -3.648 -14 -19.078 1 90.38 279 VAL B O 1
ATOM 5473 N N . PRO B 1 280 ? -2.412 -12.617 -20.328 1 86.81 280 PRO B N 1
ATOM 5474 C CA . PRO B 1 280 ? -3.441 -12.562 -21.375 1 86.81 280 PRO B CA 1
ATOM 5475 C C . PRO B 1 280 ? -3.736 -13.93 -21.984 1 86.81 280 PRO B C 1
ATOM 5477 O O . PRO B 1 280 ? -2.814 -14.711 -22.234 1 86.81 280 PRO B O 1
ATOM 5480 N N . ASN B 1 281 ? -5.004 -14.156 -22.266 1 84.56 281 ASN B N 1
ATOM 5481 C CA . ASN B 1 281 ? -5.422 -15.43 -22.844 1 84.56 281 ASN B CA 1
ATOM 5482 C C . ASN B 1 281 ? -4.812 -15.648 -24.219 1 84.56 281 ASN B C 1
ATOM 5484 O O . ASN B 1 281 ? -4.527 -16.781 -24.609 1 84.56 281 ASN B O 1
ATOM 5488 N N . LYS B 1 282 ? -4.605 -14.508 -24.938 1 85.12 282 LYS B N 1
ATOM 5489 C CA . LYS B 1 282 ? -4.016 -14.602 -26.266 1 85.12 282 LYS B CA 1
ATOM 5490 C C . LYS B 1 282 ? -2.633 -15.25 -26.203 1 85.12 282 LYS B C 1
ATOM 5492 O O . LYS B 1 282 ? -2.182 -15.844 -27.188 1 85.12 282 LYS B O 1
ATOM 5497 N N . ILE B 1 283 ? -2.055 -15.156 -25.031 1 89 283 ILE B N 1
ATOM 5498 C CA . ILE B 1 283 ? -0.733 -15.742 -24.859 1 89 283 ILE B CA 1
ATOM 5499 C C . ILE B 1 283 ? -0.867 -17.141 -24.234 1 89 283 ILE B C 1
ATOM 5501 O O . ILE B 1 283 ? -0.253 -18.094 -24.703 1 89 283 ILE B O 1
ATOM 5505 N N . LEU B 1 284 ? -1.722 -17.312 -23.266 1 85.81 284 LEU B N 1
ATOM 5506 C CA . LEU B 1 284 ? -1.883 -18.562 -22.531 1 85.81 284 LEU B CA 1
ATOM 5507 C C . LEU B 1 284 ? -2.408 -19.656 -23.453 1 85.81 284 LEU B C 1
ATOM 5509 O O . LEU B 1 284 ? -2.01 -20.828 -23.312 1 85.81 284 LEU B O 1
ATOM 5513 N N . ASP B 1 285 ? -3.279 -19.281 -24.344 1 84.19 285 ASP B N 1
ATOM 5514 C CA . ASP B 1 285 ? -3.955 -20.281 -25.188 1 84.19 285 ASP B CA 1
ATOM 5515 C C . ASP B 1 285 ? -3.439 -20.219 -26.625 1 84.19 285 ASP B C 1
ATOM 5517 O O . ASP B 1 285 ? -4.086 -20.734 -27.547 1 84.19 285 ASP B O 1
ATOM 5521 N N . LYS B 1 286 ? -2.396 -19.453 -26.766 1 85.62 286 LYS B N 1
ATOM 5522 C CA . LYS B 1 286 ? -1.859 -19.344 -28.125 1 85.62 286 LYS B CA 1
ATOM 5523 C C . LYS B 1 286 ? -1.552 -20.719 -28.703 1 85.62 286 LYS B C 1
ATOM 5525 O O . LYS B 1 286 ? -0.837 -21.516 -28.078 1 85.62 286 LYS B O 1
ATOM 5530 N N . PRO B 1 287 ? -2.184 -20.859 -29.906 1 82.06 287 PRO B N 1
ATOM 5531 C CA . PRO B 1 287 ? -1.819 -22.109 -30.562 1 82.06 287 PRO B CA 1
ATOM 5532 C C . PRO B 1 287 ? -0.406 -22.094 -31.141 1 82.06 287 PRO B C 1
ATOM 5534 O O . PRO B 1 287 ? 0.014 -21.078 -31.703 1 82.06 287 PRO B O 1
ATOM 5537 N N . GLY B 1 288 ? 0.38 -22.969 -30.875 1 81.75 288 GLY B N 1
ATOM 5538 C CA . GLY B 1 288 ? 1.721 -23 -31.438 1 81.75 288 GLY B CA 1
ATOM 5539 C C . GLY B 1 288 ? 2.793 -22.594 -30.438 1 81.75 288 GLY B C 1
ATOM 5540 O O . GLY B 1 288 ? 2.541 -22.516 -29.234 1 81.75 288 GLY B O 1
ATOM 5541 N N . LYS B 1 289 ? 3.916 -22.281 -31.062 1 88.56 289 LYS B N 1
ATOM 5542 C CA . LYS B 1 289 ? 5.062 -21.969 -30.219 1 88.56 289 LYS B CA 1
ATOM 5543 C C . LYS B 1 289 ? 5.035 -20.516 -29.766 1 88.56 289 LYS B C 1
ATOM 5545 O O . LYS B 1 289 ? 4.684 -19.625 -30.547 1 88.56 289 LYS B O 1
ATOM 5550 N N . LEU B 1 290 ? 5.316 -20.266 -28.516 1 90.44 290 LEU B N 1
ATOM 5551 C CA . LEU B 1 290 ? 5.414 -18.922 -27.953 1 90.44 290 LEU B CA 1
ATOM 5552 C C . LEU B 1 290 ? 6.727 -18.25 -28.359 1 90.44 290 LEU B C 1
ATOM 5554 O O . LEU B 1 290 ? 7.758 -18.922 -28.469 1 90.44 290 LEU B O 1
ATOM 5558 N N . THR B 1 291 ? 6.652 -16.938 -28.719 1 91.5 291 THR B N 1
ATOM 5559 C CA . THR B 1 291 ? 7.883 -16.172 -28.859 1 91.5 291 THR B CA 1
ATOM 5560 C C . THR B 1 291 ? 8.562 -15.984 -27.516 1 91.5 291 THR B C 1
ATOM 5562 O O . THR B 1 291 ? 7.965 -16.25 -26.469 1 91.5 291 THR B O 1
ATOM 5565 N N . SER B 1 292 ? 9.797 -15.641 -27.562 1 89.19 292 SER B N 1
ATOM 5566 C CA . SER B 1 292 ? 10.523 -15.391 -26.328 1 89.19 292 SER B CA 1
ATOM 5567 C C . SER B 1 292 ? 9.844 -14.305 -25.484 1 89.19 292 SER B C 1
ATOM 5569 O O . SER B 1 292 ? 9.789 -14.406 -24.266 1 89.19 292 SER B O 1
ATOM 5571 N N . GLU B 1 293 ? 9.32 -13.359 -26.141 1 89.12 293 GLU B N 1
ATOM 5572 C CA . GLU B 1 293 ? 8.633 -12.266 -25.469 1 89.12 293 GLU B CA 1
ATOM 5573 C C . GLU B 1 293 ? 7.336 -12.742 -24.812 1 89.12 293 GLU B C 1
ATOM 5575 O O . GLU B 1 293 ? 7.008 -12.336 -23.688 1 89.12 293 GLU B O 1
ATOM 5580 N N . GLU B 1 294 ? 6.656 -13.547 -25.531 1 91.88 294 GLU B N 1
ATOM 5581 C CA . GLU B 1 294 ? 5.41 -14.094 -25 1 91.88 294 GLU B CA 1
ATOM 5582 C C . GLU B 1 294 ? 5.676 -14.992 -23.781 1 91.88 294 GLU B C 1
ATOM 5584 O O . GLU B 1 294 ? 4.938 -14.945 -22.797 1 91.88 294 GLU B O 1
ATOM 5589 N N . PHE B 1 295 ? 6.727 -15.727 -23.906 1 90.81 295 PHE B N 1
ATOM 5590 C CA . PHE B 1 295 ? 7.074 -16.609 -22.797 1 90.81 295 PHE B CA 1
ATOM 5591 C C . PHE B 1 295 ? 7.477 -15.805 -21.562 1 90.81 295 PHE B C 1
ATOM 5593 O O . PHE B 1 295 ? 7.176 -16.203 -20.438 1 90.81 295 PHE B O 1
ATOM 5600 N N . ASN B 1 296 ? 8.109 -14.711 -21.812 1 89.5 296 ASN B N 1
ATOM 5601 C CA . ASN B 1 296 ? 8.477 -13.836 -20.703 1 89.5 296 ASN B CA 1
ATOM 5602 C C . ASN B 1 296 ? 7.242 -13.312 -19.969 1 89.5 296 ASN B C 1
ATOM 5604 O O . ASN B 1 296 ? 7.277 -13.102 -18.75 1 89.5 296 ASN B O 1
ATOM 5608 N N . ILE B 1 297 ? 6.234 -13.141 -20.672 1 91.19 297 ILE B N 1
ATOM 5609 C CA . ILE B 1 297 ? 4.98 -12.695 -20.078 1 91.19 297 ILE B CA 1
ATOM 5610 C C . ILE B 1 297 ? 4.395 -13.812 -19.219 1 91.19 297 ILE B C 1
ATOM 5612 O O . ILE B 1 297 ? 3.924 -13.57 -18.109 1 91.19 297 ILE B O 1
ATOM 5616 N N . ILE B 1 298 ? 4.477 -15.047 -19.672 1 92.38 298 ILE B N 1
ATOM 5617 C CA . ILE B 1 298 ? 3.969 -16.188 -18.922 1 92.38 298 ILE B CA 1
ATOM 5618 C C . ILE B 1 298 ? 4.766 -16.359 -17.625 1 92.38 298 ILE B C 1
ATOM 5620 O O . ILE B 1 298 ? 4.199 -16.672 -16.578 1 92.38 298 ILE B O 1
ATOM 5624 N N . LYS B 1 299 ? 6.039 -16.047 -17.734 1 93.12 299 LYS B N 1
ATOM 5625 C CA . LYS B 1 299 ? 6.949 -16.25 -16.609 1 93.12 299 LYS B CA 1
ATOM 5626 C C . LYS B 1 299 ? 6.641 -15.273 -15.484 1 93.12 299 LYS B C 1
ATOM 5628 O O . LYS B 1 299 ? 7.113 -15.445 -14.359 1 93.12 299 LYS B O 1
ATOM 5633 N N . THR B 1 300 ? 5.754 -14.359 -15.727 1 94.06 300 THR B N 1
ATOM 5634 C CA . THR B 1 300 ? 5.445 -13.383 -14.688 1 94.06 300 THR B CA 1
ATOM 5635 C C . THR B 1 300 ? 4.434 -13.953 -13.695 1 94.06 300 THR B C 1
ATOM 5637 O O . THR B 1 300 ? 4.254 -13.414 -12.602 1 94.06 300 THR B O 1
ATOM 5640 N N . HIS B 1 301 ? 3.758 -15.055 -14.055 1 96.06 301 HIS B N 1
ATOM 5641 C CA . HIS B 1 301 ? 2.635 -15.5 -13.242 1 96.06 301 HIS B CA 1
ATOM 5642 C C . HIS B 1 301 ? 3.096 -15.922 -11.852 1 96.06 301 HIS B C 1
ATOM 5644 O O . HIS B 1 301 ? 2.424 -15.641 -10.852 1 96.06 301 HIS B O 1
ATOM 5650 N N . PRO B 1 302 ? 4.285 -16.594 -11.719 1 97.56 302 PRO B N 1
ATOM 5651 C CA . PRO B 1 302 ? 4.699 -16.922 -10.352 1 97.56 302 PRO B CA 1
ATOM 5652 C C . PRO B 1 302 ? 5.035 -15.68 -9.531 1 97.56 302 PRO B C 1
ATOM 5654 O O . PRO B 1 302 ? 4.836 -15.672 -8.312 1 97.56 302 PRO B O 1
ATOM 5657 N N . TYR B 1 303 ? 5.508 -14.633 -10.227 1 96.5 303 TYR B N 1
ATOM 5658 C CA . TYR B 1 303 ? 5.742 -13.367 -9.547 1 96.5 303 TYR B CA 1
ATOM 5659 C C . TYR B 1 303 ? 4.449 -12.812 -8.961 1 96.5 303 TYR B C 1
ATOM 5661 O O . TYR B 1 303 ? 4.395 -12.477 -7.773 1 96.5 303 TYR B O 1
ATOM 5669 N N . TRP B 1 304 ? 3.445 -12.727 -9.727 1 95.69 304 TRP B N 1
ATOM 5670 C CA . TRP B 1 304 ? 2.146 -12.234 -9.273 1 95.69 304 TRP B CA 1
ATOM 5671 C C . TRP B 1 304 ? 1.59 -13.117 -8.156 1 95.69 304 TRP B C 1
ATOM 5673 O O . TRP B 1 304 ? 1.029 -12.609 -7.184 1 95.69 304 TRP B O 1
ATOM 5683 N N . THR B 1 305 ? 1.762 -14.406 -8.344 1 97.94 305 THR B N 1
ATOM 5684 C CA . THR B 1 305 ? 1.289 -15.344 -7.328 1 97.94 305 THR B CA 1
ATOM 5685 C C . THR B 1 305 ? 1.907 -15.023 -5.973 1 97.94 305 THR B C 1
ATOM 5687 O O . THR B 1 305 ? 1.192 -14.859 -4.98 1 97.94 305 THR B O 1
ATOM 5690 N N . LYS B 1 306 ? 3.17 -14.914 -5.992 1 96.94 306 LYS B N 1
ATOM 5691 C CA . LYS B 1 306 ? 3.887 -14.664 -4.746 1 96.94 306 LYS B CA 1
ATOM 5692 C C . LYS B 1 306 ? 3.51 -13.305 -4.156 1 96.94 306 LYS B C 1
ATOM 5694 O O . LYS B 1 306 ? 3.287 -13.188 -2.949 1 96.94 306 LYS B O 1
ATOM 5699 N N . LEU B 1 307 ? 3.463 -12.312 -4.988 1 95.44 307 LEU B N 1
ATOM 5700 C CA . LEU B 1 307 ? 3.137 -10.969 -4.539 1 95.44 307 LEU B CA 1
ATOM 5701 C C . LEU B 1 307 ? 1.723 -10.914 -3.971 1 95.44 307 LEU B C 1
ATOM 5703 O O . LEU B 1 307 ? 1.509 -10.383 -2.877 1 95.44 307 LEU B O 1
ATOM 5707 N N . ILE B 1 308 ? 0.758 -11.469 -4.645 1 95.5 308 ILE B N 1
ATOM 5708 C CA . ILE B 1 308 ? -0.648 -11.438 -4.258 1 95.5 308 ILE B CA 1
ATOM 5709 C C . ILE B 1 308 ? -0.837 -12.188 -2.941 1 95.5 308 ILE B C 1
ATOM 5711 O O . ILE B 1 308 ? -1.414 -11.656 -1.991 1 95.5 308 ILE B O 1
ATOM 5715 N N . LEU B 1 309 ? -0.274 -13.336 -2.846 1 97.75 309 LEU B N 1
ATOM 5716 C CA . LEU B 1 309 ? -0.481 -14.164 -1.659 1 97.75 309 LEU B CA 1
ATOM 5717 C C . LEU B 1 309 ? 0.283 -13.602 -0.466 1 97.75 309 LEU B C 1
ATOM 5719 O O . LEU B 1 309 ? -0.136 -13.766 0.681 1 97.75 309 LEU B O 1
ATOM 5723 N N . SER B 1 310 ? 1.341 -12.883 -0.745 1 96.19 310 SER B N 1
ATOM 5724 C CA . SER B 1 310 ? 2.148 -12.312 0.329 1 96.19 310 SER B CA 1
ATOM 5725 C C . SER B 1 310 ? 1.443 -11.133 0.979 1 96.19 310 SER B C 1
ATOM 5727 O O . SER B 1 310 ? 1.856 -10.664 2.043 1 96.19 310 SER B O 1
ATOM 5729 N N . GLN B 1 311 ? 0.38 -10.648 0.378 1 92.38 311 GLN B N 1
ATOM 5730 C CA . GLN B 1 311 ? -0.381 -9.57 1 1 92.38 311 GLN B CA 1
ATOM 5731 C C . GLN B 1 311 ? -1.134 -10.07 2.23 1 92.38 311 GLN B C 1
ATOM 5733 O O . GLN B 1 311 ? -1.602 -9.273 3.045 1 92.38 311 GLN B O 1
ATOM 5738 N N . VAL B 1 312 ? -1.313 -11.359 2.297 1 94.75 312 VAL B N 1
ATOM 5739 C CA . VAL B 1 312 ? -1.817 -11.977 3.518 1 94.75 312 VAL B CA 1
ATOM 5740 C C . VAL B 1 312 ? -0.66 -12.242 4.48 1 94.75 312 VAL B C 1
ATOM 5742 O O . VAL B 1 312 ? 0.178 -13.109 4.227 1 94.75 312 VAL B O 1
ATOM 5745 N N . LYS B 1 313 ? -0.633 -11.602 5.551 1 91.12 313 LYS B N 1
ATOM 5746 C CA . LYS B 1 313 ? 0.512 -11.633 6.453 1 91.12 313 LYS B CA 1
ATOM 5747 C C . LYS B 1 313 ? 0.849 -13.062 6.871 1 91.12 313 LYS B C 1
ATOM 5749 O O . LYS B 1 313 ? 2.018 -13.453 6.887 1 91.12 313 LYS B O 1
ATOM 5754 N N . SER B 1 314 ? -0.141 -13.852 7.148 1 94.06 314 SER B N 1
ATOM 5755 C CA . SER B 1 314 ? 0.065 -15.211 7.645 1 94.06 314 SER B CA 1
ATOM 5756 C C . SER B 1 314 ? 0.583 -16.125 6.543 1 94.06 314 SER B C 1
ATOM 5758 O O . SER B 1 314 ? 1.038 -17.25 6.82 1 94.06 314 SER B O 1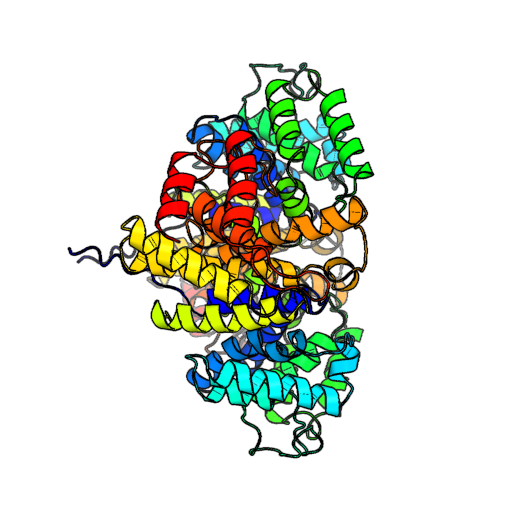
ATOM 5760 N N . PHE B 1 315 ? 0.549 -15.664 5.246 1 96.75 315 PHE B N 1
ATOM 5761 C CA . PHE B 1 315 ? 0.998 -16.469 4.113 1 96.75 315 PHE B CA 1
ATOM 5762 C C . PHE B 1 315 ? 2.457 -16.172 3.785 1 96.75 315 PHE B C 1
ATOM 5764 O O . PHE B 1 315 ? 3.102 -16.922 3.061 1 96.75 315 PHE B O 1
ATOM 5771 N N . ARG B 1 316 ? 2.998 -15.141 4.258 1 93.31 316 ARG B N 1
ATOM 5772 C CA . ARG B 1 316 ? 4.191 -14.492 3.729 1 93.31 316 ARG B CA 1
ATOM 5773 C C . ARG B 1 316 ? 5.379 -15.445 3.717 1 93.31 316 ARG B C 1
ATOM 5775 O O . ARG B 1 316 ? 6.184 -15.43 2.785 1 93.31 316 ARG B O 1
ATOM 5782 N N . HIS B 1 317 ? 5.484 -16.344 4.703 1 93 317 HIS B N 1
ATOM 5783 C CA . HIS B 1 317 ? 6.711 -17.125 4.852 1 93 317 HIS B CA 1
ATOM 5784 C C . HIS B 1 317 ? 6.48 -18.594 4.531 1 93 317 HIS B C 1
ATOM 5786 O O . HIS B 1 317 ? 7.371 -19.422 4.727 1 93 317 HIS B O 1
ATOM 5792 N N . ASP B 1 318 ? 5.305 -18.922 4.039 1 96.19 318 ASP B N 1
ATOM 5793 C CA . ASP B 1 318 ? 5.027 -20.312 3.686 1 96.19 318 ASP B CA 1
ATOM 5794 C C . ASP B 1 318 ? 4.219 -20.406 2.395 1 96.19 318 ASP B C 1
ATOM 5796 O O . ASP B 1 318 ? 4.773 -20.297 1.299 1 96.19 318 ASP B O 1
ATOM 5800 N N . ILE B 1 319 ? 2.896 -20.25 2.514 1 97.81 319 ILE B N 1
ATOM 5801 C CA . ILE B 1 319 ? 2 -20.5 1.389 1 97.81 319 ILE B CA 1
ATOM 5802 C C . ILE B 1 319 ? 2.432 -19.656 0.193 1 97.81 319 ILE B C 1
ATOM 5804 O O . ILE B 1 319 ? 2.508 -20.141 -0.933 1 97.81 319 ILE B O 1
ATOM 5808 N N . ALA B 1 320 ? 2.678 -18.391 0.447 1 98.12 320 ALA B N 1
ATOM 5809 C CA . ALA B 1 320 ? 3.055 -17.469 -0.632 1 98.12 320 ALA B CA 1
ATOM 5810 C C . ALA B 1 320 ? 4.363 -17.906 -1.283 1 98.12 320 ALA B C 1
ATOM 5812 O O . ALA B 1 320 ? 4.508 -17.844 -2.506 1 98.12 320 ALA B O 1
ATOM 5813 N N . GLN B 1 321 ? 5.305 -18.375 -0.469 1 97.75 321 GLN B N 1
ATOM 5814 C CA . GLN B 1 321 ? 6.598 -18.828 -0.984 1 97.75 321 GLN B CA 1
ATOM 5815 C C . GLN B 1 321 ? 6.457 -20.125 -1.768 1 97.75 321 GLN B C 1
ATOM 5817 O O . GLN B 1 321 ? 6.902 -20.219 -2.912 1 97.75 321 GLN B O 1
ATOM 5822 N N . TRP B 1 322 ? 5.812 -21.109 -1.156 1 98.5 322 TRP B N 1
ATOM 5823 C CA . TRP B 1 322 ? 5.676 -22.422 -1.777 1 98.5 322 TRP B CA 1
ATOM 5824 C C . TRP B 1 322 ? 4.941 -22.312 -3.111 1 98.5 322 TRP B C 1
ATOM 5826 O O . TRP B 1 322 ? 5.363 -22.906 -4.105 1 98.5 322 TRP B O 1
ATOM 5836 N N . ALA B 1 323 ? 3.84 -21.5 -3.102 1 98.5 323 ALA B N 1
ATOM 5837 C CA . ALA B 1 323 ? 3.066 -21.328 -4.328 1 98.5 323 ALA B CA 1
ATOM 5838 C C . ALA B 1 323 ? 3.865 -20.547 -5.367 1 98.5 323 ALA B C 1
ATOM 5840 O O . ALA B 1 323 ? 3.896 -20.922 -6.543 1 98.5 323 ALA B O 1
ATOM 5841 N N . GLY B 1 324 ? 4.562 -19.547 -4.945 1 97.94 324 GLY B N 1
ATOM 5842 C CA . GLY B 1 324 ? 5.246 -18.641 -5.859 1 97.94 324 GLY B CA 1
ATOM 5843 C C . GLY B 1 324 ? 6.551 -19.203 -6.387 1 97.94 324 GLY B C 1
ATOM 5844 O O . GLY B 1 324 ? 7.027 -18.781 -7.445 1 97.94 324 GLY B O 1
ATOM 5845 N N . ASN B 1 325 ? 7.156 -20.141 -5.719 1 98.12 325 ASN B N 1
ATOM 5846 C CA . ASN B 1 325 ? 8.469 -20.672 -6.074 1 98.12 325 ASN B CA 1
ATOM 5847 C C . ASN B 1 325 ? 8.359 -21.938 -6.914 1 98.12 325 ASN B C 1
ATOM 5849 O O . ASN B 1 325 ? 9.367 -22.594 -7.184 1 98.12 325 ASN B O 1
ATOM 5853 N N . HIS B 1 326 ? 7.172 -22.266 -7.355 1 97.94 326 HIS B N 1
ATOM 5854 C CA . HIS B 1 326 ? 6.949 -23.594 -7.918 1 97.94 326 HIS B CA 1
ATOM 5855 C C . HIS B 1 326 ? 7.699 -23.766 -9.234 1 97.94 326 HIS B C 1
ATOM 5857 O O . HIS B 1 326 ? 7.875 -24.891 -9.711 1 97.94 326 HIS B O 1
ATOM 5863 N N . HIS B 1 327 ? 8.219 -22.703 -9.844 1 97.69 327 HIS B N 1
ATOM 5864 C CA . HIS B 1 327 ? 9.016 -22.812 -11.062 1 97.69 327 HIS B CA 1
ATOM 5865 C C . HIS B 1 327 ? 10.5 -22.609 -10.781 1 97.69 327 HIS B C 1
ATOM 5867 O O . HIS B 1 327 ? 11.32 -22.625 -11.695 1 97.69 327 HIS B O 1
ATOM 5873 N N . GLU B 1 328 ? 10.875 -22.344 -9.555 1 97.81 328 GLU B N 1
ATOM 5874 C CA . GLU B 1 328 ? 12.281 -22.219 -9.188 1 97.81 328 GLU B CA 1
ATOM 5875 C C . GLU B 1 328 ? 12.977 -23.578 -9.234 1 97.81 328 GLU B C 1
ATOM 5877 O O . GLU B 1 328 ? 12.336 -24.625 -9.055 1 97.81 328 GLU B O 1
ATOM 5882 N N . LYS B 1 329 ? 14.258 -23.609 -9.547 1 97.5 329 LYS B N 1
ATOM 5883 C CA . LYS B 1 329 ? 15.094 -24.797 -9.617 1 97.5 329 LYS B CA 1
ATOM 5884 C C . LYS B 1 329 ? 16.359 -24.641 -8.781 1 97.5 329 LYS B C 1
ATOM 5886 O O . LYS B 1 329 ? 16.953 -23.562 -8.734 1 97.5 329 LYS B O 1
ATOM 5891 N N . LEU B 1 330 ? 16.781 -25.703 -8.242 1 97.25 330 LEU B N 1
ATOM 5892 C CA . LEU B 1 330 ? 17.938 -25.688 -7.363 1 97.25 330 LEU B CA 1
ATOM 5893 C C . LEU B 1 330 ? 19.172 -25.156 -8.086 1 97.25 330 LEU B C 1
ATOM 5895 O O . LEU B 1 330 ? 20.047 -24.531 -7.473 1 97.25 330 LEU B O 1
ATOM 5899 N N . ASN B 1 331 ? 19.266 -25.344 -9.398 1 96.31 331 ASN B N 1
ATOM 5900 C CA . ASN B 1 331 ? 20.438 -24.969 -10.172 1 96.31 331 ASN B CA 1
ATOM 5901 C C . ASN B 1 331 ? 20.375 -23.5 -10.602 1 96.31 331 ASN B C 1
ATOM 5903 O O . ASN B 1 331 ? 21.234 -23.031 -11.359 1 96.31 331 ASN B O 1
ATOM 5907 N N . GLY B 1 332 ? 19.312 -22.75 -10.203 1 94.31 332 GLY B N 1
ATOM 5908 C CA . GLY B 1 332 ? 19.219 -21.328 -10.461 1 94.31 332 GLY B CA 1
ATOM 5909 C C . GLY B 1 332 ? 18.609 -21 -11.82 1 94.31 332 GLY B C 1
ATOM 5910 O O . GLY B 1 332 ? 18.562 -19.828 -12.219 1 94.31 332 GLY B O 1
ATOM 5911 N N . GLN B 1 333 ? 18.125 -21.984 -12.492 1 93.94 333 GLN B N 1
ATOM 5912 C CA . GLN B 1 333 ? 17.625 -21.766 -13.844 1 93.94 333 GLN B CA 1
ATOM 5913 C C . GLN B 1 333 ? 16.109 -21.531 -13.836 1 93.94 333 GLN B C 1
ATOM 5915 O O . GLN B 1 333 ? 15.5 -21.391 -14.898 1 93.94 333 GLN B O 1
ATOM 5920 N N . GLY B 1 334 ? 15.539 -21.5 -12.664 1 95.06 334 GLY B N 1
ATOM 5921 C CA . GLY B 1 334 ? 14.109 -21.25 -12.562 1 95.06 334 GLY B CA 1
ATOM 5922 C C . GLY B 1 334 ? 13.758 -19.781 -12.555 1 95.06 334 GLY B C 1
ATOM 5923 O O . GLY B 1 334 ? 14.594 -18.938 -12.891 1 95.06 334 GLY B O 1
ATOM 5924 N N . TYR B 1 335 ? 12.609 -19.406 -12.297 1 94.75 335 TYR B N 1
ATOM 5925 C CA . TYR B 1 335 ? 12.062 -18.062 -12.266 1 94.75 335 TYR B CA 1
ATOM 5926 C C . TYR B 1 335 ? 10.93 -17.953 -11.25 1 94.75 335 TYR B C 1
ATOM 5928 O O . TYR B 1 335 ? 10.352 -18.953 -10.844 1 94.75 335 TYR B O 1
ATOM 5936 N N . PRO B 1 336 ? 10.656 -16.766 -10.781 1 94.62 336 PRO B N 1
ATOM 5937 C CA . PRO B 1 336 ? 11.117 -15.477 -11.289 1 94.62 336 PRO B CA 1
ATOM 5938 C C . PRO B 1 336 ? 12.328 -14.945 -10.531 1 94.62 336 PRO B C 1
ATOM 5940 O O . PRO B 1 336 ? 12.836 -13.859 -10.844 1 94.62 336 PRO B O 1
ATOM 5943 N N . GLU B 1 337 ? 12.797 -15.648 -9.523 1 95.25 337 GLU B N 1
ATOM 5944 C CA . GLU B 1 337 ? 13.805 -15.094 -8.633 1 95.25 337 GLU B CA 1
ATOM 5945 C C . GLU B 1 337 ? 15.164 -15.758 -8.859 1 95.25 337 GLU B C 1
ATOM 5947 O O . GLU B 1 337 ? 16.172 -15.328 -8.297 1 95.25 337 GLU B O 1
ATOM 5952 N N . LYS B 1 338 ? 15.188 -16.859 -9.664 1 95.31 338 LYS B N 1
ATOM 5953 C CA . LYS B 1 338 ? 16.422 -17.609 -9.914 1 95.31 338 LYS B CA 1
ATOM 5954 C C . LYS B 1 338 ? 17.078 -18.047 -8.609 1 95.31 338 LYS B C 1
ATOM 5956 O O . LYS B 1 338 ? 18.281 -17.859 -8.414 1 95.31 338 LYS B O 1
ATOM 5961 N N . LEU B 1 339 ? 16.25 -18.531 -7.723 1 95.25 339 LEU B N 1
ATOM 5962 C CA . LEU B 1 339 ? 16.734 -19.047 -6.441 1 95.25 339 LEU B CA 1
ATOM 5963 C C . LEU B 1 339 ? 17.672 -20.219 -6.641 1 95.25 339 LEU B C 1
ATOM 5965 O O . LEU B 1 339 ? 17.672 -20.859 -7.695 1 95.25 339 LEU B O 1
ATOM 5969 N N . ARG B 1 340 ? 18.562 -20.516 -5.598 1 93.75 340 ARG B N 1
ATOM 5970 C CA . ARG B 1 340 ? 19.562 -21.578 -5.699 1 93.75 340 ARG B CA 1
ATOM 5971 C C . ARG B 1 340 ? 19.734 -22.297 -4.363 1 93.75 340 ARG B C 1
ATOM 5973 O O . ARG B 1 340 ? 19.609 -21.688 -3.303 1 93.75 340 ARG B O 1
ATOM 5980 N N . GLY B 1 341 ? 19.938 -23.484 -4.531 1 93.56 341 GLY B N 1
ATOM 5981 C CA . GLY B 1 341 ? 20.359 -24.281 -3.395 1 93.56 341 GLY B CA 1
ATOM 5982 C C . GLY B 1 341 ? 19.484 -24.125 -2.178 1 93.56 341 GLY B C 1
ATOM 5983 O O . GLY B 1 341 ? 18.266 -24.359 -2.244 1 93.56 341 GLY B O 1
ATOM 5984 N N . ASN B 1 342 ? 20.078 -23.5 -1.199 1 92.25 342 ASN B N 1
ATOM 5985 C CA . ASN B 1 342 ? 19.438 -23.438 0.105 1 92.25 342 ASN B CA 1
ATOM 5986 C C . ASN B 1 342 ? 18.344 -22.375 0.135 1 92.25 342 ASN B C 1
ATOM 5988 O O . ASN B 1 342 ? 17.578 -22.297 1.095 1 92.25 342 ASN B O 1
ATOM 5992 N N . GLU B 1 343 ? 18.219 -21.609 -0.905 1 94.19 343 GLU B N 1
ATOM 5993 C CA . GLU B 1 343 ? 17.156 -20.625 -0.993 1 94.19 343 GLU B CA 1
ATOM 5994 C C . GLU B 1 343 ? 15.812 -21.281 -1.314 1 94.19 343 GLU B C 1
ATOM 5996 O O . GLU B 1 343 ? 14.758 -20.656 -1.17 1 94.19 343 GLU B O 1
ATOM 6001 N N . ILE B 1 344 ? 15.867 -22.547 -1.75 1 96.69 344 ILE B N 1
ATOM 6002 C CA . ILE B 1 344 ? 14.68 -23.312 -2.109 1 96.69 344 ILE B CA 1
ATOM 6003 C C . ILE B 1 344 ? 14.422 -24.391 -1.058 1 96.69 344 ILE B C 1
ATOM 6005 O O . ILE B 1 344 ? 15.281 -25.234 -0.808 1 96.69 344 ILE B O 1
ATOM 6009 N N . THR B 1 345 ? 13.328 -24.328 -0.454 1 97.31 345 THR B N 1
ATOM 6010 C CA . THR B 1 345 ? 13.016 -25.25 0.632 1 97.31 345 THR B CA 1
ATOM 6011 C C . THR B 1 345 ? 12.508 -26.578 0.083 1 97.31 345 THR B C 1
ATOM 6013 O O . THR B 1 345 ? 12.258 -26.703 -1.117 1 97.31 345 THR B O 1
ATOM 6016 N N . GLU B 1 346 ? 12.461 -27.484 0.974 1 97.31 346 GLU B N 1
ATOM 6017 C CA . GLU B 1 346 ? 11.875 -28.766 0.622 1 97.31 346 GLU B CA 1
ATOM 6018 C C . GLU B 1 346 ? 10.445 -28.609 0.102 1 97.31 346 GLU B C 1
ATOM 6020 O O . GLU B 1 346 ? 10.07 -29.219 -0.901 1 97.31 346 GLU B O 1
ATOM 6025 N N . GLU B 1 347 ? 9.656 -27.75 0.795 1 98 347 GLU B N 1
ATOM 6026 C CA . GLU B 1 347 ? 8.266 -27.484 0.422 1 98 347 GLU B CA 1
ATOM 6027 C C . GLU B 1 347 ? 8.18 -26.891 -0.978 1 98 347 GLU B C 1
ATOM 6029 O O . GLU B 1 347 ? 7.324 -27.281 -1.774 1 98 347 GLU B O 1
ATOM 6034 N N . ASP B 1 348 ? 9.102 -25.969 -1.269 1 98.19 348 ASP B N 1
ATOM 6035 C CA . ASP B 1 348 ? 9.164 -25.375 -2.602 1 98.19 348 ASP B CA 1
ATOM 6036 C C . ASP B 1 348 ? 9.305 -26.453 -3.674 1 98.19 348 ASP B C 1
ATOM 6038 O O . ASP B 1 348 ? 8.602 -26.422 -4.688 1 98.19 348 ASP B O 1
ATOM 6042 N N . GLN B 1 349 ? 10.227 -27.344 -3.453 1 97.94 349 GLN B N 1
ATOM 6043 C CA . GLN B 1 349 ? 10.531 -28.391 -4.418 1 97.94 349 GLN B CA 1
ATOM 6044 C C . GLN B 1 349 ? 9.359 -29.344 -4.586 1 97.94 349 GLN B C 1
ATOM 6046 O O . GLN B 1 349 ? 9.086 -29.812 -5.691 1 97.94 349 GLN B O 1
ATOM 6051 N N . ILE B 1 350 ? 8.719 -29.625 -3.488 1 97.88 350 ILE B N 1
ATOM 6052 C CA . ILE B 1 350 ? 7.578 -30.531 -3.529 1 97.88 350 ILE B CA 1
ATOM 6053 C C . ILE B 1 350 ? 6.484 -29.953 -4.418 1 97.88 350 ILE B C 1
ATOM 6055 O O . ILE B 1 350 ? 5.949 -30.641 -5.289 1 97.88 350 ILE B O 1
ATOM 6059 N N . VAL B 1 351 ? 6.129 -28.641 -4.211 1 98.38 351 VAL B N 1
ATOM 6060 C CA . VAL B 1 351 ? 5.109 -28 -5.031 1 98.38 351 VAL B CA 1
ATOM 6061 C C . VAL B 1 351 ? 5.555 -27.984 -6.492 1 98.38 351 VAL B C 1
ATOM 6063 O O . VAL B 1 351 ? 4.762 -28.25 -7.395 1 98.38 351 VAL B O 1
ATOM 6066 N N . GLY B 1 352 ? 6.809 -27.703 -6.719 1 98.12 352 GLY B N 1
ATOM 6067 C CA . GLY B 1 352 ? 7.352 -27.672 -8.07 1 98.12 352 GLY B CA 1
ATOM 6068 C C . GLY B 1 352 ? 7.277 -29 -8.781 1 98.12 352 GLY B C 1
ATOM 6069 O O . GLY B 1 352 ? 6.824 -29.078 -9.93 1 98.12 352 GLY B O 1
ATOM 6070 N N . ILE B 1 353 ? 7.711 -30.078 -8.133 1 97.75 353 ILE B N 1
ATOM 6071 C CA . ILE B 1 353 ? 7.711 -31.422 -8.719 1 97.75 353 ILE B CA 1
ATOM 6072 C C . ILE B 1 353 ? 6.277 -31.859 -9.008 1 97.75 353 ILE B C 1
ATOM 6074 O O . ILE B 1 353 ? 5.996 -32.406 -10.07 1 97.75 353 ILE B O 1
ATOM 6078 N N . CYS B 1 354 ? 5.391 -31.594 -8.07 1 97.62 354 CYS B N 1
ATOM 6079 C CA . CYS B 1 354 ? 3.992 -31.969 -8.25 1 97.62 354 CYS B CA 1
ATOM 6080 C C . CYS B 1 354 ? 3.373 -31.203 -9.414 1 97.62 354 CYS B C 1
ATOM 6082 O O . CYS B 1 354 ? 2.547 -31.75 -10.148 1 97.62 354 CYS B O 1
ATOM 6084 N N . ASP B 1 355 ? 3.719 -29.953 -9.539 1 97.62 355 ASP B N 1
ATOM 6085 C CA . ASP B 1 355 ? 3.217 -29.141 -10.641 1 97.62 355 ASP B CA 1
ATOM 6086 C C . ASP B 1 355 ? 3.625 -29.734 -11.992 1 97.62 355 ASP B C 1
ATOM 6088 O O . ASP B 1 355 ? 2.799 -29.859 -12.898 1 97.62 355 ASP B O 1
ATOM 6092 N N . ILE B 1 356 ? 4.883 -30.078 -12.141 1 96.81 356 ILE B N 1
ATOM 6093 C CA . ILE B 1 356 ? 5.402 -30.641 -13.383 1 96.81 356 ILE B CA 1
ATOM 6094 C C . ILE B 1 356 ? 4.738 -31.984 -13.656 1 96.81 356 ILE B C 1
ATOM 6096 O O . ILE B 1 356 ? 4.301 -32.25 -14.781 1 96.81 356 ILE B O 1
ATOM 6100 N N . TYR B 1 357 ? 4.688 -32.812 -12.609 1 96.75 357 TYR B N 1
ATOM 6101 C CA . TYR B 1 357 ? 4.062 -34.125 -12.758 1 96.75 357 TYR B CA 1
ATOM 6102 C C . TYR B 1 357 ? 2.621 -34 -13.234 1 96.75 357 TYR B C 1
ATOM 6104 O O . TYR B 1 357 ? 2.207 -34.656 -14.188 1 96.75 357 TYR B O 1
ATOM 6112 N N . GLN B 1 358 ? 1.86 -33.125 -12.523 1 95.19 358 GLN B N 1
ATOM 6113 C CA . GLN B 1 358 ? 0.454 -32.938 -12.852 1 95.19 358 GLN B CA 1
ATOM 6114 C C . GLN B 1 358 ? 0.293 -32.469 -14.297 1 95.19 358 GLN B C 1
ATOM 6116 O O . GLN B 1 358 ? -0.61 -32.906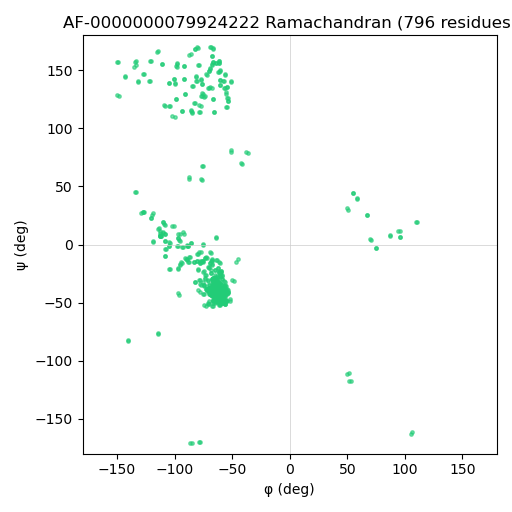 -15.008 1 95.19 358 GLN B O 1
ATOM 6121 N N . ALA B 1 359 ? 1.152 -31.547 -14.734 1 92.69 359 ALA B N 1
ATOM 6122 C CA . ALA B 1 359 ? 1.1 -31.031 -16.094 1 92.69 359 ALA B CA 1
ATOM 6123 C C . ALA B 1 359 ? 1.371 -32.125 -17.109 1 92.69 359 ALA B C 1
ATOM 6125 O O . ALA B 1 359 ? 0.799 -32.156 -18.203 1 92.69 359 ALA B O 1
ATOM 6126 N N . LEU B 1 360 ? 2.256 -33.031 -16.781 1 94.19 360 LEU B N 1
ATOM 6127 C CA . LEU B 1 360 ? 2.672 -34.094 -17.703 1 94.19 360 LEU B CA 1
ATOM 6128 C C . LEU B 1 360 ? 1.588 -35.188 -17.812 1 94.19 360 LEU B C 1
ATOM 6130 O O . LEU B 1 360 ? 1.394 -35.75 -18.891 1 94.19 360 LEU B O 1
ATOM 6134 N N . ILE B 1 361 ? 0.869 -35.438 -16.781 1 93.25 361 ILE B N 1
ATOM 6135 C CA . ILE B 1 361 ? -0.03 -36.562 -16.781 1 93.25 361 ILE B CA 1
ATOM 6136 C C . ILE B 1 361 ? -1.438 -36.125 -17.172 1 93.25 361 ILE B C 1
ATOM 6138 O O . ILE B 1 361 ? -2.305 -36.969 -17.453 1 93.25 361 ILE B O 1
ATOM 6142 N N . GLU B 1 362 ? -1.714 -34.844 -17.094 1 89.56 362 GLU B N 1
ATOM 6143 C CA . GLU B 1 362 ? -3.061 -34.344 -17.375 1 89.56 362 GLU B CA 1
ATOM 6144 C C . GLU B 1 362 ? -3.322 -34.312 -18.875 1 89.56 362 GLU B C 1
ATOM 6146 O O . GLU B 1 362 ? -2.426 -34 -19.672 1 89.56 362 GLU B O 1
ATOM 6151 N N . ASP B 1 363 ? -4.539 -34.656 -19.266 1 86.31 363 ASP B N 1
ATOM 6152 C CA . ASP B 1 363 ? -4.953 -34.531 -20.656 1 86.31 363 ASP B CA 1
ATOM 6153 C C . ASP B 1 363 ? -5.094 -33.062 -21.062 1 86.31 363 ASP B C 1
ATOM 6155 O O . ASP B 1 363 ? -5.582 -32.25 -20.281 1 86.31 363 ASP B O 1
ATOM 6159 N N . ARG B 1 364 ? -4.602 -32.719 -22.141 1 77.62 364 ARG B N 1
ATOM 6160 C CA . ARG B 1 364 ? -4.758 -31.406 -22.734 1 77.62 364 ARG B CA 1
ATOM 6161 C C . ARG B 1 364 ? -5.43 -31.5 -24.109 1 77.62 364 ARG B C 1
ATOM 6163 O O . ARG B 1 364 ? -5.551 -32.594 -24.672 1 77.62 364 ARG B O 1
ATOM 6170 N N . PRO B 1 365 ? -6.027 -30.438 -24.562 1 73.5 365 PRO B N 1
ATOM 6171 C CA . PRO B 1 365 ? -6.797 -30.484 -25.797 1 73.5 365 PRO B CA 1
ATOM 6172 C C . PRO B 1 365 ? -6.023 -31.125 -26.953 1 73.5 365 PRO B C 1
ATOM 6174 O O . PRO B 1 365 ? -6.605 -31.844 -27.766 1 73.5 365 PRO B O 1
ATOM 6177 N N . TYR B 1 366 ? -4.738 -31.016 -26.984 1 73.69 366 TYR B N 1
ATOM 6178 C CA . TYR B 1 366 ? -4.012 -31.484 -28.156 1 73.69 366 TYR B CA 1
ATOM 6179 C C . TYR B 1 366 ? -3.045 -32.594 -27.781 1 73.69 366 TYR B C 1
ATOM 6181 O O . TYR B 1 366 ? -2.287 -33.094 -28.641 1 73.69 366 TYR B O 1
ATOM 6189 N N . ARG B 1 367 ? -3.08 -32.938 -26.578 1 78.94 367 ARG B N 1
ATOM 6190 C CA . ARG B 1 367 ? -2.109 -33.938 -26.141 1 78.94 367 ARG B CA 1
ATOM 6191 C C . ARG B 1 367 ? -2.662 -34.781 -25 1 78.94 367 ARG B C 1
ATOM 6193 O O . ARG B 1 367 ? -3.193 -34.25 -24.016 1 78.94 367 ARG B O 1
ATOM 6200 N N . LYS B 1 368 ? -2.553 -36.062 -25.219 1 88.5 368 LYS B N 1
ATOM 6201 C CA . LYS B 1 368 ? -2.922 -36.938 -24.125 1 88.5 368 LYS B CA 1
ATOM 6202 C C . LYS B 1 368 ? -1.874 -36.906 -23.016 1 88.5 368 LYS B C 1
ATOM 6204 O O . LYS B 1 368 ? -0.677 -36.812 -23.297 1 88.5 368 LYS B O 1
ATOM 6209 N N . GLY B 1 369 ? -2.35 -37.062 -21.797 1 91.44 369 GLY B N 1
ATOM 6210 C CA . GLY B 1 369 ? -1.433 -37.156 -20.672 1 91.44 369 GLY B CA 1
ATOM 6211 C C . GLY B 1 369 ? -0.481 -38.344 -20.766 1 91.44 369 GLY B C 1
ATOM 6212 O O . GLY B 1 369 ? -0.838 -39.375 -21.297 1 91.44 369 GLY B O 1
ATOM 6213 N N . LEU B 1 370 ? 0.644 -38.156 -20.234 1 95.12 370 LEU B N 1
ATOM 6214 C CA . LEU B 1 370 ? 1.658 -39.219 -20.234 1 95.12 370 LEU B CA 1
ATOM 6215 C C . LEU B 1 370 ? 1.368 -40.25 -19.156 1 95.12 370 LEU B C 1
ATOM 6217 O O . LEU B 1 370 ? 0.712 -39.938 -18.156 1 95.12 370 LEU B O 1
ATOM 6221 N N . GLU B 1 371 ? 1.884 -41.406 -19.453 1 95.75 371 GLU B N 1
ATOM 6222 C CA . GLU B 1 371 ? 1.866 -42.438 -18.422 1 95.75 371 GLU B CA 1
ATOM 6223 C C . GLU B 1 371 ? 2.781 -42.062 -17.266 1 95.75 371 GLU B C 1
ATOM 6225 O O . GLU B 1 371 ? 3.779 -41.375 -17.453 1 95.75 371 GLU B O 1
ATOM 6230 N N . LYS B 1 372 ? 2.439 -42.625 -16.109 1 95.69 372 LYS B N 1
ATOM 6231 C CA . LYS B 1 372 ? 3.129 -42.312 -14.859 1 95.69 372 LYS B CA 1
ATOM 6232 C C . LYS B 1 372 ? 4.637 -42.469 -15.008 1 95.69 372 LYS B C 1
ATOM 6234 O O . LYS B 1 372 ? 5.406 -41.562 -14.641 1 95.69 372 LYS B O 1
ATOM 6239 N N . LEU B 1 373 ? 5.09 -43.531 -15.547 1 96.25 373 LEU B N 1
ATOM 6240 C CA . LEU B 1 373 ? 6.512 -43.844 -15.633 1 96.25 373 LEU B CA 1
ATOM 6241 C C . LEU B 1 373 ? 7.23 -42.875 -16.547 1 96.25 373 LEU B C 1
ATOM 6243 O O . LEU B 1 373 ? 8.367 -42.469 -16.266 1 96.25 373 LEU B O 1
ATOM 6247 N N . LYS B 1 374 ? 6.625 -42.531 -17.609 1 97.06 374 LYS B N 1
ATOM 6248 C CA . LYS B 1 374 ? 7.219 -41.594 -18.531 1 97.06 374 LYS B CA 1
ATOM 6249 C C . LYS B 1 374 ? 7.348 -40.219 -17.891 1 97.06 374 LYS B C 1
ATOM 6251 O O . LYS B 1 374 ? 8.359 -39.531 -18.062 1 97.06 374 LYS B O 1
ATOM 6256 N N . ALA B 1 375 ? 6.297 -39.812 -17.203 1 97.25 375 ALA B N 1
ATOM 6257 C CA . ALA B 1 375 ? 6.312 -38.531 -16.5 1 97.25 375 ALA B CA 1
ATOM 6258 C C . ALA B 1 375 ? 7.434 -38.5 -15.461 1 97.25 375 ALA B C 1
ATOM 6260 O O . ALA B 1 375 ? 8.164 -37.5 -15.375 1 97.25 375 ALA B O 1
ATOM 6261 N N . LEU B 1 376 ? 7.57 -39.594 -14.711 1 97.62 376 LEU B N 1
ATOM 6262 C CA . LEU B 1 376 ? 8.602 -39.688 -13.68 1 97.62 376 LEU B CA 1
ATOM 6263 C C . LEU B 1 376 ? 9.992 -39.625 -14.305 1 97.62 376 LEU B C 1
ATOM 6265 O O . LEU B 1 376 ? 10.906 -39 -13.727 1 97.62 376 LEU B O 1
ATOM 6269 N N . ASN B 1 377 ? 10.109 -40.188 -15.5 1 97.38 377 ASN B N 1
ATOM 6270 C CA . ASN B 1 377 ? 11.398 -40.156 -16.188 1 97.38 377 ASN B CA 1
ATOM 6271 C C . ASN B 1 377 ? 11.773 -38.75 -16.625 1 97.38 377 ASN B C 1
ATOM 6273 O O . ASN B 1 377 ? 12.945 -38.375 -16.594 1 97.38 377 ASN B O 1
ATOM 6277 N N . ILE B 1 378 ? 10.812 -38.062 -17.031 1 97.25 378 ILE B N 1
ATOM 6278 C CA . ILE B 1 378 ? 11.047 -36.688 -17.438 1 97.25 378 ILE B CA 1
ATOM 6279 C C . ILE B 1 378 ? 11.508 -35.875 -16.234 1 97.25 378 ILE B C 1
ATOM 6281 O O . ILE B 1 378 ? 12.469 -35.125 -16.328 1 97.25 378 ILE B O 1
ATOM 6285 N N . ILE B 1 379 ? 10.844 -36.062 -15.109 1 97.88 379 ILE B N 1
ATOM 6286 C CA . ILE B 1 379 ? 11.211 -35.344 -13.891 1 97.88 379 ILE B CA 1
ATOM 6287 C C . ILE B 1 379 ? 12.602 -35.781 -13.438 1 97.88 379 ILE B C 1
ATOM 6289 O O . ILE B 1 379 ? 13.375 -34.969 -12.938 1 97.88 379 ILE B O 1
ATOM 6293 N N . LYS B 1 380 ? 12.914 -37.062 -13.594 1 97.88 380 LYS B N 1
ATOM 6294 C CA . LYS B 1 380 ? 14.258 -37.562 -13.266 1 97.88 380 LYS B CA 1
ATOM 6295 C C . LYS B 1 380 ? 15.32 -36.812 -14.055 1 97.88 380 LYS B C 1
ATOM 6297 O O . LYS B 1 380 ? 16.406 -36.531 -13.531 1 97.88 380 LYS B O 1
ATOM 6302 N N . GLY B 1 381 ? 15.016 -36.531 -15.305 1 97.69 381 GLY B N 1
ATOM 6303 C CA . GLY B 1 381 ? 15.922 -35.719 -16.109 1 97.69 381 GLY B CA 1
ATOM 6304 C C . GLY B 1 381 ? 16.203 -34.375 -15.5 1 97.69 381 GLY B C 1
ATOM 6305 O O . GLY B 1 381 ? 17.344 -33.875 -15.547 1 97.69 381 GLY B O 1
ATOM 6306 N N . ILE B 1 382 ? 15.203 -33.75 -14.945 1 97.25 382 ILE B N 1
ATOM 6307 C CA . ILE B 1 382 ? 15.352 -32.469 -14.305 1 97.25 382 ILE B CA 1
ATOM 6308 C C . ILE B 1 382 ? 16.203 -32.594 -13.047 1 97.25 382 ILE B C 1
ATOM 6310 O O . ILE B 1 382 ? 17.047 -31.734 -12.766 1 97.25 382 ILE B O 1
ATOM 6314 N N . VAL B 1 383 ? 16 -33.656 -12.305 1 97.75 383 VAL B N 1
ATOM 6315 C CA . VAL B 1 383 ? 16.797 -33.938 -11.109 1 97.75 383 VAL B CA 1
ATOM 6316 C C . VAL B 1 383 ? 18.266 -34.125 -11.492 1 97.75 383 VAL B C 1
ATOM 6318 O O . VAL B 1 383 ? 19.156 -33.562 -10.852 1 97.75 383 VAL B O 1
ATOM 6321 N N . ASP B 1 384 ? 18.469 -34.875 -12.586 1 97.69 384 ASP B N 1
ATOM 6322 C CA . ASP B 1 384 ? 19.828 -35.156 -13.039 1 97.69 384 ASP B CA 1
ATOM 6323 C C . ASP B 1 384 ? 20.547 -33.906 -13.477 1 97.69 384 ASP B C 1
ATOM 6325 O O . ASP B 1 384 ? 21.781 -33.812 -13.375 1 97.69 384 ASP B O 1
ATOM 6329 N N . SER B 1 385 ? 19.797 -32.969 -13.891 1 96.94 385 SER B N 1
ATOM 6330 C CA . SER B 1 385 ? 20.375 -31.688 -14.32 1 96.94 385 SER B CA 1
ATOM 6331 C C . SER B 1 385 ? 20.5 -30.719 -13.156 1 96.94 385 SER B C 1
ATOM 6333 O O . SER B 1 385 ? 20.875 -29.547 -13.344 1 96.94 385 SER B O 1
ATOM 6335 N N . GLY B 1 386 ? 20.062 -31.156 -12 1 96.94 386 GLY B N 1
ATOM 6336 C CA . GLY B 1 386 ? 20.25 -30.359 -10.797 1 96.94 386 GLY B CA 1
ATOM 6337 C C . GLY B 1 386 ? 19.047 -29.5 -10.461 1 96.94 386 GLY B C 1
ATOM 6338 O O . GLY B 1 386 ? 19.141 -28.594 -9.641 1 96.94 386 GLY B O 1
ATOM 6339 N N . GLY B 1 387 ? 17.953 -29.734 -11.109 1 97.19 387 GLY B N 1
ATOM 6340 C CA . GLY B 1 387 ? 16.766 -28.906 -10.93 1 97.19 387 GLY B CA 1
ATOM 6341 C C . GLY B 1 387 ? 16.047 -29.172 -9.617 1 97.19 387 GLY B C 1
ATOM 6342 O O . GLY B 1 387 ? 15.461 -28.266 -9.031 1 97.19 387 GLY B O 1
ATOM 6343 N N . PHE B 1 388 ? 16.016 -30.438 -9.117 1 98 388 PHE B N 1
ATOM 6344 C CA . PHE B 1 388 ? 15.406 -30.844 -7.852 1 98 388 PHE B CA 1
ATOM 6345 C C . PHE B 1 388 ? 16.344 -31.766 -7.074 1 98 388 PHE B C 1
ATOM 6347 O O . PHE B 1 388 ? 17.266 -32.344 -7.645 1 98 388 PHE B O 1
ATOM 6354 N N . ASP B 1 389 ? 16.156 -31.828 -5.801 1 97.62 389 ASP B N 1
ATOM 6355 C CA . ASP B 1 389 ? 16.906 -32.75 -4.934 1 97.62 389 ASP B CA 1
ATOM 6356 C C . ASP B 1 389 ? 16.547 -34.188 -5.207 1 97.62 389 ASP B C 1
ATOM 6358 O O . ASP B 1 389 ? 15.359 -34.531 -5.328 1 97.62 389 ASP B O 1
ATOM 6362 N N . LYS B 1 390 ? 17.578 -35.031 -5.301 1 97.44 390 LYS B N 1
ATOM 6363 C CA . LYS B 1 390 ? 17.375 -36.469 -5.57 1 97.44 390 LYS B CA 1
ATOM 6364 C C . LYS B 1 390 ? 16.516 -37.125 -4.484 1 97.44 390 LYS B C 1
ATOM 6366 O O . LYS B 1 390 ? 15.664 -37.969 -4.777 1 97.44 390 LYS B O 1
ATOM 6371 N N . LYS B 1 391 ? 16.75 -36.719 -3.291 1 96.81 391 LYS B N 1
ATOM 6372 C CA . LYS B 1 391 ? 16 -37.312 -2.174 1 96.81 391 LYS B CA 1
ATOM 6373 C C . LYS B 1 391 ? 14.523 -36.969 -2.277 1 96.81 391 LYS B C 1
ATOM 6375 O O . LYS B 1 391 ? 13.672 -37.812 -1.997 1 96.81 391 LYS B O 1
ATOM 6380 N N . ILE B 1 392 ? 14.227 -35.781 -2.619 1 96.19 392 ILE B N 1
ATOM 6381 C CA . ILE B 1 392 ? 12.836 -35.344 -2.729 1 96.19 392 ILE B CA 1
ATOM 6382 C C . ILE B 1 392 ? 12.148 -36.062 -3.871 1 96.19 392 ILE B C 1
ATOM 6384 O O . ILE B 1 392 ? 10.984 -36.469 -3.754 1 96.19 392 ILE B O 1
ATOM 6388 N N . TYR B 1 393 ? 12.867 -36.219 -4.957 1 97.12 393 TYR B N 1
ATOM 6389 C CA . TYR B 1 393 ? 12.328 -36.969 -6.086 1 97.12 393 TYR B CA 1
ATOM 6390 C C . TYR B 1 393 ? 12.008 -38.406 -5.688 1 97.12 393 TYR B C 1
ATOM 6392 O O . TYR B 1 393 ? 10.961 -38.938 -6.059 1 97.12 393 TYR B O 1
ATOM 6400 N N . GLU B 1 394 ? 12.93 -39.062 -4.973 1 96.88 394 GLU B N 1
ATOM 6401 C CA . GLU B 1 394 ? 12.703 -40.438 -4.539 1 96.88 394 GLU B CA 1
ATOM 6402 C C . GLU B 1 394 ? 11.484 -40.531 -3.629 1 96.88 394 GLU B C 1
ATOM 6404 O O . GLU B 1 394 ? 10.695 -41.469 -3.74 1 96.88 394 GLU B O 1
ATOM 6409 N N . LEU B 1 395 ? 11.375 -39.594 -2.768 1 95.25 395 LEU B N 1
ATOM 6410 C CA . LEU B 1 395 ? 10.203 -39.531 -1.896 1 95.25 395 LEU B CA 1
ATOM 6411 C C . LEU B 1 395 ? 8.93 -39.375 -2.711 1 95.25 395 LEU B C 1
ATOM 6413 O O . LEU B 1 395 ? 7.91 -40 -2.414 1 95.25 395 LEU B O 1
ATOM 6417 N N . PHE B 1 396 ? 9 -38.562 -3.668 1 95.94 396 PHE B N 1
ATOM 6418 C CA . PHE B 1 396 ? 7.855 -38.312 -4.539 1 95.94 396 PHE B CA 1
ATOM 6419 C C . PHE B 1 396 ? 7.457 -39.594 -5.273 1 95.94 396 PHE B C 1
ATOM 6421 O O . PHE B 1 396 ? 6.273 -39.938 -5.332 1 95.94 396 PHE B O 1
ATOM 6428 N N . LYS B 1 397 ? 8.422 -40.188 -5.809 1 95.44 397 LYS B N 1
ATOM 6429 C CA . LYS B 1 397 ? 8.203 -41.438 -6.543 1 95.44 397 LYS B CA 1
ATOM 6430 C C . LYS B 1 397 ? 7.523 -42.469 -5.66 1 95.44 397 LYS B C 1
ATOM 6432 O O . LYS B 1 397 ? 6.621 -43.188 -6.113 1 95.44 397 LYS B O 1
ATOM 6437 N N . GLU B 1 398 ? 7.91 -42.5 -4.465 1 94.94 398 GLU B N 1
ATOM 6438 C CA . GLU B 1 398 ? 7.328 -43.469 -3.523 1 94.94 398 GLU B CA 1
ATOM 6439 C C . GLU B 1 398 ? 5.895 -43.094 -3.166 1 94.94 398 GLU B C 1
ATOM 6441 O O . GLU B 1 398 ? 5.035 -43.938 -2.994 1 94.94 398 GLU B O 1
ATOM 6446 N N . ALA B 1 399 ? 5.672 -41.844 -3.018 1 92.81 399 ALA B N 1
ATOM 6447 C CA . ALA B 1 399 ? 4.379 -41.344 -2.561 1 92.81 399 ALA B CA 1
ATOM 6448 C C . ALA B 1 399 ? 3.309 -41.531 -3.633 1 92.81 399 ALA B C 1
ATOM 6450 O O . ALA B 1 399 ? 2.137 -41.719 -3.318 1 92.81 399 ALA B O 1
ATOM 6451 N N . ILE B 1 400 ? 3.682 -41.406 -4.816 1 88.94 400 ILE B N 1
ATOM 6452 C CA . ILE B 1 400 ? 2.672 -41.406 -5.871 1 88.94 400 ILE B CA 1
ATOM 6453 C C . ILE B 1 400 ? 2.457 -42.844 -6.359 1 88.94 400 ILE B C 1
ATOM 6455 O O . ILE B 1 400 ? 1.42 -43.156 -6.945 1 88.94 400 ILE B O 1
#

Radius of gyration: 28.33 Å; Cα contacts (8 Å, |Δi|>4): 1364; chains: 2; bounding box: 74×86×66 Å

pLDDT: mean 91.77, std 9.92, range [24.53, 98.81]

InterPro domains:
  IPR003607 HD/PDEase domain [SM00471] (25-156)
  IPR003607 HD/PDEase domain [SM00471] (233-369)
  IPR003607 HD/PDEase domain [cd00077] (32-161)
  IPR003607 HD/PDEase domain [cd00077] (240-379)
  IPR037522 HD-GYP domain [PF13487] (25-176)
  IPR037522 HD-GYP domain [PF13487] (244-391)
  IPR037522 HD-GYP domain [PS51832] (7-197)
  IPR037522 HD-GYP domain [PS51832] (215-400)

Nearest PDB structures (foldseek):
  5z7c-assembly1_A  TM=7.233E-01  e=2.006E-16  Vibrio cholerae O1 biovar El Tor str. N16961
  4r8z-assembly1_B  TM=8.351E-01  e=9.926E-08  Pseudomonas aeruginosa PAO1
  4me4-assembly1_B  TM=7.391E-01  e=1.363E-07  Persephonella marina EX-H1
  3tmc-assembly2_B  TM=7.172E-01  e=3.422E-05  Bdellovibrio bacteriovorus HD100
  6pbz-assembly1_D  TM=6.182E-01  e=3.393E+00  Escherichia coli K-12

Foldseek 3Di:
DPPPPFQWFWLLLQLLLLLLLVCLLLVHDSCLLLQLLLQLLLLCVLLVDDLVLSQLLNSLSSCLQVLVLLDPDNDHPVVCLVDQVSQQNSLVSSLVLCCQAPDDNVSSLLSNCLNAAQQQPHNRSDHHVVRPPSSLSSNVSSVLSVPQDALDPDPVSLVVSLCVLVVSDPTRHDNSSSVSSNVVSVDPCSSVQRNDPPSVVSSVVSDRPDGDIDHLVSLLSNLQSLLCSLQSNDLFRRCQLVQLLVLQLLLCVLVPHDPSLSSLLSSLSSQLQSLCSNQDPCLVVPPDDHDPVSVVSSLCRLVSQLVSQCSTVSCNPPSSCLSSLLQEFQCQPGDDVSDHNPSADLSNQSSNLSSQLSSQQPCGPVDHHDDNVVSLVVVVVCVVVRRHPPVSSVSSVVSD/DPPPPFQWFWLLLQLLLLLLLVCLLLVHDSCLLLQLLLQLLLLCVLLVDDLVLSQLLNSLSSCLQVLVLLDPDNDHPVVCLVDQVSVQRSLVSSLVLCCQAPDDNVSSLLSNCLNAAQQQPHNRSDHHVVRPPSSLSSNVSSVLSVPQDALDPDPVSLVVSLCVLVVCDNTRHDNSSSVSSNVVSPDPCSSVQRNDPPSVVSSVVSDRPDTDIDHLVSLLSVLQSLLCSLQSNALFRRCQLVQLLVLQLLLCVLVPHDPSLSSLLSSLSSQLQSLCSNQDPCLVVPPDDHDPVSVVSSLCSLVSQLVSQCSTVSCNPPSSCLSSLLQEFQCQPGDDVSDHNPSADLSNQSSNLSSQLSSQQPCGPVDHHDDNVVSLVVVVVCVVVRRHPPVSSVSSVVSD